Protein AF-0000000076228466 (afdb_homodimer)

Solvent-accessible surface area (backbone atoms only — not comparable to full-atom values): 52003 Å² total; per-residue (Å²): 135,84,79,78,78,77,76,75,73,74,72,74,68,71,68,68,74,59,53,77,28,56,33,35,29,40,22,38,20,47,12,26,46,26,21,50,48,44,33,58,77,65,70,47,78,49,50,38,31,33,14,54,44,90,62,74,28,61,62,44,34,68,45,81,56,94,95,35,45,45,55,56,35,58,41,65,44,69,50,55,78,70,65,44,73,57,54,51,37,37,58,73,68,66,55,47,70,26,83,54,67,88,44,67,88,29,45,44,43,23,36,37,77,66,28,49,72,52,52,68,64,60,52,47,54,54,49,52,48,47,53,52,6,44,56,43,19,54,54,52,47,50,50,34,20,62,57,26,54,44,41,36,20,30,40,54,33,23,38,67,29,69,30,74,71,82,47,36,58,45,43,38,53,50,34,64,72,45,23,66,78,53,17,33,62,46,54,37,28,10,51,74,60,66,37,76,50,70,75,39,90,84,42,48,39,29,34,49,56,26,74,76,40,72,51,37,53,64,55,60,66,38,58,91,55,46,88,40,48,41,60,63,34,36,65,36,33,41,36,55,78,48,86,57,37,31,39,41,33,26,73,89,70,52,53,38,32,20,33,26,38,38,43,26,55,39,55,30,28,63,70,67,52,59,44,40,50,37,68,66,76,54,66,61,40,53,53,18,48,50,37,32,44,46,22,26,59,32,45,37,38,33,30,37,94,61,80,73,68,69,65,84,31,47,32,40,37,30,25,37,72,61,78,59,66,77,26,39,35,35,44,44,31,21,85,77,58,36,62,84,58,32,29,40,34,34,46,26,36,30,68,60,24,58,37,51,71,77,46,53,71,67,55,48,46,49,54,53,31,58,49,43,38,39,36,32,83,78,50,67,67,54,77,47,74,51,64,50,56,40,55,77,30,82,80,29,39,17,60,39,32,41,49,32,30,26,61,46,48,56,35,51,44,25,46,64,44,39,49,69,65,30,38,35,60,26,17,22,65,74,25,76,70,42,50,40,33,68,56,27,8,24,50,31,9,33,51,45,38,50,50,51,52,46,21,77,75,33,70,87,59,41,68,60,69,60,70,88,70,62,73,62,50,49,57,61,54,80,80,63,68,72,78,72,74,69,73,63,63,68,53,49,61,57,48,57,60,53,55,72,74,100,136,83,81,77,78,79,77,74,76,73,71,72,68,71,68,68,73,60,53,78,27,56,32,35,29,40,22,39,20,47,11,26,46,26,19,50,47,45,33,58,77,66,70,48,76,51,50,38,31,34,15,54,44,90,62,74,30,61,63,46,34,67,44,81,54,96,94,36,46,45,56,55,35,57,41,65,44,68,50,53,76,71,65,43,71,57,54,52,38,36,58,75,67,67,56,47,68,25,82,54,67,86,44,67,88,28,44,43,44,25,36,38,77,65,28,49,73,52,51,68,65,62,51,47,54,53,51,52,47,48,52,52,5,44,56,44,18,53,55,52,46,50,51,34,21,64,57,25,55,46,42,35,19,30,41,53,34,23,39,67,31,71,30,73,72,82,47,36,58,45,42,37,52,49,36,63,71,44,22,66,77,52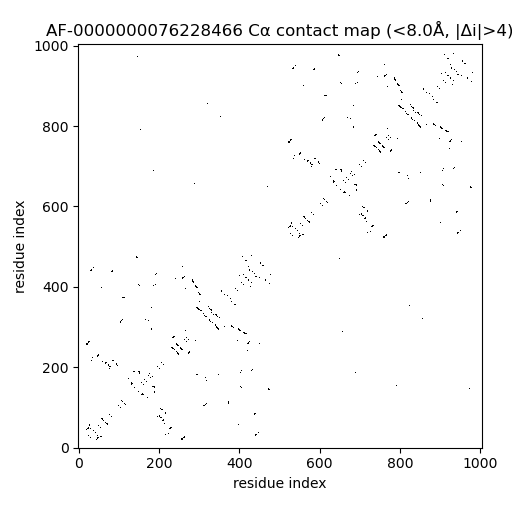,17,34,61,46,54,37,27,12,51,72,60,65,38,76,50,71,76,39,89,82,42,48,37,29,34,52,56,25,75,77,40,71,52,37,55,63,55,62,67,38,58,90,54,45,88,38,48,40,60,63,34,36,65,36,32,42,37,54,79,49,87,57,35,30,39,40,33,28,73,90,70,51,53,38,31,19,33,28,36,38,41,28,54,39,58,30,28,62,70,66,53,62,44,40,49,37,68,67,75,53,67,60,40,53,52,19,46,52,38,31,44,45,23,26,59,33,45,37,38,33,30,38,93,61,79,73,70,70,65,85,32,47,30,41,38,29,25,36,72,60,79,60,66,77,26,39,35,33,42,44,32,22,84,77,57,35,63,84,57,33,28,41,35,35,48,26,36,30,67,57,24,58,37,52,72,78,48,52,72,66,55,50,46,49,52,52,31,57,51,43,37,38,37,32,84,76,50,68,66,55,77,47,73,51,65,50,56,41,54,78,31,82,81,31,40,18,60,38,30,43,49,32,30,27,64,46,48,55,35,51,45,25,46,64,44,40,49,69,64,30,39,36,59,27,18,22,67,72,25,76,71,43,50,40,32,69,55,25,6,24,51,31,9,34,51,45,37,50,48,51,53,45,21,76,74,34,70,88,58,41,67,60,71,61,70,87,70,61,74,63,51,46,56,62,53,81,80,63,69,73,78,73,74,69,72,64,63,66,52,49,62,58,49,57,60,54,55,71,71,101

Structure (mmCIF, N/CA/C/O backbone):
data_AF-0000000076228466-model_v1
#
loop_
_entity.id
_entity.type
_entity.pdbx_description
1 polymer 'Amine oxidase'
#
loop_
_atom_site.group_PDB
_atom_site.id
_atom_site.type_symbol
_atom_site.label_atom_id
_atom_site.label_alt_id
_atom_site.label_comp_id
_atom_site.label_asym_id
_atom_site.label_entity_id
_atom_site.label_seq_id
_atom_site.pdbx_PDB_ins_code
_atom_site.Cartn_x
_atom_site.Cartn_y
_atom_site.Cartn_z
_atom_site.occupancy
_atom_site.B_iso_or_equiv
_atom_site.auth_seq_id
_atom_site.auth_comp_id
_atom_site.auth_asym_id
_atom_site.auth_atom_id
_atom_site.pdbx_PDB_model_num
ATOM 1 N N . MET A 1 1 ? -66.75 32.375 34 1 28.7 1 MET A N 1
ATOM 2 C CA . MET A 1 1 ? -66.062 33.375 33.25 1 28.7 1 MET A CA 1
ATOM 3 C C . MET A 1 1 ? -64.562 33.375 33.594 1 28.7 1 MET A C 1
ATOM 5 O O . MET A 1 1 ? -64 34.375 34.031 1 28.7 1 MET A O 1
ATOM 9 N N . SER A 1 2 ? -63.969 32.156 34 1 33.62 2 SER A N 1
ATOM 10 C CA . SER A 1 2 ? -62.594 31.906 34.406 1 33.62 2 SER A CA 1
ATOM 11 C C . SER A 1 2 ? -61.625 32.25 33.281 1 33.62 2 SER A C 1
ATOM 13 O O . SER A 1 2 ? -61.781 31.797 32.156 1 33.62 2 SER A O 1
ATOM 15 N N . HIS A 1 3 ? -61.031 33.469 33.344 1 33.22 3 HIS A N 1
ATOM 16 C CA . HIS A 1 3 ? -60.031 34.125 32.469 1 33.22 3 HIS A CA 1
ATOM 17 C C . HIS A 1 3 ? -58.75 33.312 32.375 1 33.22 3 HIS A C 1
ATOM 19 O O . HIS A 1 3 ? -58.094 33.031 33.406 1 33.22 3 HIS A O 1
ATOM 25 N N . TYR A 1 4 ? -58.719 32.281 31.5 1 32.47 4 TYR A N 1
ATOM 26 C CA . TYR A 1 4 ? -57.531 31.5 31.094 1 32.47 4 TYR A CA 1
ATOM 27 C C . TYR A 1 4 ? -56.406 32.406 30.656 1 32.47 4 TYR A C 1
ATOM 29 O O . TYR A 1 4 ? -56.562 33.188 29.719 1 32.47 4 TYR A O 1
ATOM 37 N N . MET A 1 5 ? -55.562 32.906 31.609 1 31.69 5 MET A N 1
ATOM 38 C CA . MET A 1 5 ? -54.344 33.656 31.344 1 31.69 5 MET A CA 1
ATOM 39 C C . MET A 1 5 ? -53.406 32.875 30.406 1 31.69 5 MET A C 1
ATOM 41 O O . MET A 1 5 ? -53.031 31.766 30.719 1 31.69 5 MET A O 1
ATOM 45 N N . LEU A 1 6 ? -53.531 33.062 29.078 1 32.09 6 LEU A N 1
ATOM 46 C CA . LEU A 1 6 ? -52.625 32.594 28.016 1 32.09 6 LEU A CA 1
ATOM 47 C C . LEU A 1 6 ? -51.188 33.062 28.281 1 32.09 6 LEU A C 1
ATOM 49 O O . LEU A 1 6 ? -50.938 34.281 28.297 1 32.09 6 LEU A O 1
ATOM 53 N N . PHE A 1 7 ? -50.469 32.375 29.188 1 33.72 7 PHE A N 1
ATOM 54 C CA . PHE A 1 7 ? -49.062 32.656 29.312 1 33.72 7 PHE A CA 1
ATOM 55 C C . PHE A 1 7 ? -48.344 32.5 27.969 1 33.72 7 PHE A C 1
ATOM 57 O O . PHE A 1 7 ? -48.344 31.406 27.391 1 33.72 7 PHE A O 1
ATOM 64 N N . ALA A 1 8 ? -48.344 33.531 27.109 1 32.75 8 ALA A N 1
ATOM 65 C CA . ALA A 1 8 ? -47.5 33.625 25.938 1 32.75 8 ALA A CA 1
ATOM 66 C C . ALA A 1 8 ? -46.031 33.375 26.312 1 32.75 8 ALA A C 1
ATOM 68 O O . ALA A 1 8 ? -45.438 34.156 27.047 1 32.75 8 ALA A O 1
ATOM 69 N N . ILE A 1 9 ? -45.656 32.156 26.562 1 35.09 9 ILE A N 1
ATOM 70 C CA . ILE A 1 9 ? -44.25 31.891 26.625 1 35.09 9 ILE A CA 1
ATOM 71 C C . ILE A 1 9 ? -43.562 32.438 25.359 1 35.09 9 ILE A C 1
ATOM 73 O O . ILE A 1 9 ? -43.812 31.953 24.25 1 35.09 9 ILE A O 1
ATOM 77 N N . LEU A 1 10 ? -43.375 33.719 25.234 1 33.47 10 LEU A N 1
ATOM 78 C CA . LEU A 1 10 ? -42.438 34.25 24.25 1 33.47 10 LEU A CA 1
ATOM 79 C C . LEU A 1 10 ? -41.125 33.469 24.297 1 33.47 10 LEU A C 1
ATOM 81 O O . LEU A 1 10 ? -40.406 33.531 25.297 1 33.47 10 LEU A O 1
ATOM 85 N N . GLY A 1 11 ? -41.125 32.281 23.812 1 34.06 11 GLY A N 1
ATOM 86 C CA . GLY A 1 11 ? -39.812 31.672 23.562 1 34.06 11 GLY A CA 1
ATOM 87 C C . GLY A 1 11 ? -38.812 32.625 22.938 1 34.06 11 GLY A C 1
ATOM 88 O O . GLY A 1 11 ? -39.094 33.188 21.859 1 34.06 11 GLY A O 1
ATOM 89 N N . LEU A 1 12 ? -38.156 33.438 23.672 1 33.38 12 LEU A N 1
ATOM 90 C CA . LEU A 1 12 ? -36.938 34.094 23.203 1 33.38 12 LEU A CA 1
ATOM 91 C C . LEU A 1 12 ? -36.125 33.156 22.312 1 33.38 12 LEU A C 1
ATOM 93 O O . LEU A 1 12 ? -35.531 32.188 22.797 1 33.38 12 LEU A O 1
ATOM 97 N N . PHE A 1 13 ? -36.625 32.906 21.172 1 35.25 13 PHE A N 1
ATOM 98 C CA . PHE A 1 13 ? -35.594 32.469 20.25 1 35.25 13 PHE A CA 1
ATOM 99 C C . PHE A 1 13 ? -34.375 33.375 20.312 1 35.25 13 PHE A C 1
ATOM 101 O O . PHE A 1 13 ? -34.438 34.562 19.984 1 35.25 13 PHE A O 1
ATOM 108 N N . ALA A 1 14 ? -33.656 33.281 21.359 1 36.84 14 ALA A N 1
ATOM 109 C CA . ALA A 1 14 ? -32.312 33.844 21.25 1 36.84 14 ALA A CA 1
ATOM 110 C C . ALA A 1 14 ? -31.812 33.75 19.812 1 36.84 14 ALA A C 1
ATOM 112 O O . ALA A 1 14 ? -31.547 32.656 19.297 1 36.84 14 ALA A O 1
ATOM 113 N N . MET A 1 15 ? -32.375 34.469 18.906 1 37.62 15 MET A N 1
ATOM 114 C CA . MET A 1 15 ? -31.672 34.656 17.641 1 37.62 15 MET A CA 1
ATOM 115 C C . MET A 1 15 ? -30.172 34.781 17.875 1 37.62 15 MET A C 1
ATOM 117 O O . MET A 1 15 ? -29.688 35.75 18.422 1 37.62 15 MET A O 1
ATOM 121 N N . THR A 1 16 ? -29.531 33.781 18.312 1 42.66 16 THR A N 1
ATOM 122 C CA . THR A 1 16 ? -28.062 33.812 18.297 1 42.66 16 THR A CA 1
ATOM 123 C C . THR A 1 16 ? -27.547 34.75 17.219 1 42.66 16 THR A C 1
ATOM 125 O O . THR A 1 16 ? -28 34.688 16.078 1 42.66 16 THR A O 1
ATOM 128 N N . GLN A 1 17 ? -27.25 35.938 17.5 1 45.53 17 GLN A N 1
ATOM 129 C CA . GLN A 1 17 ? -26.641 37.031 16.75 1 45.53 17 GLN A CA 1
ATOM 130 C C . GLN A 1 17 ? -25.766 36.5 15.617 1 45.53 17 GLN A C 1
ATOM 132 O O . GLN A 1 17 ? -24.719 35.875 15.859 1 45.53 17 GLN A O 1
ATOM 137 N N . CYS A 1 18 ? -26.391 35.969 14.594 1 59.69 18 CYS A N 1
ATOM 138 C CA . CYS A 1 18 ? -25.672 35.594 13.375 1 59.69 18 CYS A CA 1
ATOM 139 C C . CYS A 1 18 ? -24.812 36.75 12.875 1 59.69 18 CYS A C 1
ATOM 141 O O . CYS A 1 18 ? -25.328 37.781 12.484 1 59.69 18 CYS A O 1
ATOM 143 N N . GLN A 1 19 ? -23.562 36.938 13.375 1 68.88 19 GLN A N 1
ATOM 144 C CA . GLN A 1 19 ? -22.641 37.938 12.867 1 68.88 19 GLN A CA 1
ATOM 145 C C . GLN A 1 19 ? -22.297 37.688 11.406 1 68.88 19 GLN A C 1
ATOM 147 O O . GLN A 1 19 ? -22.031 36.531 11.016 1 68.88 19 GLN A O 1
ATOM 152 N N . GLU A 1 20 ? -22.5 38.719 10.586 1 89.19 20 GLU A N 1
ATOM 153 C CA . GLU A 1 20 ? -22.25 38.656 9.148 1 89.19 20 GLU A CA 1
ATOM 154 C C . GLU A 1 20 ? -20.797 39 8.82 1 89.19 20 GLU A C 1
ATOM 156 O O . GLU A 1 20 ? -20.297 40.031 9.281 1 89.19 20 GLU A O 1
ATOM 161 N N . TYR A 1 21 ? -20.094 38.094 8.242 1 97.19 21 TYR A N 1
ATOM 162 C CA . TYR A 1 21 ? -18.719 38.281 7.816 1 97.19 21 TYR A CA 1
ATOM 163 C C . TYR A 1 21 ? -18.609 38.25 6.297 1 97.19 21 TYR A C 1
ATOM 165 O O . TYR A 1 21 ? -19.469 37.688 5.621 1 97.19 21 TYR A O 1
ATOM 173 N N . ASP A 1 22 ? -17.594 38.969 5.801 1 97.38 22 ASP A N 1
ATOM 174 C CA . ASP A 1 22 ? -17.297 38.812 4.379 1 97.38 22 ASP A CA 1
ATOM 175 C C . ASP A 1 22 ? -16.625 37.469 4.086 1 97.38 22 ASP A C 1
ATOM 177 O O . ASP A 1 22 ? -16.875 36.875 3.045 1 97.38 22 ASP A O 1
ATOM 181 N N . VAL A 1 23 ? -15.734 37.094 5.012 1 98.44 23 VAL A N 1
ATOM 182 C CA . VAL A 1 23 ? -15.023 35.844 4.844 1 98.44 23 VAL A CA 1
ATOM 183 C C . VAL A 1 23 ? -14.875 35.125 6.195 1 98.44 23 VAL A C 1
ATOM 185 O O . VAL A 1 23 ? -14.531 35.781 7.191 1 98.44 23 VAL A O 1
ATOM 188 N N . ILE A 1 24 ? -15.148 33.875 6.273 1 98.75 24 ILE A N 1
ATOM 189 C CA . ILE A 1 24 ? -14.805 33.031 7.426 1 98.75 24 ILE A CA 1
ATOM 190 C C . ILE A 1 24 ? -13.805 31.969 7.012 1 98.75 24 ILE A C 1
ATOM 192 O O . ILE A 1 24 ? -14.008 31.281 6.008 1 98.75 24 ILE A O 1
ATOM 196 N N . VAL A 1 25 ? -12.688 31.922 7.727 1 98.94 25 VAL A N 1
ATOM 197 C CA . VAL A 1 25 ? -11.688 30.875 7.562 1 98.94 25 VAL A CA 1
ATOM 198 C C . VAL A 1 25 ? -11.938 29.766 8.578 1 98.94 25 VAL A C 1
ATOM 200 O O . VAL A 1 25 ? -12.047 30.031 9.781 1 98.94 25 VAL A O 1
ATOM 203 N N . VAL A 1 26 ? -12.047 28.547 8.102 1 98.94 26 VAL A N 1
ATOM 204 C CA . VAL A 1 26 ? -12.211 27.406 9 1 98.94 26 VAL A CA 1
ATOM 205 C C . VAL A 1 26 ? -10.859 26.734 9.227 1 98.94 26 VAL A C 1
ATOM 207 O O . VAL A 1 26 ? -10.383 25.984 8.367 1 98.94 26 VAL A O 1
ATOM 210 N N . GLY A 1 27 ? -10.25 26.953 10.383 1 98.81 27 GLY A N 1
ATOM 211 C CA . GLY A 1 27 ? -8.945 26.422 10.75 1 98.81 27 GLY A CA 1
ATOM 212 C C . GLY A 1 27 ? -7.891 27.5 10.922 1 98.81 27 GLY A C 1
ATOM 213 O O . GLY A 1 27 ? -7.828 28.453 10.141 1 98.81 27 GLY A O 1
ATOM 214 N N . SER A 1 28 ? -7.105 27.344 11.945 1 98.81 28 SER A N 1
ATOM 215 C CA . SER A 1 28 ? -6.039 28.297 12.203 1 98.81 28 SER A CA 1
ATOM 216 C C . SER A 1 28 ? -4.668 27.625 12.164 1 98.81 28 SER A C 1
ATOM 218 O O . SER A 1 28 ? -3.791 27.969 12.961 1 98.81 28 SER A O 1
ATOM 220 N N . GLY A 1 29 ? -4.523 26.578 11.305 1 98.5 29 GLY A N 1
ATOM 221 C CA . GLY A 1 29 ? -3.186 26.156 10.938 1 98.5 29 GLY A CA 1
ATOM 222 C C . GLY A 1 29 ? -2.416 27.188 10.148 1 98.5 29 GLY A C 1
ATOM 223 O O . GLY A 1 29 ? -2.842 28.344 10.047 1 98.5 29 GLY A O 1
ATOM 224 N N . LEU A 1 30 ? -1.346 26.75 9.555 1 98.31 30 LEU A N 1
ATOM 225 C CA . LEU A 1 30 ? -0.521 27.719 8.836 1 98.31 30 LEU A CA 1
ATOM 226 C C . LEU A 1 30 ? -1.271 28.297 7.641 1 98.31 30 LEU A C 1
ATOM 228 O O . LEU A 1 30 ? -1.089 29.469 7.293 1 98.31 30 LEU A O 1
ATOM 232 N N . ALA A 1 31 ? -2.076 27.484 7.012 1 98.38 31 ALA A N 1
ATOM 233 C CA . ALA A 1 31 ? -2.869 28 5.898 1 98.38 31 ALA A CA 1
ATOM 234 C C . ALA A 1 31 ? -3.855 29.062 6.367 1 98.38 31 ALA A C 1
ATOM 236 O O . ALA A 1 31 ? -3.963 30.125 5.758 1 98.38 31 ALA A O 1
ATOM 237 N N . GLY A 1 32 ? -4.555 28.781 7.453 1 98.81 32 GLY A N 1
ATOM 238 C CA . GLY A 1 32 ? -5.492 29.766 7.996 1 98.81 32 GLY A CA 1
ATOM 239 C C . GLY A 1 32 ? -4.824 31.031 8.469 1 98.81 32 GLY A C 1
ATOM 240 O O . GLY A 1 32 ? -5.332 32.125 8.227 1 98.81 32 GLY A O 1
ATOM 241 N N . LEU A 1 33 ? -3.736 30.859 9.086 1 98.81 33 LEU A N 1
ATOM 242 C CA . LEU A 1 33 ? -3.014 32.031 9.586 1 98.81 33 LEU A CA 1
ATOM 243 C C . LEU A 1 33 ? -2.428 32.844 8.43 1 98.81 33 LEU A C 1
ATOM 245 O O . LEU A 1 33 ? -2.355 34.062 8.508 1 98.81 33 LEU A O 1
ATOM 249 N N . GLY A 1 34 ? -1.946 32.094 7.398 1 98.44 34 GLY A N 1
ATOM 250 C CA . GLY A 1 34 ? -1.523 32.812 6.199 1 98.44 34 GLY A CA 1
ATOM 251 C C . GLY A 1 34 ? -2.631 33.625 5.566 1 98.44 34 GLY A C 1
ATOM 252 O O . GLY A 1 34 ? -2.412 34.781 5.164 1 98.44 34 GLY A O 1
ATOM 253 N N . ALA A 1 35 ? -3.818 33.094 5.496 1 98.81 35 ALA A N 1
ATOM 254 C CA . ALA A 1 35 ? -4.977 33.844 4.977 1 98.81 35 ALA A CA 1
ATOM 255 C C . ALA A 1 35 ? -5.301 35.031 5.844 1 98.81 35 ALA A C 1
ATOM 257 O O . ALA A 1 35 ? -5.539 36.125 5.328 1 98.81 35 ALA A O 1
ATOM 258 N N . GLY A 1 36 ? -5.336 34.812 7.18 1 98.69 36 GLY A N 1
ATOM 259 C CA . GLY A 1 36 ? -5.562 35.938 8.094 1 98.69 36 GLY A CA 1
ATOM 260 C C . GLY A 1 36 ? -4.586 37.094 7.906 1 98.69 36 GLY A C 1
ATOM 261 O O . GLY A 1 36 ? -4.98 38.25 7.898 1 98.69 36 GLY A O 1
ATOM 262 N N . LYS A 1 37 ? -3.338 36.719 7.75 1 98.38 37 LYS A N 1
ATOM 263 C CA . LYS A 1 37 ? -2.303 37.719 7.516 1 98.38 37 LYS A CA 1
ATOM 264 C C . LYS A 1 37 ? -2.59 38.531 6.25 1 98.38 37 LYS A C 1
ATOM 266 O O . LYS A 1 37 ? -2.508 39.75 6.258 1 98.38 37 LYS A O 1
ATOM 271 N N . TYR A 1 38 ? -2.912 37.844 5.191 1 98.5 38 TYR A N 1
ATOM 272 C CA . TYR A 1 38 ? -3.215 38.5 3.938 1 98.5 38 TYR A CA 1
ATOM 273 C C . TYR A 1 38 ? -4.414 39.438 4.094 1 98.5 38 TYR A C 1
ATOM 275 O O . TYR A 1 38 ? -4.367 40.594 3.674 1 98.5 38 TYR A O 1
ATOM 283 N N . PHE A 1 39 ? -5.535 38.969 4.66 1 98.69 39 PHE A N 1
ATOM 284 C CA . PHE A 1 39 ? -6.738 39.781 4.844 1 98.69 39 PHE A CA 1
ATOM 285 C C . PHE A 1 39 ? -6.434 41.031 5.664 1 98.69 39 PHE A C 1
ATOM 287 O O . PHE A 1 39 ? -6.859 42.125 5.312 1 98.69 39 PHE A O 1
ATOM 294 N N . HIS A 1 40 ? -5.727 40.812 6.73 1 98.12 40 HIS A N 1
ATOM 295 C CA . HIS A 1 40 ? -5.363 41.938 7.594 1 98.12 40 HIS A CA 1
ATOM 296 C C . HIS A 1 40 ? -4.539 42.969 6.832 1 98.12 40 HIS A C 1
ATOM 298 O O . HIS A 1 40 ? -4.828 44.156 6.891 1 98.12 40 HIS A O 1
ATOM 304 N N . ASP A 1 41 ? -3.535 42.438 6.137 1 97.81 41 ASP A N 1
ATOM 305 C CA . ASP A 1 41 ? -2.6 43.312 5.441 1 97.81 41 ASP A CA 1
ATOM 306 C C . ASP A 1 41 ? -3.275 44.031 4.273 1 97.81 41 ASP A C 1
ATOM 308 O O . ASP A 1 41 ? -2.789 45.062 3.797 1 97.81 41 ASP A O 1
ATOM 312 N N . ASN A 1 42 ? -4.383 43.5 3.799 1 97.5 42 ASN A N 1
ATOM 313 C CA . ASN A 1 42 ? -5.027 44.062 2.617 1 97.5 42 ASN A CA 1
ATOM 314 C C . ASN A 1 42 ? -6.379 44.688 2.959 1 97.5 42 ASN A C 1
ATOM 316 O O . ASN A 1 42 ? -7.254 44.781 2.098 1 97.5 42 ASN A O 1
ATOM 320 N N . ASN A 1 43 ? -6.637 44.969 4.16 1 95.56 43 ASN A N 1
ATOM 321 C CA . ASN A 1 43 ? -7.734 45.781 4.695 1 95.56 43 ASN A CA 1
ATOM 322 C C . ASN A 1 43 ? -9.078 45.094 4.488 1 95.56 43 ASN A C 1
ATOM 324 O O . ASN A 1 43 ? -10.07 45.75 4.148 1 95.56 43 ASN A O 1
ATOM 328 N N . VAL A 1 44 ? -9.055 43.812 4.484 1 96 44 VAL A N 1
ATOM 329 C CA . VAL A 1 44 ? -10.297 43.062 4.648 1 96 44 VAL A CA 1
ATOM 330 C C . VAL A 1 44 ? -10.68 43.031 6.125 1 96 44 VAL A C 1
ATOM 332 O O . VAL A 1 44 ? -10.094 42.25 6.898 1 96 44 VAL A O 1
ATOM 335 N N . SER A 1 45 ? -11.602 43.781 6.539 1 92 45 SER A N 1
ATOM 336 C CA . SER A 1 45 ? -11.836 44 7.965 1 92 45 SER A CA 1
ATOM 337 C C . SER A 1 45 ? -12.82 42.969 8.523 1 92 45 SER A C 1
ATOM 339 O O . SER A 1 45 ? -12.734 42.594 9.688 1 92 45 SER A O 1
ATOM 341 N N . LYS A 1 46 ? -13.734 42.469 7.734 1 96.81 46 LYS A N 1
ATOM 342 C CA . LYS A 1 46 ? -14.789 41.594 8.25 1 96.81 46 LYS A CA 1
ATOM 343 C C . LYS A 1 46 ? -14.469 40.125 7.977 1 96.81 46 LYS A C 1
ATOM 345 O O . LYS A 1 46 ? -15.281 39.438 7.383 1 96.81 46 LYS A O 1
ATOM 350 N N . PHE A 1 47 ? -13.359 39.719 8.461 1 98.31 47 PHE A N 1
ATOM 351 C CA . PHE A 1 47 ? -13.07 38.312 8.406 1 98.31 47 PHE A CA 1
ATOM 352 C C . PHE A 1 47 ? -12.992 37.719 9.805 1 98.31 47 PHE A C 1
ATOM 354 O O . PHE A 1 47 ? -12.805 38.438 10.781 1 98.31 47 PHE A O 1
ATOM 361 N N . LEU A 1 48 ? -13.203 36.375 9.852 1 98.69 48 LEU A N 1
ATOM 362 C CA . LEU A 1 48 ? -13.156 35.594 11.086 1 98.69 48 LEU A CA 1
ATOM 363 C C . LEU A 1 48 ? -12.492 34.25 10.852 1 98.69 48 LEU A C 1
ATOM 365 O O . LEU A 1 48 ? -12.703 33.625 9.812 1 98.69 48 LEU A O 1
ATOM 369 N N . ILE A 1 49 ? -11.617 33.875 11.797 1 98.88 49 ILE A N 1
ATOM 370 C CA . ILE A 1 49 ? -11.031 32.531 11.758 1 98.88 49 ILE A CA 1
ATOM 371 C C . ILE A 1 49 ? -11.625 31.672 12.875 1 98.88 49 ILE A C 1
ATOM 373 O O . ILE A 1 49 ? -11.578 32.062 14.047 1 98.88 49 ILE A O 1
ATOM 377 N N . LEU A 1 50 ? -12.234 30.562 12.492 1 98.81 50 LEU A N 1
ATOM 378 C CA . LEU A 1 50 ? -12.758 29.594 13.453 1 98.81 50 LEU A CA 1
ATOM 379 C C . LEU A 1 50 ? -11.789 28.438 13.633 1 98.81 50 LEU A C 1
ATOM 381 O O . LEU A 1 50 ? -11.352 27.828 12.648 1 98.81 50 LEU A O 1
ATOM 385 N N . GLU A 1 51 ? -11.414 28.141 14.859 1 98.81 51 GLU A N 1
ATOM 386 C CA . GLU A 1 51 ? -10.469 27.062 15.18 1 98.81 51 GLU A CA 1
ATOM 387 C C . GLU A 1 51 ? -11.07 26.078 16.172 1 98.81 51 GLU A C 1
ATOM 389 O O . GLU A 1 51 ? -11.602 26.484 17.219 1 98.81 51 GLU A O 1
ATOM 394 N N . ALA A 1 52 ? -10.953 24.797 15.828 1 98.75 52 ALA A N 1
ATOM 395 C CA . ALA A 1 52 ? -11.523 23.734 16.672 1 98.75 52 ALA A CA 1
ATOM 396 C C . ALA A 1 52 ? -10.711 23.562 17.953 1 98.75 52 ALA A C 1
ATOM 398 O O . ALA A 1 52 ? -11.273 23.25 19 1 98.75 52 ALA A O 1
ATOM 399 N N . ASN A 1 53 ? -9.422 23.734 17.891 1 98.38 53 ASN A N 1
ATOM 400 C CA . ASN A 1 53 ? -8.539 23.531 19.031 1 98.38 53 ASN A CA 1
ATOM 401 C C . ASN A 1 53 ? -8.539 24.734 19.969 1 98.38 53 ASN A C 1
ATOM 403 O O . ASN A 1 53 ? -9.078 25.781 19.641 1 98.38 53 ASN A O 1
ATOM 407 N N . ASP A 1 54 ? -7.875 24.609 21.141 1 98.25 54 ASP A N 1
ATOM 408 C CA . ASP A 1 54 ? -7.723 25.688 22.109 1 98.25 54 ASP A CA 1
ATOM 409 C C . ASP A 1 54 ? -6.41 26.438 21.891 1 98.25 54 ASP A C 1
ATOM 411 O O . ASP A 1 54 ? -5.977 27.219 22.734 1 98.25 54 ASP A O 1
ATOM 415 N N . TYR A 1 55 ? -5.812 26.172 20.766 1 97.62 55 TYR A N 1
ATOM 416 C CA . TYR A 1 55 ? -4.57 26.828 20.375 1 97.62 55 TYR A CA 1
ATOM 417 C C . TYR A 1 55 ? -4.539 27.078 18.875 1 97.62 55 TYR A C 1
ATOM 419 O O . TYR A 1 55 ? -5.316 26.484 18.125 1 97.62 55 TYR A O 1
ATOM 427 N N . ILE A 1 56 ? -3.646 27.953 18.359 1 98.12 56 ILE A N 1
ATOM 428 C CA . ILE A 1 56 ? -3.445 28.188 16.938 1 98.12 56 ILE A CA 1
ATOM 429 C C . ILE A 1 56 ? -2.271 27.359 16.438 1 98.12 56 ILE A C 1
ATOM 431 O O . ILE A 1 56 ? -1.435 26.906 17.219 1 98.12 56 ILE A O 1
ATOM 435 N N . GLY A 1 57 ? -2.246 27.078 15.18 1 98 57 GLY A N 1
ATOM 436 C CA . GLY A 1 57 ? -1.079 26.453 14.57 1 98 57 GLY A CA 1
ATOM 437 C C . GLY A 1 57 ? -1.357 25.078 14.008 1 98 57 GLY A C 1
ATOM 438 O O . GLY A 1 57 ? -0.583 24.562 13.203 1 98 57 GLY A O 1
ATOM 439 N N . GLY A 1 58 ? -2.477 24.453 14.43 1 97.94 58 GLY A N 1
ATOM 440 C CA . GLY A 1 58 ? -2.83 23.141 13.914 1 97.94 58 GLY A CA 1
ATOM 441 C C . GLY A 1 58 ? -1.781 22.094 14.203 1 97.94 58 GLY A C 1
ATOM 442 O O . GLY A 1 58 ? -1.41 21.875 15.359 1 97.94 58 GLY A O 1
ATOM 443 N N . ARG A 1 59 ? -1.201 21.5 13.148 1 98.12 59 ARG A N 1
ATOM 444 C CA . ARG A 1 59 ? -0.252 20.406 13.297 1 98.12 59 ARG A CA 1
ATOM 445 C C . ARG A 1 59 ? 1.17 20.922 13.461 1 98.12 59 ARG A C 1
ATOM 447 O O . ARG A 1 59 ? 2.119 20.141 13.547 1 98.12 59 ARG A O 1
ATOM 454 N N . VAL A 1 60 ? 1.333 22.203 13.406 1 97.94 60 VAL A N 1
ATOM 455 C CA . VAL A 1 60 ? 2.551 22.828 13.922 1 97.94 60 VAL A CA 1
ATOM 456 C C . VAL A 1 60 ? 2.438 23 15.43 1 97.94 60 VAL A C 1
ATOM 458 O O . VAL A 1 60 ? 2.113 24.094 15.914 1 97.94 60 VAL A O 1
ATOM 461 N N . LYS A 1 61 ? 2.711 21.953 16.109 1 96.25 61 LYS A N 1
ATOM 462 C CA . LYS A 1 61 ? 2.51 21.859 17.547 1 96.25 61 LYS A CA 1
ATOM 463 C C . LYS A 1 61 ? 3.799 21.453 18.25 1 96.25 61 LYS A C 1
ATOM 465 O O . LYS A 1 61 ? 4.52 20.562 17.781 1 96.25 61 LYS A O 1
ATOM 470 N N . ASN A 1 62 ? 4.121 22.172 19.328 1 94.81 62 ASN A N 1
ATOM 471 C CA . ASN A 1 62 ? 5.254 21.828 20.172 1 94.81 62 ASN A CA 1
ATOM 472 C C . ASN A 1 62 ? 4.82 21.594 21.625 1 94.81 62 ASN A C 1
ATOM 474 O O . ASN A 1 62 ? 3.746 22.031 22.031 1 94.81 62 ASN A O 1
ATOM 478 N N . ILE A 1 63 ? 5.641 20.875 22.297 1 95.44 63 ILE A N 1
ATOM 479 C CA . ILE A 1 63 ? 5.449 20.719 23.734 1 95.44 63 ILE A CA 1
ATOM 480 C C . ILE A 1 63 ? 6.738 21.078 24.469 1 95.44 63 ILE A C 1
ATOM 482 O O . ILE A 1 63 ? 7.832 20.938 23.922 1 95.44 63 ILE A O 1
ATOM 486 N N . HIS A 1 64 ? 6.543 21.531 25.656 1 96.19 64 HIS A N 1
ATOM 487 C CA . HIS A 1 64 ? 7.688 21.734 26.531 1 96.19 64 HIS A CA 1
ATOM 488 C C . HIS A 1 64 ? 7.977 20.484 27.359 1 96.19 64 HIS A C 1
ATOM 490 O O . HIS A 1 64 ? 7.078 19.938 28 1 96.19 64 HIS A O 1
ATOM 496 N N . TRP A 1 65 ? 9.219 20.047 27.219 1 96.31 65 TRP A N 1
ATOM 497 C CA . TRP A 1 65 ? 9.633 18.797 27.875 1 96.31 65 TRP A CA 1
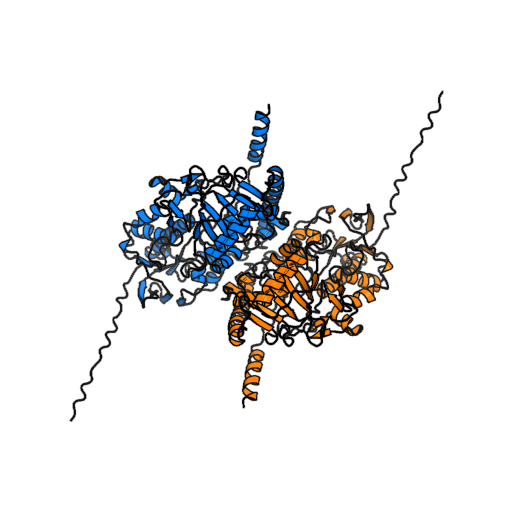ATOM 498 C C . TRP A 1 65 ? 11.07 18.891 28.359 1 96.31 65 TRP A C 1
ATOM 500 O O . TRP A 1 65 ? 12.008 18.891 27.547 1 96.31 65 TRP A O 1
ATOM 510 N N . HIS A 1 66 ? 11.297 18.953 29.734 1 94.81 66 HIS A N 1
ATOM 511 C CA . HIS A 1 66 ? 12.617 19.062 30.359 1 94.81 66 HIS A CA 1
ATOM 512 C C . HIS A 1 66 ? 13.406 20.234 29.781 1 94.81 66 HIS A C 1
ATOM 514 O O . HIS A 1 66 ? 14.531 20.062 29.312 1 94.81 66 HIS A O 1
ATOM 520 N N . ASN A 1 67 ? 12.859 21.391 29.703 1 93.75 67 ASN A N 1
ATOM 521 C CA . ASN A 1 67 ? 13.438 22.656 29.281 1 93.75 67 ASN A CA 1
ATOM 522 C C . ASN A 1 67 ? 13.727 22.672 27.781 1 93.75 67 ASN A C 1
ATOM 524 O O . ASN A 1 67 ? 14.547 23.453 27.297 1 93.75 67 ASN A O 1
ATOM 528 N N . LEU A 1 68 ? 13.18 21.734 27.078 1 96.12 68 LEU A N 1
ATOM 529 C CA . LEU A 1 68 ? 13.258 21.688 25.625 1 96.12 68 LEU A CA 1
ATOM 530 C C . LEU A 1 68 ? 11.898 21.953 24.984 1 96.12 68 LEU A C 1
ATOM 532 O O . LEU A 1 68 ? 10.859 21.734 25.625 1 96.12 68 LEU A O 1
ATOM 536 N N . THR A 1 69 ? 11.938 22.516 23.828 1 96.75 69 THR A N 1
ATOM 537 C CA . THR A 1 69 ? 10.75 22.594 22.984 1 96.75 69 THR A CA 1
ATOM 538 C C . THR A 1 69 ? 10.781 21.516 21.906 1 96.75 69 THR A C 1
ATOM 540 O O . THR A 1 69 ? 11.57 21.594 20.969 1 96.75 69 THR A O 1
ATOM 543 N N . ILE A 1 70 ? 9.891 20.5 22.062 1 95.12 70 ILE A N 1
ATOM 544 C CA . ILE A 1 70 ? 9.875 19.344 21.188 1 95.12 70 ILE A CA 1
ATOM 545 C C . ILE A 1 70 ? 8.781 19.5 20.141 1 95.12 70 ILE A C 1
ATOM 547 O O . ILE A 1 70 ? 7.617 19.75 20.484 1 95.12 70 ILE A O 1
ATOM 551 N N . PRO A 1 71 ? 9.164 19.406 18.922 1 95.94 71 PRO A N 1
ATOM 552 C CA . PRO A 1 71 ? 8.141 19.5 17.875 1 95.94 71 PRO A CA 1
ATOM 553 C C . PRO A 1 71 ? 7.355 18.203 17.688 1 95.94 71 PRO A C 1
ATOM 555 O O . PRO A 1 71 ? 7.852 17.266 17.078 1 95.94 71 PRO A O 1
ATOM 558 N N . LEU A 1 72 ? 6.094 18.219 18.047 1 97 72 LEU A N 1
ATOM 559 C CA . LEU A 1 72 ? 5.238 17.062 17.812 1 97 72 LEU A CA 1
ATOM 560 C C . LEU A 1 72 ? 4.797 17 16.344 1 97 72 LEU A C 1
ATOM 562 O O . LEU A 1 72 ? 4.488 15.922 15.828 1 97 72 LEU A O 1
ATOM 566 N N . GLY A 1 73 ? 4.656 18.141 15.734 1 96.81 73 GLY A N 1
ATOM 567 C CA . GLY A 1 73 ? 4.344 18.25 14.32 1 96.81 73 GLY A CA 1
ATOM 568 C C . GLY A 1 73 ? 5.52 18.719 13.484 1 96.81 73 GLY A C 1
ATOM 569 O O . GLY A 1 73 ? 6.629 18.188 13.617 1 96.81 73 GLY A O 1
ATOM 570 N N . ALA A 1 74 ? 5.336 19.672 12.656 1 95.75 74 ALA A N 1
ATOM 571 C CA . ALA A 1 74 ? 6.387 20.172 11.773 1 95.75 74 ALA A CA 1
ATOM 572 C C . ALA A 1 74 ? 7.629 20.578 12.57 1 95.75 74 ALA A C 1
ATOM 574 O O . ALA A 1 74 ? 7.535 21.328 13.539 1 95.75 74 ALA A O 1
ATOM 575 N N . GLY A 1 75 ? 8.727 20.031 12.172 1 94 75 GLY A N 1
ATOM 576 C CA . GLY A 1 75 ? 9.992 20.344 12.828 1 94 75 GLY A CA 1
ATOM 577 C C . GLY A 1 75 ? 11.094 20.703 11.844 1 94 75 GLY A C 1
ATOM 578 O O . GLY A 1 75 ? 12.094 21.312 12.227 1 94 75 GLY A O 1
ATOM 579 N N . TRP A 1 76 ? 10.93 20.359 10.641 1 92.5 76 TRP A N 1
ATOM 580 C CA . TRP A 1 76 ? 11.914 20.609 9.602 1 92.5 76 TRP A CA 1
ATOM 581 C C . TRP A 1 76 ? 11.492 21.781 8.719 1 92.5 76 TRP A C 1
ATOM 583 O O . TRP A 1 76 ? 10.312 21.906 8.367 1 92.5 76 TRP A O 1
ATOM 593 N N . LEU A 1 77 ? 12.422 22.656 8.508 1 92.75 77 LEU A N 1
ATOM 594 C CA . LEU A 1 77 ? 12.297 23.609 7.41 1 92.75 77 LEU A CA 1
ATOM 595 C C . LEU A 1 77 ? 12.852 23.031 6.117 1 92.75 77 LEU A C 1
ATOM 597 O O . LEU A 1 77 ? 14.07 23 5.918 1 92.75 77 LEU A O 1
ATOM 601 N N . HIS A 1 78 ? 11.891 22.703 5.301 1 87.56 78 HIS A N 1
ATOM 602 C CA . HIS A 1 78 ? 12.273 22.047 4.055 1 87.56 78 HIS A CA 1
ATOM 603 C C . HIS A 1 78 ? 12.578 23.062 2.967 1 87.56 78 HIS A C 1
ATOM 605 O O . HIS A 1 78 ? 12.023 24.172 2.979 1 87.56 78 HIS A O 1
ATOM 611 N N . MET A 1 79 ? 13.453 22.75 2.051 1 83.44 79 MET A N 1
ATOM 612 C CA . MET A 1 79 ? 13.711 23.5 0.83 1 83.44 79 MET A CA 1
ATOM 613 C C . MET A 1 79 ? 14.094 24.953 1.154 1 83.44 79 MET A C 1
ATOM 615 O O . MET A 1 79 ? 13.523 25.891 0.599 1 83.44 79 MET A O 1
ATOM 619 N N . VAL A 1 80 ? 14.992 25.094 2.023 1 86.31 80 VAL A N 1
ATOM 620 C CA . VAL A 1 80 ? 15.359 26.438 2.482 1 86.31 80 VAL A CA 1
ATOM 621 C C . VAL A 1 80 ? 16.094 27.188 1.366 1 86.31 80 VAL A C 1
ATOM 623 O O . VAL A 1 80 ? 16.203 28.406 1.407 1 86.31 80 VAL A O 1
ATOM 626 N N . ASP A 1 81 ? 16.453 26.453 0.375 1 81.56 81 ASP A N 1
ATOM 627 C CA . ASP A 1 81 ? 17.141 27.062 -0.763 1 81.56 81 ASP A CA 1
ATOM 628 C C . ASP A 1 81 ? 16.141 27.812 -1.652 1 81.56 81 ASP A C 1
ATOM 630 O O . ASP A 1 81 ? 16.547 28.656 -2.455 1 81.56 81 ASP A O 1
ATOM 634 N N . GLU A 1 82 ? 14.914 27.484 -1.618 1 76.75 82 GLU A N 1
ATOM 635 C CA . GLU A 1 82 ? 13.891 28.109 -2.449 1 76.75 82 GLU A CA 1
ATOM 636 C C . GLU A 1 82 ? 13.422 29.438 -1.849 1 76.75 82 GLU A C 1
ATOM 638 O O . GLU A 1 82 ? 12.688 30.188 -2.488 1 76.75 82 GLU A O 1
ATOM 643 N N . ASP A 1 83 ? 13.805 29.812 -0.784 1 80.31 83 ASP A N 1
ATOM 644 C CA . ASP A 1 83 ? 13.547 31.078 -0.118 1 80.31 83 ASP A CA 1
ATOM 645 C C . ASP A 1 83 ? 12.047 31.297 0.058 1 80.31 83 ASP A C 1
ATOM 647 O O . ASP A 1 83 ? 11.523 32.344 -0.314 1 80.31 83 ASP A O 1
ATOM 651 N N . HIS A 1 84 ? 11.414 30.297 0.582 1 87.12 84 HIS A N 1
ATOM 652 C CA . HIS A 1 84 ? 9.977 30.438 0.801 1 87.12 84 HIS A CA 1
ATOM 653 C C . HIS A 1 84 ? 9.68 31.281 2.029 1 87.12 84 HIS A C 1
ATOM 655 O O . HIS A 1 84 ? 10.578 31.547 2.836 1 87.12 84 HIS A O 1
ATOM 661 N N . GLU A 1 85 ? 8.453 31.719 2.168 1 91.5 85 GLU A N 1
ATOM 662 C CA . GLU A 1 85 ? 8.055 32.75 3.139 1 91.5 85 GLU A CA 1
ATOM 663 C C . GLU A 1 85 ? 8.352 32.281 4.566 1 91.5 85 GLU A C 1
ATOM 665 O O . GLU A 1 85 ? 8.766 33.094 5.402 1 91.5 85 GLU A O 1
ATOM 670 N N . ILE A 1 86 ? 8.18 31.062 4.883 1 94.81 86 ILE A N 1
ATOM 671 C CA . ILE A 1 86 ? 8.359 30.562 6.246 1 94.81 86 ILE A CA 1
ATOM 672 C C . ILE A 1 86 ? 9.836 30.625 6.625 1 94.81 86 ILE A C 1
ATOM 674 O O . ILE A 1 86 ? 10.188 30.984 7.75 1 94.81 86 ILE A O 1
ATOM 678 N N . TYR A 1 87 ? 10.695 30.266 5.691 1 93.69 87 TYR A N 1
ATOM 679 C CA . TYR A 1 87 ? 12.125 30.344 5.969 1 93.69 87 TYR A CA 1
ATOM 680 C C . TYR A 1 87 ? 12.562 31.781 6.195 1 93.69 87 TYR A C 1
ATOM 682 O O . TYR A 1 87 ? 13.305 32.062 7.133 1 93.69 87 TYR A O 1
ATOM 690 N N . LYS A 1 88 ? 12.102 32.656 5.375 1 95.44 88 LYS A N 1
ATOM 691 C CA . LYS A 1 88 ? 12.398 34.094 5.535 1 95.44 88 LYS A CA 1
ATOM 692 C C . LYS A 1 88 ? 11.984 34.594 6.918 1 95.44 88 LYS A C 1
ATOM 694 O O . LYS A 1 88 ? 12.719 35.344 7.551 1 95.44 88 LYS A O 1
ATOM 699 N N . LYS A 1 89 ? 10.883 34.156 7.285 1 97.19 89 LYS A N 1
ATOM 700 C CA . LYS A 1 89 ? 10.383 34.562 8.594 1 97.19 89 LYS A CA 1
ATOM 701 C C . LYS A 1 89 ? 11.273 34.031 9.711 1 97.19 89 LYS A C 1
ATOM 703 O O . LYS A 1 89 ? 11.484 34.719 10.727 1 97.19 89 LYS A O 1
ATOM 708 N N . HIS A 1 90 ? 11.703 32.844 9.57 1 97.12 90 HIS A N 1
ATOM 709 C CA . HIS A 1 90 ? 12.594 32.281 10.578 1 97.12 90 HIS A CA 1
ATOM 710 C C . HIS A 1 90 ? 13.891 33.094 10.672 1 97.12 90 HIS A C 1
ATOM 712 O O . HIS A 1 90 ? 14.422 33.281 1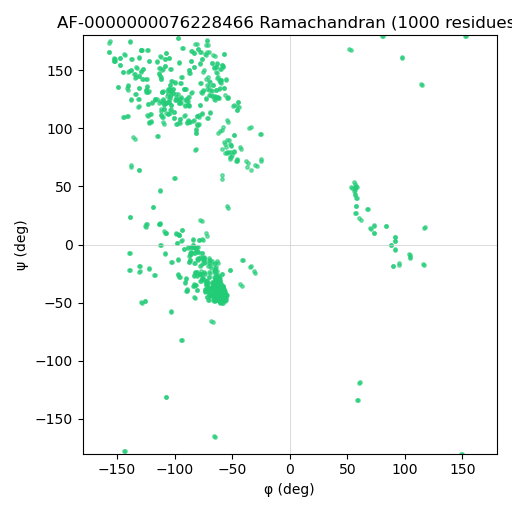1.773 1 97.12 90 HIS A O 1
ATOM 718 N N . LEU A 1 91 ? 14.383 33.531 9.555 1 96.56 91 LEU A N 1
ATOM 719 C CA . LEU A 1 91 ? 15.586 34.344 9.555 1 96.56 91 LEU A CA 1
ATOM 720 C C . LEU A 1 91 ? 15.305 35.719 10.18 1 96.56 91 LEU A C 1
ATOM 722 O O . LEU A 1 91 ? 16.109 36.219 10.969 1 96.56 91 LEU A O 1
ATOM 726 N N . GLN A 1 92 ? 14.211 36.281 9.836 1 97.38 92 GLN A N 1
ATOM 727 C CA . GLN A 1 92 ? 13.828 37.594 10.352 1 97.38 92 GLN A CA 1
ATOM 728 C C . GLN A 1 92 ? 13.758 37.562 11.875 1 97.38 92 GLN A C 1
ATOM 730 O O . GLN A 1 92 ? 14.125 38.562 12.516 1 97.38 92 GLN A O 1
ATOM 735 N N . TYR A 1 93 ? 13.312 36.5 12.391 1 98.25 93 TYR A N 1
ATOM 736 C CA . TYR A 1 93 ? 13.133 36.438 13.836 1 98.25 93 TYR A CA 1
ATOM 737 C C . TYR A 1 93 ? 14.336 35.781 14.5 1 98.25 93 TYR A C 1
ATOM 739 O O . TYR A 1 93 ? 14.289 35.438 15.688 1 98.25 93 TYR A O 1
ATOM 747 N N . ASN A 1 94 ? 15.43 35.5 13.773 1 98.06 94 ASN A N 1
ATOM 748 C CA . ASN A 1 94 ? 16.688 34.938 14.273 1 98.06 94 ASN A CA 1
ATOM 749 C C . ASN A 1 94 ? 16.453 33.625 14.992 1 98.06 94 ASN A C 1
ATOM 751 O O . ASN A 1 94 ? 16.906 33.438 16.125 1 98.06 94 ASN A O 1
ATOM 755 N N . MET A 1 95 ? 15.695 32.844 14.32 1 97.62 95 MET A N 1
ATOM 756 C CA . MET A 1 95 ? 15.422 31.516 14.898 1 97.62 95 MET A CA 1
ATOM 757 C C . MET A 1 95 ? 16.672 30.641 14.867 1 97.62 95 MET A C 1
ATOM 759 O O . MET A 1 95 ? 17.438 30.688 13.906 1 97.62 95 MET A O 1
ATOM 763 N N . SER A 1 96 ? 16.906 29.828 15.961 1 96.75 96 SER A N 1
ATOM 764 C CA . SER A 1 96 ? 17.969 28.828 15.945 1 96.75 96 SER A CA 1
ATOM 765 C C . SER A 1 96 ? 17.625 27.672 15.008 1 96.75 96 SER A C 1
ATOM 767 O O . SER A 1 96 ? 16.562 27.078 15.117 1 96.75 96 SER A O 1
ATOM 769 N N . LEU A 1 97 ? 18.547 27.344 14.109 1 95 97 LEU A N 1
ATOM 770 C CA . LEU A 1 97 ? 18.359 26.312 13.102 1 95 97 LEU A CA 1
ATOM 771 C C . LEU A 1 97 ? 19.547 25.344 13.078 1 95 97 LEU A C 1
ATOM 773 O O . LEU A 1 97 ? 20.703 25.781 13.164 1 95 97 LEU A O 1
ATOM 777 N N . TYR A 1 98 ? 19.188 24.094 13.031 1 92.88 98 TYR A N 1
ATOM 778 C CA . TYR A 1 98 ? 20.188 23.031 12.938 1 92.88 98 TYR A CA 1
ATOM 779 C C . TYR A 1 98 ? 20.25 22.469 11.523 1 92.88 98 TYR A C 1
ATOM 781 O O . TYR A 1 98 ? 19.219 22.188 10.914 1 92.88 98 TYR A O 1
ATOM 789 N N . THR A 1 99 ? 21.516 22.438 10.992 1 84.62 99 THR A N 1
ATOM 790 C CA . THR A 1 99 ? 21.672 21.875 9.656 1 84.62 99 THR A CA 1
ATOM 791 C C . THR A 1 99 ? 21.594 20.359 9.695 1 84.62 99 THR A C 1
ATOM 793 O O . THR A 1 99 ? 22.406 19.703 10.344 1 84.62 99 THR A O 1
ATOM 796 N N . ASP A 1 100 ? 20.5 19.906 9.062 1 73.56 100 ASP A N 1
ATOM 797 C CA . ASP A 1 100 ? 20.344 18.469 8.969 1 73.56 100 ASP A CA 1
ATOM 798 C C . ASP A 1 100 ? 21.016 17.922 7.711 1 73.56 100 ASP A C 1
ATOM 800 O O . ASP A 1 100 ? 20.875 18.484 6.625 1 73.56 100 ASP A O 1
ATOM 804 N N . THR A 1 101 ? 21.906 17.016 7.887 1 66.44 101 THR A N 1
ATOM 805 C CA . THR A 1 101 ? 22.562 16.375 6.746 1 66.44 101 THR A CA 1
ATOM 806 C C . THR A 1 101 ? 22.109 14.93 6.598 1 66.44 101 THR A C 1
ATOM 808 O O . THR A 1 101 ? 22.297 14.117 7.5 1 66.44 101 THR A O 1
ATOM 811 N N . TYR A 1 102 ? 21.25 14.742 5.613 1 63.69 102 TYR A N 1
ATOM 812 C CA . TYR A 1 102 ? 20.75 13.406 5.301 1 63.69 102 TYR A CA 1
ATOM 813 C C . TYR A 1 102 ? 21.812 12.602 4.547 1 63.69 102 TYR A C 1
ATOM 815 O O . TYR A 1 102 ? 21.516 11.539 4 1 63.69 102 TYR A O 1
ATOM 823 N N . TRP A 1 103 ? 22.875 13.031 4.699 1 65.31 103 TRP A N 1
ATOM 824 C CA . TRP A 1 103 ? 23.922 12.336 3.959 1 65.31 103 TRP A CA 1
ATOM 825 C C . TRP A 1 103 ? 24.203 10.961 4.559 1 65.31 103 TRP A C 1
ATOM 827 O O . TRP A 1 103 ? 24.234 10.805 5.781 1 65.31 103 TRP A O 1
ATOM 837 N N . LEU A 1 104 ? 24.266 10.094 3.68 1 69.06 104 LEU A N 1
ATOM 838 C CA . LEU A 1 104 ? 24.422 8.695 4.066 1 69.06 104 LEU A CA 1
ATOM 839 C C . LEU A 1 104 ? 25.594 8.523 5.023 1 69.06 104 LEU A C 1
ATOM 841 O O . LEU A 1 104 ? 25.609 7.594 5.832 1 69.06 104 LEU A O 1
ATOM 845 N N . ASN A 1 105 ? 26.484 9.453 4.992 1 74.5 105 ASN A N 1
ATOM 846 C CA . ASN A 1 105 ? 27.625 9.32 5.887 1 74.5 105 ASN A CA 1
ATOM 847 C C . ASN A 1 105 ? 27.25 9.641 7.332 1 74.5 105 ASN A C 1
ATOM 849 O O . ASN A 1 105 ? 28 9.328 8.258 1 74.5 105 ASN A O 1
ATOM 853 N N . LYS A 1 106 ? 26.172 10.156 7.52 1 87.19 106 LYS A N 1
ATOM 854 C CA . LYS A 1 106 ? 25.719 10.445 8.875 1 87.19 106 LYS A CA 1
ATOM 855 C C . LYS A 1 106 ? 24.609 9.492 9.312 1 87.19 106 LYS A C 1
ATOM 857 O O . LYS A 1 106 ? 24 9.68 10.359 1 87.19 106 LYS A O 1
ATOM 862 N N . VAL A 1 107 ? 24.438 8.516 8.508 1 92.94 107 VAL A N 1
ATOM 863 C CA . VAL A 1 107 ? 23.453 7.484 8.828 1 92.94 107 VAL A CA 1
ATOM 864 C C . VAL A 1 107 ? 24.172 6.16 9.102 1 92.94 107 VAL A C 1
ATOM 866 O O . VAL A 1 107 ? 24.953 5.688 8.281 1 92.94 107 VAL A O 1
ATOM 869 N N . GLU A 1 108 ? 23.938 5.645 10.227 1 96.25 108 GLU A N 1
ATOM 870 C CA . GLU A 1 108 ? 24.469 4.324 10.57 1 96.25 108 GLU A CA 1
ATOM 871 C C . GLU A 1 108 ? 23.422 3.238 10.328 1 96.25 108 GLU A C 1
ATOM 873 O O . GLU A 1 108 ? 22.297 3.334 10.812 1 96.25 108 GLU A O 1
ATOM 878 N N . PHE A 1 109 ? 23.797 2.244 9.539 1 97.62 109 PHE A N 1
ATOM 879 C CA . PHE A 1 109 ? 22.938 1.086 9.32 1 97.62 109 PHE A CA 1
ATOM 880 C C . PHE A 1 109 ? 23.406 -0.096 10.164 1 97.62 109 PHE A C 1
ATOM 882 O O . PHE A 1 109 ? 24.594 -0.423 10.18 1 97.62 109 PHE A O 1
ATOM 889 N N . ARG A 1 110 ? 22.516 -0.708 10.867 1 98.31 110 ARG A N 1
ATOM 890 C CA . ARG A 1 110 ? 22.828 -1.858 11.711 1 98.31 110 ARG A CA 1
ATOM 891 C C . ARG A 1 110 ? 21.875 -3.016 11.438 1 98.31 110 ARG A C 1
ATOM 893 O O . ARG A 1 110 ? 20.734 -2.803 11.031 1 98.31 110 ARG A O 1
ATOM 900 N N . ASN A 1 111 ? 22.422 -4.215 11.609 1 98.06 111 ASN A N 1
ATOM 901 C CA . ASN A 1 111 ? 21.562 -5.387 11.656 1 98.06 111 ASN A CA 1
ATOM 902 C C . ASN A 1 111 ? 20.641 -5.359 12.875 1 98.06 111 ASN A C 1
ATOM 904 O O . ASN A 1 111 ? 21.109 -5.277 14.008 1 98.06 111 ASN A O 1
ATOM 908 N N . GLY A 1 112 ? 19.375 -5.449 12.695 1 96.56 112 GLY A N 1
ATOM 909 C CA . GLY A 1 112 ? 18.406 -5.293 13.758 1 96.56 112 GLY A CA 1
ATOM 910 C C . GLY A 1 112 ? 18.344 -6.484 14.695 1 96.56 112 GLY A C 1
ATOM 911 O O . GLY A 1 112 ? 17.75 -6.402 15.781 1 96.56 112 GLY A O 1
ATOM 912 N N . ASN A 1 113 ? 18.938 -7.555 14.383 1 93.25 113 ASN A N 1
ATOM 913 C CA . ASN A 1 113 ? 18.844 -8.773 15.188 1 93.25 113 ASN A CA 1
ATOM 914 C C . ASN A 1 113 ? 20.047 -8.914 16.125 1 93.25 113 ASN A C 1
ATOM 916 O O . ASN A 1 113 ? 19.969 -9.578 17.156 1 93.25 113 ASN A O 1
ATOM 920 N N . ASP A 1 114 ? 21.219 -8.289 15.727 1 95.31 114 ASP A N 1
ATOM 921 C CA . ASP A 1 114 ? 22.375 -8.508 16.578 1 95.31 114 ASP A CA 1
ATOM 922 C C . ASP A 1 114 ? 23.172 -7.215 16.766 1 95.31 114 ASP A C 1
ATOM 924 O O . ASP A 1 114 ? 24.172 -7.191 17.484 1 95.31 114 ASP A O 1
ATOM 928 N N . GLY A 1 115 ? 22.812 -6.23 16.062 1 97.38 115 GLY A N 1
ATOM 929 C CA . GLY A 1 115 ? 23.375 -4.91 16.297 1 97.38 115 GLY A CA 1
ATOM 930 C C . GLY A 1 115 ? 24.656 -4.672 15.516 1 97.38 115 GLY A C 1
ATOM 931 O O . GLY A 1 115 ? 25.234 -3.582 15.57 1 97.38 115 GLY A O 1
ATOM 932 N N . SER A 1 116 ? 25.109 -5.598 14.766 1 98.06 116 SER A N 1
ATOM 933 C CA . SER A 1 116 ? 26.328 -5.402 13.984 1 98.06 116 SER A CA 1
ATOM 934 C C . SER A 1 116 ? 26.156 -4.281 12.969 1 98.06 116 SER A C 1
ATOM 936 O O . SER A 1 116 ? 25.078 -4.125 12.375 1 98.06 116 SER A O 1
ATOM 938 N N . ILE A 1 117 ? 27.203 -3.553 12.766 1 97.62 117 ILE A N 1
ATOM 939 C CA . ILE A 1 117 ? 27.188 -2.447 11.812 1 97.62 117 ILE A CA 1
ATOM 940 C C . ILE A 1 117 ? 27.281 -2.99 10.391 1 97.62 117 ILE A C 1
ATOM 942 O O . ILE A 1 117 ? 28.078 -3.877 10.102 1 97.62 117 ILE A O 1
ATOM 946 N N . ILE A 1 118 ? 26.438 -2.537 9.555 1 97.94 118 ILE A N 1
ATOM 947 C CA . ILE A 1 118 ? 26.516 -2.873 8.141 1 97.94 118 ILE A CA 1
ATOM 948 C C . ILE A 1 118 ? 27.469 -1.909 7.438 1 97.94 118 ILE A C 1
ATOM 950 O O . ILE A 1 118 ? 27.344 -0.69 7.578 1 97.94 118 ILE A O 1
ATOM 954 N N . SER A 1 119 ? 28.375 -2.375 6.691 1 96.75 119 SER A N 1
ATOM 955 C CA . SER A 1 119 ? 29.453 -1.574 6.121 1 96.75 119 SER A CA 1
ATOM 956 C C . SER A 1 119 ? 28.906 -0.548 5.129 1 96.75 119 SER A C 1
ATOM 958 O O . SER A 1 119 ? 27.891 -0.78 4.484 1 96.75 119 SER A O 1
ATOM 960 N N . SER A 1 120 ? 29.656 0.52 5.016 1 94.44 120 SER A N 1
ATOM 961 C CA . SER A 1 120 ? 29.297 1.555 4.051 1 94.44 120 SER A CA 1
ATOM 962 C C . SER A 1 120 ? 29.328 1.016 2.623 1 94.44 120 SER A C 1
ATOM 964 O O . SER A 1 120 ? 28.562 1.465 1.767 1 94.44 120 SER A O 1
ATOM 966 N N . GLU A 1 121 ? 30.156 0.111 2.428 1 96.44 121 GLU A N 1
ATOM 967 C CA . GLU A 1 121 ? 30.25 -0.5 1.104 1 96.44 121 GLU A CA 1
ATOM 968 C C . GLU A 1 121 ? 28.969 -1.249 0.756 1 96.44 121 GLU A C 1
ATOM 970 O O . GLU A 1 121 ? 28.422 -1.092 -0.342 1 96.44 121 GLU A O 1
ATOM 975 N N . GLU A 1 122 ? 28.516 -2.02 1.678 1 97.12 122 GLU A N 1
ATOM 976 C CA . GLU A 1 122 ? 27.281 -2.771 1.46 1 97.12 122 GLU A CA 1
ATOM 977 C C . GLU A 1 122 ? 26.094 -1.836 1.278 1 97.12 122 GLU A C 1
ATOM 979 O O . GLU A 1 122 ? 25.266 -2.033 0.378 1 97.12 122 GLU A O 1
ATOM 984 N N . VAL A 1 123 ? 26.016 -0.883 2.105 1 96.88 123 VAL A N 1
ATOM 985 C CA . VAL A 1 123 ? 24.938 0.111 2.016 1 96.88 123 VAL A CA 1
ATOM 986 C C . VAL A 1 123 ? 25.031 0.842 0.678 1 96.88 123 VAL A C 1
ATOM 988 O O . VAL A 1 123 ? 24.016 1.037 0.003 1 96.88 123 VAL A O 1
ATOM 991 N N . GLY A 1 124 ? 26.25 1.248 0.337 1 95.88 124 GLY A N 1
ATOM 992 C CA . GLY A 1 124 ? 26.469 1.956 -0.914 1 95.88 124 GLY A CA 1
ATOM 993 C C . GLY A 1 124 ? 26.031 1.167 -2.133 1 95.88 124 GLY A C 1
ATOM 994 O O . GLY A 1 124 ? 25.453 1.728 -3.064 1 95.88 124 GLY A O 1
ATOM 995 N N . LYS A 1 125 ? 26.281 -0.068 -2.141 1 97.25 125 LYS A N 1
ATOM 996 C CA . LYS A 1 125 ? 25.891 -0.929 -3.254 1 97.25 125 LYS A CA 1
ATOM 997 C C . LYS A 1 125 ? 24.375 -0.929 -3.439 1 97.25 125 LYS A C 1
ATOM 999 O O . LYS A 1 125 ? 23.875 -0.771 -4.559 1 97.25 125 LYS A O 1
ATOM 1004 N N . VAL A 1 126 ? 23.656 -1.133 -2.354 1 96.88 126 VAL A N 1
ATOM 1005 C CA . VAL A 1 126 ? 22.203 -1.144 -2.416 1 96.88 126 VAL A CA 1
ATOM 1006 C C . VAL A 1 126 ? 21.688 0.24 -2.811 1 96.88 126 VAL A C 1
ATOM 1008 O O . VAL A 1 126 ? 20.797 0.361 -3.654 1 96.88 126 VAL A O 1
ATOM 1011 N N . ASN A 1 127 ? 22.25 1.263 -2.219 1 94.94 127 ASN A N 1
ATOM 1012 C CA . ASN A 1 127 ? 21.844 2.631 -2.529 1 94.94 127 ASN A CA 1
ATOM 1013 C C . ASN A 1 127 ? 22.047 2.955 -4.004 1 94.94 127 ASN A C 1
ATOM 1015 O O . ASN A 1 127 ? 21.188 3.564 -4.637 1 94.94 127 ASN A O 1
ATOM 1019 N N . ASN A 1 128 ? 23.172 2.553 -4.543 1 96 128 ASN A N 1
ATOM 1020 C CA . ASN A 1 128 ? 23.453 2.797 -5.953 1 96 128 ASN A CA 1
ATOM 1021 C C . ASN A 1 128 ? 22.422 2.109 -6.852 1 96 128 ASN A C 1
ATOM 1023 O O . ASN A 1 128 ? 22 2.67 -7.863 1 96 128 ASN A O 1
ATOM 1027 N N . ARG A 1 129 ? 22.031 0.958 -6.496 1 96.81 129 ARG A N 1
ATOM 1028 C CA . ARG A 1 129 ? 21.047 0.227 -7.277 1 96.81 129 ARG A CA 1
ATOM 1029 C C . ARG A 1 129 ? 19.688 0.939 -7.25 1 96.81 129 ARG A C 1
ATOM 1031 O O . ARG A 1 129 ? 19.031 1.063 -8.281 1 96.81 129 ARG A O 1
ATOM 1038 N N . ILE A 1 130 ? 19.297 1.368 -6.078 1 95.5 130 ILE A N 1
ATOM 1039 C CA . ILE A 1 130 ? 17.984 1.995 -5.969 1 95.5 130 ILE A CA 1
ATOM 1040 C C . ILE A 1 130 ? 18 3.35 -6.672 1 95.5 130 ILE A C 1
ATOM 1042 O O . ILE A 1 130 ? 17.016 3.736 -7.309 1 95.5 130 ILE A O 1
ATOM 1046 N N . VAL A 1 131 ? 19.047 4.109 -6.621 1 92.75 131 VAL A N 1
ATOM 1047 C CA . VAL A 1 131 ? 19.172 5.395 -7.305 1 92.75 131 VAL A CA 1
ATOM 1048 C C . VAL A 1 131 ? 19.125 5.18 -8.812 1 92.75 131 VAL A C 1
ATOM 1050 O O . VAL A 1 131 ? 18.438 5.906 -9.531 1 92.75 131 VAL A O 1
ATOM 1053 N N . ALA A 1 132 ? 19.859 4.184 -9.273 1 95.69 132 ALA A N 1
ATOM 1054 C CA . ALA A 1 132 ? 19.844 3.855 -10.695 1 95.69 132 ALA A CA 1
ATOM 1055 C C . ALA A 1 132 ? 18.438 3.475 -11.148 1 95.69 132 ALA A C 1
ATOM 1057 O O . ALA A 1 132 ? 18 3.873 -12.234 1 95.69 132 ALA A O 1
ATOM 1058 N N . ALA A 1 133 ? 17.781 2.701 -10.344 1 95.31 133 ALA A N 1
ATOM 1059 C CA . ALA A 1 133 ? 16.422 2.299 -10.656 1 95.31 133 ALA A CA 1
ATOM 1060 C C . ALA A 1 133 ? 15.484 3.508 -10.688 1 95.31 133 ALA A C 1
ATOM 1062 O O . ALA A 1 133 ? 14.578 3.574 -11.523 1 95.31 133 ALA A O 1
ATOM 1063 N N . GLN A 1 134 ? 15.664 4.402 -9.773 1 93.56 134 GLN A N 1
ATOM 1064 C CA . GLN A 1 134 ? 14.852 5.613 -9.742 1 93.56 134 GLN A CA 1
ATOM 1065 C C . GLN A 1 134 ? 15.039 6.438 -11.016 1 93.56 134 GLN A C 1
ATOM 1067 O O . GLN A 1 134 ? 14.07 6.953 -11.578 1 93.56 134 GLN A O 1
ATOM 1072 N N . ASP A 1 135 ? 16.281 6.582 -11.453 1 92.25 135 ASP A N 1
ATOM 1073 C CA . ASP A 1 135 ? 16.562 7.309 -12.688 1 92.25 135 ASP A CA 1
ATOM 1074 C C . ASP A 1 135 ? 15.836 6.68 -13.875 1 92.25 135 ASP A C 1
ATOM 1076 O O . ASP A 1 135 ? 15.219 7.383 -14.672 1 92.25 135 ASP A O 1
ATOM 1080 N N . LYS A 1 136 ? 15.961 5.449 -13.93 1 94.06 136 LYS A N 1
ATOM 1081 C CA . LYS A 1 136 ? 15.297 4.734 -15.023 1 94.06 136 LYS A CA 1
ATOM 1082 C C . LYS A 1 136 ? 13.781 4.855 -14.914 1 94.06 136 LYS A C 1
ATOM 1084 O O . LYS A 1 136 ? 13.094 5.012 -15.922 1 94.06 136 LYS A O 1
ATOM 1089 N N . MET A 1 137 ? 13.289 4.746 -13.719 1 94.06 137 MET A N 1
ATOM 1090 C CA . MET A 1 137 ? 11.859 4.914 -13.469 1 94.06 137 MET A CA 1
ATOM 1091 C C . MET A 1 137 ? 11.367 6.266 -13.977 1 94.06 137 MET A C 1
ATOM 1093 O O . MET A 1 137 ? 10.32 6.348 -14.617 1 94.06 137 MET A O 1
ATOM 1097 N N . ASP A 1 138 ? 12.07 7.262 -13.664 1 90.44 138 ASP A N 1
ATOM 1098 C CA . ASP A 1 138 ? 11.672 8.602 -14.086 1 90.44 138 ASP A CA 1
ATOM 1099 C C . ASP A 1 138 ? 11.508 8.68 -15.602 1 90.44 138 ASP A C 1
ATOM 1101 O O . ASP A 1 138 ? 10.516 9.219 -16.094 1 90.44 138 ASP A O 1
ATOM 1105 N N . GLU A 1 139 ? 12.398 8.078 -16.281 1 91.94 139 GLU A N 1
ATOM 1106 C CA . GLU A 1 139 ? 12.336 8.047 -17.75 1 91.94 139 GLU A CA 1
ATOM 1107 C C . GLU A 1 139 ? 11.117 7.266 -18.234 1 91.94 139 GLU A C 1
ATOM 1109 O O . GLU A 1 139 ? 10.367 7.742 -19.078 1 91.94 139 GLU A O 1
ATOM 1114 N N . LEU A 1 140 ? 10.945 6.137 -17.672 1 93.19 140 LEU A N 1
ATOM 1115 C CA . LEU A 1 140 ? 9.906 5.219 -18.125 1 93.19 140 LEU A CA 1
ATOM 1116 C C . LEU A 1 140 ? 8.523 5.762 -17.797 1 93.19 140 LEU A C 1
ATOM 1118 O O . LEU A 1 140 ? 7.617 5.723 -18.625 1 93.19 140 LEU A O 1
ATOM 1122 N N . VAL A 1 141 ? 8.344 6.273 -16.625 1 90.94 141 VAL A N 1
ATOM 1123 C CA . VAL A 1 141 ? 7.043 6.738 -16.172 1 90.94 141 VAL A CA 1
ATOM 1124 C C . VAL A 1 141 ? 6.68 8.039 -16.891 1 90.94 141 VAL A C 1
ATOM 1126 O O . VAL A 1 141 ? 5.516 8.266 -17.219 1 90.94 141 VAL A O 1
ATOM 1129 N N . GLU A 1 142 ? 7.656 8.852 -17.078 1 86.5 142 GLU A N 1
ATOM 1130 C CA . GLU A 1 142 ? 7.406 10.055 -17.875 1 86.5 142 GLU A CA 1
ATOM 1131 C C . GLU A 1 142 ? 6.883 9.695 -19.266 1 86.5 142 GLU A C 1
ATOM 1133 O O . GLU A 1 142 ? 5.941 10.32 -19.766 1 86.5 142 GLU A O 1
ATOM 1138 N N . GLN A 1 143 ? 7.531 8.75 -19.875 1 88.25 143 GLN A N 1
ATOM 1139 C CA . GLN A 1 143 ? 7.086 8.297 -21.203 1 88.25 143 GLN A CA 1
ATOM 1140 C C . GLN A 1 143 ? 5.664 7.742 -21.141 1 88.25 143 GLN A C 1
ATOM 1142 O O . GLN A 1 143 ? 4.859 7.98 -22.031 1 88.25 143 GLN A O 1
ATOM 1147 N N . ARG A 1 144 ? 5.371 7.027 -20.156 1 88.81 144 ARG A N 1
ATOM 1148 C CA . ARG A 1 144 ? 4.039 6.469 -19.953 1 88.81 144 ARG A CA 1
ATOM 1149 C C . ARG A 1 144 ? 2.992 7.574 -19.859 1 88.81 144 ARG A C 1
ATOM 1151 O O . ARG A 1 144 ? 1.93 7.48 -20.484 1 88.81 144 ARG A O 1
ATOM 1158 N N . VAL A 1 145 ? 3.275 8.562 -19.078 1 84.81 145 VAL A N 1
ATOM 1159 C CA . VAL A 1 145 ? 2.365 9.688 -18.906 1 84.81 145 VAL A CA 1
ATOM 1160 C C . VAL A 1 145 ? 2.213 10.445 -20.219 1 84.81 145 VAL A C 1
ATOM 1162 O O . VAL A 1 145 ? 1.1 10.812 -20.609 1 84.81 145 VAL A O 1
ATOM 1165 N N . GLU A 1 146 ? 3.297 10.625 -20.922 1 82.88 146 GLU A N 1
ATOM 1166 C CA . GLU A 1 146 ? 3.266 11.297 -22.219 1 82.88 146 GLU A CA 1
ATOM 1167 C C . GLU A 1 146 ? 2.406 10.531 -23.219 1 82.88 146 GLU A C 1
ATOM 1169 O O . GLU A 1 146 ? 1.752 11.133 -24.078 1 82.88 146 GLU A O 1
ATOM 1174 N N . ASN A 1 147 ? 2.434 9.234 -23.047 1 81.88 147 ASN A N 1
ATOM 1175 C CA . ASN A 1 147 ? 1.659 8.383 -23.938 1 81.88 147 ASN A CA 1
ATOM 1176 C C . ASN A 1 147 ? 0.187 8.344 -23.531 1 81.88 147 ASN A C 1
ATOM 1178 O O . ASN A 1 147 ? -0.613 7.648 -24.172 1 81.88 147 ASN A O 1
ATOM 1182 N N . GLY A 1 148 ? -0.16 9.023 -22.453 1 78.31 148 GLY A N 1
ATOM 1183 C CA . GLY A 1 148 ? -1.546 9.094 -22.031 1 78.31 148 GLY A CA 1
ATOM 1184 C C . GLY A 1 148 ? -1.97 7.887 -21.203 1 78.31 148 GLY A C 1
ATOM 1185 O O . GLY A 1 148 ? -3.164 7.625 -21.047 1 78.31 148 GLY A O 1
ATOM 1186 N N . GLN A 1 149 ? -0.999 7.105 -20.688 1 84.75 149 GLN A N 1
ATOM 1187 C CA . GLN A 1 149 ? -1.32 5.887 -19.953 1 84.75 149 GLN A CA 1
ATOM 1188 C C . GLN A 1 149 ? -1.438 6.152 -18.453 1 84.75 149 GLN A C 1
ATOM 1190 O O . GLN A 1 149 ? -1.822 5.27 -17.688 1 84.75 149 GLN A O 1
ATOM 1195 N N . GLY A 1 150 ? -1.147 7.438 -18.094 1 85.88 150 GLY A N 1
ATOM 1196 C CA . GLY A 1 150 ? -1.229 7.781 -16.688 1 85.88 150 GLY A CA 1
ATOM 1197 C C . GLY A 1 150 ? -0 7.367 -15.898 1 85.88 150 GLY A C 1
ATOM 1198 O O . GLY A 1 150 ? 0.94 6.801 -16.453 1 85.88 150 GLY A O 1
ATOM 1199 N N . THR A 1 151 ? -0.004 7.645 -14.641 1 90.5 151 THR A N 1
ATOM 1200 C CA . THR A 1 151 ? 1.129 7.344 -13.766 1 90.5 151 THR A CA 1
ATOM 1201 C C . THR A 1 151 ? 0.911 6.027 -13.031 1 90.5 151 THR A C 1
ATOM 1203 O O . THR A 1 151 ? -0.111 5.363 -13.219 1 90.5 151 THR A O 1
ATOM 1206 N N . ILE A 1 152 ? 1.883 5.602 -12.227 1 93 152 ILE A N 1
ATOM 1207 C CA . ILE A 1 152 ? 1.835 4.418 -11.383 1 93 152 ILE A CA 1
ATOM 1208 C C . ILE A 1 152 ? 2.467 4.73 -10.023 1 93 152 ILE A C 1
ATOM 1210 O O . ILE A 1 152 ? 2.916 5.852 -9.789 1 93 152 ILE A O 1
ATOM 1214 N N . ASP A 1 153 ? 2.381 3.752 -9.148 1 94.88 153 ASP A N 1
ATOM 1215 C CA . ASP A 1 153 ? 2.961 3.979 -7.832 1 94.88 153 ASP A CA 1
ATOM 1216 C C . ASP A 1 153 ? 4.484 3.865 -7.875 1 94.88 153 ASP A C 1
ATOM 1218 O O . ASP A 1 153 ? 5.039 3.229 -8.773 1 94.88 153 ASP A O 1
ATOM 1222 N N . LEU A 1 154 ? 5.105 4.426 -6.922 1 95 154 LEU A N 1
ATOM 1223 C CA . LEU A 1 154 ? 6.559 4.535 -6.836 1 95 154 LEU A CA 1
ATOM 1224 C C . LEU A 1 154 ? 7.207 3.156 -6.777 1 95 154 LEU A C 1
ATOM 1226 O O . LEU A 1 154 ? 8.227 2.92 -7.422 1 95 154 LEU A O 1
ATOM 1230 N N . LYS A 1 155 ? 6.66 2.24 -6.016 1 95.62 155 LYS A N 1
ATOM 1231 C CA . LYS A 1 155 ? 7.242 0.905 -5.898 1 95.62 155 LYS A CA 1
ATOM 1232 C C . LYS A 1 155 ? 7.238 0.183 -7.242 1 95.62 155 LYS A C 1
ATOM 1234 O O . LYS A 1 155 ? 8.234 -0.434 -7.621 1 95.62 155 LYS A O 1
ATOM 1239 N N . SER A 1 156 ? 6.117 0.262 -7.914 1 95.06 156 SER A N 1
ATOM 1240 C CA . SER A 1 156 ? 6.035 -0.341 -9.242 1 95.06 156 SER A CA 1
ATOM 1241 C C . SER A 1 156 ? 7.012 0.314 -10.211 1 95.06 156 SER A C 1
ATOM 1243 O O . SER A 1 156 ? 7.617 -0.364 -11.047 1 95.06 156 SER A O 1
ATOM 1245 N N . GLY A 1 157 ? 7.098 1.622 -10.117 1 94.88 157 GLY A N 1
ATOM 1246 C CA . GLY A 1 157 ? 8.086 2.314 -10.93 1 94.88 157 GLY A CA 1
ATOM 1247 C C . GLY A 1 157 ? 9.508 1.857 -10.664 1 94.88 157 GLY A C 1
ATOM 1248 O O . GLY A 1 157 ? 10.273 1.616 -11.602 1 94.88 157 GLY A O 1
ATOM 1249 N N . LEU A 1 158 ? 9.859 1.729 -9.398 1 95.56 158 LEU A N 1
ATOM 1250 C CA . LEU A 1 158 ? 11.188 1.263 -9.031 1 95.56 158 LEU A CA 1
ATOM 1251 C C . LEU A 1 158 ? 11.438 -0.149 -9.547 1 95.56 158 LEU A C 1
ATOM 1253 O O . LEU A 1 158 ? 12.516 -0.447 -10.062 1 95.56 158 LEU A O 1
ATOM 1257 N N . ARG A 1 159 ? 10.461 -0.979 -9.43 1 95.56 159 ARG A N 1
ATOM 1258 C CA . ARG A 1 159 ? 10.578 -2.34 -9.938 1 95.56 159 ARG A CA 1
ATOM 1259 C C . ARG A 1 159 ? 10.805 -2.34 -11.445 1 95.56 159 ARG A C 1
ATOM 1261 O O . ARG A 1 159 ? 11.672 -3.055 -11.953 1 95.56 159 ARG A O 1
ATOM 1268 N N . TRP A 1 160 ? 10 -1.482 -12.125 1 94.81 160 TRP A N 1
ATOM 1269 C CA . TRP A 1 160 ? 10.156 -1.34 -13.57 1 94.81 160 TRP A CA 1
ATOM 1270 C C . TRP A 1 160 ? 11.562 -0.869 -13.922 1 94.81 160 TRP A C 1
ATOM 1272 O O . TRP A 1 160 ? 12.125 -1.286 -14.938 1 94.81 160 TRP A O 1
ATOM 1282 N N . GLY A 1 161 ? 12.086 -0.06 -13.055 1 94.62 161 GLY A N 1
ATOM 1283 C CA . GLY A 1 161 ? 13.43 0.444 -13.25 1 94.62 161 GLY A CA 1
ATOM 1284 C C . GLY A 1 161 ? 14.508 -0.549 -12.844 1 94.62 161 GLY A C 1
ATOM 1285 O O . GLY A 1 161 ? 15.695 -0.315 -13.07 1 94.62 161 GLY A O 1
ATOM 1286 N N . GLY A 1 162 ? 14.141 -1.629 -12.156 1 93.88 162 GLY A N 1
ATOM 1287 C CA . GLY A 1 162 ? 15.102 -2.695 -11.906 1 93.88 162 GLY A CA 1
ATOM 1288 C C . GLY A 1 162 ? 15.398 -2.9 -10.438 1 93.88 162 GLY A C 1
ATOM 1289 O O . GLY A 1 162 ? 16.375 -3.561 -10.078 1 93.88 162 GLY A O 1
ATOM 1290 N N . PHE A 1 163 ? 14.562 -2.32 -9.539 1 95.25 163 PHE A N 1
ATOM 1291 C CA . PHE A 1 163 ? 14.812 -2.506 -8.117 1 95.25 163 PHE A CA 1
ATOM 1292 C C . PHE A 1 163 ? 13.531 -2.869 -7.379 1 95.25 163 PHE A C 1
ATOM 1294 O O . PHE A 1 163 ? 12.508 -2.199 -7.535 1 95.25 163 PHE A O 1
ATOM 1301 N N . GLU A 1 164 ? 13.586 -3.877 -6.629 1 94.06 164 GLU A N 1
ATOM 1302 C CA . GLU A 1 164 ? 12.562 -4.254 -5.656 1 94.06 164 GLU A CA 1
ATOM 1303 C C . GLU A 1 164 ? 13.195 -4.723 -4.348 1 94.06 164 GLU A C 1
ATOM 1305 O O . GLU A 1 164 ? 14.008 -5.652 -4.34 1 94.06 164 GLU A O 1
ATOM 1310 N N . ALA A 1 165 ? 12.812 -4.086 -3.246 1 94.31 165 ALA A N 1
ATOM 1311 C CA . ALA A 1 165 ? 13.375 -4.457 -1.953 1 94.31 165 ALA A CA 1
ATOM 1312 C C . ALA A 1 165 ? 12.945 -5.863 -1.549 1 94.31 165 ALA A C 1
ATOM 1314 O O . ALA A 1 165 ? 11.75 -6.172 -1.54 1 94.31 165 ALA A O 1
ATOM 1315 N N . LYS A 1 166 ? 13.883 -6.688 -1.209 1 89.12 166 LYS A N 1
ATOM 1316 C CA . LYS A 1 166 ? 13.594 -8.07 -0.844 1 89.12 166 LYS A CA 1
ATOM 1317 C C . LYS A 1 166 ? 14.273 -8.445 0.47 1 89.12 166 LYS A C 1
ATOM 1319 O O . LYS A 1 166 ? 13.875 -9.406 1.129 1 89.12 166 LYS A O 1
ATOM 1324 N N . THR A 1 167 ? 15.344 -7.746 0.817 1 93.25 167 THR A N 1
ATOM 1325 C CA . THR A 1 167 ? 16.109 -8.039 2.023 1 93.25 167 THR A CA 1
ATOM 1326 C C . THR A 1 167 ? 15.867 -6.973 3.09 1 93.25 167 THR A C 1
ATOM 1328 O O . THR A 1 167 ? 15.422 -5.867 2.777 1 93.25 167 THR A O 1
ATOM 1331 N N . PRO A 1 168 ? 16.25 -7.309 4.32 1 95.19 168 PRO A N 1
ATOM 1332 C CA . PRO A 1 168 ? 16.094 -6.316 5.383 1 95.19 168 PRO A CA 1
ATOM 1333 C C . PRO A 1 168 ? 16.844 -5.02 5.094 1 95.19 168 PRO A C 1
ATOM 1335 O O . PRO A 1 168 ? 16.328 -3.928 5.336 1 95.19 168 PRO A O 1
ATOM 1338 N N . LEU A 1 169 ? 18.078 -5.109 4.57 1 97.19 169 LEU A N 1
ATOM 1339 C CA . LEU A 1 169 ? 18.844 -3.906 4.27 1 97.19 169 LEU A CA 1
ATOM 1340 C C . LEU A 1 169 ? 18.172 -3.098 3.16 1 97.19 169 LEU A C 1
ATOM 1342 O O . LEU A 1 169 ? 18.062 -1.874 3.258 1 97.19 169 LEU A O 1
ATOM 1346 N N . GLU A 1 170 ? 17.734 -3.766 2.088 1 96.88 170 GLU A N 1
ATOM 1347 C CA . GLU A 1 170 ? 17.031 -3.084 1.005 1 96.88 170 GLU A CA 1
ATOM 1348 C C . GLU A 1 170 ? 15.781 -2.389 1.517 1 96.88 170 GLU A C 1
ATOM 1350 O O . GLU A 1 170 ? 15.492 -1.253 1.132 1 96.88 170 GLU A O 1
ATOM 1355 N N . ASN A 1 171 ? 15.109 -3.064 2.402 1 96.62 171 ASN A N 1
ATOM 1356 C CA . ASN A 1 171 ? 13.914 -2.479 3 1 96.62 171 ASN A CA 1
ATOM 1357 C C . ASN A 1 171 ? 14.25 -1.242 3.828 1 96.62 171 ASN A C 1
ATOM 1359 O O . ASN A 1 171 ? 13.531 -0.245 3.787 1 96.62 171 ASN A O 1
ATOM 1363 N N . ALA A 1 172 ? 15.281 -1.342 4.59 1 97 172 ALA A N 1
ATOM 1364 C CA . ALA A 1 172 ? 15.695 -0.214 5.426 1 97 172 ALA A CA 1
ATOM 1365 C C . ALA A 1 172 ? 16.062 0.994 4.566 1 97 172 ALA A C 1
ATOM 1367 O O . ALA A 1 172 ? 15.688 2.127 4.887 1 97 172 ALA A O 1
ATOM 1368 N N . ILE A 1 173 ? 16.75 0.767 3.486 1 95.81 173 ILE A N 1
ATOM 1369 C CA . ILE A 1 173 ? 17.172 1.85 2.607 1 95.81 173 ILE A CA 1
ATOM 1370 C C . ILE A 1 173 ? 15.961 2.438 1.884 1 95.81 173 ILE A C 1
ATOM 1372 O O . ILE A 1 173 ? 15.844 3.658 1.755 1 95.81 173 ILE A O 1
ATOM 1376 N N . GLU A 1 174 ? 15.07 1.603 1.419 1 95.38 174 GLU A N 1
ATOM 1377 C CA . GLU A 1 174 ? 13.836 2.082 0.803 1 95.38 174 GLU A CA 1
ATOM 1378 C C . GLU A 1 174 ? 13.031 2.936 1.776 1 95.38 174 GLU A C 1
ATOM 1380 O O . GLU A 1 174 ? 12.5 3.98 1.397 1 95.38 174 GLU A O 1
ATOM 1385 N N . TYR A 1 175 ? 12.945 2.482 3.025 1 95.88 175 TYR A N 1
ATOM 1386 C CA . TYR A 1 175 ? 12.25 3.232 4.066 1 95.88 175 TYR A CA 1
ATOM 1387 C C . TYR A 1 175 ? 12.867 4.617 4.242 1 95.88 175 TYR A C 1
ATOM 1389 O O . TYR A 1 175 ? 12.156 5.625 4.227 1 95.88 175 TYR A O 1
ATOM 1397 N N . PHE A 1 176 ? 14.117 4.672 4.391 1 94.06 176 PHE A N 1
ATOM 1398 C CA . PHE A 1 176 ? 14.812 5.926 4.648 1 94.06 176 PHE A CA 1
ATOM 1399 C C . PHE A 1 176 ? 14.641 6.895 3.482 1 94.06 176 PHE A C 1
ATOM 1401 O O . PHE A 1 176 ? 14.438 8.094 3.688 1 94.06 176 PHE A O 1
ATOM 1408 N N . ARG A 1 177 ? 14.602 6.379 2.303 1 90.69 177 ARG A N 1
ATOM 1409 C CA . ARG A 1 177 ? 14.594 7.223 1.112 1 90.69 177 ARG A CA 1
ATOM 1410 C C . ARG A 1 177 ? 13.188 7.727 0.803 1 90.69 177 ARG A C 1
ATOM 1412 O O . ARG A 1 177 ? 13.023 8.836 0.291 1 90.69 177 ARG A O 1
ATOM 1419 N N . TYR A 1 178 ? 12.234 6.887 1.078 1 91.94 178 TYR A N 1
ATOM 1420 C CA . TYR A 1 178 ? 10.938 7.238 0.517 1 91.94 178 TYR A CA 1
ATOM 1421 C C . TYR A 1 178 ? 9.875 7.293 1.604 1 91.94 178 TYR A C 1
ATOM 1423 O O . TYR A 1 178 ? 9.117 8.266 1.692 1 91.94 178 TYR A O 1
ATOM 1431 N N . GLU A 1 179 ? 9.812 6.301 2.422 1 93.06 179 GLU A N 1
ATOM 1432 C CA . GLU A 1 179 ? 8.727 6.195 3.393 1 93.06 179 GLU A CA 1
ATOM 1433 C C . GLU A 1 179 ? 8.875 7.223 4.508 1 93.06 179 GLU A C 1
ATOM 1435 O O . GLU A 1 179 ? 7.891 7.793 4.973 1 93.06 179 GLU A O 1
ATOM 1440 N N . PHE A 1 180 ? 10.102 7.438 4.922 1 93.62 180 PHE A N 1
ATOM 1441 C CA . PHE A 1 180 ? 10.391 8.383 5.996 1 93.62 180 PHE A CA 1
ATOM 1442 C C . PHE A 1 180 ? 9.859 9.766 5.66 1 93.62 180 PHE A C 1
ATOM 1444 O O . PHE A 1 180 ? 9.211 10.406 6.492 1 93.62 180 PHE A O 1
ATOM 1451 N N . GLU A 1 181 ? 9.984 10.141 4.512 1 88.25 181 GLU A N 1
ATOM 1452 C CA . GLU A 1 181 ? 9.562 11.477 4.098 1 88.25 181 GLU A CA 1
ATOM 1453 C C . GLU A 1 181 ? 8.07 11.523 3.799 1 88.25 181 GLU A C 1
ATOM 1455 O O . GLU A 1 181 ? 7.395 12.5 4.133 1 88.25 181 GLU A O 1
ATOM 1460 N N . ASN A 1 182 ? 7.543 10.477 3.252 1 91 182 ASN A N 1
ATOM 1461 C CA . ASN A 1 182 ? 6.172 10.531 2.75 1 91 182 ASN A CA 1
ATOM 1462 C C . ASN A 1 182 ? 5.184 9.961 3.766 1 91 182 ASN A C 1
ATOM 1464 O O . ASN A 1 182 ? 3.973 10.125 3.615 1 91 182 ASN A O 1
ATOM 1468 N N . GLY A 1 183 ? 5.707 9.305 4.77 1 93.94 183 GLY A N 1
ATOM 1469 C CA . GLY A 1 183 ? 4.879 8.805 5.855 1 93.94 183 GLY A CA 1
ATOM 1470 C C . GLY A 1 183 ? 4.035 7.609 5.461 1 93.94 183 GLY A C 1
ATOM 1471 O O . GLY A 1 183 ? 3.094 7.246 6.168 1 93.94 183 GLY A O 1
ATOM 1472 N N . ILE A 1 184 ? 4.293 7.062 4.301 1 93.94 184 ILE A N 1
ATOM 1473 C CA . ILE A 1 184 ? 3.529 5.926 3.795 1 93.94 184 ILE A CA 1
ATOM 1474 C C . ILE A 1 184 ? 4.395 5.105 2.842 1 93.94 184 ILE A C 1
ATOM 1476 O O . ILE A 1 184 ? 5.387 5.609 2.307 1 93.94 184 ILE A O 1
ATOM 1480 N N . GLU A 1 185 ? 4.078 3.895 2.648 1 93.75 185 GLU A N 1
ATOM 1481 C CA . GLU A 1 185 ? 4.84 2.982 1.803 1 93.75 185 GLU A CA 1
ATOM 1482 C C . GLU A 1 185 ? 4.832 3.439 0.347 1 93.75 185 GLU A C 1
ATOM 1484 O O . GLU A 1 185 ? 3.84 3.998 -0.127 1 93.75 185 GLU A O 1
ATOM 1489 N N . PRO A 1 186 ? 5.902 3.055 -0.378 1 93.94 186 PRO A N 1
ATOM 1490 C CA . PRO A 1 186 ? 6.043 3.523 -1.758 1 93.94 186 PRO A CA 1
ATOM 1491 C C . PRO A 1 186 ? 5.012 2.904 -2.699 1 93.94 186 PRO A C 1
ATOM 1493 O O . PRO A 1 186 ? 4.824 3.387 -3.82 1 93.94 186 PRO A O 1
ATOM 1496 N N . ASP A 1 187 ? 4.371 1.879 -2.346 1 92.88 187 ASP A N 1
ATOM 1497 C CA . ASP A 1 187 ? 3.441 1.221 -3.26 1 92.88 187 ASP A CA 1
ATOM 1498 C C . ASP A 1 187 ? 2.113 1.972 -3.328 1 92.88 187 ASP A C 1
ATOM 1500 O O . ASP A 1 187 ? 1.19 1.549 -4.027 1 92.88 187 ASP A O 1
ATOM 1504 N N . VAL A 1 188 ? 2.043 3.086 -2.643 1 91.5 188 VAL A N 1
ATOM 1505 C CA . VAL A 1 188 ? 0.829 3.896 -2.674 1 91.5 188 VAL A CA 1
ATOM 1506 C C . VAL A 1 188 ? 1.138 5.266 -3.277 1 91.5 188 VAL A C 1
ATOM 1508 O O . VAL A 1 188 ? 0.264 5.898 -3.873 1 91.5 188 VAL A O 1
ATOM 1511 N N . ILE A 1 189 ? 2.295 5.715 -3.197 1 91.75 189 ILE A N 1
ATOM 1512 C CA . ILE A 1 189 ? 2.721 7.055 -3.594 1 91.75 189 ILE A CA 1
ATOM 1513 C C . ILE A 1 189 ? 2.863 7.121 -5.113 1 91.75 189 ILE A C 1
ATOM 1515 O O . ILE A 1 189 ? 3.377 6.191 -5.734 1 91.75 189 ILE A O 1
ATOM 1519 N N . ASP A 1 190 ? 2.418 8.211 -5.652 1 91.38 190 ASP A N 1
ATOM 1520 C CA . ASP A 1 190 ? 2.584 8.406 -7.09 1 91.38 190 ASP A CA 1
ATOM 1521 C C . ASP A 1 190 ? 4.059 8.547 -7.457 1 91.38 190 ASP A C 1
ATOM 1523 O O . ASP A 1 190 ? 4.809 9.258 -6.781 1 91.38 190 ASP A O 1
ATOM 1527 N N . ALA A 1 191 ? 4.43 7.918 -8.5 1 90.81 191 ALA A N 1
ATOM 1528 C CA . ALA A 1 191 ? 5.836 7.891 -8.898 1 90.81 191 ALA A CA 1
ATOM 1529 C C . ALA A 1 191 ? 6.289 9.258 -9.398 1 90.81 191 ALA A C 1
ATOM 1531 O O . ALA A 1 191 ? 7.48 9.578 -9.352 1 90.81 191 ALA A O 1
ATOM 1532 N N . VAL A 1 192 ? 5.363 10 -9.922 1 80.31 192 VAL A N 1
ATOM 1533 C CA . VAL A 1 192 ? 5.715 11.305 -10.469 1 80.31 192 VAL A CA 1
ATOM 1534 C C . VAL A 1 192 ? 5.617 12.367 -9.383 1 80.31 192 VAL A C 1
ATOM 1536 O O . VAL A 1 192 ? 6.461 13.266 -9.305 1 80.31 192 VAL A O 1
ATOM 1539 N N . GLY A 1 193 ? 4.625 12.195 -8.594 1 67 193 GLY A N 1
ATOM 1540 C CA . GLY A 1 193 ? 4.316 13.227 -7.613 1 67 193 GLY A CA 1
ATOM 1541 C C . GLY A 1 193 ? 5.172 13.133 -6.363 1 67 193 GLY A C 1
ATOM 1542 O O . GLY A 1 193 ? 5.137 14.023 -5.516 1 67 193 GLY A O 1
ATOM 1543 N N . PHE A 1 194 ? 5.664 11.789 -6.176 1 64.06 194 PHE A N 1
ATOM 1544 C CA . PHE A 1 194 ? 6.301 11.68 -4.871 1 64.06 194 PHE A CA 1
ATOM 1545 C C . PHE A 1 194 ? 7.363 12.758 -4.695 1 64.06 194 PHE A C 1
ATOM 1547 O O . PHE A 1 194 ? 7.801 13.031 -3.576 1 64.06 194 PHE A O 1
ATOM 1554 N N . GLY A 1 195 ? 7.078 13.938 -5.371 1 53.97 195 GLY A N 1
ATOM 1555 C CA . GLY A 1 195 ? 7.684 15.234 -5.141 1 53.97 195 GLY A CA 1
ATOM 1556 C C . GLY A 1 195 ? 9.195 15.211 -5.18 1 53.97 195 GLY A C 1
ATOM 1557 O O . GLY A 1 195 ? 9.805 14.141 -5.324 1 53.97 195 GLY A O 1
ATOM 1558 N N . TYR A 1 196 ? 9.781 16.328 -5.238 1 48.28 196 TYR A N 1
ATOM 1559 C CA . TYR A 1 196 ? 11.141 16.781 -4.984 1 48.28 196 TYR A CA 1
ATOM 1560 C C . TYR A 1 196 ? 11.656 16.25 -3.646 1 48.28 196 TYR A C 1
ATOM 1562 O O . TYR A 1 196 ? 11.078 16.547 -2.596 1 48.28 196 TYR A O 1
ATOM 1570 N N . SER A 1 197 ? 12.039 15.008 -3.762 1 51.81 197 SER A N 1
ATOM 1571 C CA . SER A 1 197 ? 12.602 14.461 -2.535 1 51.81 197 SER A CA 1
ATOM 1572 C C . SER A 1 197 ? 13.633 15.406 -1.931 1 51.81 197 SER A C 1
ATOM 1574 O O . SER A 1 197 ? 14.398 16.047 -2.656 1 51.81 197 SER A O 1
ATOM 1576 N N . ALA A 1 198 ? 13.414 15.867 -0.693 1 48.28 198 ALA A N 1
ATOM 1577 C CA . ALA A 1 198 ? 14.422 16.484 0.155 1 48.28 198 ALA A CA 1
ATOM 1578 C C . ALA A 1 198 ? 15.789 15.844 -0.063 1 48.28 198 ALA A C 1
ATOM 1580 O O . ALA A 1 198 ? 16.812 16.422 0.314 1 48.28 198 ALA A O 1
ATOM 1581 N N . LEU A 1 199 ? 15.656 14.609 -0.658 1 49.09 199 LEU A N 1
ATOM 1582 C CA . LEU A 1 199 ? 16.922 13.891 -0.799 1 49.09 199 LEU A CA 1
ATOM 1583 C C . LEU A 1 199 ? 17.656 14.328 -2.064 1 49.09 199 LEU A C 1
ATOM 1585 O O . LEU A 1 199 ? 18.703 13.773 -2.395 1 49.09 199 LEU A O 1
ATOM 1589 N N . ASN A 1 200 ? 16.969 15.32 -2.633 1 53.06 200 ASN A N 1
ATOM 1590 C CA . ASN A 1 200 ? 17.75 15.891 -3.732 1 53.06 200 ASN A CA 1
ATOM 1591 C C . ASN A 1 200 ? 18.969 16.641 -3.229 1 53.06 200 ASN A C 1
ATOM 1593 O O . ASN A 1 200 ? 18.875 17.453 -2.311 1 53.06 200 ASN A O 1
ATOM 1597 N N . GLU A 1 201 ? 20.109 16.125 -3.531 1 52.78 201 GLU A N 1
ATOM 1598 C CA . GLU A 1 201 ? 21.438 16.5 -3.051 1 52.78 201 GLU A CA 1
ATOM 1599 C C . GLU A 1 201 ? 21.594 18.016 -2.969 1 52.78 201 GLU A C 1
ATOM 1601 O O . GLU A 1 201 ? 22.406 18.531 -2.201 1 52.78 201 GLU A O 1
ATOM 1606 N N . ASN A 1 202 ? 20.625 18.703 -3.602 1 57 202 ASN A N 1
ATOM 1607 C CA . ASN A 1 202 ? 20.828 20.141 -3.617 1 57 202 ASN A CA 1
ATOM 1608 C C . ASN A 1 202 ? 19.859 20.875 -2.695 1 57 202 ASN A C 1
ATOM 1610 O O . ASN A 1 202 ? 19.797 22.109 -2.688 1 57 202 ASN A O 1
ATOM 1614 N N . VAL A 1 203 ? 19.203 20.016 -1.943 1 64.12 203 VAL A N 1
ATOM 1615 C CA . VAL A 1 203 ? 18.203 20.656 -1.096 1 64.12 203 VAL A CA 1
ATOM 1616 C C . VAL A 1 203 ? 18.656 20.609 0.362 1 64.12 203 VAL A C 1
ATOM 1618 O O . VAL A 1 203 ? 19.078 19.562 0.857 1 64.12 203 VAL A O 1
ATOM 1621 N N . HIS A 1 204 ? 18.781 21.797 0.913 1 75.81 204 HIS A N 1
ATOM 1622 C CA . HIS A 1 204 ? 19.172 21.891 2.316 1 75.81 204 HIS A CA 1
ATOM 1623 C C . HIS A 1 204 ? 17.953 21.938 3.225 1 75.81 204 HIS A C 1
ATOM 1625 O O . HIS A 1 204 ? 16.953 22.578 2.893 1 75.81 204 HIS A O 1
ATOM 1631 N N . GLU A 1 205 ? 18.047 21.156 4.219 1 85.88 205 GLU A N 1
ATOM 1632 C CA . GLU A 1 205 ? 17 21.109 5.246 1 85.88 205 GLU A CA 1
ATOM 1633 C C . GLU A 1 205 ? 17.531 21.625 6.582 1 85.88 205 GLU A C 1
ATOM 1635 O O . GLU A 1 205 ? 18.734 21.531 6.855 1 85.88 205 GLU A O 1
ATOM 1640 N N . ARG A 1 206 ? 16.672 22.266 7.336 1 91.44 206 ARG A N 1
ATOM 1641 C CA . ARG A 1 206 ? 17.016 22.672 8.688 1 91.44 206 ARG A CA 1
ATOM 1642 C C . ARG A 1 206 ? 16.016 22.125 9.703 1 91.44 206 ARG A C 1
ATOM 1644 O O . ARG A 1 206 ? 14.82 22.016 9.414 1 91.44 206 ARG A O 1
ATOM 1651 N N . ILE A 1 207 ? 16.531 21.75 10.812 1 93.62 207 ILE A N 1
ATOM 1652 C CA . ILE A 1 207 ? 15.68 21.422 11.938 1 93.62 207 ILE A CA 1
ATOM 1653 C C . ILE A 1 207 ? 15.578 22.625 12.875 1 93.62 207 ILE A C 1
ATOM 1655 O O . ILE A 1 207 ? 16.594 23.234 13.234 1 93.62 207 ILE A O 1
ATOM 1659 N N . VAL A 1 208 ? 14.344 23 13.227 1 96 208 VAL A N 1
ATOM 1660 C CA . VAL A 1 208 ? 14.148 24.109 14.148 1 96 208 VAL A CA 1
ATOM 1661 C C . VAL A 1 208 ? 14.344 23.641 15.586 1 96 208 VAL A C 1
ATOM 1663 O O . VAL A 1 208 ? 13.555 22.828 16.094 1 96 208 VAL A O 1
ATOM 1666 N N . ASN A 1 209 ? 15.383 24.078 16.188 1 95.38 209 ASN A N 1
ATOM 1667 C CA . ASN A 1 209 ? 15.648 23.703 17.562 1 95.38 209 ASN A CA 1
ATOM 1668 C C . ASN A 1 209 ? 15.547 24.922 18.5 1 95.38 209 ASN A C 1
ATOM 1670 O O . ASN A 1 209 ? 16.094 24.906 19.594 1 95.38 209 ASN A O 1
ATOM 1674 N N . ASP A 1 210 ? 14.906 25.938 18 1 97.12 210 ASP A N 1
ATOM 1675 C CA . ASP A 1 210 ? 14.688 27.156 18.781 1 97.12 210 ASP A CA 1
ATOM 1676 C C . ASP A 1 210 ? 13.672 26.906 19.906 1 97.12 210 ASP A C 1
ATOM 1678 O O . ASP A 1 210 ? 12.633 26.297 19.688 1 97.12 210 ASP A O 1
ATOM 1682 N N . PRO A 1 211 ? 13.953 27.406 21.109 1 96.94 211 PRO A N 1
ATOM 1683 C CA . PRO A 1 211 ? 13.055 27.172 22.234 1 96.94 211 PRO A CA 1
ATOM 1684 C C . PRO A 1 211 ? 11.68 27.812 22.047 1 96.94 211 PRO A C 1
ATOM 1686 O O . PRO A 1 211 ? 10.719 27.438 22.719 1 96.94 211 PRO A O 1
ATOM 1689 N N . ARG A 1 212 ? 11.547 28.766 21.172 1 97.12 212 ARG A N 1
ATOM 1690 C CA . ARG A 1 212 ? 10.258 29.406 20.922 1 97.12 212 ARG A CA 1
ATOM 1691 C C . ARG A 1 212 ? 9.375 28.531 20.047 1 97.12 212 ARG A C 1
ATOM 1693 O O . ARG A 1 212 ? 8.164 28.734 19.969 1 97.12 212 ARG A O 1
ATOM 1700 N N . GLY A 1 213 ? 9.93 27.562 19.344 1 96.94 213 GLY A N 1
ATOM 1701 C CA . GLY A 1 213 ? 9.18 26.578 18.578 1 96.94 213 GLY A CA 1
ATOM 1702 C C . GLY A 1 213 ? 9.078 26.938 17.094 1 96.94 213 GLY A C 1
ATOM 1703 O O . GLY A 1 213 ? 9.203 28.109 16.734 1 96.94 213 GLY A O 1
ATOM 1704 N N . TYR A 1 214 ? 8.781 26 16.297 1 97 214 TYR A N 1
ATOM 1705 C CA . TYR A 1 214 ? 8.75 26.094 14.836 1 97 214 TYR A CA 1
ATOM 1706 C C . TYR A 1 214 ? 7.785 27.188 14.391 1 97 214 TYR A C 1
ATOM 1708 O O . TYR A 1 214 ? 8.086 27.953 13.469 1 97 214 TYR A O 1
ATOM 1716 N N . GLY A 1 215 ? 6.629 27.312 15.016 1 97.44 215 GLY A N 1
ATOM 1717 C CA . GLY A 1 215 ? 5.543 28.156 14.539 1 97.44 215 GLY A CA 1
ATOM 1718 C C . GLY A 1 215 ? 5.668 29.594 15 1 97.44 215 GLY A C 1
ATOM 1719 O O . GLY A 1 215 ? 4.895 30.469 14.578 1 97.44 215 GLY A O 1
ATOM 1720 N N . PHE A 1 216 ? 6.664 29.938 15.781 1 97.94 216 PHE A N 1
ATOM 1721 C CA . PHE A 1 216 ? 6.766 31.188 16.5 1 97.94 216 PHE A CA 1
ATOM 1722 C C . PHE A 1 216 ? 6.66 32.375 15.539 1 97.94 216 PHE A C 1
ATOM 1724 O O . PHE A 1 216 ? 5.879 33.312 15.773 1 97.94 216 PHE A O 1
ATOM 1731 N N . PRO A 1 217 ? 7.418 32.375 14.398 1 98.31 217 PRO A N 1
ATOM 1732 C CA . PRO A 1 217 ? 7.348 33.562 13.531 1 98.31 217 PRO A CA 1
ATOM 1733 C C . PRO A 1 217 ? 5.934 33.812 13.031 1 98.31 217 PRO A C 1
ATOM 1735 O O . PRO A 1 217 ? 5.492 34.969 13.031 1 98.31 217 PRO A O 1
ATOM 1738 N N . VAL A 1 218 ? 5.223 32.781 12.641 1 98.19 218 VAL A N 1
ATOM 1739 C CA . VAL A 1 218 ? 3.877 32.938 12.094 1 98.19 218 VAL A CA 1
ATOM 1740 C C . VAL A 1 218 ? 2.912 33.344 13.203 1 98.19 218 VAL A C 1
ATOM 1742 O O . VAL A 1 218 ? 2.031 34.188 12.992 1 98.19 218 VAL A O 1
ATOM 1745 N N . PHE A 1 219 ? 3.068 32.781 14.422 1 98.19 219 PHE A N 1
ATOM 1746 C CA . PHE A 1 219 ? 2.221 33.125 15.562 1 98.19 219 PHE A CA 1
ATOM 1747 C C . PHE A 1 219 ? 2.426 34.562 15.992 1 98.19 219 PHE A C 1
ATOM 1749 O O . PHE A 1 219 ? 1.461 35.281 16.281 1 98.19 219 PHE A O 1
ATOM 1756 N N . GLU A 1 220 ? 3.676 34.938 15.984 1 98.19 220 GLU A N 1
ATOM 1757 C CA . GLU A 1 220 ? 3.998 36.312 16.344 1 98.19 220 GLU A CA 1
ATOM 1758 C C . GLU A 1 220 ? 3.357 37.312 15.375 1 98.19 220 GLU A C 1
ATOM 1760 O O . GLU A 1 220 ? 2.809 38.312 15.797 1 98.19 220 GLU A O 1
ATOM 1765 N N . GLU A 1 221 ? 3.369 36.969 14.164 1 97.94 221 GLU A N 1
ATOM 1766 C CA . GLU A 1 221 ? 2.842 37.875 13.141 1 97.94 221 GLU A CA 1
ATOM 1767 C C . GLU A 1 221 ? 1.316 37.844 13.125 1 97.94 221 GLU A C 1
ATOM 1769 O O . GLU A 1 221 ? 0.688 38.719 12.5 1 97.94 221 GLU A O 1
ATOM 1774 N N . SER A 1 222 ? 0.74 36.938 13.789 1 98.12 222 SER A N 1
ATOM 1775 C CA . SER A 1 222 ? -0.717 36.875 13.844 1 98.12 222 SER A CA 1
ATOM 1776 C C . SER A 1 222 ? -1.272 37.75 14.953 1 98.12 222 SER A C 1
ATOM 1778 O O . SER A 1 222 ? -2.479 38 15.008 1 98.12 222 SER A O 1
ATOM 1780 N N . LYS A 1 223 ? -0.485 38.344 15.82 1 98 223 LYS A N 1
ATOM 1781 C CA . LYS A 1 223 ? -0.904 39.094 17 1 98 223 LYS A CA 1
ATOM 1782 C C . LYS A 1 223 ? -1.798 40.25 16.609 1 98 223 LYS A C 1
ATOM 1784 O O . LYS A 1 223 ? -2.809 40.531 17.266 1 98 223 LYS A O 1
ATOM 1789 N N . PRO A 1 224 ? -1.532 40.969 15.5 1 97.62 224 PRO A N 1
ATOM 1790 C CA . PRO A 1 224 ? -2.355 42.125 15.148 1 97.62 224 PRO A CA 1
ATOM 1791 C C . PRO A 1 224 ? -3.799 41.75 14.82 1 97.62 224 PRO A C 1
ATOM 1793 O O . PRO A 1 224 ? -4.695 42.594 14.898 1 97.62 224 PRO A O 1
ATOM 1796 N N . TYR A 1 225 ? -4.051 40.5 14.453 1 97.5 225 TYR A N 1
ATOM 1797 C CA . TYR A 1 225 ? -5.414 40.125 14.102 1 97.5 225 TYR A CA 1
ATOM 1798 C C . TYR A 1 225 ? -5.883 38.938 14.945 1 97.5 225 TYR A C 1
ATOM 1800 O O . TYR A 1 225 ? -6.836 38.25 14.578 1 97.5 225 TYR A O 1
ATOM 1808 N N . GLN A 1 226 ? -5.25 38.656 16.016 1 95.94 226 GLN A N 1
ATOM 1809 C CA . GLN A 1 226 ? -5.543 37.5 16.859 1 95.94 226 GLN A CA 1
ATOM 1810 C C . GLN A 1 226 ? -6.949 37.594 17.438 1 95.94 226 GLN A C 1
ATOM 1812 O O . GLN A 1 226 ? -7.559 36.562 17.766 1 95.94 226 GLN A O 1
ATOM 1817 N N . SER A 1 227 ? -7.461 38.844 17.609 1 96.88 227 SER A N 1
ATOM 1818 C CA . SER A 1 227 ? -8.812 39.031 18.125 1 96.88 227 SER A CA 1
ATOM 1819 C C . SER A 1 227 ? -9.859 38.469 17.156 1 96.88 227 SER A C 1
ATOM 1821 O O . SER A 1 227 ? -11.008 38.281 17.547 1 96.88 227 SER A O 1
ATOM 1823 N N . LYS A 1 228 ? -9.492 38.219 15.961 1 98.06 228 LYS A N 1
ATOM 1824 C CA . LYS A 1 228 ? -10.398 37.719 14.938 1 98.06 228 LYS A CA 1
ATOM 1825 C C . LYS A 1 228 ? -10.336 36.188 14.859 1 98.06 228 LYS A C 1
ATOM 1827 O O . LYS A 1 228 ? -10.938 35.562 13.969 1 98.06 228 LYS A O 1
ATOM 1832 N N . ILE A 1 229 ? -9.578 35.594 15.719 1 98.69 229 ILE A N 1
ATOM 1833 C CA . ILE A 1 229 ? -9.492 34.125 15.805 1 98.69 229 ILE A CA 1
ATOM 1834 C C . ILE A 1 229 ? -10.305 33.625 17 1 98.69 229 ILE A C 1
ATOM 1836 O O . ILE A 1 229 ? -10.047 34.031 18.141 1 98.69 229 ILE A O 1
ATOM 1840 N N . LYS A 1 230 ? -11.266 32.812 16.734 1 98.5 230 LYS A N 1
ATOM 1841 C CA . LYS A 1 230 ? -12.039 32.188 17.797 1 98.5 230 LYS A CA 1
ATOM 1842 C C . LYS A 1 230 ? -11.633 30.75 18 1 98.5 230 LYS A C 1
ATOM 1844 O O . LYS A 1 230 ? -11.828 29.922 17.094 1 98.5 230 LYS A O 1
ATOM 1849 N N . LEU A 1 231 ? -11.086 30.422 19.188 1 98.56 231 LEU A N 1
ATOM 1850 C CA . LEU A 1 231 ? -10.672 29.078 19.531 1 98.56 231 LEU A CA 1
ATOM 1851 C C . LEU A 1 231 ? -11.852 28.25 20.031 1 98.56 231 LEU A C 1
ATOM 1853 O O . LEU A 1 231 ? -12.922 28.797 20.297 1 98.56 231 LEU A O 1
ATOM 1857 N N . ASN A 1 232 ? -11.711 26.969 20.094 1 98.44 232 ASN A N 1
ATOM 1858 C CA . ASN A 1 232 ? -12.711 26.016 20.562 1 98.44 232 ASN A CA 1
ATOM 1859 C C . ASN A 1 232 ? -14 26.125 19.75 1 98.44 232 ASN A C 1
ATOM 1861 O O . ASN A 1 232 ? -15.102 26.031 20.312 1 98.44 232 ASN A O 1
ATOM 1865 N N . LYS A 1 233 ? -13.906 26.453 18.453 1 98.38 233 LYS A N 1
ATOM 1866 C CA . LYS A 1 233 ? -15.023 26.5 17.516 1 98.38 233 LYS A CA 1
ATOM 1867 C C . LYS A 1 233 ? -14.883 25.438 16.422 1 98.38 233 LYS A C 1
ATOM 1869 O O . LYS A 1 233 ? -14.297 25.703 15.367 1 98.38 233 LYS A O 1
ATOM 1874 N N . THR A 1 234 ? -15.5 24.297 16.672 1 98.69 234 THR A N 1
ATOM 1875 C CA . THR A 1 234 ? -15.445 23.188 15.727 1 98.69 234 THR A CA 1
ATOM 1876 C C . THR A 1 234 ? -16.578 23.281 14.711 1 98.69 234 THR A C 1
ATOM 1878 O O . THR A 1 234 ? -17.734 23.031 15.047 1 98.69 234 THR A O 1
ATOM 1881 N N . ALA A 1 235 ? -16.266 23.688 13.5 1 98.75 235 ALA A N 1
ATOM 1882 C CA . ALA A 1 235 ? -17.281 23.719 12.445 1 98.75 235 ALA A CA 1
ATOM 1883 C C . ALA A 1 235 ? -17.781 22.312 12.125 1 98.75 235 ALA A C 1
ATOM 1885 O O . ALA A 1 235 ? -16.984 21.391 11.93 1 98.75 235 ALA A O 1
ATOM 1886 N N . THR A 1 236 ? -19.078 22.156 12.047 1 98.56 236 THR A N 1
ATOM 1887 C CA . THR A 1 236 ? -19.641 20.828 11.797 1 98.56 236 THR A CA 1
ATOM 1888 C C . THR A 1 236 ? -20.5 20.828 10.531 1 98.56 236 THR A C 1
ATOM 1890 O O . THR A 1 236 ? -20.812 19.781 9.977 1 98.56 236 THR A O 1
ATOM 1893 N N . LYS A 1 237 ? -20.922 22.047 10.156 1 98.56 237 LYS A N 1
ATOM 1894 C CA . LYS A 1 237 ? -21.781 22.141 8.977 1 98.56 237 LYS A CA 1
ATOM 1895 C C . LYS A 1 237 ? -21.578 23.469 8.25 1 98.56 237 LYS A C 1
ATOM 1897 O O . LYS A 1 237 ? -21.469 24.516 8.891 1 98.56 237 LYS A O 1
ATOM 1902 N N . ILE A 1 238 ? -21.484 23.453 6.977 1 98.44 238 ILE A N 1
ATOM 1903 C CA . ILE A 1 238 ? -21.422 24.609 6.094 1 98.44 238 ILE A CA 1
ATOM 1904 C C . ILE A 1 238 ? -22.578 24.547 5.098 1 98.44 238 ILE A C 1
ATOM 1906 O O . ILE A 1 238 ? -22.625 23.672 4.234 1 98.44 238 ILE A O 1
ATOM 1910 N N . THR A 1 239 ? -23.5 25.469 5.242 1 98.19 239 THR A N 1
ATOM 1911 C CA . THR A 1 239 ? -24.688 25.516 4.402 1 98.19 239 THR A CA 1
ATOM 1912 C C . THR A 1 239 ? -24.672 26.719 3.48 1 98.19 239 THR A C 1
ATOM 1914 O O . THR A 1 239 ? -24.656 27.859 3.947 1 98.19 239 THR A O 1
ATOM 1917 N N . MET A 1 240 ? -24.609 26.453 2.223 1 96.69 240 MET A N 1
ATOM 1918 C CA . MET A 1 240 ? -24.75 27.531 1.239 1 96.69 240 MET A CA 1
ATOM 1919 C C . MET A 1 240 ? -26.219 27.688 0.829 1 96.69 240 MET A C 1
ATOM 1921 O O . MET A 1 240 ? -26.766 26.844 0.124 1 96.69 240 MET A O 1
ATOM 1925 N N . HIS A 1 241 ? -26.797 28.797 1.223 1 95.38 241 HIS A N 1
ATOM 1926 C CA . HIS A 1 241 ? -28.188 29.094 0.893 1 95.38 241 HIS A CA 1
ATOM 1927 C C . HIS A 1 241 ? -28.297 29.688 -0.505 1 95.38 241 HIS A C 1
ATOM 1929 O O . HIS A 1 241 ? -29.234 29.359 -1.246 1 95.38 241 HIS A O 1
ATOM 1935 N N . SER A 1 242 ? -27.469 30.578 -0.811 1 91.12 242 SER A N 1
ATOM 1936 C CA . SER A 1 242 ? -27.297 31.25 -2.1 1 91.12 242 SER A CA 1
ATOM 1937 C C . SER A 1 242 ? -25.891 31.828 -2.236 1 91.12 242 SER A C 1
ATOM 1939 O O . SER A 1 242 ? -25.078 31.719 -1.312 1 91.12 242 SER A O 1
ATOM 1941 N N . LYS A 1 243 ? -25.641 32.312 -3.408 1 85.44 243 LYS A N 1
ATOM 1942 C CA . LYS A 1 243 ? -24.344 32.969 -3.584 1 85.44 243 LYS A CA 1
ATOM 1943 C C . LYS A 1 243 ? -24.125 34.062 -2.529 1 85.44 243 LYS A C 1
ATOM 1945 O O . LYS A 1 243 ? -25.047 34.812 -2.219 1 85.44 243 LYS A O 1
ATOM 1950 N N . ASN A 1 244 ? -23.078 34.031 -1.858 1 87.62 244 ASN A N 1
ATOM 1951 C CA . ASN A 1 244 ? -22.672 35.031 -0.857 1 87.62 244 ASN A CA 1
ATOM 1952 C C . ASN A 1 244 ? -23.5 34.906 0.415 1 87.62 244 ASN A C 1
ATOM 1954 O O . ASN A 1 244 ? -23.641 35.875 1.157 1 87.62 244 ASN A O 1
ATOM 1958 N N . ASN A 1 245 ? -24.141 33.812 0.561 1 95.06 245 ASN A N 1
ATOM 1959 C CA . ASN A 1 245 ? -24.938 33.562 1.754 1 95.06 245 ASN A CA 1
ATOM 1960 C C . ASN A 1 245 ? -24.703 32.125 2.273 1 95.06 245 ASN A C 1
ATOM 1962 O O . ASN A 1 245 ? -25.422 31.219 1.92 1 95.06 245 ASN A O 1
ATOM 1966 N N . ILE A 1 246 ? -23.703 32.062 3.209 1 97.69 246 ILE A N 1
ATOM 1967 C CA . ILE A 1 246 ? -23.281 30.781 3.76 1 97.69 246 ILE A CA 1
ATOM 1968 C C . ILE A 1 246 ? -23.391 30.812 5.281 1 97.69 246 ILE A C 1
ATOM 1970 O O . ILE A 1 246 ? -23.031 31.812 5.918 1 97.69 246 ILE A O 1
ATOM 1974 N N . THR A 1 247 ? -23.906 29.797 5.836 1 98.31 247 THR A N 1
ATOM 1975 C CA . THR A 1 247 ? -23.953 29.641 7.285 1 98.31 247 THR A CA 1
ATOM 1976 C C . THR A 1 247 ? -23 28.531 7.734 1 98.31 247 THR A C 1
ATOM 1978 O O . THR A 1 247 ? -23 27.438 7.156 1 98.31 247 THR A O 1
ATOM 1981 N N . ILE A 1 248 ? -22.219 28.812 8.734 1 98.5 248 ILE A N 1
ATOM 1982 C CA . ILE A 1 248 ? -21.344 27.828 9.367 1 98.5 248 ILE A CA 1
ATOM 1983 C C . ILE A 1 248 ? -21.859 27.516 10.773 1 98.5 248 ILE A C 1
ATOM 1985 O O . ILE A 1 248 ? -21.984 28.406 11.609 1 98.5 248 ILE A O 1
ATOM 1989 N N . GLU A 1 249 ? -22.141 26.266 11.031 1 98.38 249 GLU A N 1
ATOM 1990 C CA . GLU A 1 249 ? -22.562 25.812 12.359 1 98.38 249 GLU A CA 1
ATOM 1991 C C . GLU A 1 249 ? -21.422 25.109 13.086 1 98.38 249 GLU A C 1
ATOM 1993 O O . GLU A 1 249 ? -20.656 24.359 12.477 1 98.38 249 GLU A O 1
ATOM 1998 N N . CYS A 1 250 ? -21.359 25.375 14.328 1 98.19 250 CYS A N 1
ATOM 1999 C CA . CYS A 1 250 ? -20.297 24.781 15.141 1 98.19 250 CYS A CA 1
ATOM 2000 C C . CYS A 1 250 ? -20.875 23.797 16.141 1 98.19 250 CYS A C 1
ATOM 2002 O O . CYS A 1 250 ? -22.078 23.828 16.438 1 98.19 250 CYS A O 1
ATOM 2004 N N . LYS A 1 251 ? -20.016 22.969 16.641 1 97.88 251 LYS A N 1
ATOM 2005 C CA . LYS A 1 251 ? -20.375 21.906 17.578 1 97.88 251 LYS A CA 1
ATOM 2006 C C . LYS A 1 251 ? -20.969 22.469 18.859 1 97.88 251 LYS A C 1
ATOM 2008 O O . LYS A 1 251 ? -21.844 21.875 19.469 1 97.88 251 LYS A O 1
ATOM 2013 N N . ASP A 1 252 ? -20.562 23.703 19.312 1 97.12 252 ASP A N 1
ATOM 2014 C CA . ASP A 1 252 ? -21 24.266 20.578 1 97.12 252 ASP A CA 1
ATOM 2015 C C . ASP A 1 252 ? -22.344 24.969 20.438 1 97.12 252 ASP A C 1
ATOM 2017 O O . ASP A 1 252 ? -22.812 25.625 21.375 1 97.12 252 ASP A O 1
ATOM 2021 N N . GLY A 1 253 ? -22.859 24.984 19.219 1 96.12 253 GLY A N 1
ATOM 2022 C CA . GLY A 1 253 ? -24.188 25.547 19.016 1 96.12 253 GLY A CA 1
ATOM 2023 C C . GLY A 1 253 ? -24.156 26.922 18.375 1 96.12 253 GLY A C 1
ATOM 2024 O O . GLY A 1 253 ? -25.188 27.422 17.938 1 96.12 253 GLY A O 1
ATOM 2025 N N . THR A 1 254 ? -22.984 27.516 18.25 1 96.75 254 THR A N 1
ATOM 2026 C CA . THR A 1 254 ? -22.891 28.828 17.625 1 96.75 254 THR A CA 1
ATOM 2027 C C . THR A 1 254 ? -22.969 28.719 16.109 1 96.75 254 THR A C 1
ATOM 2029 O O . THR A 1 254 ? -22.703 27.656 15.555 1 96.75 254 THR A O 1
ATOM 2032 N N . SER A 1 255 ? -23.391 29.797 15.523 1 97.12 255 SER A N 1
ATOM 2033 C CA . SER A 1 255 ? -23.484 29.875 14.07 1 97.12 255 SER A CA 1
ATOM 2034 C C . SER A 1 255 ? -23.016 31.234 13.562 1 97.12 255 SER A C 1
ATOM 2036 O O . SER A 1 255 ? -23.188 32.25 14.242 1 97.12 255 SER A O 1
ATOM 2038 N N . TYR A 1 256 ? -22.484 31.234 12.383 1 97.5 256 TYR A N 1
ATOM 2039 C CA . TYR A 1 256 ? -21.969 32.438 11.742 1 97.5 256 TYR A CA 1
ATOM 2040 C C . TYR A 1 256 ? -22.406 32.531 10.281 1 97.5 256 TYR A C 1
ATOM 2042 O O . TYR A 1 256 ? -22.562 31.484 9.625 1 97.5 256 TYR A O 1
ATOM 2050 N N . THR A 1 257 ? -22.625 33.719 9.797 1 97.38 257 THR A N 1
ATOM 2051 C CA . THR A 1 257 ? -22.969 33.938 8.391 1 97.38 257 THR A CA 1
ATOM 2052 C C . THR A 1 257 ? -21.828 34.656 7.668 1 97.38 257 THR A C 1
ATOM 2054 O O . THR A 1 257 ? -21.203 35.562 8.234 1 97.38 257 THR A O 1
ATOM 2057 N N . THR A 1 258 ? -21.625 34.25 6.422 1 97.62 258 THR A N 1
ATOM 2058 C CA . THR A 1 258 ? -20.531 34.812 5.656 1 97.62 258 THR A CA 1
ATOM 2059 C C . THR A 1 258 ? -20.844 34.781 4.16 1 97.62 258 THR A C 1
ATOM 2061 O O . THR A 1 258 ? -21.734 34.062 3.721 1 97.62 258 THR A O 1
ATOM 2064 N N . LYS A 1 259 ? -20.156 35.656 3.439 1 96.38 259 LYS A N 1
ATOM 2065 C CA . LYS A 1 259 ? -20.266 35.656 1.983 1 96.38 259 LYS A CA 1
ATOM 2066 C C . LYS A 1 259 ? -19.375 34.562 1.378 1 96.38 259 LYS A C 1
ATOM 2068 O O . LYS A 1 259 ? -19.734 33.969 0.37 1 96.38 259 LYS A O 1
ATOM 2073 N N . ASN A 1 260 ? -18.188 34.375 1.935 1 97 260 ASN A N 1
ATOM 2074 C CA . ASN A 1 260 ? -17.203 33.406 1.484 1 97 260 ASN A CA 1
ATOM 2075 C C . ASN A 1 260 ? -16.656 32.562 2.646 1 97 260 ASN A C 1
ATOM 2077 O O . ASN A 1 260 ? -16.516 33.062 3.762 1 97 260 ASN A O 1
ATOM 2081 N N . VAL A 1 261 ? -16.391 31.359 2.334 1 98.38 261 VAL A N 1
ATOM 2082 C CA . VAL A 1 261 ? -15.727 30.516 3.332 1 98.38 261 VAL A CA 1
ATOM 2083 C C . VAL A 1 261 ? -14.43 29.953 2.76 1 98.38 261 VAL A C 1
ATOM 2085 O O . VAL A 1 261 ? -14.383 29.547 1.598 1 98.38 261 VAL A O 1
ATOM 2088 N N . LEU A 1 262 ? -13.383 30.062 3.492 1 98.81 262 LEU A N 1
ATOM 2089 C CA . LEU A 1 262 ? -12.125 29.391 3.197 1 98.81 262 LEU A CA 1
ATOM 2090 C C . LEU A 1 262 ? -11.898 28.203 4.137 1 98.81 262 LEU A C 1
ATOM 2092 O O . LEU A 1 262 ? -11.688 28.406 5.34 1 98.81 262 LEU A O 1
ATOM 2096 N N . VAL A 1 263 ? -11.93 27.016 3.598 1 98.81 263 VAL A N 1
ATOM 2097 C CA . VAL A 1 263 ? -11.742 25.781 4.367 1 98.81 263 VAL A CA 1
ATOM 2098 C C . VAL A 1 263 ? -10.266 25.406 4.387 1 98.81 263 VAL A C 1
ATOM 2100 O O . VAL A 1 263 ? -9.688 25.062 3.35 1 98.81 263 VAL A O 1
ATOM 2103 N N . THR A 1 264 ? -9.672 25.359 5.609 1 98.75 264 THR A N 1
ATOM 2104 C CA . THR A 1 264 ? -8.242 25.078 5.688 1 98.75 264 THR A CA 1
ATOM 2105 C C . THR A 1 264 ? -7.973 23.891 6.605 1 98.75 264 THR A C 1
ATOM 2107 O O . THR A 1 264 ? -6.848 23.703 7.07 1 98.75 264 THR A O 1
ATOM 2110 N N . VAL A 1 265 ? -8.961 23.109 6.922 1 98.38 265 VAL A N 1
ATOM 2111 C CA . VAL A 1 265 ? -8.766 21.875 7.68 1 98.38 265 VAL A CA 1
ATOM 2112 C C . VAL A 1 265 ? -8.078 20.828 6.805 1 98.38 265 VAL A C 1
ATOM 2114 O O . VAL A 1 265 ? -7.961 21 5.59 1 98.38 265 VAL A O 1
ATOM 2117 N N . SER A 1 266 ? -7.586 19.781 7.441 1 97.62 266 SER A N 1
ATOM 2118 C CA . SER A 1 266 ? -6.891 18.719 6.715 1 97.62 266 SER A CA 1
ATOM 2119 C C . SER A 1 266 ? -7.824 18.016 5.742 1 97.62 266 SER A C 1
ATOM 2121 O O . SER A 1 266 ? -9.047 18.016 5.926 1 97.62 266 SER A O 1
ATOM 2123 N N . THR A 1 267 ? -7.266 17.391 4.664 1 96.56 267 THR A N 1
ATOM 2124 C CA . THR A 1 267 ? -8.086 16.609 3.738 1 96.56 267 THR A CA 1
ATOM 2125 C C . THR A 1 267 ? -8.742 15.438 4.453 1 96.56 267 THR A C 1
ATOM 2127 O O . THR A 1 267 ? -9.828 15 4.07 1 96.56 267 THR A O 1
ATOM 2130 N N . GLY A 1 268 ? -8.055 14.945 5.527 1 95.88 268 GLY A N 1
ATOM 2131 C CA . GLY A 1 268 ? -8.656 13.898 6.34 1 95.88 268 GLY A CA 1
ATOM 2132 C C . GLY A 1 268 ? -9.984 14.312 6.949 1 95.88 268 GLY A C 1
ATOM 2133 O O . GLY A 1 268 ? -10.938 13.531 6.965 1 95.88 268 GLY A O 1
ATOM 2134 N N . VAL A 1 269 ? -10.062 15.5 7.398 1 97.25 269 VAL A N 1
ATOM 2135 C CA . VAL A 1 269 ? -11.289 16 8.016 1 97.25 269 VAL A CA 1
ATOM 2136 C C . VAL A 1 269 ? -12.352 16.219 6.949 1 97.25 269 VAL A C 1
ATOM 2138 O O . VAL A 1 269 ? -13.508 15.82 7.129 1 97.25 269 VAL A O 1
ATOM 2141 N N . VAL A 1 270 ? -11.992 16.828 5.82 1 96.19 270 VAL A N 1
ATOM 2142 C CA . VAL A 1 270 ? -12.953 17.094 4.754 1 96.19 270 VAL A CA 1
ATOM 2143 C C . VAL A 1 270 ? -13.555 15.766 4.273 1 96.19 270 VAL A C 1
ATOM 2145 O O . VAL A 1 270 ? -14.766 15.672 4.07 1 96.19 270 VAL A O 1
ATOM 2148 N N . GLN A 1 271 ? -12.727 14.75 4.191 1 92.19 271 GLN A N 1
ATOM 2149 C CA . GLN A 1 271 ? -13.148 13.477 3.621 1 92.19 271 GLN A CA 1
ATOM 2150 C C . GLN A 1 271 ? -13.891 12.625 4.652 1 92.19 271 GLN A C 1
ATOM 2152 O O . GLN A 1 271 ? -14.578 11.664 4.297 1 92.19 271 GLN A O 1
ATOM 2157 N N . SER A 1 272 ? -13.789 12.93 5.891 1 92.19 272 SER A N 1
ATOM 2158 C CA . SER A 1 272 ? -14.359 12.117 6.961 1 92.19 272 SER A CA 1
ATOM 2159 C C . SER A 1 272 ? -15.859 12.352 7.09 1 92.19 272 SER A C 1
ATOM 2161 O O . SER A 1 272 ? -16.562 11.555 7.719 1 92.19 272 SER A O 1
ATOM 2163 N N . GLY A 1 273 ? -16.297 13.508 6.668 1 91.12 273 GLY A N 1
ATOM 2164 C CA . GLY A 1 273 ? -17.688 13.875 6.887 1 91.12 273 GLY A CA 1
ATOM 2165 C C . GLY A 1 273 ? -17.906 14.625 8.188 1 91.12 273 GLY A C 1
ATOM 2166 O O . GLY A 1 273 ? -19.047 14.984 8.516 1 91.12 273 GLY A O 1
ATOM 2167 N N . ASN A 1 274 ? -16.859 14.867 8.844 1 94.69 274 ASN A N 1
ATOM 2168 C CA . ASN A 1 274 ? -16.969 15.617 10.086 1 94.69 274 ASN A CA 1
ATOM 2169 C C . ASN A 1 274 ? -17.531 17.016 9.852 1 94.69 274 ASN A C 1
ATOM 2171 O O . ASN A 1 274 ? -18.094 17.625 10.766 1 94.69 274 ASN A O 1
ATOM 2175 N N . ILE A 1 275 ? -17.328 17.562 8.703 1 97.69 275 ILE A N 1
ATOM 2176 C CA . ILE A 1 275 ? -17.984 18.781 8.25 1 97.69 275 ILE A CA 1
ATOM 2177 C C . ILE A 1 275 ? -18.984 18.438 7.148 1 97.69 275 ILE A C 1
ATOM 2179 O O . ILE A 1 275 ? -18.609 17.953 6.082 1 97.69 275 ILE A O 1
ATOM 2183 N N . LYS A 1 276 ? -20.188 18.688 7.43 1 97.88 276 LYS A N 1
ATOM 2184 C CA . LYS A 1 276 ? -21.234 18.469 6.438 1 97.88 276 LYS A CA 1
ATOM 2185 C C . LYS A 1 276 ? -21.438 19.688 5.555 1 97.88 276 LYS A C 1
ATOM 2187 O O . LYS A 1 276 ? -21.594 20.797 6.059 1 97.88 276 LYS A O 1
ATOM 2192 N N . PHE A 1 277 ? -21.375 19.469 4.289 1 98.06 277 PHE A N 1
ATOM 2193 C CA . PHE A 1 277 ? -21.625 20.547 3.33 1 98.06 277 PHE A CA 1
ATOM 2194 C C . PHE A 1 277 ? -23.047 20.422 2.758 1 98.06 277 PHE A C 1
ATOM 2196 O O . PHE A 1 277 ? -23.469 19.328 2.389 1 98.06 277 PHE A O 1
ATOM 2203 N N . SER A 1 278 ? -23.734 21.484 2.717 1 97.5 278 SER A N 1
ATOM 2204 C CA . SER A 1 278 ? -25.047 21.547 2.088 1 97.5 278 SER A CA 1
ATOM 2205 C C . SER A 1 278 ? -25.141 22.75 1.141 1 97.5 278 SER A C 1
ATOM 2207 O O . SER A 1 278 ? -25.078 23.891 1.576 1 97.5 278 SER A O 1
ATOM 2209 N N . PRO A 1 279 ? -25.359 22.5 -0.092 1 96.31 279 PRO A N 1
ATOM 2210 C CA . PRO A 1 279 ? -25.359 21.203 -0.778 1 96.31 279 PRO A CA 1
ATOM 2211 C C . PRO A 1 279 ? -24.031 20.453 -0.624 1 96.31 279 PRO A C 1
ATOM 2213 O O . PRO A 1 279 ? -23.031 21.047 -0.247 1 96.31 279 PRO A O 1
ATOM 2216 N N . LYS A 1 280 ? -24.094 19.141 -0.926 1 96 280 LYS A N 1
ATOM 2217 C CA . LYS A 1 280 ? -22.875 18.344 -0.901 1 96 280 LYS A CA 1
ATOM 2218 C C . LYS A 1 280 ? -21.844 18.875 -1.891 1 96 280 LYS A C 1
ATOM 2220 O O . LYS A 1 280 ? -22.203 19.453 -2.918 1 96 280 LYS A O 1
ATOM 2225 N N . LEU A 1 281 ? -20.578 18.656 -1.541 1 96.56 281 LEU A N 1
ATOM 2226 C CA . LEU A 1 281 ? -19.531 19 -2.498 1 96.56 281 LEU A CA 1
ATOM 2227 C C . LEU A 1 281 ? -19.703 18.219 -3.799 1 96.56 281 LEU A C 1
ATOM 2229 O O . LEU A 1 281 ? -20.062 17.047 -3.777 1 96.56 281 LEU A O 1
ATOM 2233 N N . PRO A 1 282 ? -19.469 18.984 -4.938 1 95.62 282 PRO A N 1
ATOM 2234 C CA . PRO A 1 282 ? -19.547 18.266 -6.207 1 95.62 282 PRO A CA 1
ATOM 2235 C C . PRO A 1 282 ? -18.578 17.094 -6.277 1 95.62 282 PRO A C 1
ATOM 2237 O O . PRO A 1 282 ? -17.516 17.125 -5.656 1 95.62 282 PRO A O 1
ATOM 2240 N N . GLU A 1 283 ? -18.906 16.078 -7.09 1 92.94 283 GLU A N 1
ATOM 2241 C CA . GLU A 1 283 ? -18.094 14.867 -7.211 1 92.94 283 GLU A CA 1
ATOM 2242 C C . GLU A 1 283 ? -16.688 15.188 -7.715 1 92.94 283 GLU A C 1
ATOM 2244 O O . GLU A 1 283 ? -15.719 14.539 -7.316 1 92.94 283 GLU A O 1
ATOM 2249 N N . TRP A 1 284 ? -16.609 16.172 -8.609 1 93.75 284 TRP A N 1
ATOM 2250 C CA . TRP A 1 284 ? -15.273 16.516 -9.102 1 93.75 284 TRP A CA 1
ATOM 2251 C C . TRP A 1 284 ? -14.398 17.047 -7.969 1 93.75 284 TRP A C 1
ATOM 2253 O O . TRP A 1 284 ? -13.188 16.828 -7.961 1 93.75 284 TRP A O 1
ATOM 2263 N N . LYS A 1 285 ? -14.945 17.75 -7.004 1 96.06 285 LYS A N 1
ATOM 2264 C CA . LYS A 1 285 ? -14.188 18.266 -5.863 1 96.06 285 LYS A CA 1
ATOM 2265 C C . LYS A 1 285 ? -13.773 17.125 -4.926 1 96.06 285 LYS A C 1
ATOM 2267 O O . LYS A 1 285 ? -12.602 17.016 -4.566 1 96.06 285 LYS A O 1
ATOM 2272 N N . THR A 1 286 ? -14.766 16.25 -4.602 1 95.75 286 THR A N 1
ATOM 2273 C CA . THR A 1 286 ? -14.461 15.133 -3.707 1 95.75 286 THR A CA 1
ATOM 2274 C C . THR A 1 286 ? -13.477 14.172 -4.359 1 95.75 286 THR A C 1
ATOM 2276 O O . THR A 1 286 ? -12.625 13.586 -3.682 1 95.75 286 THR A O 1
ATOM 2279 N N . GLY A 1 287 ? -13.594 14.031 -5.664 1 94.88 287 GLY A N 1
ATOM 2280 C CA . GLY A 1 287 ? -12.641 13.211 -6.398 1 94.88 287 GLY A CA 1
ATOM 2281 C C . GLY A 1 287 ? -11.227 13.742 -6.34 1 94.88 287 GLY A C 1
ATOM 2282 O O . GLY A 1 287 ? -10.281 12.984 -6.098 1 94.88 287 GLY A O 1
ATOM 2283 N N . GLY A 1 288 ? -11.102 15.047 -6.582 1 94.56 288 GLY A N 1
ATOM 2284 C CA . GLY A 1 288 ? -9.789 15.664 -6.465 1 94.56 288 GLY A CA 1
ATOM 2285 C C . GLY A 1 288 ? -9.195 15.531 -5.078 1 94.56 288 GLY A C 1
ATOM 2286 O O . GLY A 1 288 ? -8.031 15.148 -4.934 1 94.56 288 GLY A O 1
ATOM 2287 N N . LEU A 1 289 ? -9.984 15.773 -4.047 1 95.5 289 LEU A N 1
ATOM 2288 C CA . LEU A 1 289 ? -9.531 15.703 -2.66 1 95.5 289 LEU A CA 1
ATOM 2289 C C . LEU A 1 289 ? -9.141 14.273 -2.295 1 95.5 289 LEU A C 1
ATOM 2291 O O . LEU A 1 289 ? -8.211 14.062 -1.507 1 95.5 289 LEU A O 1
ATOM 2295 N N . ASN A 1 290 ? -9.781 13.344 -2.883 1 94.44 290 ASN A N 1
ATOM 2296 C CA . ASN A 1 290 ? -9.531 11.93 -2.633 1 94.44 290 ASN A CA 1
ATOM 2297 C C . ASN A 1 290 ? -8.133 11.523 -3.09 1 94.44 290 ASN A C 1
ATOM 2299 O O . ASN A 1 290 ? -7.59 10.523 -2.623 1 94.44 290 ASN A O 1
ATOM 2303 N N . MET A 1 291 ? -7.559 12.242 -3.98 1 93.69 291 MET A N 1
ATOM 2304 C CA . MET A 1 291 ? -6.246 11.906 -4.527 1 93.69 291 MET A CA 1
ATOM 2305 C C . MET A 1 291 ? -5.133 12.336 -3.574 1 93.69 291 MET A C 1
ATOM 2307 O O . MET A 1 291 ? -3.971 11.984 -3.77 1 93.69 291 MET A O 1
ATOM 2311 N N . ALA A 1 292 ? -5.484 13.039 -2.52 1 94.12 292 ALA A N 1
ATOM 2312 C CA . ALA A 1 292 ? -4.5 13.547 -1.568 1 94.12 292 ALA A CA 1
ATOM 2313 C C . ALA A 1 292 ? -4.898 13.211 -0.134 1 94.12 292 ALA A C 1
ATOM 2315 O O . ALA A 1 292 ? -5.031 14.102 0.707 1 94.12 292 ALA A O 1
ATOM 2316 N N . PRO A 1 293 ? -4.941 11.938 0.185 1 95 293 PRO A N 1
ATOM 2317 C CA . PRO A 1 293 ? -5.27 11.562 1.562 1 95 293 PRO A CA 1
ATOM 2318 C C . PRO A 1 293 ? -4.141 11.867 2.543 1 95 293 PRO A C 1
ATOM 2320 O O . PRO A 1 293 ? -3.064 12.312 2.133 1 95 293 PRO A O 1
ATOM 2323 N N . MET A 1 294 ? -4.43 11.633 3.797 1 96.44 294 MET A N 1
ATOM 2324 C CA . MET A 1 294 ? -3.453 11.906 4.844 1 96.44 294 MET A CA 1
ATOM 2325 C C . MET A 1 294 ? -2.646 10.656 5.18 1 96.44 294 MET A C 1
ATOM 2327 O O . MET A 1 294 ? -3.199 9.562 5.254 1 96.44 294 MET A O 1
ATOM 2331 N N . CYS A 1 295 ? -1.373 10.852 5.371 1 96.44 295 CYS A N 1
ATOM 2332 C CA . CYS A 1 295 ? -0.562 9.773 5.918 1 96.44 295 CYS A CA 1
ATOM 2333 C C . CYS A 1 295 ? -0.627 9.758 7.441 1 96.44 295 CYS A C 1
ATOM 2335 O O . CYS A 1 295 ? -1.168 10.68 8.047 1 96.44 295 CYS A O 1
ATOM 2337 N N . HIS A 1 296 ? -0.183 8.703 8.008 1 97.06 296 HIS A N 1
ATOM 2338 C CA . HIS A 1 296 ? -0.001 8.555 9.445 1 97.06 296 HIS A CA 1
ATOM 2339 C C . HIS A 1 296 ? 1.479 8.492 9.812 1 97.06 296 HIS A C 1
ATOM 2341 O O . HIS A 1 296 ? 2.168 7.535 9.461 1 97.06 296 HIS A O 1
ATOM 2347 N N . TYR A 1 297 ? 1.939 9.484 10.414 1 97.88 297 TYR A N 1
ATOM 2348 C CA . TYR A 1 297 ? 3.338 9.688 10.781 1 97.88 297 TYR A CA 1
ATOM 2349 C C . TYR A 1 297 ? 3.482 9.914 12.281 1 97.88 297 TYR A C 1
ATOM 2351 O O . TYR A 1 297 ? 3.109 10.969 12.797 1 97.88 297 TYR A O 1
ATOM 2359 N N . CYS A 1 298 ? 4.082 8.945 12.977 1 98.19 298 CYS A N 1
ATOM 2360 C CA . CYS A 1 298 ? 4.195 9.008 14.43 1 98.19 298 CYS A CA 1
ATOM 2361 C C . CYS A 1 298 ? 5.617 9.367 14.852 1 98.19 298 CYS A C 1
ATOM 2363 O O . CYS A 1 298 ? 6.574 8.703 14.453 1 98.19 298 CYS A O 1
ATOM 2365 N N . LYS A 1 299 ? 5.73 10.398 15.562 1 98.25 299 LYS A N 1
ATOM 2366 C CA . LYS A 1 299 ? 6.965 10.75 16.266 1 98.25 299 LYS A CA 1
ATOM 2367 C C . LYS A 1 299 ? 6.93 10.258 17.703 1 98.25 299 LYS A C 1
ATOM 2369 O O . LYS A 1 299 ? 6.043 10.641 18.484 1 98.25 299 LYS A O 1
ATOM 2374 N N . ILE A 1 300 ? 7.875 9.469 18.062 1 98.69 300 ILE A N 1
ATOM 2375 C CA . ILE A 1 300 ? 7.977 8.953 19.422 1 98.69 300 ILE A CA 1
ATOM 2376 C C . ILE A 1 300 ? 9.312 9.375 20.031 1 98.69 300 ILE A C 1
ATOM 2378 O O . ILE A 1 300 ? 10.359 8.812 19.688 1 98.69 300 ILE A O 1
ATOM 2382 N N . PHE A 1 301 ? 9.266 10.328 20.922 1 98.62 301 PHE A N 1
ATOM 2383 C CA . PHE A 1 301 ? 10.453 10.805 21.625 1 98.62 301 PHE A CA 1
ATOM 2384 C C . PHE A 1 301 ? 10.695 9.992 22.891 1 98.62 301 PHE A C 1
ATOM 2386 O O . PHE A 1 301 ? 9.828 9.93 23.781 1 98.62 301 PHE A O 1
ATOM 2393 N N . LEU A 1 302 ? 11.844 9.375 22.938 1 98.81 302 LEU A N 1
ATOM 2394 C CA . LEU A 1 302 ? 12.211 8.531 24.062 1 98.81 302 LEU A CA 1
ATOM 2395 C C . LEU A 1 302 ? 13.43 9.094 24.797 1 98.81 302 LEU A C 1
ATOM 2397 O O . LEU A 1 302 ? 14.469 9.32 24.172 1 98.81 302 LEU A O 1
ATOM 2401 N N . ARG A 1 303 ? 13.281 9.305 26.047 1 98.62 303 ARG A N 1
ATOM 2402 C CA . ARG A 1 303 ? 14.383 9.805 26.875 1 98.62 303 ARG A CA 1
ATOM 2403 C C . ARG A 1 303 ? 15.047 8.672 27.641 1 98.62 303 ARG A C 1
ATOM 2405 O O . ARG A 1 303 ? 14.359 7.805 28.188 1 98.62 303 ARG A O 1
ATOM 2412 N N . PHE A 1 304 ? 16.375 8.766 27.688 1 98.5 304 PHE A N 1
ATOM 2413 C CA . PHE A 1 304 ? 17.156 7.727 28.359 1 98.5 304 PHE A CA 1
ATOM 2414 C C . PHE A 1 304 ? 18.031 8.32 29.453 1 98.5 304 PHE A C 1
ATOM 2416 O O . PHE A 1 304 ? 18.156 9.547 29.562 1 98.5 304 PHE A O 1
ATOM 2423 N N . ASN A 1 305 ? 18.594 7.445 30.297 1 96.62 305 ASN A N 1
ATOM 2424 C CA . ASN A 1 305 ? 19.5 7.879 31.344 1 96.62 305 ASN A CA 1
ATOM 2425 C C . ASN A 1 305 ? 20.922 8.062 30.812 1 96.62 305 ASN A C 1
ATOM 2427 O O . ASN A 1 305 ? 21.703 8.836 31.375 1 96.62 305 ASN A O 1
ATOM 2431 N N . THR A 1 306 ? 21.219 7.324 29.75 1 96.69 306 THR A N 1
ATOM 2432 C CA . THR A 1 306 ? 22.562 7.363 29.156 1 96.69 306 THR A CA 1
ATOM 2433 C C . THR A 1 306 ? 22.484 7.379 27.641 1 96.69 306 THR A C 1
ATOM 2435 O O . THR A 1 306 ? 21.438 7.07 27.062 1 96.69 306 THR A O 1
ATOM 2438 N N . VAL A 1 307 ? 23.594 7.836 27.094 1 98 307 VAL A N 1
ATOM 2439 C CA . VAL A 1 307 ? 23.766 7.762 25.656 1 98 307 VAL A CA 1
ATOM 2440 C C . VAL A 1 307 ? 24.547 6.504 25.281 1 98 307 VAL A C 1
ATOM 2442 O O . VAL A 1 307 ? 25.75 6.418 25.547 1 98 307 VAL A O 1
ATOM 2445 N N . PHE A 1 308 ? 23.875 5.539 24.703 1 98.06 308 PHE A N 1
ATOM 2446 C CA . PHE A 1 308 ? 24.531 4.277 24.391 1 98.06 308 PHE A CA 1
ATOM 2447 C C . PHE A 1 308 ? 24.75 4.129 22.891 1 98.06 308 PHE A C 1
ATOM 2449 O O . PHE A 1 308 ? 25.391 3.172 22.438 1 98.06 308 PHE A O 1
ATOM 2456 N N . TRP A 1 309 ? 24.234 4.977 22.078 1 97.56 309 TRP A N 1
ATOM 2457 C CA . TRP A 1 309 ? 24.406 4.961 20.641 1 97.56 309 TRP A CA 1
ATOM 2458 C C . TRP A 1 309 ? 25.578 5.836 20.219 1 97.56 309 TRP A C 1
ATOM 2460 O O . TRP A 1 309 ? 26.188 6.52 21.062 1 97.56 309 TRP A O 1
ATOM 2470 N N . ASP A 1 310 ? 26.047 5.785 18.922 1 95.5 310 ASP A N 1
ATOM 2471 C CA . ASP A 1 310 ? 27.094 6.652 18.391 1 95.5 310 ASP A CA 1
ATOM 2472 C C . ASP A 1 310 ? 26.578 8.086 18.219 1 95.5 310 ASP A C 1
ATOM 2474 O O . ASP A 1 310 ? 25.875 8.391 17.25 1 95.5 310 ASP A O 1
ATOM 2478 N N . ASP A 1 311 ? 27.016 8.922 19 1 94.75 311 ASP A N 1
ATOM 2479 C CA . ASP A 1 311 ? 26.484 10.273 19.125 1 94.75 311 ASP A CA 1
ATOM 2480 C C . ASP A 1 311 ? 26.953 11.148 17.969 1 94.75 311 ASP A C 1
ATOM 2482 O O . ASP A 1 311 ? 26.5 12.289 17.828 1 94.75 311 ASP A O 1
ATOM 2486 N N . SER A 1 312 ? 27.828 10.703 17.141 1 92.56 312 SER A N 1
ATOM 2487 C CA . SER A 1 312 ? 28.297 11.453 15.977 1 92.56 312 SER A CA 1
ATOM 2488 C C . SER A 1 312 ? 27.391 11.234 14.773 1 92.56 312 SER A C 1
ATOM 2490 O O . SER A 1 312 ? 27.484 11.953 13.773 1 92.56 312 SER A O 1
ATOM 2492 N N . LYS A 1 313 ? 26.531 10.219 14.883 1 93.69 313 LYS A N 1
ATOM 2493 C CA . LYS A 1 313 ? 25.625 9.914 13.781 1 93.69 313 LYS A CA 1
ATOM 2494 C C . LYS A 1 313 ? 24.281 10.609 13.969 1 93.69 313 LYS A C 1
ATOM 2496 O O . LYS A 1 313 ? 23.781 10.727 15.094 1 93.69 313 LYS A O 1
ATOM 2501 N N . SER A 1 314 ? 23.703 11.047 12.859 1 93.5 314 SER A N 1
ATOM 2502 C CA . SER A 1 314 ? 22.406 11.727 12.898 1 93.5 314 SER A CA 1
ATOM 2503 C C . SER A 1 314 ? 21.266 10.727 12.977 1 93.5 314 SER A C 1
ATOM 2505 O O . SER A 1 314 ? 20.234 11 13.609 1 93.5 314 SER A O 1
ATOM 2507 N N . TYR A 1 315 ? 21.453 9.602 12.32 1 95.62 315 TYR A N 1
ATOM 2508 C CA . TYR A 1 315 ? 20.422 8.586 12.242 1 95.62 315 TYR A CA 1
ATOM 2509 C C . TYR A 1 315 ? 21 7.188 12.43 1 95.62 315 TYR A C 1
ATOM 2511 O O . TYR A 1 315 ? 22.156 6.945 12.109 1 95.62 315 TYR A O 1
ATOM 2519 N N . VAL A 1 316 ? 20.203 6.344 12.953 1 97.31 316 VAL A N 1
ATOM 2520 C CA . VAL A 1 316 ? 20.453 4.906 12.945 1 97.31 316 VAL A CA 1
ATOM 2521 C C . VAL A 1 316 ? 19.281 4.18 12.281 1 97.31 316 VAL A C 1
ATOM 2523 O O . VAL A 1 316 ? 18.141 4.344 12.68 1 97.31 316 VAL A O 1
ATOM 2526 N N . MET A 1 317 ? 19.594 3.475 11.25 1 97.94 317 MET A N 1
ATOM 2527 C CA . MET A 1 317 ? 18.609 2.641 10.547 1 97.94 317 MET A CA 1
ATOM 2528 C C . MET A 1 317 ? 18.844 1.165 10.859 1 97.94 317 MET A C 1
ATOM 2530 O O . MET A 1 317 ? 19.969 0.683 10.82 1 97.94 317 MET A O 1
ATOM 2534 N N . LEU A 1 318 ? 17.797 0.484 11.156 1 98.44 318 LEU A N 1
ATOM 2535 C CA . LEU A 1 318 ? 17.906 -0.932 11.492 1 98.44 318 LEU A CA 1
ATOM 2536 C C . LEU A 1 318 ? 17.359 -1.803 10.367 1 98.44 318 LEU A C 1
ATOM 2538 O O . LEU A 1 318 ? 16.219 -1.64 9.953 1 98.44 318 LEU A O 1
ATOM 2542 N N . ALA A 1 319 ? 18.156 -2.664 9.852 1 97.69 319 ALA A N 1
ATOM 2543 C CA . ALA A 1 319 ? 17.719 -3.703 8.922 1 97.69 319 ALA A CA 1
ATOM 2544 C C . ALA A 1 319 ? 17.094 -4.879 9.68 1 97.69 319 ALA A C 1
ATOM 2546 O O . ALA A 1 319 ? 17.812 -5.707 10.242 1 97.69 319 ALA A O 1
ATOM 2547 N N . THR A 1 320 ? 15.773 -4.93 9.633 1 94 320 THR A N 1
ATOM 2548 C CA . THR A 1 320 ? 15.039 -5.949 10.375 1 94 320 THR A CA 1
ATOM 2549 C C . THR A 1 320 ? 14.047 -6.672 9.461 1 94 320 THR A C 1
ATOM 2551 O O . THR A 1 320 ? 13.812 -6.242 8.328 1 94 320 THR A O 1
ATOM 2554 N N . GLU A 1 321 ? 13.523 -7.773 9.977 1 88.44 321 GLU A N 1
ATOM 2555 C CA . GLU A 1 321 ? 12.555 -8.562 9.219 1 88.44 321 GLU A CA 1
ATOM 2556 C C . GLU A 1 321 ? 11.195 -7.867 9.156 1 88.44 321 GLU A C 1
ATOM 2558 O O . GLU A 1 321 ? 10.516 -7.914 8.133 1 88.44 321 GLU A O 1
ATOM 2563 N N . ARG A 1 322 ? 10.844 -7.301 10.266 1 89.75 322 ARG A N 1
ATOM 2564 C CA . ARG A 1 322 ? 9.578 -6.582 10.305 1 89.75 322 ARG A CA 1
ATOM 2565 C C . ARG A 1 322 ? 9.734 -5.16 9.773 1 89.75 322 ARG A C 1
ATOM 2567 O O . ARG A 1 322 ? 10.164 -4.266 10.508 1 89.75 322 ARG A O 1
ATOM 2574 N N . LYS A 1 323 ? 9.25 -4.938 8.641 1 91.25 323 LYS A N 1
ATOM 2575 C CA . LYS A 1 323 ? 9.406 -3.658 7.949 1 91.25 323 LYS A CA 1
ATOM 2576 C C . LYS A 1 323 ? 8.695 -2.539 8.711 1 91.25 323 LYS A C 1
ATOM 2578 O O . LYS A 1 323 ? 7.555 -2.705 9.141 1 91.25 323 LYS A O 1
ATOM 2583 N N . GLY A 1 324 ? 9.406 -1.501 8.977 1 94.19 324 GLY A N 1
ATOM 2584 C CA . GLY A 1 324 ? 8.805 -0.272 9.477 1 94.19 324 GLY A CA 1
ATOM 2585 C C . GLY A 1 324 ? 8.711 -0.224 10.984 1 94.19 324 GLY A C 1
ATOM 2586 O O . GLY A 1 324 ? 8.477 0.838 11.562 1 94.19 324 GLY A O 1
ATOM 2587 N N . HIS A 1 325 ? 8.805 -1.389 11.711 1 96.19 325 HIS A N 1
ATOM 2588 C CA . HIS A 1 325 ? 8.633 -1.443 13.156 1 96.19 325 HIS A CA 1
ATOM 2589 C C . HIS A 1 325 ? 9.914 -1.038 13.875 1 96.19 325 HIS A C 1
ATOM 2591 O O . HIS A 1 325 ? 10.773 -1.879 14.141 1 96.19 325 HIS A O 1
ATOM 2597 N N . PHE A 1 326 ? 10 0.198 14.25 1 98 326 PHE A N 1
ATOM 2598 C CA . PHE A 1 326 ? 11.117 0.793 14.977 1 98 326 PHE A CA 1
ATOM 2599 C C . PHE A 1 326 ? 12.422 0.592 14.211 1 98 326 PHE A C 1
ATOM 2601 O O . PHE A 1 326 ? 13.414 0.125 14.773 1 98 326 PHE A O 1
ATOM 2608 N N . VAL A 1 327 ? 12.43 0.971 12.961 1 97.94 327 VAL A N 1
ATOM 2609 C CA . VAL A 1 327 ? 13.609 0.792 12.117 1 97.94 327 VAL A CA 1
ATOM 2610 C C . VAL A 1 327 ? 14.352 2.119 11.977 1 97.94 327 VAL A C 1
ATOM 2612 O O . VAL A 1 327 ? 15.508 2.148 11.547 1 97.94 327 VAL A O 1
ATOM 2615 N N . HIS A 1 328 ? 13.766 3.221 12.312 1 97.94 328 HIS A N 1
ATOM 2616 C CA . HIS A 1 328 ? 14.305 4.562 12.117 1 97.94 328 HIS A CA 1
ATOM 2617 C C . HIS A 1 328 ? 14.469 5.293 13.445 1 97.94 328 HIS A C 1
ATOM 2619 O O . HIS A 1 328 ? 13.492 5.496 14.172 1 97.94 328 HIS A O 1
ATOM 2625 N N . TRP A 1 329 ? 15.672 5.695 13.703 1 98.12 329 TRP A N 1
ATOM 2626 C CA . TRP A 1 329 ? 16 6.406 14.938 1 98.12 329 TRP A CA 1
ATOM 2627 C C . TRP A 1 329 ? 16.812 7.664 14.641 1 98.12 329 TRP A C 1
ATOM 2629 O O . TRP A 1 329 ? 17.859 7.598 13.984 1 98.12 329 TRP A O 1
ATOM 2639 N N . GLU A 1 330 ? 16.359 8.797 15.094 1 96.69 330 GLU A N 1
ATOM 2640 C CA . GLU A 1 330 ? 17.078 10.055 14.969 1 96.69 330 GLU A CA 1
ATOM 2641 C C . GLU A 1 330 ? 17.719 10.461 16.297 1 96.69 330 GLU A C 1
ATOM 2643 O O . GLU A 1 330 ? 17.062 10.414 17.344 1 96.69 330 GLU A O 1
ATOM 2648 N N . ASN A 1 331 ? 18.953 10.852 16.203 1 96.94 331 ASN A N 1
ATOM 2649 C CA . ASN A 1 331 ? 19.734 11.297 17.375 1 96.94 331 ASN A CA 1
ATOM 2650 C C . ASN A 1 331 ? 19.422 12.75 17.719 1 96.94 331 ASN A C 1
ATOM 2652 O O . ASN A 1 331 ? 20.078 13.664 17.203 1 96.94 331 ASN A O 1
ATOM 2656 N N . MET A 1 332 ? 18.547 12.914 18.703 1 96.69 332 MET A N 1
ATOM 2657 C CA . MET A 1 332 ? 18.188 14.273 19.109 1 96.69 332 MET A CA 1
ATOM 2658 C C . MET A 1 332 ? 19.266 14.867 20.016 1 96.69 332 MET A C 1
ATOM 2660 O O . MET A 1 332 ? 19.281 16.078 20.25 1 96.69 332 MET A O 1
ATOM 2664 N N . ASN A 1 333 ? 20.141 14.023 20.484 1 97.12 333 ASN A N 1
ATOM 2665 C CA . ASN A 1 333 ? 21.188 14.438 21.406 1 97.12 333 ASN A CA 1
ATOM 2666 C C . ASN A 1 333 ? 22.391 15.008 20.641 1 97.12 333 ASN A C 1
ATOM 2668 O O . ASN A 1 333 ? 23.375 15.445 21.266 1 97.12 333 ASN A O 1
ATOM 2672 N N . ALA A 1 334 ? 22.375 15.055 19.375 1 93.56 334 ALA A N 1
ATOM 2673 C CA . ALA A 1 334 ? 23.5 15.461 18.562 1 93.56 334 ALA A CA 1
ATOM 2674 C C . ALA A 1 334 ? 23.953 16.875 18.906 1 93.56 334 ALA A C 1
ATOM 2676 O O . ALA A 1 334 ? 23.141 17.719 19.297 1 93.56 334 ALA A O 1
ATOM 2677 N N . ASP A 1 335 ? 25.219 17.125 18.625 1 92.31 335 ASP A N 1
ATOM 2678 C CA . ASP A 1 335 ? 25.766 18.453 18.844 1 92.31 335 ASP A CA 1
ATOM 2679 C C . ASP A 1 335 ? 25.062 19.484 17.969 1 92.31 335 ASP A C 1
ATOM 2681 O O . ASP A 1 335 ? 24.906 19.297 16.766 1 92.31 335 ASP A O 1
ATOM 2685 N N . GLY A 1 336 ? 24.609 20.484 18.625 1 91.31 336 GLY A N 1
ATOM 2686 C CA . GLY A 1 336 ? 23.969 21.578 17.891 1 91.31 336 GLY A CA 1
ATOM 2687 C C . GLY A 1 336 ? 22.453 21.438 17.828 1 91.31 336 GLY A C 1
ATOM 2688 O O . GLY A 1 336 ? 21.75 22.406 17.531 1 91.31 336 GLY A O 1
ATOM 2689 N N . LEU A 1 337 ? 21.922 20.297 18.078 1 94.19 337 LEU A N 1
ATOM 2690 C CA . LEU A 1 337 ? 20.469 20.109 18.094 1 94.19 337 LEU A CA 1
ATOM 2691 C C . LEU A 1 337 ? 19.922 20.266 19.5 1 94.19 337 LEU A C 1
ATOM 2693 O O . LEU A 1 337 ? 19.656 21.375 19.953 1 94.19 337 LEU A O 1
ATOM 2697 N N . PHE A 1 338 ? 20.016 19.156 20.328 1 95.88 338 PHE A N 1
ATOM 2698 C CA . PHE A 1 338 ? 19.656 19.203 21.75 1 95.88 338 PHE A CA 1
ATOM 2699 C C . PHE A 1 338 ? 20.672 18.438 22.594 1 95.88 338 PHE A C 1
ATOM 2701 O O . PHE A 1 338 ? 20.312 17.453 23.25 1 95.88 338 PHE A O 1
ATOM 2708 N N . PRO A 1 339 ? 21.922 18.969 22.656 1 95.75 339 PRO A N 1
ATOM 2709 C CA . PRO A 1 339 ? 22.953 18.234 23.391 1 95.75 339 PRO A CA 1
ATOM 2710 C C . PRO A 1 339 ? 22.609 18.047 24.859 1 95.75 339 PRO A C 1
ATOM 2712 O O . PRO A 1 339 ? 22.141 18.984 25.516 1 95.75 339 PRO A O 1
ATOM 2715 N N . GLY A 1 340 ? 22.812 16.844 25.312 1 96.94 340 GLY A N 1
ATOM 2716 C CA . GLY A 1 340 ? 22.547 16.516 26.719 1 96.94 340 GLY A CA 1
ATOM 2717 C C . GLY A 1 340 ? 21.141 16.016 26.969 1 96.94 340 GLY A C 1
ATOM 2718 O O . GLY A 1 340 ? 20.828 15.57 28.062 1 96.94 340 GLY A O 1
ATOM 2719 N N . SER A 1 341 ? 20.359 16.047 25.938 1 97.19 341 SER A N 1
ATOM 2720 C CA . SER A 1 341 ? 18.953 15.672 26.125 1 97.19 341 SER A CA 1
ATOM 2721 C C . SER A 1 341 ? 18.812 14.164 26.344 1 97.19 341 SER A C 1
ATOM 2723 O O . SER A 1 341 ? 17.859 13.719 26.969 1 97.19 341 SER A O 1
ATOM 2725 N N . LYS A 1 342 ? 19.703 13.312 25.75 1 98.38 342 LYS A N 1
ATOM 2726 C CA . LYS A 1 342 ? 19.672 11.852 25.781 1 98.38 342 LYS A CA 1
ATOM 2727 C C . LYS A 1 342 ? 18.359 11.328 25.203 1 98.38 342 LYS A C 1
ATOM 2729 O O . LYS A 1 342 ? 17.734 10.43 25.781 1 98.38 342 LYS A O 1
ATOM 2734 N N . ILE A 1 343 ? 17.922 11.969 24.141 1 98.31 343 ILE A N 1
ATOM 2735 C CA . ILE A 1 343 ? 16.656 11.617 23.5 1 98.31 343 ILE A CA 1
ATOM 2736 C C . ILE A 1 343 ? 16.922 11 22.141 1 98.31 343 ILE A C 1
ATOM 2738 O O . ILE A 1 343 ? 17.75 11.5 21.375 1 98.31 343 ILE A O 1
ATOM 2742 N N . LEU A 1 344 ? 16.281 9.82 21.844 1 98.56 344 LEU A N 1
ATOM 2743 C CA . LEU A 1 344 ? 16.109 9.305 20.5 1 98.56 344 LEU A CA 1
ATOM 2744 C C . LEU A 1 344 ? 14.68 9.523 20.016 1 98.56 344 LEU A C 1
ATOM 2746 O O . LEU A 1 344 ? 13.727 9.375 20.766 1 98.56 344 LEU A O 1
ATOM 2750 N N . LEU A 1 345 ? 14.57 9.938 18.797 1 98.31 345 LEU A N 1
ATOM 2751 C CA . LEU A 1 345 ? 13.273 10.023 18.141 1 98.31 345 LEU A CA 1
ATOM 2752 C C . LEU A 1 345 ? 13.055 8.828 17.219 1 98.31 345 LEU A C 1
ATOM 2754 O O . LEU A 1 345 ? 13.773 8.656 16.234 1 98.31 345 LEU A O 1
ATOM 2758 N N . ALA A 1 346 ? 12.078 7.969 17.547 1 98.69 346 ALA A N 1
ATOM 2759 C CA . ALA A 1 346 ? 11.641 6.902 16.656 1 98.69 346 ALA A CA 1
ATOM 2760 C C . ALA A 1 346 ? 10.492 7.375 15.758 1 98.69 346 ALA A C 1
ATOM 2762 O O . ALA A 1 346 ? 9.555 8.023 16.234 1 98.69 346 ALA A O 1
ATOM 2763 N N . THR A 1 347 ? 10.609 7.066 14.516 1 98.25 347 THR A N 1
ATOM 2764 C CA . THR A 1 347 ? 9.539 7.387 13.578 1 98.25 347 THR A CA 1
ATOM 2765 C C . THR A 1 347 ? 8.836 6.117 13.109 1 98.25 347 THR A C 1
ATOM 2767 O O . THR A 1 347 ? 9.484 5.172 12.656 1 98.25 347 THR A O 1
ATOM 2770 N N . LEU A 1 348 ? 7.539 6.059 13.273 1 98.19 348 LEU A N 1
ATOM 2771 C CA . LEU A 1 348 ? 6.684 5.023 12.703 1 98.19 348 LEU A CA 1
ATOM 2772 C C . LEU A 1 348 ? 5.762 5.605 11.641 1 98.19 348 LEU A C 1
ATOM 2774 O O . LEU A 1 348 ? 5.273 6.73 11.781 1 98.19 348 LEU A O 1
ATOM 2778 N N . THR A 1 349 ? 5.488 4.852 10.609 1 97.5 349 THR A N 1
ATOM 2779 C CA . THR A 1 349 ? 4.672 5.355 9.508 1 97.5 349 THR A CA 1
ATOM 2780 C C . THR A 1 349 ? 3.566 4.363 9.156 1 97.5 349 THR A C 1
ATOM 2782 O O . THR A 1 349 ? 3.613 3.201 9.57 1 97.5 349 THR A O 1
ATOM 2785 N N . GLY A 1 350 ? 2.57 4.875 8.461 1 94.88 350 GLY A N 1
ATOM 2786 C CA . GLY A 1 350 ? 1.532 4.035 7.891 1 94.88 350 GLY A CA 1
ATOM 2787 C C . GLY A 1 350 ? 0.794 3.207 8.922 1 94.88 350 GLY A C 1
ATOM 2788 O O . GLY A 1 350 ? 0.391 3.725 9.969 1 94.88 350 GLY A O 1
ATOM 2789 N N . ASP A 1 351 ? 0.61 1.931 8.641 1 92 351 ASP A N 1
ATOM 2790 C CA . ASP A 1 351 ? -0.174 1.03 9.477 1 92 351 ASP A CA 1
ATOM 2791 C C . ASP A 1 351 ? 0.513 0.795 10.82 1 92 351 ASP A C 1
ATOM 2793 O O . ASP A 1 351 ? -0.155 0.621 11.844 1 92 351 ASP A O 1
ATOM 2797 N N . ILE A 1 352 ? 1.849 0.811 10.773 1 95.5 352 ILE A N 1
ATOM 2798 C CA . ILE A 1 352 ? 2.588 0.61 12.016 1 95.5 352 ILE A CA 1
ATOM 2799 C C . ILE A 1 352 ? 2.342 1.785 12.961 1 95.5 352 ILE A C 1
ATOM 2801 O O . ILE A 1 352 ? 2.189 1.598 14.172 1 95.5 352 ILE A O 1
ATOM 2805 N N . CYS A 1 353 ? 2.316 2.955 12.406 1 96.88 353 CYS A N 1
ATOM 2806 C CA . CYS A 1 353 ? 1.942 4.125 13.195 1 96.88 353 CYS A CA 1
ATOM 2807 C C . CYS A 1 353 ? 0.534 3.977 13.758 1 96.88 353 CYS A C 1
ATOM 2809 O O . CYS A 1 353 ? 0.316 4.168 14.953 1 96.88 353 CYS A O 1
ATOM 2811 N N . ARG A 1 354 ? -0.396 3.629 12.977 1 94.5 354 ARG A N 1
ATOM 2812 C CA . ARG A 1 354 ? -1.778 3.48 13.422 1 94.5 354 ARG A CA 1
ATOM 2813 C C . ARG A 1 354 ? -1.892 2.436 14.523 1 94.5 354 ARG A C 1
ATOM 2815 O O . ARG A 1 354 ? -2.604 2.641 15.508 1 94.5 354 ARG A O 1
ATOM 2822 N N . GLU A 1 355 ? -1.193 1.351 14.328 1 93.5 355 GLU A N 1
ATOM 2823 C CA . GLU A 1 355 ? -1.146 0.301 15.336 1 93.5 355 GLU A CA 1
ATOM 2824 C C . GLU A 1 355 ? -0.625 0.84 16.672 1 93.5 355 GLU A C 1
ATOM 2826 O O . GLU A 1 355 ? -1.115 0.459 17.734 1 93.5 355 GLU A O 1
ATOM 2831 N N . SER A 1 356 ? 0.265 1.667 16.641 1 95.88 356 SER A N 1
ATOM 2832 C CA . SER A 1 356 ? 0.936 2.158 17.844 1 95.88 356 SER A CA 1
ATOM 2833 C C . SER A 1 356 ? -0.034 2.908 18.75 1 95.88 356 SER A C 1
ATOM 2835 O O . SER A 1 356 ? 0.162 2.963 19.969 1 95.88 356 SER A O 1
ATOM 2837 N N . TYR A 1 357 ? -1.069 3.473 18.188 1 94.62 357 TYR A N 1
ATOM 2838 C CA . TYR A 1 357 ? -2.021 4.234 19 1 94.62 357 TYR A CA 1
ATOM 2839 C C . TYR A 1 357 ? -2.914 3.309 19.812 1 94.62 357 TYR A C 1
ATOM 2841 O O . TYR A 1 357 ? -3.619 3.756 20.719 1 94.62 357 TYR A O 1
ATOM 2849 N N . THR A 1 358 ? -2.879 2.061 19.469 1 91 358 THR A N 1
ATOM 2850 C CA . THR A 1 358 ? -3.682 1.1 20.219 1 91 358 THR A CA 1
ATOM 2851 C C . THR A 1 358 ? -2.93 0.609 21.453 1 91 358 THR A C 1
ATOM 2853 O O . THR A 1 358 ? -3.502 -0.076 22.297 1 91 358 THR A O 1
ATOM 2856 N N . TYR A 1 359 ? -1.705 0.971 21.609 1 93.69 359 TYR A N 1
ATOM 2857 C CA . TYR A 1 359 ? -0.872 0.576 22.734 1 93.69 359 TYR A CA 1
ATOM 2858 C C . TYR A 1 359 ? -0.725 1.721 23.734 1 93.69 359 TYR A C 1
ATOM 2860 O O . TYR A 1 359 ? -0.721 2.891 23.344 1 93.69 359 TYR A O 1
ATOM 2868 N N . THR A 1 360 ? -0.542 1.355 24.969 1 95.88 360 THR A N 1
ATOM 2869 C CA . THR A 1 360 ? -0.211 2.34 26 1 95.88 360 THR A CA 1
ATOM 2870 C C . THR A 1 360 ? 1.229 2.822 25.844 1 95.88 360 THR A C 1
ATOM 2872 O O . THR A 1 360 ? 2.029 2.184 25.156 1 95.88 360 THR A O 1
ATOM 2875 N N . ASP A 1 361 ? 1.548 3.977 26.5 1 97.31 361 ASP A N 1
ATOM 2876 C CA . ASP A 1 361 ? 2.916 4.48 26.469 1 97.31 361 ASP A CA 1
ATOM 2877 C C . ASP A 1 361 ? 3.9 3.441 27 1 97.31 361 ASP A C 1
ATOM 2879 O O . ASP A 1 361 ? 4.977 3.252 26.422 1 97.31 361 ASP A O 1
ATOM 2883 N N . ASN A 1 362 ? 3.502 2.76 28.016 1 97.88 362 ASN A N 1
ATOM 2884 C CA . ASN A 1 362 ? 4.387 1.754 28.594 1 97.88 362 ASN A CA 1
ATOM 2885 C C . ASN A 1 362 ? 4.637 0.603 27.625 1 97.88 362 ASN A C 1
ATOM 2887 O O . ASN A 1 362 ? 5.754 0.093 27.531 1 97.88 362 ASN A O 1
ATOM 2891 N N . GLU A 1 363 ? 3.619 0.181 26.922 1 96.38 363 GLU A N 1
ATOM 2892 C CA . GLU A 1 363 ? 3.773 -0.883 25.938 1 96.38 363 GLU A CA 1
ATOM 2893 C C . GLU A 1 363 ? 4.699 -0.453 24.797 1 96.38 363 GLU A C 1
ATOM 2895 O O . GLU A 1 363 ? 5.5 -1.251 24.312 1 96.38 363 GLU A O 1
ATOM 2900 N N . ILE A 1 364 ? 4.547 0.771 24.391 1 98.12 364 ILE A N 1
ATOM 2901 C CA . ILE A 1 364 ? 5.41 1.3 23.328 1 98.12 364 ILE A CA 1
ATOM 2902 C C . ILE A 1 364 ? 6.852 1.358 23.844 1 98.12 364 ILE A C 1
ATOM 2904 O O . ILE A 1 364 ? 7.781 0.981 23.125 1 98.12 364 ILE A O 1
ATOM 2908 N N . ILE A 1 365 ? 7.062 1.843 25.031 1 98.69 365 ILE A N 1
ATOM 2909 C CA . ILE A 1 365 ? 8.383 1.895 25.641 1 98.69 365 ILE A CA 1
ATOM 2910 C C . ILE A 1 365 ? 9.008 0.499 25.656 1 98.69 365 ILE A C 1
ATOM 2912 O O . ILE A 1 365 ? 10.172 0.329 25.281 1 98.69 365 ILE A O 1
ATOM 2916 N N . GLU A 1 366 ? 8.219 -0.469 26.031 1 98.19 366 GLU A N 1
ATOM 2917 C CA . GLU A 1 366 ? 8.719 -1.837 26.094 1 98.19 366 GLU A CA 1
ATOM 2918 C C . GLU A 1 366 ? 9.094 -2.35 24.703 1 98.19 366 GLU A C 1
ATOM 2920 O O . GLU A 1 366 ? 10.117 -3.014 24.531 1 98.19 366 GLU A O 1
ATOM 2925 N N . GLN A 1 367 ? 8.281 -2.088 23.719 1 97.12 367 GLN A N 1
ATOM 2926 C CA . GLN A 1 367 ? 8.594 -2.5 22.359 1 97.12 367 GLN A CA 1
ATOM 2927 C C . GLN A 1 367 ? 9.898 -1.861 21.875 1 97.12 367 GLN A C 1
ATOM 2929 O O . GLN A 1 367 ? 10.758 -2.541 21.312 1 97.12 367 GLN A O 1
ATOM 2934 N N . ALA A 1 368 ? 9.984 -0.577 22.094 1 98.5 368 ALA A N 1
ATOM 2935 C CA . ALA A 1 368 ? 11.195 0.137 21.703 1 98.5 368 ALA A CA 1
ATOM 2936 C C . ALA A 1 368 ? 12.422 -0.431 22.422 1 98.5 368 ALA A C 1
ATOM 2938 O O . ALA A 1 368 ? 13.469 -0.634 21.797 1 98.5 368 ALA A O 1
ATOM 2939 N N . TYR A 1 369 ? 12.258 -0.701 23.672 1 98.5 369 TYR A N 1
ATOM 2940 C CA . TYR A 1 369 ? 13.352 -1.229 24.484 1 98.5 369 TYR A CA 1
ATOM 2941 C C . TYR A 1 369 ? 13.805 -2.584 23.953 1 98.5 369 TYR A C 1
ATOM 2943 O O . TYR A 1 369 ? 15.008 -2.84 23.844 1 98.5 369 TYR A O 1
ATOM 2951 N N . GLN A 1 370 ? 12.898 -3.439 23.641 1 97.06 370 GLN A N 1
ATOM 2952 C CA . GLN A 1 370 ? 13.234 -4.766 23.141 1 97.06 370 GLN A CA 1
ATOM 2953 C C . GLN A 1 370 ? 14.031 -4.676 21.828 1 97.06 370 GLN A C 1
ATOM 2955 O O . GLN A 1 370 ? 14.984 -5.426 21.625 1 97.06 370 GLN A O 1
ATOM 2960 N N . VAL A 1 371 ? 13.648 -3.791 20.984 1 97.75 371 VAL A N 1
ATOM 2961 C CA . VAL A 1 371 ? 14.352 -3.6 19.719 1 97.75 371 VAL A CA 1
ATOM 2962 C C . VAL A 1 371 ? 15.758 -3.064 19.969 1 97.75 371 VAL A C 1
ATOM 2964 O O . VAL A 1 371 ? 16.734 -3.607 19.469 1 97.75 371 VAL A O 1
ATOM 2967 N N . LEU A 1 372 ? 15.867 -2.023 20.812 1 98.31 372 LEU A N 1
ATOM 2968 C CA . LEU A 1 372 ? 17.141 -1.374 21.062 1 98.31 372 LEU A CA 1
ATOM 2969 C C . LEU A 1 372 ? 18.094 -2.309 21.812 1 98.31 372 LEU A C 1
ATOM 2971 O O . LEU A 1 372 ? 19.297 -2.287 21.594 1 98.31 372 LEU A O 1
ATOM 2975 N N . LYS A 1 373 ? 17.547 -3.092 22.672 1 97.94 373 LYS A N 1
ATOM 2976 C CA . LYS A 1 373 ? 18.359 -4.004 23.453 1 97.94 373 LYS A CA 1
ATOM 2977 C C . LYS A 1 373 ? 19.062 -5.027 22.562 1 97.94 373 LYS A C 1
ATOM 2979 O O . LYS A 1 373 ? 20.188 -5.441 22.844 1 97.94 373 LYS A O 1
ATOM 2984 N N . LYS A 1 374 ? 18.422 -5.465 21.531 1 96.31 374 LYS A N 1
ATOM 2985 C CA . LYS A 1 374 ? 19.031 -6.387 20.562 1 96.31 374 LYS A CA 1
ATOM 2986 C C . LYS A 1 374 ? 20.188 -5.73 19.828 1 96.31 374 LYS A C 1
ATOM 2988 O O . LYS A 1 374 ? 21.156 -6.395 19.469 1 96.31 374 LYS A O 1
ATOM 2993 N N . VAL A 1 375 ? 20.094 -4.484 19.609 1 97.75 375 VAL A N 1
ATOM 2994 C CA . VAL A 1 375 ? 21.031 -3.734 18.781 1 97.75 375 VAL A CA 1
ATOM 2995 C C . VAL A 1 375 ? 22.188 -3.205 19.625 1 97.75 375 VAL A C 1
ATOM 2997 O O . VAL A 1 375 ? 23.328 -3.207 19.188 1 97.75 375 VAL A O 1
ATOM 3000 N N . TYR A 1 376 ? 21.828 -2.76 20.781 1 97.94 376 TYR A N 1
ATOM 3001 C CA . TYR A 1 376 ? 22.781 -2.209 21.75 1 97.94 376 TYR A CA 1
ATOM 3002 C C . TYR A 1 376 ? 22.719 -2.965 23.078 1 97.94 376 TYR A C 1
ATOM 3004 O O . TYR A 1 376 ? 21.859 -2.674 23.922 1 97.94 376 TYR A O 1
ATOM 3012 N N . PRO A 1 377 ? 23.688 -3.773 23.297 1 96.38 377 PRO A N 1
ATOM 3013 C CA . PRO A 1 377 ? 23.656 -4.559 24.547 1 96.38 377 PRO A CA 1
ATOM 3014 C C . PRO A 1 377 ? 23.609 -3.688 25.797 1 96.38 377 PRO A C 1
ATOM 3016 O O . PRO A 1 377 ? 23.062 -4.105 26.812 1 96.38 377 PRO A O 1
ATOM 3019 N N . ASN A 1 378 ? 24.078 -2.508 25.766 1 96.5 378 ASN A N 1
ATOM 3020 C CA . ASN A 1 378 ? 24.094 -1.621 26.922 1 96.5 378 ASN A CA 1
ATOM 3021 C C . ASN A 1 378 ? 22.906 -0.67 26.922 1 96.5 378 ASN A C 1
ATOM 3023 O O . ASN A 1 378 ? 22.844 0.256 27.734 1 96.5 378 ASN A O 1
ATOM 3027 N N . ALA A 1 379 ? 22 -0.895 26.031 1 97.69 379 ALA A N 1
ATOM 3028 C CA . ALA A 1 379 ? 20.828 -0.029 25.984 1 97.69 379 ALA A CA 1
ATOM 3029 C C . ALA A 1 379 ? 20.062 -0.082 27.312 1 97.69 379 ALA A C 1
ATOM 3031 O O . ALA A 1 379 ? 19.953 -1.145 27.922 1 97.69 379 ALA A O 1
ATOM 3032 N N . THR A 1 380 ? 19.578 1.026 27.719 1 97.12 380 THR A N 1
ATOM 3033 C CA . THR A 1 380 ? 18.703 1.109 28.891 1 97.12 380 THR A CA 1
ATOM 3034 C C . THR A 1 380 ? 17.25 1.311 28.484 1 97.12 380 THR A C 1
ATOM 3036 O O . THR A 1 380 ? 16.984 1.735 27.359 1 97.12 380 THR A O 1
ATOM 3039 N N . ARG A 1 381 ? 16.406 0.994 29.406 1 97.81 381 ARG A N 1
ATOM 3040 C CA . ARG A 1 381 ? 14.984 1.251 29.172 1 97.81 381 ARG A CA 1
ATOM 3041 C C . ARG A 1 381 ? 14.695 2.748 29.141 1 97.81 381 ARG A C 1
ATOM 3043 O O . ARG A 1 381 ? 15.203 3.504 29.969 1 97.81 381 ARG A O 1
ATOM 3050 N N . PRO A 1 382 ? 13.93 3.209 28.125 1 98.5 382 PRO A N 1
ATOM 3051 C CA . PRO A 1 382 ? 13.531 4.617 28.172 1 98.5 382 PRO A CA 1
ATOM 3052 C C . PRO A 1 382 ? 12.812 4.984 29.453 1 98.5 382 PRO A C 1
ATOM 3054 O O . PRO A 1 382 ? 12.008 4.203 29.969 1 98.5 382 PRO A O 1
ATOM 3057 N N . ILE A 1 383 ? 13.062 6.105 29.953 1 97.81 383 ILE A N 1
ATOM 3058 C CA . ILE A 1 383 ? 12.508 6.492 31.25 1 97.81 383 ILE A CA 1
ATOM 3059 C C . ILE A 1 383 ? 11.227 7.301 31.031 1 97.81 383 ILE A C 1
ATOM 3061 O O . ILE A 1 383 ? 10.367 7.355 31.922 1 97.81 383 ILE A O 1
ATOM 3065 N N . GLU A 1 384 ? 11.109 7.996 29.906 1 97.62 384 GLU A N 1
ATOM 3066 C CA . GLU A 1 384 ? 9.93 8.773 29.547 1 97.62 384 GLU A CA 1
ATOM 3067 C C . GLU A 1 384 ? 9.719 8.773 28.031 1 97.62 384 GLU A C 1
ATOM 3069 O O . GLU A 1 384 ? 10.648 8.477 27.266 1 97.62 384 GLU A O 1
ATOM 3074 N N . MET A 1 385 ? 8.477 9.102 27.672 1 97.94 385 MET A N 1
ATOM 3075 C CA . MET A 1 385 ? 8.195 9.211 26.234 1 97.94 385 MET A CA 1
ATOM 3076 C C . MET A 1 385 ? 7.184 10.32 25.969 1 97.94 385 MET A C 1
ATOM 3078 O O . MET A 1 385 ? 6.395 10.672 26.844 1 97.94 385 MET A O 1
ATOM 3082 N N . LYS A 1 386 ? 7.277 10.961 24.859 1 98.12 386 LYS A N 1
ATOM 3083 C CA . LYS A 1 386 ? 6.262 11.836 24.266 1 98.12 386 LYS A CA 1
ATOM 3084 C C . LYS A 1 386 ? 5.969 11.445 22.828 1 98.12 386 LYS A C 1
ATOM 3086 O O . LYS A 1 386 ? 6.859 10.992 22.109 1 98.12 386 LYS A O 1
ATOM 3091 N N . ARG A 1 387 ? 4.703 11.539 22.422 1 98.06 387 ARG A N 1
ATOM 3092 C CA . ARG A 1 387 ? 4.371 11.219 21.047 1 98.06 387 ARG A CA 1
ATOM 3093 C C . ARG A 1 387 ? 3.213 12.078 20.547 1 98.06 387 ARG A C 1
ATOM 3095 O O . ARG A 1 387 ? 2.457 12.633 21.344 1 98.06 387 ARG A O 1
ATOM 3102 N N . ASN A 1 388 ? 3.152 12.281 19.266 1 97.81 388 ASN A N 1
ATOM 3103 C CA . ASN A 1 388 ? 2.025 13 18.688 1 97.81 388 ASN A CA 1
ATOM 3104 C C . ASN A 1 388 ? 0.803 12.094 18.531 1 97.81 388 ASN A C 1
ATOM 3106 O O . ASN A 1 388 ? 0.881 10.891 18.781 1 97.81 388 ASN A O 1
ATOM 3110 N N . ASP A 1 389 ? -0.356 12.719 18.234 1 96.81 389 ASP A N 1
ATOM 3111 C CA . ASP A 1 389 ? -1.597 11.953 18.141 1 96.81 389 ASP A CA 1
ATOM 3112 C C . ASP A 1 389 ? -2.441 12.422 16.953 1 96.81 389 ASP A C 1
ATOM 3114 O O . ASP A 1 389 ? -3.668 12.305 16.984 1 96.81 389 ASP A O 1
ATOM 3118 N N . PHE A 1 390 ? -1.853 13.016 15.961 1 97.44 390 PHE A N 1
ATOM 3119 C CA . PHE A 1 390 ? -2.578 13.641 14.859 1 97.44 390 PHE A CA 1
ATOM 3120 C C . PHE A 1 390 ? -3.473 12.633 14.156 1 97.44 390 PHE A C 1
ATOM 3122 O O . PHE A 1 390 ? -4.582 12.961 13.734 1 97.44 390 PHE A O 1
ATOM 3129 N N . SER A 1 391 ? -3.02 11.406 14.062 1 95.44 391 SER A N 1
ATOM 3130 C CA . SER A 1 391 ? -3.715 10.367 13.312 1 95.44 391 SER A CA 1
ATOM 3131 C C . SER A 1 391 ? -5.062 10.039 13.945 1 95.44 391 SER A C 1
ATOM 3133 O O . SER A 1 391 ? -6 9.648 13.25 1 95.44 391 SER A O 1
ATOM 3135 N N . ILE A 1 392 ? -5.164 10.211 15.25 1 94.44 392 ILE A N 1
ATOM 3136 C CA . ILE A 1 392 ? -6.387 9.805 15.938 1 94.44 392 ILE A CA 1
ATOM 3137 C C . ILE A 1 392 ? -7.125 11.039 16.453 1 94.44 392 ILE A C 1
ATOM 3139 O O . ILE A 1 392 ? -8.164 10.922 17.094 1 94.44 392 ILE A O 1
ATOM 3143 N N . ASN A 1 393 ? -6.574 12.211 16.219 1 96.69 393 ASN A N 1
ATOM 3144 C CA . ASN A 1 393 ? -7.223 13.469 16.578 1 96.69 393 ASN A CA 1
ATOM 3145 C C . ASN A 1 393 ? -8.312 13.844 15.586 1 96.69 393 ASN A C 1
ATOM 3147 O O . ASN A 1 393 ? -8.039 14.031 14.398 1 96.69 393 ASN A O 1
ATOM 3151 N N . PRO A 1 394 ? -9.547 13.977 16.016 1 96.5 394 PRO A N 1
ATOM 3152 C CA . PRO A 1 394 ? -10.648 14.227 15.086 1 96.5 394 PRO A CA 1
ATOM 3153 C C . PRO A 1 394 ? -10.508 15.555 14.344 1 96.5 394 PRO A C 1
ATOM 3155 O O . PRO A 1 394 ? -11.203 15.789 13.352 1 96.5 394 PRO A O 1
ATOM 3158 N N . ASN A 1 395 ? -9.648 16.406 14.789 1 97.94 395 ASN A N 1
ATOM 3159 C CA . ASN A 1 395 ? -9.461 17.703 14.148 1 97.94 395 ASN A CA 1
ATOM 3160 C C . ASN A 1 395 ? -8.445 17.625 13.016 1 97.94 395 ASN A C 1
ATOM 3162 O O . ASN A 1 395 ? -8.289 18.578 12.25 1 97.94 395 ASN A O 1
ATOM 3166 N N . PHE A 1 396 ? -7.754 16.484 12.93 1 97.88 396 PHE A N 1
ATOM 3167 C CA . PHE A 1 396 ? -6.715 16.375 11.914 1 97.88 396 PHE A CA 1
ATOM 3168 C C . PHE A 1 396 ? -6.902 15.117 11.07 1 97.88 396 PHE A C 1
ATOM 3170 O O . PHE A 1 396 ? -6.867 15.172 9.844 1 97.88 396 PHE A O 1
ATOM 3177 N N . LEU A 1 397 ? -7.074 13.961 11.711 1 96.94 397 LEU A N 1
ATOM 3178 C CA . LEU A 1 397 ? -7.293 12.641 11.125 1 96.94 397 LEU A CA 1
ATOM 3179 C C . LEU A 1 397 ? -6.164 12.281 10.164 1 96.94 397 LEU A C 1
ATOM 3181 O O . LEU A 1 397 ? -6.414 11.758 9.078 1 96.94 397 LEU A O 1
ATOM 3185 N N . GLY A 1 398 ? -4.961 12.555 10.57 1 97 398 GLY A N 1
ATOM 3186 C CA . GLY A 1 398 ? -3.74 12.258 9.836 1 97 398 GLY A CA 1
ATOM 3187 C C . GLY A 1 398 ? -2.633 13.266 10.086 1 97 398 GLY A C 1
ATOM 3188 O O . GLY A 1 398 ? -2.822 14.234 10.82 1 97 398 GLY A O 1
ATOM 3189 N N . SER A 1 399 ? -1.495 13.094 9.477 1 97.69 399 SER A N 1
ATOM 3190 C CA . SER A 1 399 ? -0.338 13.945 9.734 1 97.69 399 SER A CA 1
ATOM 3191 C C . SER A 1 399 ? -0.133 14.953 8.602 1 97.69 399 SER A C 1
ATOM 3193 O O . SER A 1 399 ? -0.168 16.156 8.836 1 97.69 399 SER A O 1
ATOM 3195 N N . TYR A 1 400 ? 0.012 14.539 7.457 1 96.12 400 TYR A N 1
ATOM 3196 C CA . TYR A 1 400 ? 0.052 15.383 6.27 1 96.12 400 TYR A CA 1
ATOM 3197 C C . TYR A 1 400 ? -0.33 14.594 5.023 1 96.12 400 TYR A C 1
ATOM 3199 O O . TYR A 1 400 ? -0.443 13.367 5.07 1 96.12 400 TYR A O 1
ATOM 3207 N N . SER A 1 401 ? -0.602 15.289 4 1 94.31 401 SER A N 1
ATOM 3208 C CA . SER A 1 401 ? -1.152 14.656 2.805 1 94.31 401 SER A CA 1
ATOM 3209 C C . SER A 1 401 ? -0.05 14.055 1.938 1 94.31 401 SER A C 1
ATOM 3211 O O . SER A 1 401 ? 1.112 14.453 2.037 1 94.31 401 SER A O 1
ATOM 3213 N N . TYR A 1 402 ? -0.37 13.07 1.216 1 91.88 402 TYR A N 1
ATOM 3214 C CA . TYR A 1 402 ? 0.433 12.523 0.129 1 91.88 402 TYR A CA 1
ATOM 3215 C C . TYR A 1 402 ? -0.396 12.383 -1.142 1 91.88 402 TYR A C 1
ATOM 3217 O O . TYR A 1 402 ? -1.615 12.562 -1.12 1 91.88 402 TYR A O 1
ATOM 3225 N N . GLN A 1 403 ? 0.287 12.148 -2.209 1 92.38 403 GLN A N 1
ATOM 3226 C CA . GLN A 1 403 ? -0.384 12 -3.496 1 92.38 403 GLN A CA 1
ATOM 3227 C C . GLN A 1 403 ? -0.446 10.531 -3.918 1 92.38 403 GLN A C 1
ATOM 3229 O O . GLN A 1 403 ? 0.582 9.852 -3.98 1 92.38 403 GLN A O 1
ATOM 3234 N N . ILE A 1 404 ? -1.586 10.047 -4.203 1 92.69 404 ILE A N 1
ATOM 3235 C CA . ILE A 1 404 ? -1.715 8.633 -4.539 1 92.69 404 ILE A CA 1
ATOM 3236 C C . ILE A 1 404 ? -1.45 8.43 -6.031 1 92.69 404 ILE A C 1
ATOM 3238 O O . ILE A 1 404 ? -1.596 9.367 -6.824 1 92.69 404 ILE A O 1
ATOM 3242 N N . ALA A 1 405 ? -1.094 7.234 -6.371 1 91.88 405 ALA A N 1
ATOM 3243 C CA . ALA A 1 405 ? -0.87 6.863 -7.766 1 91.88 405 ALA A CA 1
ATOM 3244 C C . ALA A 1 405 ? -2.115 7.125 -8.609 1 91.88 405 ALA A C 1
ATOM 3246 O O . ALA A 1 405 ? -3.234 6.844 -8.18 1 91.88 405 ALA A O 1
ATOM 3247 N N . GLY A 1 406 ? -1.879 7.734 -9.797 1 89.06 406 GLY A N 1
ATOM 3248 C CA . GLY A 1 406 ? -2.979 8.023 -10.703 1 89.06 406 GLY A CA 1
ATOM 3249 C C . GLY A 1 406 ? -3.373 9.492 -10.719 1 89.06 406 GLY A C 1
ATOM 3250 O O . GLY A 1 406 ? -4.156 9.922 -11.57 1 89.06 406 GLY A O 1
ATOM 3251 N N . ILE A 1 407 ? -2.842 10.227 -9.766 1 90.5 407 ILE A N 1
ATOM 3252 C CA . ILE A 1 407 ? -3.156 11.648 -9.719 1 90.5 407 ILE A CA 1
ATOM 3253 C C . ILE A 1 407 ? -2.688 12.328 -11 1 90.5 407 ILE A C 1
ATOM 3255 O O . ILE A 1 407 ? -1.618 12.008 -11.523 1 90.5 407 ILE A O 1
ATOM 3259 N N . ASN A 1 408 ? -3.426 13.211 -11.5 1 87.12 408 ASN A N 1
ATOM 3260 C CA . ASN A 1 408 ? -3.094 13.914 -12.734 1 87.12 408 ASN A CA 1
ATOM 3261 C C . ASN A 1 408 ? -3.516 15.383 -12.672 1 87.12 408 ASN A C 1
ATOM 3263 O O . ASN A 1 408 ? -4.016 15.844 -11.648 1 87.12 408 ASN A O 1
ATOM 3267 N N . GLU A 1 409 ? -3.326 16.109 -13.727 1 86.75 409 GLU A N 1
ATOM 3268 C CA . GLU A 1 409 ? -3.545 17.562 -13.758 1 86.75 409 GLU A CA 1
ATOM 3269 C C . GLU A 1 409 ? -5.008 17.906 -13.492 1 86.75 409 GLU A C 1
ATOM 3271 O O . GLU A 1 409 ? -5.305 18.906 -12.844 1 86.75 409 GLU A O 1
ATOM 3276 N N . ASN A 1 410 ? -5.922 17.125 -14.008 1 90.5 410 ASN A N 1
ATOM 3277 C CA . ASN A 1 410 ? -7.34 17.391 -13.781 1 90.5 410 ASN A CA 1
ATOM 3278 C C . ASN A 1 410 ? -7.711 17.219 -12.312 1 90.5 410 ASN A C 1
ATOM 3280 O O . ASN A 1 410 ? -8.586 17.922 -11.805 1 90.5 410 ASN A O 1
ATOM 3284 N N . ASP A 1 411 ? -7.031 16.297 -11.656 1 92 411 ASP A N 1
ATOM 3285 C CA . ASP A 1 411 ? -7.25 16.156 -10.219 1 92 411 ASP A CA 1
ATOM 3286 C C . ASP A 1 411 ? -6.797 17.391 -9.461 1 92 411 ASP A C 1
ATOM 3288 O O . ASP A 1 411 ? -7.477 17.859 -8.539 1 92 411 ASP A O 1
ATOM 3292 N N . TYR A 1 412 ? -5.656 17.953 -9.891 1 90.94 412 TYR A N 1
ATOM 3293 C CA . TYR A 1 412 ? -5.164 19.172 -9.266 1 90.94 412 TYR A CA 1
ATOM 3294 C C . TYR A 1 412 ? -6.125 20.344 -9.5 1 90.94 412 TYR A C 1
ATOM 3296 O O . TYR A 1 412 ? -6.449 21.078 -8.578 1 90.94 412 TYR A O 1
ATOM 3304 N N . LYS A 1 413 ? -6.582 20.438 -10.711 1 92.69 413 LYS A N 1
ATOM 3305 C CA . LYS A 1 413 ? -7.539 21.5 -11.039 1 92.69 413 LYS A CA 1
ATOM 3306 C C . LYS A 1 413 ? -8.805 21.375 -10.195 1 92.69 413 LYS A C 1
ATOM 3308 O O . LYS A 1 413 ? -9.336 22.375 -9.719 1 92.69 413 LYS A O 1
ATOM 3313 N N . ALA A 1 414 ? -9.219 20.156 -10.07 1 94.38 414 ALA A N 1
ATOM 3314 C CA . ALA A 1 414 ? -10.414 19.906 -9.266 1 94.38 414 ALA A CA 1
ATOM 3315 C C . ALA A 1 414 ? -10.188 20.297 -7.812 1 94.38 414 ALA A C 1
ATOM 3317 O O . ALA A 1 414 ? -11.047 20.938 -7.191 1 94.38 414 ALA A O 1
ATOM 3318 N N . MET A 1 415 ? -9.062 19.953 -7.25 1 93.94 415 MET A N 1
ATOM 3319 C CA . MET A 1 415 ? -8.734 20.25 -5.859 1 93.94 415 MET A CA 1
ATOM 3320 C C . MET A 1 415 ? -8.641 21.766 -5.633 1 93.94 415 MET A C 1
ATOM 3322 O O . MET A 1 415 ? -9.141 22.281 -4.633 1 93.94 415 MET A O 1
ATOM 3326 N N . ASP A 1 416 ? -8.102 22.453 -6.586 1 93 416 ASP A N 1
ATOM 3327 C CA . ASP A 1 416 ? -7.773 23.859 -6.434 1 93 416 ASP A CA 1
ATOM 3328 C C . ASP A 1 416 ? -9.008 24.734 -6.637 1 93 416 ASP A C 1
ATOM 3330 O O . ASP A 1 416 ? -9.078 25.844 -6.117 1 93 416 ASP A O 1
ATOM 3334 N N . HIS A 1 417 ? -9.938 24.266 -7.383 1 95.56 417 HIS A N 1
ATOM 3335 C CA . HIS A 1 417 ? -11.055 25.094 -7.824 1 95.56 417 HIS A CA 1
ATOM 3336 C C . HIS A 1 417 ? -12.055 25.312 -6.691 1 95.56 417 HIS A C 1
ATOM 3338 O O . HIS A 1 417 ? -12.383 24.391 -5.953 1 95.56 417 HIS A O 1
ATOM 3344 N N . PRO A 1 418 ? -12.477 26.562 -6.484 1 95.81 418 PRO A N 1
ATOM 3345 C CA . PRO A 1 418 ? -13.523 26.797 -5.492 1 95.81 418 PRO A CA 1
ATOM 3346 C C . PRO A 1 418 ? -14.875 26.203 -5.902 1 95.81 418 PRO A C 1
ATOM 3348 O O . PRO A 1 418 ? -15.094 25.922 -7.086 1 95.81 418 PRO A O 1
ATOM 3351 N N . VAL A 1 419 ? -15.695 25.938 -4.934 1 95.44 419 VAL A N 1
ATOM 3352 C CA . VAL A 1 419 ? -17.047 25.453 -5.176 1 95.44 419 VAL A CA 1
ATOM 3353 C C . VAL A 1 419 ? -18.031 26.609 -5.156 1 95.44 419 VAL A C 1
ATOM 3355 O O . VAL A 1 419 ? -18.094 27.359 -4.184 1 95.44 419 VAL A O 1
ATOM 3358 N N . GLN A 1 420 ? -18.781 26.828 -6.246 1 91.19 420 GLN A N 1
ATOM 3359 C CA . GLN A 1 420 ? -19.812 27.859 -6.41 1 91.19 420 GLN A CA 1
ATOM 3360 C C . GLN A 1 420 ? -19.234 29.25 -6.152 1 91.19 420 GLN A C 1
ATOM 3362 O O . GLN A 1 420 ? -19.891 30.094 -5.543 1 91.19 420 GLN A O 1
ATOM 3367 N N . GLN A 1 421 ? -18.016 29.453 -6.359 1 90.25 421 GLN A N 1
ATOM 3368 C CA . GLN A 1 421 ? -17.312 30.719 -6.25 1 90.25 421 GLN A CA 1
ATOM 3369 C C . GLN A 1 421 ? -17.375 31.266 -4.832 1 90.25 421 GLN A C 1
ATOM 3371 O O . GLN A 1 421 ? -17.281 32.469 -4.625 1 90.25 421 GLN A O 1
ATOM 3376 N N . SER A 1 422 ? -17.625 30.391 -3.885 1 93.75 422 SER A N 1
ATOM 3377 C CA . SER A 1 422 ? -17.844 30.906 -2.539 1 93.75 422 SER A CA 1
ATOM 3378 C C . SER A 1 422 ? -17.172 30.031 -1.49 1 93.75 422 SER A C 1
ATOM 3380 O O . SER A 1 422 ? -16.984 30.453 -0.348 1 93.75 422 SER A O 1
ATOM 3382 N N . ILE A 1 423 ? -16.922 28.812 -1.852 1 97 423 ILE A N 1
ATOM 3383 C CA . ILE A 1 423 ? -16.25 27.906 -0.938 1 97 423 ILE A CA 1
ATOM 3384 C C . ILE A 1 423 ? -14.852 27.578 -1.472 1 97 423 ILE A C 1
ATOM 3386 O O . ILE A 1 423 ? -14.719 26.922 -2.506 1 97 423 ILE A O 1
ATOM 3390 N N . TYR A 1 424 ? -13.891 28.078 -0.743 1 97.44 424 TYR A N 1
ATOM 3391 C CA . TYR A 1 424 ? -12.484 27.922 -1.121 1 97.44 424 TYR A CA 1
ATOM 3392 C C . TYR A 1 424 ? -11.773 26.953 -0.191 1 97.44 424 TYR A C 1
ATOM 3394 O O . TYR A 1 424 ? -12.258 26.672 0.91 1 97.44 424 TYR A O 1
ATOM 3402 N N . PHE A 1 425 ? -10.617 26.422 -0.704 1 98 425 PHE A N 1
ATOM 3403 C CA . PHE A 1 425 ? -9.836 25.453 0.059 1 98 425 PHE A CA 1
ATOM 3404 C C . PHE A 1 425 ? -8.359 25.812 0.017 1 98 425 PHE A C 1
ATOM 3406 O O . PHE A 1 425 ? -7.859 26.297 -0.996 1 98 425 PHE A O 1
ATOM 3413 N N . ALA A 1 426 ? -7.699 25.578 1.103 1 97.75 426 ALA A N 1
ATOM 3414 C CA . ALA A 1 426 ? -6.254 25.766 1.193 1 97.75 426 ALA A CA 1
ATOM 3415 C C . ALA A 1 426 ? -5.645 24.844 2.246 1 97.75 426 ALA A C 1
ATOM 3417 O O . ALA A 1 426 ? -6.348 24.359 3.141 1 97.75 426 ALA A O 1
ATOM 3418 N N . GLY A 1 427 ? -4.414 24.594 2.197 1 97.38 427 GLY A N 1
ATOM 3419 C CA . GLY A 1 427 ? -3.646 23.688 3.045 1 97.38 427 GLY A CA 1
ATOM 3420 C C . GLY A 1 427 ? -2.41 23.141 2.365 1 97.38 427 GLY A C 1
ATOM 3421 O O . GLY A 1 427 ? -2.139 23.453 1.205 1 97.38 427 GLY A O 1
ATOM 3422 N N . GLU A 1 428 ? -1.714 22.344 3.105 1 95.31 428 GLU A N 1
ATOM 3423 C CA . GLU A 1 428 ? -0.479 21.781 2.555 1 95.31 428 GLU A CA 1
ATOM 3424 C C . GLU A 1 428 ? -0.766 20.859 1.378 1 95.31 428 GLU A C 1
ATOM 3426 O O . GLU A 1 428 ? 0.073 20.703 0.489 1 95.31 428 GLU A O 1
ATOM 3431 N N . ALA A 1 429 ? -1.944 20.328 1.204 1 93.5 429 ALA A N 1
ATOM 3432 C CA . ALA A 1 429 ? -2.318 19.391 0.144 1 93.5 429 ALA A CA 1
ATOM 3433 C C . ALA A 1 429 ? -2.477 20.109 -1.191 1 93.5 429 ALA A C 1
ATOM 3435 O O . ALA A 1 429 ? -2.545 19.469 -2.244 1 93.5 429 ALA A O 1
ATOM 3436 N N . TYR A 1 430 ? -2.584 21.406 -1.152 1 90.31 430 TYR A N 1
ATOM 3437 C CA . TYR A 1 430 ? -2.979 22.156 -2.34 1 90.31 430 TYR A CA 1
ATOM 3438 C C . TYR A 1 430 ? -1.761 22.75 -3.043 1 90.31 430 TYR A C 1
ATOM 3440 O O . TYR A 1 430 ? -1.897 23.5 -4.004 1 90.31 430 TYR A O 1
ATOM 3448 N N . GLN A 1 431 ? -0.608 22.297 -2.547 1 78.94 431 GLN A N 1
ATOM 3449 C CA . GLN A 1 431 ? 0.627 22.656 -3.229 1 78.94 431 GLN A CA 1
ATOM 3450 C C . GLN A 1 431 ? 1.195 21.484 -4.012 1 78.94 431 GLN A C 1
ATOM 3452 O O . GLN A 1 431 ? 1.091 20.328 -3.576 1 78.94 431 GLN A O 1
ATOM 3457 N N . ARG A 1 432 ? 1.527 21.656 -5.266 1 75.81 432 ARG A N 1
ATOM 3458 C CA . ARG A 1 432 ? 1.976 20.578 -6.137 1 75.81 432 ARG A CA 1
ATOM 3459 C C . ARG A 1 432 ? 3.342 20.062 -5.707 1 75.81 432 ARG A C 1
ATOM 3461 O O . ARG A 1 432 ? 3.457 18.938 -5.207 1 75.81 432 ARG A O 1
ATOM 3468 N N . TRP A 1 4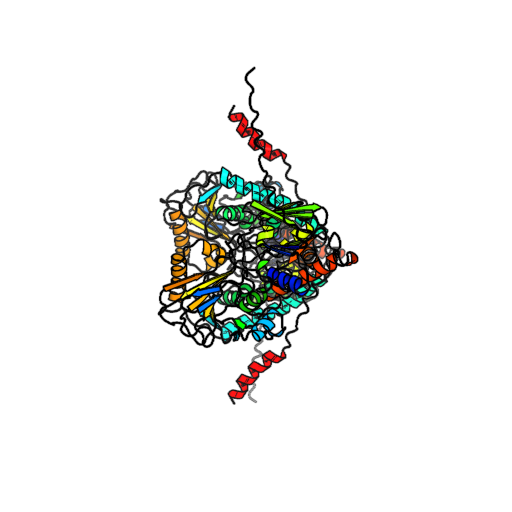33 ? 4.363 20.875 -5.82 1 67.69 433 TRP A N 1
ATOM 3469 C CA . TRP A 1 433 ? 5.754 20.469 -5.621 1 67.69 433 TRP A CA 1
ATOM 3470 C C . TRP A 1 433 ? 6.102 20.453 -4.137 1 67.69 433 TRP A C 1
ATOM 3472 O O . TRP A 1 433 ? 7.027 19.75 -3.721 1 67.69 433 TRP A O 1
ATOM 3482 N N . GLU A 1 434 ? 5.422 21.141 -3.463 1 75.88 434 GLU A N 1
ATOM 3483 C CA . GLU A 1 434 ? 5.66 21.25 -2.025 1 75.88 434 GLU A CA 1
ATOM 3484 C C . GLU A 1 434 ? 4.512 20.625 -1.231 1 75.88 434 GLU A C 1
ATOM 3486 O O . GLU A 1 434 ? 4.016 21.234 -0.278 1 75.88 434 GLU A O 1
ATOM 3491 N N . PHE A 1 435 ? 4.234 19.516 -1.701 1 79.5 435 PHE A N 1
ATOM 3492 C CA . PHE A 1 435 ? 3.088 18.797 -1.156 1 79.5 435 PHE A CA 1
ATOM 3493 C C . PHE A 1 435 ? 3.4 18.25 0.232 1 79.5 435 PHE A C 1
ATOM 3495 O O . PHE A 1 435 ? 4.426 17.594 0.429 1 79.5 435 PHE A O 1
ATOM 3502 N N . GLY A 1 436 ? 2.545 18.609 1.181 1 88.06 436 GLY A N 1
ATOM 3503 C CA . GLY A 1 436 ? 2.654 18.016 2.506 1 88.06 436 GLY A CA 1
ATOM 3504 C C . GLY A 1 436 ? 3.531 18.828 3.445 1 88.06 436 GLY A C 1
ATOM 3505 O O . GLY A 1 436 ? 3.727 18.438 4.602 1 88.06 436 GLY A O 1
ATOM 3506 N N . TYR A 1 437 ? 3.963 20 3 1 90.94 437 TYR A N 1
ATOM 3507 C CA . TYR A 1 437 ? 4.914 20.75 3.809 1 90.94 437 TYR A CA 1
ATOM 3508 C C . TYR A 1 437 ? 4.25 21.984 4.43 1 90.94 437 TYR A C 1
ATOM 3510 O O . TYR A 1 437 ? 3.324 22.547 3.852 1 90.94 437 TYR A O 1
ATOM 3518 N N . ALA A 1 438 ? 4.832 22.375 5.543 1 94.69 438 ALA A N 1
ATOM 3519 C CA . ALA A 1 438 ? 4.305 23.5 6.305 1 94.69 438 ALA A CA 1
ATOM 3520 C C . ALA A 1 438 ? 4.363 24.797 5.492 1 94.69 438 ALA A C 1
ATOM 3522 O O . ALA A 1 438 ? 3.422 25.594 5.508 1 94.69 438 ALA A O 1
ATOM 3523 N N . HIS A 1 439 ? 5.438 25.031 4.797 1 93.75 439 HIS A N 1
ATOM 3524 C CA . HIS A 1 439 ? 5.535 26.266 4.035 1 93.75 439 HIS A CA 1
ATOM 3525 C C . HIS A 1 439 ? 4.52 26.297 2.9 1 93.75 439 HIS A C 1
ATOM 3527 O O . HIS A 1 439 ? 4 27.359 2.555 1 93.75 439 HIS A O 1
ATOM 3533 N N . GLY A 1 440 ? 4.246 25.125 2.359 1 93 440 GLY A N 1
ATOM 3534 C CA . GLY A 1 440 ? 3.199 25.047 1.354 1 93 440 GLY A CA 1
ATOM 3535 C C . GLY A 1 440 ? 1.825 25.391 1.897 1 93 440 GLY A C 1
ATOM 3536 O O . GLY A 1 440 ? 1.011 26 1.199 1 93 440 GLY A O 1
ATOM 3537 N N . ALA A 1 441 ? 1.564 24.984 3.105 1 96.62 441 ALA A N 1
ATOM 3538 C CA . ALA A 1 441 ? 0.301 25.328 3.75 1 96.62 441 ALA A CA 1
ATOM 3539 C C . ALA A 1 441 ? 0.145 26.844 3.871 1 96.62 441 ALA A C 1
ATOM 3541 O O . ALA A 1 441 ? -0.888 27.406 3.49 1 96.62 441 ALA A O 1
ATOM 3542 N N . TYR A 1 442 ? 1.151 27.5 4.363 1 96.81 442 TYR A N 1
ATOM 3543 C CA . TYR A 1 442 ? 1.125 28.953 4.547 1 96.81 442 TYR A CA 1
ATOM 3544 C C . TYR A 1 442 ? 0.924 29.672 3.219 1 96.81 442 TYR A C 1
ATOM 3546 O O . TYR A 1 442 ? 0.061 30.531 3.102 1 96.81 442 TYR A O 1
ATOM 3554 N N . ASP A 1 443 ? 1.654 29.234 2.23 1 94.69 443 ASP A N 1
ATOM 3555 C CA . ASP A 1 443 ? 1.581 29.844 0.911 1 94.69 443 ASP A CA 1
ATOM 3556 C C . ASP A 1 443 ? 0.207 29.641 0.28 1 94.69 443 ASP A C 1
ATOM 3558 O O . ASP A 1 443 ? -0.322 30.531 -0.384 1 94.69 443 ASP A O 1
ATOM 3562 N N . SER A 1 444 ? -0.286 28.484 0.448 1 96.31 444 SER A N 1
ATOM 3563 C CA . SER A 1 444 ? -1.611 28.203 -0.089 1 96.31 444 SER A CA 1
ATOM 3564 C C . SER A 1 444 ? -2.672 29.094 0.543 1 96.31 444 SER A C 1
ATOM 3566 O O . SER A 1 444 ? -3.609 29.516 -0.131 1 96.31 444 SER A O 1
ATOM 3568 N N . GLY A 1 445 ? -2.537 29.328 1.852 1 97.62 445 GLY A N 1
ATOM 3569 C CA . GLY A 1 445 ? -3.443 30.25 2.535 1 97.62 445 GLY A CA 1
ATOM 3570 C C . GLY A 1 445 ? -3.369 31.672 2.01 1 97.62 445 GLY A C 1
ATOM 3571 O O . GLY A 1 445 ? -4.398 32.312 1.766 1 97.62 445 GLY A O 1
ATOM 3572 N N . LEU A 1 446 ? -2.182 32.156 1.783 1 97.25 446 LEU A N 1
ATOM 3573 C CA . LEU A 1 446 ? -1.975 33.469 1.206 1 97.25 446 LEU A CA 1
ATOM 3574 C C . LEU A 1 446 ? -2.627 33.594 -0.168 1 97.25 446 LEU A C 1
ATOM 3576 O O . LEU A 1 446 ? -3.336 34.562 -0.453 1 97.25 446 LEU A O 1
ATOM 3580 N N . GLY A 1 447 ? -2.354 32.562 -0.942 1 96.44 447 GLY A N 1
ATOM 3581 C CA . GLY A 1 447 ? -2.883 32.562 -2.297 1 96.44 447 GLY A CA 1
ATOM 3582 C C . GLY A 1 447 ? -4.398 32.531 -2.344 1 96.44 447 GLY A C 1
ATOM 3583 O O . GLY A 1 447 ? -5.016 33.25 -3.119 1 96.44 447 GLY A O 1
ATOM 3584 N N . ALA A 1 448 ? -5.004 31.703 -1.532 1 97.62 448 ALA A N 1
ATOM 3585 C CA . ALA A 1 448 ? -6.461 31.594 -1.497 1 97.62 448 ALA A CA 1
ATOM 3586 C C . ALA A 1 448 ? -7.09 32.906 -1.047 1 97.62 448 ALA A C 1
ATOM 3588 O O . ALA A 1 448 ? -8.094 33.344 -1.611 1 97.62 448 ALA A O 1
ATOM 3589 N N . ALA A 1 449 ? -6.543 33.5 -0.059 1 98.5 449 ALA A N 1
ATOM 3590 C CA . ALA A 1 449 ? -7.039 34.781 0.434 1 98.5 449 ALA A CA 1
ATOM 3591 C C . ALA A 1 449 ? -6.953 35.875 -0.646 1 98.5 449 ALA A C 1
ATOM 3593 O O . ALA A 1 449 ? -7.863 36.688 -0.79 1 98.5 449 ALA A O 1
ATOM 3594 N N . LYS A 1 450 ? -5.867 35.844 -1.33 1 98.19 450 LYS A N 1
ATOM 3595 C CA . LYS A 1 450 ? -5.703 36.781 -2.443 1 98.19 450 LYS A CA 1
ATOM 3596 C C . LYS A 1 450 ? -6.801 36.594 -3.486 1 98.19 450 LYS A C 1
ATOM 3598 O O . LYS A 1 450 ? -7.402 37.562 -3.951 1 98.19 450 LYS A O 1
ATOM 3603 N N . ASN A 1 451 ? -7.043 35.375 -3.842 1 97.19 451 ASN A N 1
ATOM 3604 C CA . ASN A 1 451 ? -8.078 35.062 -4.82 1 97.19 451 ASN A CA 1
ATOM 3605 C C . ASN A 1 451 ? -9.453 35.5 -4.348 1 97.19 451 ASN A C 1
ATOM 3607 O O . ASN A 1 451 ? -10.234 36.062 -5.125 1 97.19 451 ASN A O 1
ATOM 3611 N N . ILE A 1 452 ? -9.758 35.25 -3.104 1 97.5 452 ILE A N 1
ATOM 3612 C CA . ILE A 1 452 ? -11.039 35.656 -2.525 1 97.5 452 ILE A CA 1
ATOM 3613 C C . ILE A 1 452 ? -11.18 37.188 -2.564 1 97.5 452 ILE A C 1
ATOM 3615 O O . ILE A 1 452 ? -12.211 37.688 -2.986 1 97.5 452 ILE A O 1
ATOM 3619 N N . THR A 1 453 ? -10.164 37.875 -2.166 1 97.75 453 THR A N 1
ATOM 3620 C CA . THR A 1 453 ? -10.164 39.312 -2.129 1 97.75 453 THR A CA 1
ATOM 3621 C C . THR A 1 453 ? -10.359 39.906 -3.527 1 97.75 453 THR A C 1
ATOM 3623 O O . THR A 1 453 ? -11.156 40.812 -3.719 1 97.75 453 THR A O 1
ATOM 3626 N N . ASN A 1 454 ? -9.625 39.312 -4.457 1 96.75 454 ASN A N 1
ATOM 3627 C CA . ASN A 1 454 ? -9.766 39.75 -5.84 1 96.75 454 ASN A CA 1
ATOM 3628 C C . ASN A 1 454 ? -11.188 39.562 -6.355 1 96.75 454 ASN A C 1
ATOM 3630 O O . ASN A 1 454 ? -11.727 40.438 -7.031 1 96.75 454 ASN A O 1
ATOM 3634 N N . CYS A 1 455 ? -11.75 38.469 -6.035 1 94.88 455 CYS A N 1
ATOM 3635 C CA . CYS A 1 455 ? -13.109 38.188 -6.461 1 94.88 455 CYS A CA 1
ATOM 3636 C C . CYS A 1 455 ? -14.102 39.125 -5.805 1 94.88 455 CYS A C 1
ATOM 3638 O O . CYS A 1 455 ? -15.016 39.625 -6.461 1 94.88 455 CYS A O 1
ATOM 3640 N N . MET A 1 456 ? -13.977 39.406 -4.523 1 93.88 456 MET A N 1
ATOM 3641 C CA . MET A 1 456 ? -14.852 40.312 -3.787 1 93.88 456 MET A CA 1
ATOM 3642 C C . MET A 1 456 ? -14.805 41.719 -4.375 1 93.88 456 MET A C 1
ATOM 3644 O O . MET A 1 456 ? -15.812 42.438 -4.398 1 93.88 456 MET A O 1
ATOM 3648 N N . ARG A 1 457 ? -13.688 42.062 -4.902 1 94.81 457 ARG A N 1
ATOM 3649 C CA . ARG A 1 457 ? -13.484 43.406 -5.379 1 94.81 457 ARG A CA 1
ATOM 3650 C C . ARG A 1 457 ? -13.875 43.531 -6.848 1 94.81 457 ARG A C 1
ATOM 3652 O O . ARG A 1 457 ? -14.273 44.625 -7.297 1 94.81 457 ARG A O 1
ATOM 3659 N N . ASP A 1 458 ? -13.68 42.469 -7.59 1 94.75 458 ASP A N 1
ATOM 3660 C CA . ASP A 1 458 ? -13.969 42.438 -9.023 1 94.75 458 ASP A CA 1
ATOM 3661 C C . ASP A 1 458 ? -14.57 41.094 -9.43 1 94.75 458 ASP A C 1
ATOM 3663 O O . ASP A 1 458 ? -13.852 40.094 -9.594 1 94.75 458 ASP A O 1
ATOM 3667 N N . GLU A 1 459 ? -15.789 41.125 -9.773 1 90.19 459 GLU A N 1
ATOM 3668 C CA . GLU A 1 459 ? -16.531 39.906 -10.086 1 90.19 459 GLU A CA 1
ATOM 3669 C C . GLU A 1 459 ? -15.914 39.188 -11.289 1 90.19 459 GLU A C 1
ATOM 3671 O O . GLU A 1 459 ? -16.031 37.969 -11.414 1 90.19 459 GLU A O 1
ATOM 3676 N N . GLU A 1 460 ? -15.25 39.906 -12.141 1 91.69 460 GLU A N 1
ATOM 3677 C CA . GLU A 1 460 ? -14.633 39.312 -13.32 1 91.69 460 GLU A CA 1
ATOM 3678 C C . GLU A 1 460 ? -13.445 38.438 -12.945 1 91.69 460 GLU A C 1
ATOM 3680 O O . GLU A 1 460 ? -12.969 37.625 -13.758 1 91.69 460 GLU A O 1
ATOM 3685 N N . LYS A 1 461 ? -13.039 38.594 -11.727 1 92.75 461 LYS A N 1
ATOM 3686 C CA . LYS A 1 461 ? -11.883 37.812 -11.266 1 92.75 461 LYS A CA 1
ATOM 3687 C C . LYS A 1 461 ? -12.312 36.562 -10.5 1 92.75 461 LYS A C 1
ATOM 3689 O O . LYS A 1 461 ? -11.469 35.812 -10.008 1 92.75 461 LYS A O 1
ATOM 3694 N N . CYS A 1 462 ? -13.555 36.438 -10.43 1 93.06 462 CYS A N 1
ATOM 3695 C CA . CYS A 1 462 ? -14.047 35.219 -9.766 1 93.06 462 CYS A CA 1
ATOM 3696 C C . CYS A 1 462 ? -13.867 34 -10.656 1 93.06 462 CYS A C 1
ATOM 3698 O O . CYS A 1 462 ? -13.875 34.125 -11.883 1 93.06 462 CYS A O 1
ATOM 3700 N N . ALA A 1 463 ? -13.664 32.812 -9.992 1 91.12 463 ALA A N 1
ATOM 3701 C CA . ALA A 1 463 ? -13.516 31.562 -10.727 1 91.12 463 ALA A CA 1
ATOM 3702 C C . ALA A 1 463 ? -14.82 31.188 -11.422 1 91.12 463 ALA A C 1
ATOM 3704 O O . ALA A 1 463 ? -15.891 31.688 -11.086 1 91.12 463 ALA A O 1
ATOM 3705 N N . THR A 1 464 ? -14.672 30.234 -12.422 1 88.62 464 THR A N 1
ATOM 3706 C CA . THR A 1 464 ? -15.852 29.672 -13.07 1 88.62 464 THR A CA 1
ATOM 3707 C C . THR A 1 464 ? -16.578 28.719 -12.125 1 88.62 464 THR A C 1
ATOM 3709 O O . THR A 1 464 ? -16.078 28.391 -11.055 1 88.62 464 THR A O 1
ATOM 3712 N N . ASP A 1 465 ? -17.75 28.281 -12.523 1 83.88 465 ASP A N 1
ATOM 3713 C CA . ASP A 1 465 ? -18.594 27.438 -11.672 1 83.88 465 ASP A CA 1
ATOM 3714 C C . ASP A 1 465 ? -17.953 26.062 -11.461 1 83.88 465 ASP A C 1
ATOM 3716 O O . ASP A 1 465 ? -18.109 25.453 -10.406 1 83.88 465 ASP A O 1
ATOM 3720 N N . SER A 1 466 ? -17.359 25.594 -12.539 1 86.94 466 SER A N 1
ATOM 3721 C CA . SER A 1 466 ? -16.656 24.312 -12.5 1 86.94 466 SER A CA 1
ATOM 3722 C C . SER A 1 466 ? -15.281 24.406 -13.148 1 86.94 466 SER A C 1
ATOM 3724 O O . SER A 1 466 ? -15.031 25.312 -13.953 1 86.94 466 SER A O 1
ATOM 3726 N N . PRO A 1 467 ? -14.398 23.469 -12.594 1 90.38 467 PRO A N 1
ATOM 3727 C CA . PRO A 1 467 ? -13.086 23.5 -13.234 1 90.38 467 PRO A CA 1
ATOM 3728 C C . PRO A 1 467 ? -13.148 23.125 -14.719 1 90.38 467 PRO A C 1
ATOM 3730 O O . PRO A 1 467 ? -14.031 22.375 -15.133 1 90.38 467 PRO A O 1
ATOM 3733 N N . LYS A 1 468 ? -12.227 23.75 -15.555 1 86.12 468 LYS A N 1
ATOM 3734 C CA . LYS A 1 468 ? -12.062 23.359 -16.953 1 86.12 468 LYS A CA 1
ATOM 3735 C C . LYS A 1 468 ? -11.078 22.203 -17.094 1 86.12 468 LYS A C 1
ATOM 3737 O O . LYS A 1 468 ? -9.875 22.391 -16.906 1 86.12 468 LYS A O 1
ATOM 3742 N N . PHE A 1 469 ? -11.547 20.984 -17.359 1 85.81 469 PHE A N 1
ATOM 3743 C CA . PHE A 1 469 ? -10.711 19.797 -17.469 1 85.81 469 PHE A CA 1
ATOM 3744 C C . PHE A 1 469 ? -10.172 19.656 -18.891 1 85.81 469 PHE A C 1
ATOM 3746 O O . PHE A 1 469 ? -10.805 20.078 -19.844 1 85.81 469 PHE A O 1
ATOM 3753 N N . ASP A 1 470 ? -9 19.125 -18.938 1 75.56 470 ASP A N 1
ATOM 3754 C CA . ASP A 1 470 ? -8.391 18.781 -20.219 1 75.56 470 ASP A CA 1
ATOM 3755 C C . ASP A 1 470 ? -8.625 17.312 -20.578 1 75.56 470 ASP A C 1
ATOM 3757 O O . ASP A 1 470 ? -8.266 16.422 -19.812 1 75.56 470 ASP A O 1
ATOM 3761 N N . TYR A 1 471 ? -9.469 17.047 -21.438 1 64.75 471 TYR A N 1
ATOM 3762 C CA . TYR A 1 471 ? -9.664 15.68 -21.891 1 64.75 471 TYR A CA 1
ATOM 3763 C C . TYR A 1 471 ? -9.062 15.469 -23.281 1 64.75 471 TYR A C 1
ATOM 3765 O O . TYR A 1 471 ? -9.242 16.297 -24.156 1 64.75 471 TYR A O 1
ATOM 3773 N N . PRO A 1 472 ? -8.258 14.383 -23.656 1 57.88 472 PRO A N 1
ATOM 3774 C CA . PRO A 1 472 ? -7.691 13.391 -22.734 1 57.88 472 PRO A CA 1
ATOM 3775 C C . PRO A 1 472 ? -6.57 13.961 -21.875 1 57.88 472 PRO A C 1
ATOM 3777 O O . PRO A 1 472 ? -5.922 14.938 -22.266 1 57.88 472 PRO A O 1
ATOM 3780 N N . ASN A 1 473 ? -6.484 13.492 -20.547 1 54.31 473 ASN A N 1
ATOM 3781 C CA . ASN A 1 473 ? -5.52 13.992 -19.562 1 54.31 473 ASN A CA 1
ATOM 3782 C C . ASN A 1 473 ? -4.086 13.797 -20.047 1 54.31 473 ASN A C 1
ATOM 3784 O O . ASN A 1 473 ? -3.523 12.703 -19.922 1 54.31 473 ASN A O 1
ATOM 3788 N N . GLN A 1 474 ? -3.645 14.375 -21.219 1 48.91 474 GLN A N 1
ATOM 3789 C CA . GLN A 1 474 ? -2.316 14.156 -21.797 1 48.91 474 GLN A CA 1
ATOM 3790 C C . GLN A 1 474 ? -1.262 14.961 -21.031 1 48.91 474 GLN A C 1
ATOM 3792 O O . GLN A 1 474 ? -0.089 14.969 -21.422 1 48.91 474 GLN A O 1
ATOM 3797 N N . GLN A 1 475 ? -1.553 15.664 -19.922 1 45.62 475 GLN A N 1
ATOM 3798 C CA . GLN A 1 475 ? -0.487 16.578 -19.531 1 45.62 475 GLN A CA 1
ATOM 3799 C C . GLN A 1 475 ? 0.239 16.078 -18.281 1 45.62 475 GLN A C 1
ATOM 3801 O O . GLN A 1 475 ? -0.396 15.648 -17.328 1 45.62 475 GLN A O 1
ATOM 3806 N N . ILE A 1 476 ? 1.562 15.703 -18.5 1 43.91 476 ILE A N 1
ATOM 3807 C CA . ILE A 1 476 ? 2.457 15.57 -17.359 1 43.91 476 ILE A CA 1
ATOM 3808 C C . ILE A 1 476 ? 2.281 16.766 -16.422 1 43.91 476 ILE A C 1
ATOM 3810 O O . ILE A 1 476 ? 2.236 17.906 -16.875 1 43.91 476 ILE A O 1
ATOM 3814 N N . PRO A 1 477 ? 1.945 16.406 -15.211 1 42 477 PRO A N 1
ATOM 3815 C CA . PRO A 1 477 ? 1.925 17.578 -14.344 1 42 477 PRO A CA 1
ATOM 3816 C C . PRO A 1 477 ? 3.131 18.484 -14.555 1 42 477 PRO A C 1
ATOM 3818 O O . PRO A 1 477 ? 4.262 18 -14.68 1 42 477 PRO A O 1
ATOM 3821 N N . SER A 1 478 ? 2.953 19.688 -14.953 1 38.34 478 SER A N 1
ATOM 3822 C CA . SER A 1 478 ? 3.961 20.688 -15.328 1 38.34 478 SER A CA 1
ATOM 3823 C C . SER A 1 478 ? 5.145 20.656 -14.367 1 38.34 478 SER A C 1
ATOM 3825 O O . SER A 1 478 ? 6.266 20.984 -14.742 1 38.34 478 SER A O 1
ATOM 3827 N N . HIS A 1 479 ? 4.969 20.422 -13.156 1 37 479 HIS A N 1
ATOM 3828 C CA . HIS A 1 479 ? 6.07 20.578 -12.211 1 37 479 HIS A CA 1
ATOM 3829 C C . HIS A 1 479 ? 6.969 19.344 -12.203 1 37 479 HIS A C 1
ATOM 3831 O O . HIS A 1 479 ? 7.961 19.312 -11.469 1 37 479 HIS A O 1
ATOM 3837 N N . ALA A 1 480 ? 6.645 18.375 -12.93 1 37.78 480 ALA A N 1
ATOM 3838 C CA . ALA A 1 480 ? 7.508 17.188 -12.938 1 37.78 480 ALA A CA 1
ATOM 3839 C C . ALA A 1 480 ? 8.812 17.469 -13.672 1 37.78 480 ALA A C 1
ATOM 3841 O O . ALA A 1 480 ? 9.172 16.75 -14.609 1 37.78 480 ALA A O 1
ATOM 3842 N N . VAL A 1 481 ? 9.266 18.672 -14.148 1 32.25 481 VAL A N 1
ATOM 3843 C CA . VAL A 1 481 ? 10.547 18.875 -14.812 1 32.25 481 VAL A CA 1
ATOM 3844 C C . VAL A 1 481 ? 11.68 18.453 -13.875 1 32.25 481 VAL A C 1
ATOM 3846 O O . VAL A 1 481 ? 11.875 19.047 -12.812 1 32.25 481 VAL A O 1
ATOM 3849 N N . ARG A 1 482 ? 12.102 17.25 -14.156 1 36.41 482 ARG A N 1
ATOM 3850 C CA . ARG A 1 482 ? 13.219 16.578 -13.5 1 36.41 482 ARG A CA 1
ATOM 3851 C C . ARG A 1 482 ? 14.484 17.438 -13.57 1 36.41 482 ARG A C 1
ATOM 3853 O O . ARG A 1 482 ? 14.891 17.875 -14.648 1 36.41 482 ARG A O 1
ATOM 3860 N N . ILE A 1 483 ? 14.938 18.031 -12.547 1 29.39 483 ILE A N 1
ATOM 3861 C CA . ILE A 1 483 ? 16.328 18.469 -12.422 1 29.39 483 ILE A CA 1
ATOM 3862 C C . ILE A 1 483 ? 17.266 17.281 -12.711 1 29.39 483 ILE A C 1
ATOM 3864 O O . ILE A 1 483 ? 17.266 16.297 -11.977 1 29.39 483 ILE A O 1
ATOM 3868 N N . THR A 1 484 ? 17.484 16.969 -13.969 1 29.11 484 THR A N 1
ATOM 3869 C CA . THR A 1 484 ? 18.594 16.094 -14.336 1 29.11 484 THR A CA 1
ATOM 3870 C C . THR A 1 484 ? 19.781 16.312 -13.406 1 29.11 484 THR A C 1
ATOM 3872 O O . THR A 1 484 ? 20.266 17.438 -13.258 1 29.11 484 THR A O 1
ATOM 3875 N N . MET A 1 485 ? 19.922 15.461 -12.523 1 29.23 485 MET A N 1
ATOM 3876 C CA . MET A 1 485 ? 21.141 15.352 -11.727 1 29.23 485 MET A CA 1
ATOM 3877 C C . MET A 1 485 ? 22.375 15.359 -12.617 1 29.23 485 MET A C 1
ATOM 3879 O O . MET A 1 485 ? 22.484 14.555 -13.539 1 29.23 485 MET A O 1
ATOM 3883 N N . SER A 1 486 ? 23.016 16.438 -12.867 1 27.3 486 SER A N 1
ATOM 3884 C CA . SER A 1 486 ? 24.328 16.406 -13.508 1 27.3 486 SER A CA 1
ATOM 3885 C C . SER A 1 486 ? 25.234 15.359 -12.867 1 27.3 486 SER A C 1
ATOM 3887 O O . SER A 1 486 ? 25.297 15.242 -11.641 1 27.3 486 SER A O 1
ATOM 3889 N N . LEU A 1 487 ? 25.672 14.312 -13.516 1 29.89 487 LEU A N 1
ATOM 3890 C CA . LEU A 1 487 ? 26.734 13.328 -13.359 1 29.89 487 LEU A CA 1
ATOM 3891 C C . LEU A 1 487 ? 27.938 13.953 -12.648 1 29.89 487 LEU A C 1
ATOM 3893 O O . LEU A 1 487 ? 28.859 13.242 -12.258 1 29.89 487 LEU A O 1
ATOM 3897 N N . GLU A 1 488 ? 28.078 15.227 -12.688 1 27.89 488 GLU A N 1
ATOM 3898 C CA . GLU A 1 488 ? 29.375 15.781 -12.328 1 27.89 488 GLU A CA 1
ATOM 3899 C C . GLU A 1 488 ? 29.688 15.57 -10.852 1 27.89 488 GLU A C 1
ATOM 3901 O O . GLU A 1 488 ? 30.844 15.453 -10.461 1 27.89 488 GLU A O 1
ATOM 3906 N N . MET A 1 489 ? 28.594 15.57 -10 1 28.5 489 MET A N 1
ATOM 3907 C CA . MET A 1 489 ? 29.094 15.688 -8.633 1 28.5 489 MET A CA 1
ATOM 3908 C C . MET A 1 489 ? 29.406 14.312 -8.047 1 28.5 489 MET A C 1
ATOM 3910 O O . MET A 1 489 ? 29.891 14.203 -6.922 1 28.5 489 MET A O 1
ATOM 3914 N N . LEU A 1 490 ? 28.922 13.211 -8.664 1 30.17 490 LEU A N 1
ATOM 3915 C CA . LEU A 1 490 ? 29.406 11.945 -8.133 1 30.17 490 LEU A CA 1
ATOM 3916 C C . LEU A 1 490 ? 30.906 11.805 -8.336 1 30.17 490 LEU A C 1
ATOM 3918 O O . LEU A 1 490 ? 31.547 10.969 -7.688 1 30.17 490 LEU A O 1
ATOM 3922 N N . LEU A 1 491 ? 31.406 12.414 -9.344 1 30.11 491 LEU A N 1
ATOM 3923 C CA . LEU A 1 491 ? 32.844 12.297 -9.594 1 30.11 491 LEU A CA 1
ATOM 3924 C C . LEU A 1 491 ? 33.656 13.039 -8.531 1 30.11 491 LEU A C 1
ATOM 3926 O O . LEU A 1 491 ? 34.844 12.789 -8.359 1 30.11 491 LEU A O 1
ATOM 3930 N N . THR A 1 492 ? 32.969 14.016 -7.941 1 30.56 492 THR A N 1
ATOM 3931 C CA . THR A 1 492 ? 33.844 14.773 -7.074 1 30.56 492 THR A CA 1
ATOM 3932 C C . THR A 1 492 ? 34.125 14.016 -5.773 1 30.56 492 THR A C 1
ATOM 3934 O O . THR A 1 492 ? 35.188 14.188 -5.156 1 30.56 492 THR A O 1
ATOM 3937 N N . VAL A 1 493 ? 33.156 13.203 -5.355 1 32.5 493 VAL A N 1
ATOM 3938 C CA . VAL A 1 493 ? 33.5 12.586 -4.082 1 32.5 493 VAL A CA 1
ATOM 3939 C C . VAL A 1 493 ? 34.531 11.477 -4.32 1 32.5 493 VAL A C 1
ATOM 3941 O O . VAL A 1 493 ? 35.312 11.125 -3.422 1 32.5 493 VAL A O 1
ATOM 3944 N N . PHE A 1 494 ? 34.5 10.883 -5.492 1 32.81 494 PHE A N 1
ATOM 3945 C CA . PHE A 1 494 ? 35.531 9.883 -5.723 1 32.81 494 PHE A CA 1
ATOM 3946 C C . PHE A 1 494 ? 36.906 10.547 -5.773 1 32.81 494 PHE A C 1
ATOM 3948 O O . PHE A 1 494 ? 37.906 9.938 -5.395 1 32.81 494 PHE A O 1
ATOM 3955 N N . VAL A 1 495 ? 36.938 11.742 -6.371 1 33.09 495 VAL A N 1
ATOM 3956 C CA . VAL A 1 495 ? 38.25 12.32 -6.59 1 33.09 495 VAL A CA 1
ATOM 3957 C C . VAL A 1 495 ? 38.844 12.797 -5.258 1 33.09 495 VAL A C 1
ATOM 3959 O O . VAL A 1 495 ? 40.031 12.719 -5.039 1 33.09 495 VAL A O 1
ATOM 3962 N N . THR A 1 496 ? 37.938 13.258 -4.434 1 32.31 496 THR A N 1
ATOM 3963 C CA . THR A 1 496 ? 38.625 13.812 -3.271 1 32.31 496 THR A CA 1
ATOM 3964 C C . THR A 1 496 ? 39.156 12.703 -2.377 1 32.31 496 THR A C 1
ATOM 3966 O O . THR A 1 496 ? 40.094 12.922 -1.611 1 32.31 496 THR A O 1
ATOM 3969 N N . THR A 1 497 ? 38.562 11.547 -2.438 1 31.73 497 THR A N 1
ATOM 3970 C CA . THR A 1 497 ? 39.156 10.539 -1.585 1 31.73 497 THR A CA 1
ATOM 3971 C C . THR A 1 497 ? 40.438 10 -2.225 1 31.73 497 THR A C 1
ATOM 3973 O O . THR A 1 497 ? 41.312 9.477 -1.531 1 31.73 497 THR A O 1
ATOM 3976 N N . LEU A 1 498 ? 40.531 10.086 -3.57 1 32.06 498 LEU A N 1
ATOM 3977 C CA . LEU A 1 498 ? 41.812 9.594 -4.105 1 32.06 498 LEU A CA 1
ATOM 3978 C C . LEU A 1 498 ? 42.938 10.547 -3.756 1 32.06 498 LEU A C 1
ATOM 3980 O O . LEU A 1 498 ? 44.094 10.117 -3.586 1 32.06 498 LEU A O 1
ATOM 3984 N N . PHE A 1 499 ? 42.688 11.852 -3.688 1 30.45 499 PHE A N 1
ATOM 3985 C CA . PHE A 1 499 ? 43.875 12.711 -3.504 1 30.45 499 PHE A CA 1
ATOM 3986 C C . PHE A 1 499 ? 44.406 12.594 -2.082 1 30.45 499 PHE A C 1
ATOM 3988 O O . PHE A 1 499 ? 45.531 13.016 -1.801 1 30.45 499 PHE A O 1
ATOM 3995 N N . LYS A 1 500 ? 43.594 12.359 -1.11 1 32 500 LYS A N 1
ATOM 3996 C CA . LYS A 1 500 ? 44.312 12.359 0.165 1 32 500 LYS A CA 1
ATOM 3997 C C . LYS A 1 500 ? 45.156 11.102 0.317 1 32 500 LYS A C 1
ATOM 3999 O O . LYS A 1 500 ? 45.875 10.945 1.318 1 32 500 LYS A O 1
ATOM 4004 N N . LEU A 1 501 ? 44.875 10.062 -0.566 1 29.06 501 LEU A N 1
ATOM 4005 C CA . LEU A 1 501 ? 45.781 8.93 -0.393 1 29.06 501 LEU A CA 1
ATOM 4006 C C . LEU A 1 501 ? 47.094 9.156 -1.14 1 29.06 501 LEU A C 1
ATOM 4008 O O . LEU A 1 501 ? 48.031 8.344 -1.048 1 29.06 501 LEU A O 1
ATOM 4012 N N . ILE A 1 502 ? 47.188 10.195 -1.921 1 26.88 502 ILE A N 1
ATOM 4013 C CA . ILE A 1 502 ? 48.562 10.422 -2.318 1 26.88 502 ILE A CA 1
ATOM 4014 C C . ILE A 1 502 ? 49.25 11.328 -1.3 1 26.88 502 ILE A C 1
ATOM 4016 O O . ILE A 1 502 ? 48.75 12.414 -0.984 1 26.88 502 ILE A O 1
ATOM 4020 N N . MET B 1 1 ? 67.125 -33.438 -34.75 1 28.53 1 MET B N 1
ATOM 4021 C CA . MET B 1 1 ? 65.938 -33.562 -35.562 1 28.53 1 MET B CA 1
ATOM 4022 C C . MET B 1 1 ? 64.812 -34.188 -34.75 1 28.53 1 MET B C 1
ATOM 4024 O O . MET B 1 1 ? 64.5 -35.375 -34.875 1 28.53 1 MET B O 1
ATOM 4028 N N . SER B 1 2 ? 64.625 -33.875 -33.375 1 34.5 2 SER B N 1
ATOM 4029 C CA . SER B 1 2 ? 63.656 -34.312 -32.406 1 34.5 2 SER B CA 1
ATOM 4030 C C . SER B 1 2 ? 62.25 -33.906 -32.812 1 34.5 2 SER B C 1
ATOM 4032 O O . SER B 1 2 ? 62 -32.75 -33.125 1 34.5 2 SER B O 1
ATOM 4034 N N . HIS B 1 3 ? 61.5 -34.844 -33.469 1 33.91 3 HIS B N 1
ATOM 4035 C CA . HIS B 1 3 ? 60.156 -34.812 -33.938 1 33.91 3 HIS B CA 1
ATOM 4036 C C . HIS B 1 3 ? 59.156 -34.5 -32.812 1 33.91 3 HIS B C 1
ATOM 4038 O O . HIS B 1 3 ? 59.062 -35.25 -31.859 1 33.91 3 HIS B O 1
ATOM 4044 N N . TYR B 1 4 ? 59 -33.219 -32.406 1 33.41 4 TYR B N 1
ATOM 4045 C CA . TYR B 1 4 ? 57.969 -32.719 -31.516 1 33.41 4 TYR B CA 1
ATOM 4046 C C . TYR B 1 4 ? 56.562 -33.125 -32 1 33.41 4 TYR B C 1
ATOM 4048 O O . TYR B 1 4 ? 56.188 -32.781 -33.125 1 33.41 4 TYR B O 1
ATOM 4056 N N . MET B 1 5 ? 56 -34.281 -31.594 1 31.45 5 MET B N 1
ATOM 4057 C CA . MET B 1 5 ? 54.656 -34.75 -31.812 1 31.45 5 MET B CA 1
ATOM 4058 C C . MET B 1 5 ? 53.625 -33.75 -31.281 1 31.45 5 MET B C 1
ATOM 4060 O O . MET B 1 5 ? 53.656 -33.406 -30.094 1 31.45 5 MET B O 1
ATOM 4064 N N . LEU B 1 6 ? 53.219 -32.75 -32.062 1 32.84 6 LEU B N 1
ATOM 4065 C CA . LEU B 1 6 ? 52.094 -31.844 -31.844 1 32.84 6 LEU B CA 1
ATOM 4066 C C . LEU B 1 6 ? 50.812 -32.625 -31.547 1 32.84 6 LEU B C 1
ATOM 4068 O O . LEU B 1 6 ? 50.312 -33.344 -32.406 1 32.84 6 LEU B O 1
ATOM 4072 N N . PHE B 1 7 ? 50.656 -33.094 -30.312 1 35 7 PHE B N 1
ATOM 4073 C CA . PHE B 1 7 ? 49.375 -33.656 -29.922 1 35 7 PHE B CA 1
ATOM 4074 C C . PHE B 1 7 ? 48.25 -32.625 -30.125 1 35 7 PHE B C 1
ATOM 4076 O O . PHE B 1 7 ? 48.281 -31.547 -29.531 1 35 7 PHE B O 1
ATOM 4083 N N . ALA B 1 8 ? 47.625 -32.531 -31.312 1 33.66 8 ALA B N 1
ATOM 4084 C CA . ALA B 1 8 ? 46.375 -31.844 -31.578 1 33.66 8 ALA B CA 1
ATOM 4085 C C . ALA B 1 8 ? 45.281 -32.25 -30.594 1 33.66 8 ALA B C 1
ATOM 4087 O O . ALA B 1 8 ? 44.875 -33.438 -30.578 1 33.66 8 ALA B O 1
ATOM 4088 N N . ILE B 1 9 ? 45.312 -31.734 -29.391 1 35.72 9 ILE B N 1
ATOM 4089 C CA . ILE B 1 9 ? 44.125 -31.875 -28.547 1 35.72 9 ILE B CA 1
ATOM 4090 C C . ILE B 1 9 ? 42.906 -31.391 -29.297 1 35.72 9 ILE B C 1
ATOM 4092 O O . ILE B 1 9 ? 42.781 -30.203 -29.594 1 35.72 9 ILE B O 1
ATOM 4096 N N . LEU B 1 10 ? 42.406 -32.125 -30.281 1 34.25 10 LEU B N 1
ATOM 4097 C CA . LEU B 1 10 ? 41.031 -31.875 -30.75 1 34.25 10 LEU B CA 1
ATOM 4098 C C . LEU B 1 10 ? 40.062 -31.734 -29.578 1 34.25 10 LEU B C 1
ATOM 4100 O O . LEU B 1 10 ? 39.812 -32.688 -28.859 1 34.25 10 LEU B O 1
ATOM 4104 N N . GLY B 1 11 ? 40.125 -30.656 -28.906 1 34.31 11 GLY B N 1
ATOM 4105 C CA . GLY B 1 11 ? 39 -30.406 -28.016 1 34.31 11 GLY B CA 1
ATOM 4106 C C . GLY B 1 11 ? 37.656 -30.703 -28.641 1 34.31 11 GLY B C 1
ATOM 4107 O O . GLY B 1 11 ? 37.312 -30.125 -29.688 1 34.31 11 GLY B O 1
ATOM 4108 N N . LEU B 1 12 ? 37.188 -31.875 -28.641 1 33.53 12 LEU B N 1
ATOM 4109 C CA . LEU B 1 12 ? 35.781 -32.188 -28.875 1 33.53 12 LEU B CA 1
ATOM 4110 C C . LEU B 1 12 ? 34.906 -31.141 -28.219 1 33.53 12 LEU B C 1
ATOM 4112 O O . LEU B 1 12 ? 34.812 -31.062 -27 1 33.53 12 LEU B O 1
ATOM 4116 N N . PHE B 1 13 ? 34.875 -29.984 -28.766 1 35.41 13 PHE B N 1
ATOM 4117 C CA . PHE B 1 13 ? 33.656 -29.25 -28.422 1 35.41 13 PHE B CA 1
ATOM 4118 C C . PHE B 1 13 ? 32.438 -30.141 -28.562 1 35.41 13 PHE B C 1
ATOM 4120 O O . PHE B 1 13 ? 32.125 -30.578 -29.672 1 35.41 13 PHE B O 1
ATOM 4127 N N . ALA B 1 14 ? 32.312 -31.047 -27.672 1 36.53 14 ALA B N 1
ATOM 4128 C CA . ALA B 1 14 ? 30.984 -31.609 -27.609 1 36.53 14 ALA B CA 1
ATOM 4129 C C . ALA B 1 14 ? 29.922 -30.609 -28.062 1 36.53 14 ALA B C 1
ATOM 4131 O O . ALA B 1 14 ? 29.688 -29.609 -27.375 1 36.53 14 ALA B O 1
ATOM 4132 N N . MET B 1 15 ? 29.922 -30.266 -29.281 1 37.81 15 MET B N 1
ATOM 4133 C CA . MET B 1 15 ? 28.719 -29.625 -29.781 1 37.81 15 MET B CA 1
ATOM 4134 C C . MET B 1 15 ? 27.469 -30.188 -29.094 1 37.81 15 MET B C 1
ATOM 4136 O O . MET B 1 15 ? 27.094 -31.344 -29.328 1 37.81 15 MET B O 1
ATOM 4140 N N . THR B 1 16 ? 27.312 -30.016 -27.859 1 42.72 16 THR B N 1
ATOM 4141 C CA . THR B 1 16 ? 26.031 -30.344 -27.25 1 42.72 16 THR B CA 1
ATOM 4142 C C . THR B 1 16 ? 24.906 -30.281 -28.281 1 42.72 16 THR B C 1
ATOM 4144 O O . THR B 1 16 ? 24.797 -29.312 -29.047 1 42.72 16 THR B O 1
ATOM 4147 N N . GLN B 1 17 ? 24.531 -31.344 -28.891 1 45.62 17 GLN B N 1
ATOM 4148 C CA . GLN B 1 17 ? 23.453 -31.625 -29.828 1 45.62 17 GLN B CA 1
ATOM 4149 C C . GLN B 1 17 ? 22.297 -30.641 -29.656 1 45.62 17 GLN B C 1
ATOM 4151 O O . GLN B 1 17 ? 21.609 -30.672 -28.641 1 45.62 17 GLN B O 1
ATOM 4156 N N . CYS B 1 18 ? 22.484 -29.422 -30.094 1 59.56 18 CYS B N 1
ATOM 4157 C CA . CYS B 1 18 ? 21.406 -28.453 -30.141 1 59.56 18 CYS B CA 1
ATOM 4158 C C . CYS B 1 18 ? 20.188 -29.031 -30.875 1 59.56 18 CYS B C 1
ATOM 4160 O O . CYS B 1 18 ? 20.266 -29.312 -32.062 1 59.56 18 CYS B O 1
ATOM 4162 N N . GLN B 1 19 ? 19.281 -29.766 -30.172 1 68.88 19 GLN B N 1
ATOM 4163 C CA . GLN B 1 19 ? 18.047 -30.266 -30.781 1 68.88 19 GLN B CA 1
ATOM 4164 C C . GLN B 1 19 ? 17.156 -29.109 -31.219 1 68.88 19 GLN B C 1
ATOM 4166 O O . GLN B 1 19 ? 16.984 -28.125 -30.484 1 68.88 19 GLN B O 1
ATOM 4171 N N . GLU B 1 20 ? 16.766 -29.172 -32.531 1 89.06 20 GLU B N 1
ATOM 4172 C CA . GLU B 1 20 ? 15.93 -28.125 -33.125 1 89.06 20 GLU B CA 1
ATOM 4173 C C . GLU B 1 20 ? 14.445 -28.422 -32.906 1 89.06 20 GLU B C 1
ATOM 4175 O O . GLU B 1 20 ? 13.992 -29.531 -33.188 1 89.06 20 GLU B O 1
ATOM 4180 N N . TYR B 1 21 ? 13.766 -27.547 -32.25 1 97.12 21 TYR B N 1
ATOM 4181 C CA . TYR B 1 21 ? 12.336 -27.641 -32.031 1 97.12 21 TYR B CA 1
ATOM 4182 C C . TYR B 1 21 ? 11.578 -26.547 -32.75 1 97.12 21 TYR B C 1
ATOM 4184 O O . TYR B 1 21 ? 12.148 -25.516 -33.094 1 97.12 21 TYR B O 1
ATOM 4192 N N . ASP B 1 22 ? 10.336 -26.859 -33.094 1 97.38 22 ASP B N 1
ATOM 4193 C CA . ASP B 1 22 ? 9.469 -25.812 -33.625 1 97.38 22 ASP B CA 1
ATOM 4194 C C . ASP B 1 22 ? 9.031 -24.859 -32.531 1 97.38 22 ASP B C 1
ATOM 4196 O O . ASP B 1 22 ? 8.922 -23.656 -32.75 1 97.38 22 ASP B O 1
ATOM 4200 N N . VAL B 1 23 ? 8.734 -25.453 -31.359 1 98.44 23 VAL B N 1
ATOM 4201 C CA . VAL B 1 23 ? 8.305 -24.641 -30.234 1 98.44 23 VAL B CA 1
ATOM 4202 C C . VAL B 1 23 ? 8.906 -25.188 -28.938 1 98.44 23 VAL B C 1
ATOM 4204 O O . VAL B 1 23 ? 8.906 -26.406 -28.719 1 98.44 23 VAL B O 1
ATOM 4207 N N . ILE B 1 24 ? 9.438 -24.344 -28.094 1 98.75 24 ILE B N 1
ATOM 4208 C CA . ILE B 1 24 ? 9.82 -24.703 -26.734 1 98.75 24 ILE B CA 1
ATOM 4209 C C . ILE B 1 24 ? 8.984 -23.891 -25.75 1 98.75 24 ILE B C 1
ATOM 4211 O O . ILE B 1 24 ? 8.867 -22.672 -25.875 1 98.75 24 ILE B O 1
ATOM 4215 N N . VAL B 1 25 ? 8.32 -24.625 -24.844 1 98.94 25 VAL B N 1
ATOM 4216 C CA . VAL B 1 25 ? 7.594 -24.016 -23.734 1 98.94 25 VAL B CA 1
ATOM 4217 C C . VAL B 1 25 ? 8.484 -23.969 -22.5 1 98.94 25 VAL B C 1
ATOM 4219 O O . VAL B 1 25 ? 9.055 -24.984 -22.094 1 98.94 25 VAL B O 1
ATOM 4222 N N . VAL B 1 26 ? 8.625 -22.797 -21.906 1 98.94 26 VAL B N 1
ATOM 4223 C CA . VAL B 1 26 ? 9.398 -22.656 -20.688 1 98.94 26 VAL B CA 1
ATOM 4224 C C . VAL B 1 26 ? 8.453 -22.641 -19.484 1 98.94 26 VAL B C 1
ATOM 4226 O O . VAL B 1 26 ? 7.809 -21.625 -19.203 1 98.94 26 VAL B O 1
ATOM 4229 N N . GLY B 1 27 ? 8.383 -23.75 -18.75 1 98.81 27 GLY B N 1
ATOM 4230 C CA . GLY B 1 27 ? 7.5 -23.922 -17.609 1 98.81 27 GLY B CA 1
ATOM 4231 C C . GLY B 1 27 ? 6.434 -24.984 -17.828 1 98.81 27 GLY B C 1
ATOM 4232 O O . GLY B 1 27 ? 5.84 -25.047 -18.906 1 98.81 27 GLY B O 1
ATOM 4233 N N . SER B 1 28 ? 6.23 -25.781 -16.828 1 98.81 28 SER B N 1
ATOM 4234 C CA . SER B 1 28 ? 5.211 -26.812 -16.906 1 98.81 28 SER B CA 1
ATOM 4235 C C . SER B 1 28 ? 4.137 -26.625 -15.844 1 98.81 28 SER B C 1
ATOM 4237 O O . SER B 1 28 ? 3.645 -27.609 -15.281 1 98.81 28 SER B O 1
ATOM 4239 N N . GLY B 1 29 ? 3.846 -25.344 -15.484 1 98.5 29 GLY B N 1
ATOM 4240 C CA . GLY B 1 29 ? 2.604 -25.078 -14.781 1 98.5 29 GLY B CA 1
ATOM 4241 C C . GLY B 1 29 ? 1.368 -25.344 -15.617 1 98.5 29 GLY B C 1
ATOM 4242 O O . GLY B 1 29 ? 1.46 -25.938 -16.688 1 98.5 29 GLY B O 1
ATOM 4243 N N . LEU B 1 30 ? 0.261 -24.844 -15.156 1 98.31 30 LEU B N 1
ATOM 4244 C CA . LEU B 1 30 ? -0.973 -25.141 -15.875 1 98.31 30 LEU B CA 1
ATOM 4245 C C . LEU B 1 30 ? -0.962 -24.516 -17.266 1 98.31 30 LEU B C 1
ATOM 4247 O O . LEU B 1 30 ? -1.515 -25.062 -18.203 1 98.31 30 LEU B O 1
ATOM 4251 N N . ALA B 1 31 ? -0.366 -23.359 -17.359 1 98.38 31 ALA B N 1
ATOM 4252 C CA . ALA B 1 31 ? -0.267 -22.719 -18.672 1 98.38 31 ALA B CA 1
ATOM 4253 C C . ALA B 1 31 ? 0.583 -23.562 -19.625 1 98.38 31 ALA B C 1
ATOM 4255 O O . ALA B 1 31 ? 0.19 -23.812 -20.766 1 98.38 31 ALA B O 1
ATOM 4256 N N . GLY B 1 32 ? 1.728 -24.016 -19.156 1 98.81 32 GLY B N 1
ATOM 4257 C CA . GLY B 1 32 ? 2.586 -24.859 -19.969 1 98.81 32 GLY B CA 1
ATOM 4258 C C . GLY B 1 32 ? 1.946 -26.188 -20.344 1 98.81 32 GLY B C 1
ATOM 4259 O O . GLY B 1 32 ? 2.055 -26.625 -21.5 1 98.81 32 GLY B O 1
ATOM 4260 N N . LEU B 1 33 ? 1.307 -26.734 -19.422 1 98.81 33 LEU B N 1
ATOM 4261 C CA . LEU B 1 33 ? 0.653 -28.016 -19.672 1 98.81 33 LEU B CA 1
ATOM 4262 C C . LEU B 1 33 ? -0.531 -27.844 -20.609 1 98.81 33 LEU B C 1
ATOM 4264 O O . LEU B 1 33 ? -0.81 -28.719 -21.438 1 98.81 33 LEU B O 1
ATOM 4268 N N . GLY B 1 34 ? -1.258 -26.719 -20.422 1 98.44 34 GLY B N 1
ATOM 4269 C CA . GLY B 1 34 ? -2.299 -26.406 -21.391 1 98.44 34 GLY B CA 1
ATOM 4270 C C . GLY B 1 34 ? -1.776 -26.266 -22.812 1 98.44 34 GLY B C 1
ATOM 4271 O O . GLY B 1 34 ? -2.383 -26.766 -23.75 1 98.44 34 GLY B O 1
ATOM 4272 N N . ALA B 1 35 ? -0.663 -25.625 -23 1 98.81 35 ALA B N 1
ATOM 4273 C CA . ALA B 1 35 ? -0.024 -25.484 -24.297 1 98.81 35 ALA B CA 1
ATOM 4274 C C . ALA B 1 35 ? 0.388 -26.844 -24.859 1 98.81 35 ALA B C 1
ATOM 4276 O O . ALA B 1 35 ? 0.14 -27.141 -26.031 1 98.81 35 ALA B O 1
ATOM 4277 N N . GLY B 1 36 ? 1.045 -27.656 -24 1 98.69 36 GLY B N 1
ATOM 4278 C CA . GLY B 1 36 ? 1.42 -29 -24.422 1 98.69 36 GLY B CA 1
ATOM 4279 C C . GLY B 1 36 ? 0.245 -29.828 -24.906 1 98.69 36 GLY B C 1
ATOM 4280 O O . GLY B 1 36 ? 0.349 -30.5 -25.938 1 98.69 36 GLY B O 1
ATOM 4281 N N . LYS B 1 37 ? -0.841 -29.734 -24.203 1 98.38 37 LYS B N 1
ATOM 4282 C CA . LYS B 1 37 ? -2.055 -30.453 -24.594 1 98.38 37 LYS B CA 1
ATOM 4283 C C . LYS B 1 37 ? -2.525 -30.016 -25.969 1 98.38 37 LYS B C 1
ATOM 4285 O O . LYS B 1 37 ? -2.85 -30.844 -26.828 1 98.38 37 LYS B O 1
ATOM 4290 N N . TYR B 1 38 ? -2.572 -28.719 -26.172 1 98.5 38 TYR B N 1
ATOM 4291 C CA . TYR B 1 38 ? -2.998 -28.203 -27.469 1 98.5 38 TYR B CA 1
ATOM 4292 C C . TYR B 1 38 ? -2.074 -28.672 -28.578 1 98.5 38 TYR B C 1
ATOM 4294 O O . TYR B 1 38 ? -2.539 -29.156 -29.625 1 98.5 38 TYR B O 1
ATOM 4302 N N . PHE B 1 39 ? -0.744 -28.547 -28.438 1 98.69 39 PHE B N 1
ATOM 4303 C CA . PHE B 1 39 ? 0.22 -28.953 -29.453 1 98.69 39 PHE B CA 1
ATOM 4304 C C . PHE B 1 39 ? 0.06 -30.438 -29.781 1 98.69 39 PHE B C 1
ATOM 4306 O O . PHE B 1 39 ? 0.044 -30.812 -30.953 1 98.69 39 PHE B O 1
ATOM 4313 N N . HIS B 1 40 ? -0.039 -31.203 -28.734 1 98.12 40 HIS B N 1
ATOM 4314 C CA . HIS B 1 40 ? -0.209 -32.625 -28.922 1 98.12 40 HIS B CA 1
ATOM 4315 C C . HIS B 1 40 ? -1.479 -32.938 -29.703 1 98.12 40 HIS B C 1
ATOM 4317 O O . HIS B 1 40 ? -1.445 -33.719 -30.672 1 98.12 40 HIS B O 1
ATOM 4323 N N . ASP B 1 41 ? -2.562 -32.312 -29.281 1 97.75 41 ASP B N 1
ATOM 4324 C CA . ASP B 1 41 ? -3.865 -32.594 -29.875 1 97.75 41 ASP B CA 1
ATOM 4325 C C . ASP B 1 41 ? -3.934 -32.062 -31.312 1 97.75 41 ASP B C 1
ATOM 4327 O O . ASP B 1 41 ? -4.785 -32.5 -32.094 1 97.75 41 ASP B O 1
ATOM 4331 N N . ASN B 1 42 ? -3.062 -31.156 -31.656 1 97.5 42 ASN B N 1
ATOM 4332 C CA . ASN B 1 42 ? -3.133 -30.547 -32.969 1 97.5 42 ASN B CA 1
ATOM 4333 C C . ASN B 1 42 ? -1.93 -30.922 -33.844 1 97.5 42 ASN B C 1
ATOM 4335 O O . ASN B 1 42 ? -1.561 -30.188 -34.75 1 97.5 42 ASN B O 1
ATOM 4339 N N . ASN B 1 43 ? -1.234 -31.938 -33.5 1 95.56 43 ASN B N 1
ATOM 4340 C CA . ASN B 1 43 ? -0.206 -32.625 -34.281 1 95.56 43 ASN B CA 1
ATOM 4341 C C . ASN B 1 43 ? 1.022 -31.75 -34.5 1 95.56 43 ASN B C 1
ATOM 4343 O O . ASN B 1 43 ? 1.604 -31.734 -35.594 1 95.56 43 ASN B O 1
ATOM 4347 N N . VAL B 1 44 ? 1.257 -30.906 -33.562 1 95.94 44 VAL B N 1
ATOM 4348 C CA . VAL B 1 44 ? 2.57 -30.266 -33.469 1 95.94 44 VAL B CA 1
ATOM 4349 C C . VAL B 1 44 ? 3.562 -31.219 -32.812 1 95.94 44 VAL B C 1
ATOM 4351 O O . VAL B 1 44 ? 3.541 -31.406 -31.594 1 95.94 44 VAL B O 1
ATOM 4354 N N . SER B 1 45 ? 4.395 -31.828 -33.562 1 91.88 45 SER B N 1
ATOM 4355 C CA . SER B 1 45 ? 5.18 -32.938 -33.031 1 91.88 45 SER B CA 1
ATOM 4356 C C . SER B 1 45 ? 6.496 -32.469 -32.438 1 91.88 45 SER B C 1
ATOM 4358 O O . SER B 1 45 ? 7.012 -33.062 -31.5 1 91.88 45 SER B O 1
ATOM 4360 N N . LYS B 1 46 ? 7.062 -31.391 -32.906 1 96.81 46 LYS B N 1
ATOM 4361 C CA . LYS B 1 46 ? 8.391 -30.969 -32.469 1 96.81 46 LYS B CA 1
ATOM 4362 C C . LYS B 1 46 ? 8.297 -29.859 -31.422 1 96.81 46 LYS B C 1
ATOM 4364 O O . LYS B 1 46 ? 8.891 -28.797 -31.578 1 96.81 46 LYS B O 1
ATOM 4369 N N . PHE B 1 47 ? 7.617 -30.172 -30.375 1 98.31 47 PHE B N 1
ATOM 4370 C CA . PHE B 1 47 ? 7.633 -29.25 -29.25 1 98.31 47 PHE B CA 1
ATOM 4371 C C . PHE B 1 47 ? 8.297 -29.875 -28.031 1 98.31 47 PHE B C 1
ATOM 4373 O O . PHE B 1 47 ? 8.414 -31.109 -27.953 1 98.31 47 PHE B O 1
ATOM 4380 N N . LEU B 1 48 ? 8.789 -28.984 -27.141 1 98.69 48 LEU B N 1
ATOM 4381 C CA . LEU B 1 48 ? 9.445 -29.375 -25.891 1 98.69 48 LEU B CA 1
ATOM 4382 C C . LEU B 1 48 ? 9.039 -28.438 -24.75 1 98.69 48 LEU B C 1
ATOM 4384 O O . LEU B 1 48 ? 8.906 -27.234 -24.953 1 98.69 48 LEU B O 1
ATOM 4388 N N . ILE B 1 49 ? 8.766 -29.062 -23.594 1 98.88 49 ILE B N 1
ATOM 4389 C CA . ILE B 1 49 ? 8.516 -28.266 -22.391 1 98.88 49 ILE B CA 1
ATOM 4390 C C . ILE B 1 49 ? 9.695 -28.391 -21.438 1 98.88 49 ILE B C 1
ATOM 4392 O O . ILE B 1 49 ? 10.094 -29.484 -21.062 1 98.88 49 ILE B O 1
ATOM 4396 N N . LEU B 1 50 ? 10.297 -27.25 -21.109 1 98.81 50 LEU B N 1
ATOM 4397 C CA . LEU B 1 50 ? 11.375 -27.188 -20.125 1 98.81 50 LEU B CA 1
ATOM 4398 C C . LEU B 1 50 ? 10.852 -26.75 -18.766 1 98.81 50 LEU B C 1
ATOM 4400 O O . LEU B 1 50 ? 10.164 -25.719 -18.656 1 98.81 50 LEU B O 1
ATOM 4404 N N . GLU B 1 51 ? 11.109 -27.531 -17.719 1 98.81 51 GLU B N 1
ATOM 4405 C CA . GLU B 1 51 ? 10.648 -27.234 -16.375 1 98.81 51 GLU B CA 1
ATOM 4406 C C . GLU B 1 51 ? 11.812 -27.188 -15.391 1 98.81 51 GLU B C 1
ATOM 4408 O O . GLU B 1 51 ? 12.648 -28.094 -15.359 1 98.81 51 GLU B O 1
ATOM 4413 N N . ALA B 1 52 ? 11.828 -26.109 -14.594 1 98.75 52 ALA B N 1
ATOM 4414 C CA . ALA B 1 52 ? 12.914 -25.891 -13.641 1 98.75 52 ALA B CA 1
ATOM 4415 C C . ALA B 1 52 ? 12.805 -26.859 -12.469 1 98.75 52 ALA B C 1
ATOM 4417 O O . ALA B 1 52 ? 13.82 -27.312 -11.922 1 98.75 52 ALA B O 1
ATOM 4418 N N . ASN B 1 53 ? 11.617 -27.219 -12.07 1 98.44 53 ASN B N 1
ATOM 4419 C CA . ASN B 1 53 ? 11.391 -28.078 -10.922 1 98.44 53 ASN B CA 1
ATOM 4420 C C . ASN B 1 53 ? 11.547 -29.562 -11.281 1 98.44 53 ASN B C 1
ATOM 4422 O O . ASN B 1 53 ? 11.656 -29.906 -12.461 1 98.44 53 ASN B O 1
ATOM 4426 N N . ASP B 1 54 ? 11.508 -30.453 -10.273 1 98.25 54 ASP B N 1
ATOM 4427 C CA . ASP B 1 54 ? 11.57 -31.891 -10.469 1 98.25 54 ASP B CA 1
ATOM 4428 C C . ASP B 1 54 ? 10.172 -32.5 -10.555 1 98.25 54 ASP B C 1
ATOM 4430 O O . ASP B 1 54 ? 10.008 -33.719 -10.453 1 98.25 54 ASP B O 1
ATOM 4434 N N . TYR B 1 55 ? 9.211 -31.641 -10.695 1 97.69 55 TYR B N 1
ATOM 4435 C CA . TYR B 1 55 ? 7.82 -32.031 -10.828 1 97.69 55 TYR B CA 1
ATOM 4436 C C . TYR B 1 55 ? 7.082 -31.125 -11.805 1 97.69 55 TYR B C 1
ATOM 4438 O O . TYR B 1 55 ? 7.555 -30.031 -12.125 1 97.69 55 TYR B O 1
ATOM 4446 N N . ILE B 1 56 ? 5.895 -31.531 -12.312 1 98.12 56 ILE B N 1
ATOM 4447 C CA . ILE B 1 56 ? 5.047 -30.703 -13.156 1 98.12 56 ILE B CA 1
ATOM 4448 C C . ILE B 1 56 ? 3.973 -30.016 -12.305 1 98.12 56 ILE B C 1
ATOM 4450 O O . ILE B 1 56 ? 3.689 -30.469 -11.188 1 98.12 56 ILE B O 1
ATOM 4454 N N . GLY B 1 57 ? 3.443 -28.938 -12.773 1 98 57 GLY B N 1
ATOM 4455 C CA . GLY B 1 57 ? 2.283 -28.328 -12.148 1 98 57 GLY B CA 1
ATOM 4456 C C . GLY B 1 57 ? 2.566 -26.953 -11.57 1 98 57 GLY B C 1
ATOM 4457 O O . GLY B 1 57 ? 1.641 -26.188 -11.289 1 98 57 GLY B O 1
ATOM 4458 N N . GLY B 1 58 ? 3.855 -26.609 -11.383 1 97.94 58 GLY B N 1
ATOM 4459 C CA . GLY B 1 58 ? 4.211 -25.297 -10.867 1 97.94 58 GLY B CA 1
ATOM 4460 C C . GLY B 1 58 ? 3.643 -25.031 -9.484 1 97.94 58 GLY B C 1
ATOM 4461 O O . GLY B 1 58 ? 3.871 -25.812 -8.555 1 97.94 58 GLY B O 1
ATOM 4462 N N . ARG B 1 59 ? 2.793 -24 -9.375 1 98.12 59 ARG B N 1
ATOM 4463 C CA . ARG B 1 59 ? 2.258 -23.578 -8.078 1 98.12 59 ARG B CA 1
ATOM 4464 C C . ARG B 1 59 ? 0.98 -24.344 -7.742 1 98.12 59 ARG B C 1
ATOM 4466 O O . ARG B 1 59 ? 0.356 -24.094 -6.711 1 98.12 59 ARG B O 1
ATOM 4473 N N . VAL B 1 60 ? 0.54 -25.172 -8.633 1 98 60 VAL B N 1
ATOM 4474 C CA . VAL B 1 60 ? -0.43 -26.203 -8.266 1 98 60 VAL B CA 1
ATOM 4475 C C . VAL B 1 60 ? 0.291 -27.391 -7.637 1 98 60 VAL B C 1
ATOM 4477 O O . VAL B 1 60 ? 0.562 -28.391 -8.305 1 98 60 VAL B O 1
ATOM 4480 N N . LYS B 1 61 ? 0.563 -27.234 -6.402 1 96.31 61 LYS B N 1
ATOM 4481 C CA . LYS B 1 61 ? 1.395 -28.172 -5.652 1 96.31 61 LYS B CA 1
ATOM 4482 C C . LYS B 1 61 ? 0.664 -28.688 -4.414 1 96.31 61 LYS B C 1
ATOM 4484 O O . LYS B 1 61 ? 0.014 -27.906 -3.705 1 96.31 61 LYS B O 1
ATOM 4489 N N . ASN B 1 62 ? 0.709 -30 -4.215 1 94.94 62 ASN B N 1
ATOM 4490 C CA . ASN B 1 62 ? 0.164 -30.625 -3.014 1 94.94 62 ASN B CA 1
ATOM 4491 C C . ASN B 1 62 ? 1.227 -31.422 -2.268 1 94.94 62 ASN B C 1
ATOM 4493 O O . ASN B 1 62 ? 2.254 -31.781 -2.842 1 94.94 62 ASN B O 1
ATOM 4497 N N . ILE B 1 63 ? 0.962 -31.609 -1.025 1 95.5 63 ILE B N 1
ATOM 4498 C CA . ILE B 1 63 ? 1.797 -32.5 -0.231 1 95.5 63 ILE B CA 1
ATOM 4499 C C . ILE B 1 63 ? 0.92 -33.531 0.481 1 95.5 63 ILE B C 1
ATOM 4501 O O . ILE B 1 63 ? -0.251 -33.281 0.765 1 95.5 63 ILE B O 1
ATOM 4505 N N . HIS B 1 64 ? 1.513 -34.656 0.707 1 96.19 64 HIS B N 1
ATOM 4506 C CA . HIS B 1 64 ? 0.855 -35.656 1.535 1 96.19 64 HIS B CA 1
ATOM 4507 C C . HIS B 1 64 ? 1.219 -35.469 3.006 1 96.19 64 HIS B C 1
ATOM 4509 O O . HIS B 1 64 ? 2.398 -35.375 3.352 1 96.19 64 HIS B O 1
ATOM 4515 N N . TRP B 1 65 ? 0.167 -35.344 3.785 1 96.31 65 TRP B N 1
ATOM 4516 C CA . TRP B 1 65 ? 0.342 -35.094 5.207 1 96.31 65 TRP B CA 1
ATOM 4517 C C . TRP B 1 65 ? -0.727 -35.781 6.035 1 96.31 65 TRP B C 1
ATOM 4519 O O . TRP B 1 65 ? -1.898 -35.406 6.004 1 96.31 65 TRP B O 1
ATOM 4529 N N . HIS B 1 66 ? -0.343 -36.875 6.824 1 94.81 66 HIS B N 1
ATOM 4530 C CA . HIS B 1 66 ? -1.247 -37.656 7.652 1 94.81 66 HIS B CA 1
ATOM 4531 C C . HIS B 1 66 ? -2.432 -38.188 6.844 1 94.81 66 HIS B C 1
ATOM 4533 O O . HIS B 1 66 ? -3.586 -37.969 7.219 1 94.81 66 HIS B O 1
ATOM 4539 N N . ASN B 1 67 ? -2.225 -38.781 5.734 1 93.75 67 ASN B N 1
ATOM 4540 C CA . ASN B 1 67 ? -3.182 -39.438 4.844 1 93.75 67 ASN B CA 1
ATOM 4541 C C . ASN B 1 67 ? -4.086 -38.406 4.156 1 93.75 67 ASN B C 1
ATOM 4543 O O . ASN B 1 67 ? -5.176 -38.75 3.695 1 93.75 67 ASN B O 1
ATOM 4547 N N . LEU B 1 68 ? -3.725 -37.156 4.227 1 96.19 68 LEU B N 1
ATOM 4548 C CA . LEU B 1 68 ? -4.422 -36.094 3.514 1 96.19 68 LEU B CA 1
ATOM 4549 C C . LEU B 1 68 ? -3.557 -35.562 2.387 1 96.19 68 LEU B C 1
ATOM 4551 O O . LEU B 1 68 ? -2.328 -35.656 2.43 1 96.19 68 LEU B O 1
ATOM 4555 N N . THR B 1 69 ? -4.215 -35.094 1.379 1 96.75 69 THR B N 1
ATOM 4556 C CA . THR B 1 69 ? -3.555 -34.281 0.351 1 96.75 69 THR B CA 1
ATOM 4557 C C . THR B 1 69 ? -3.828 -32.812 0.562 1 96.75 69 THR B C 1
ATOM 4559 O O . THR B 1 69 ? -4.949 -32.344 0.341 1 96.75 69 THR B O 1
ATOM 4562 N N . ILE B 1 70 ? -2.771 -32.062 1.001 1 95.12 70 ILE B N 1
ATOM 4563 C CA . ILE B 1 70 ? -2.902 -30.656 1.361 1 95.12 70 ILE B CA 1
ATOM 4564 C C . ILE B 1 70 ? -2.443 -29.781 0.198 1 95.12 70 ILE B C 1
ATOM 4566 O O . ILE B 1 70 ? -1.335 -29.953 -0.315 1 95.12 70 ILE B O 1
ATOM 4570 N N . PRO B 1 71 ? -3.291 -28.922 -0.214 1 96 71 PRO B N 1
ATOM 4571 C CA . PRO B 1 71 ? -2.891 -28.016 -1.296 1 96 71 PRO B CA 1
ATOM 4572 C C . PRO B 1 71 ? -2.014 -26.859 -0.81 1 96 71 PRO B C 1
ATOM 4574 O O . PRO B 1 71 ? -2.525 -25.891 -0.251 1 96 71 PRO B O 1
ATOM 4577 N N . LEU B 1 72 ? -0.758 -26.875 -1.165 1 97 72 LEU B N 1
ATOM 4578 C CA . LEU B 1 72 ? 0.124 -25.75 -0.836 1 97 72 LEU B CA 1
ATOM 4579 C C . LEU B 1 72 ? -0.121 -24.578 -1.77 1 97 72 LEU B C 1
ATOM 4581 O O . LEU B 1 72 ? 0.146 -23.422 -1.409 1 97 72 LEU B O 1
ATOM 4585 N N . GLY B 1 73 ? -0.5 -24.859 -2.98 1 96.88 73 GLY B N 1
ATOM 4586 C CA . GLY B 1 73 ? -0.872 -23.844 -3.957 1 96.88 73 GLY B CA 1
ATOM 4587 C C . GLY B 1 73 ? -2.363 -23.797 -4.23 1 96.88 73 GLY B C 1
ATOM 4588 O O . GLY B 1 73 ? -3.17 -23.781 -3.299 1 96.88 73 GLY B O 1
ATOM 4589 N N . ALA B 1 74 ? -2.768 -23.797 -5.441 1 95.75 74 ALA B N 1
ATOM 4590 C CA . ALA B 1 74 ? -4.176 -23.719 -5.82 1 95.75 74 ALA B CA 1
ATOM 4591 C C . ALA B 1 74 ? -4.996 -24.797 -5.137 1 95.75 74 ALA B C 1
ATOM 4593 O O . ALA B 1 74 ? -4.648 -25.984 -5.207 1 95.75 74 ALA B O 1
ATOM 4594 N N . GLY B 1 75 ? -6.016 -24.391 -4.473 1 93.94 75 GLY B N 1
ATOM 4595 C CA . GLY B 1 75 ? -6.898 -25.312 -3.791 1 93.94 75 GLY B CA 1
ATOM 4596 C C . GLY B 1 75 ? -8.367 -25.078 -4.09 1 93.94 75 GLY B C 1
ATOM 4597 O O . GLY B 1 75 ? -9.203 -25.969 -3.893 1 93.94 75 GLY B O 1
ATOM 4598 N N . TRP B 1 76 ? -8.672 -23.953 -4.57 1 92.44 76 TRP B N 1
ATOM 4599 C CA . TRP B 1 76 ? -10.039 -23.562 -4.879 1 92.44 76 TRP B CA 1
ATOM 4600 C C . TRP B 1 76 ? -10.297 -23.625 -6.383 1 92.44 76 TRP B C 1
ATOM 4602 O O . TRP B 1 76 ? -9.438 -23.219 -7.176 1 92.44 76 TRP B O 1
ATOM 4612 N N . LEU B 1 77 ? -11.391 -24.234 -6.719 1 92.56 77 LEU B N 1
ATOM 4613 C CA . LEU B 1 77 ? -11.953 -24.047 -8.047 1 92.56 77 LEU B CA 1
ATOM 4614 C C . LEU B 1 77 ? -12.883 -22.844 -8.078 1 92.56 77 LEU B C 1
ATOM 4616 O O . LEU B 1 77 ? -14.023 -22.922 -7.621 1 92.56 77 LEU B O 1
ATOM 4620 N N . HIS B 1 78 ? -12.344 -21.828 -8.688 1 87.31 78 HIS B N 1
ATOM 4621 C CA . HIS B 1 78 ? -13.086 -20.578 -8.719 1 87.31 78 HIS B CA 1
ATOM 4622 C C . HIS B 1 78 ? -14.039 -20.531 -9.914 1 87.31 78 HIS B C 1
ATOM 4624 O O . HIS B 1 78 ? -13.781 -21.156 -10.945 1 87.31 78 HIS B O 1
ATOM 4630 N N . MET B 1 79 ? -15.141 -19.844 -9.789 1 83.25 79 MET B N 1
ATOM 4631 C CA . MET B 1 79 ? -16.062 -19.516 -10.875 1 83.25 79 MET B CA 1
ATOM 4632 C C . MET B 1 79 ? -16.547 -20.781 -11.578 1 83.25 79 MET B C 1
ATOM 4634 O O . MET B 1 79 ? -16.484 -20.875 -12.805 1 83.25 79 MET B O 1
ATOM 4638 N N . VAL B 1 80 ? -16.969 -21.703 -10.844 1 85.12 80 VAL B N 1
ATOM 4639 C CA . VAL B 1 80 ? -17.359 -22.984 -11.398 1 85.12 80 VAL B CA 1
ATOM 4640 C C . VAL B 1 80 ? -18.641 -22.828 -12.219 1 85.12 80 VAL B C 1
ATOM 4642 O O . VAL B 1 80 ? -18.984 -23.688 -13.031 1 85.12 80 VAL B O 1
ATOM 4645 N N . ASP B 1 81 ? -19.266 -21.719 -12.047 1 80.75 81 ASP B N 1
ATOM 4646 C CA . ASP B 1 81 ? -20.484 -21.438 -12.797 1 80.75 81 ASP B CA 1
ATOM 4647 C C . ASP B 1 81 ? -20.172 -21.094 -14.25 1 80.75 81 ASP B C 1
ATOM 4649 O O . ASP B 1 81 ? -21.062 -21.156 -15.109 1 80.75 81 ASP B O 1
ATOM 4653 N N . GLU B 1 82 ? -19 -20.641 -14.531 1 76.38 82 GLU B N 1
ATOM 4654 C CA . GLU B 1 82 ? -18.609 -20.25 -15.875 1 76.38 82 GLU B CA 1
ATOM 4655 C C . GLU B 1 82 ? -18.219 -21.469 -16.719 1 76.38 82 GLU B C 1
ATOM 4657 O O . GLU B 1 82 ? -18.016 -21.359 -17.922 1 76.38 82 GLU B O 1
ATOM 4662 N N . ASP B 1 83 ? -18.156 -22.547 -16.25 1 80.25 83 ASP B N 1
ATOM 4663 C CA . ASP B 1 83 ? -17.906 -23.812 -16.922 1 80.25 83 ASP B CA 1
ATOM 4664 C C . ASP B 1 83 ? -16.562 -23.781 -17.656 1 80.25 83 ASP B C 1
ATOM 4666 O O . ASP B 1 83 ? -16.484 -24.109 -18.844 1 80.25 83 ASP B O 1
ATOM 4670 N N . HIS B 1 84 ? -15.578 -23.359 -16.922 1 87.12 84 HIS B N 1
ATOM 4671 C CA . HIS B 1 84 ? -14.25 -23.312 -17.531 1 87.12 84 HIS B CA 1
ATOM 4672 C C . HIS B 1 84 ? -13.633 -24.703 -17.609 1 87.12 84 HIS B C 1
ATOM 4674 O O . HIS B 1 84 ? -14.117 -25.641 -16.984 1 87.12 84 HIS B O 1
ATOM 4680 N N . GLU B 1 85 ? -12.586 -24.844 -18.391 1 91.44 85 GLU B N 1
ATOM 4681 C CA . GLU B 1 85 ? -12.023 -26.125 -18.781 1 91.44 85 GLU B CA 1
ATOM 4682 C C . GLU B 1 85 ? -11.555 -26.922 -17.562 1 91.44 85 GLU B C 1
ATOM 4684 O O . GLU B 1 85 ? -11.719 -28.141 -17.516 1 91.44 85 GLU B O 1
ATOM 4689 N N . ILE B 1 86 ? -11.016 -26.297 -16.578 1 94.81 86 ILE B N 1
ATOM 4690 C CA . ILE B 1 86 ? -10.469 -26.984 -15.422 1 94.81 86 ILE B CA 1
ATOM 4691 C C . ILE B 1 86 ? -11.609 -27.609 -14.609 1 94.81 86 ILE B C 1
ATOM 4693 O O . ILE B 1 86 ? -11.492 -28.734 -14.117 1 94.81 86 ILE B O 1
ATOM 4697 N N . TYR B 1 87 ? -12.695 -26.875 -14.461 1 93.56 87 TYR B N 1
ATOM 4698 C CA . TYR B 1 87 ? -13.844 -27.422 -13.742 1 93.56 87 TYR B CA 1
ATOM 4699 C C . TYR B 1 87 ? -14.414 -28.625 -14.477 1 93.56 87 TYR B C 1
ATOM 4701 O O . TYR B 1 87 ? -14.711 -29.656 -13.852 1 93.56 87 TYR B O 1
ATOM 4709 N N . LYS B 1 88 ? -14.555 -28.531 -15.758 1 95.38 88 LYS B N 1
ATOM 4710 C CA . LYS B 1 88 ? -15.039 -29.641 -16.562 1 95.38 88 LYS B CA 1
ATOM 4711 C C . LYS B 1 88 ? -14.172 -30.891 -16.359 1 95.38 88 LYS B C 1
ATOM 4713 O O . LYS B 1 88 ? -14.688 -32 -16.25 1 95.38 88 LYS B O 1
ATOM 4718 N N . LYS B 1 89 ? -12.961 -30.641 -16.344 1 97.12 89 LYS B N 1
ATOM 4719 C CA . LYS B 1 89 ? -12.031 -31.75 -16.156 1 97.12 89 LYS B CA 1
ATOM 4720 C C . LYS B 1 89 ? -12.203 -32.375 -14.781 1 97.12 89 LYS B C 1
ATOM 4722 O O . LYS B 1 89 ? -12.094 -33.594 -14.633 1 97.12 89 LYS B O 1
ATOM 4727 N N . HIS B 1 90 ? -12.398 -31.594 -13.812 1 97.06 90 HIS B N 1
ATOM 4728 C CA . HIS B 1 90 ? -12.617 -32.125 -12.477 1 97.06 90 HIS B CA 1
ATOM 4729 C C . HIS B 1 90 ? -13.875 -33 -12.422 1 97.06 90 HIS B C 1
ATOM 4731 O O . HIS B 1 90 ? -13.891 -34.031 -11.758 1 97.06 90 HIS B O 1
ATOM 4737 N N . LEU B 1 91 ? -14.883 -32.594 -13.125 1 96.5 91 LEU B N 1
ATOM 4738 C CA . LEU B 1 91 ? -16.109 -33.375 -13.195 1 96.5 91 LEU B CA 1
ATOM 4739 C C . LEU B 1 91 ? -15.875 -34.688 -13.961 1 96.5 91 LEU B C 1
ATOM 4741 O O . LEU B 1 91 ? -16.328 -35.75 -13.547 1 96.5 91 LEU B O 1
ATOM 4745 N N . GLN B 1 92 ? -15.188 -34.562 -15.031 1 97.38 92 GLN B N 1
ATOM 4746 C CA . GLN B 1 92 ? -14.891 -35.719 -15.867 1 97.38 92 GLN B CA 1
ATOM 4747 C C . GLN B 1 92 ? -14.156 -36.781 -15.086 1 97.38 92 GLN B C 1
ATOM 4749 O O . GLN B 1 92 ? -14.398 -38 -15.289 1 97.38 92 GLN B O 1
ATOM 4754 N N . TYR B 1 93 ? -13.32 -36.375 -14.234 1 98.25 93 TYR B N 1
ATOM 4755 C CA . TYR B 1 93 ? -12.516 -37.344 -13.484 1 98.25 93 TYR B CA 1
ATOM 4756 C C . TYR B 1 93 ? -13.141 -37.625 -12.125 1 98.25 93 TYR B C 1
ATOM 4758 O O . TYR B 1 93 ? -12.508 -38.25 -11.266 1 98.25 93 TYR B O 1
ATOM 4766 N N . ASN B 1 94 ? -14.352 -37.156 -11.844 1 98 94 ASN B N 1
ATOM 4767 C CA . ASN B 1 94 ? -15.117 -37.406 -10.625 1 98 94 ASN B CA 1
ATOM 4768 C C . ASN B 1 94 ? -14.336 -37 -9.375 1 98 94 ASN B C 1
ATOM 4770 O O . ASN B 1 94 ? -14.195 -37.781 -8.445 1 98 94 ASN B O 1
ATOM 4774 N N . MET B 1 95 ? -13.797 -35.844 -9.5 1 97.56 95 MET B N 1
ATOM 4775 C CA . MET B 1 95 ? -13.039 -35.312 -8.359 1 97.56 95 MET B CA 1
ATOM 4776 C C . MET B 1 95 ? -13.961 -34.969 -7.199 1 97.56 95 MET B C 1
ATOM 4778 O O . MET B 1 95 ? -15.062 -34.469 -7.41 1 97.56 95 MET B O 1
ATOM 4782 N N . SER B 1 96 ? -13.523 -35.281 -5.93 1 96.69 96 SER B N 1
ATOM 4783 C CA . SER B 1 96 ? -14.25 -34.812 -4.75 1 96.69 96 SER B CA 1
ATOM 4784 C C . SER B 1 96 ? -14.125 -33.312 -4.57 1 96.69 96 SER B C 1
ATOM 4786 O O . SER B 1 96 ? -13.016 -32.781 -4.555 1 96.69 96 SER B O 1
ATOM 4788 N N . LEU B 1 97 ? -15.258 -32.656 -4.414 1 94.88 97 LEU B N 1
ATOM 4789 C CA . LEU B 1 97 ? -15.32 -31.188 -4.289 1 94.88 97 LEU B CA 1
ATOM 4790 C C . LEU B 1 97 ? -16.172 -30.781 -3.088 1 94.88 97 LEU B C 1
ATOM 4792 O O . LEU B 1 97 ? -17.234 -31.375 -2.844 1 94.88 97 LEU B O 1
ATOM 4796 N N . TYR B 1 98 ? -15.609 -29.844 -2.361 1 92.81 98 TYR B N 1
ATOM 4797 C CA . TYR B 1 98 ? -16.312 -29.281 -1.212 1 92.81 98 TYR B CA 1
ATOM 4798 C C . TYR B 1 98 ? -16.875 -27.906 -1.541 1 92.81 98 TYR B C 1
ATOM 4800 O O . TYR B 1 98 ? -16.172 -27.062 -2.111 1 92.81 98 TYR B O 1
ATOM 4808 N N . THR B 1 99 ? -18.203 -27.75 -1.254 1 84.62 99 THR B N 1
ATOM 4809 C CA . THR B 1 99 ? -18.812 -26.453 -1.498 1 84.62 99 THR B CA 1
ATOM 4810 C C . THR B 1 99 ? -18.422 -25.453 -0.41 1 84.62 99 THR B C 1
ATOM 4812 O O . THR B 1 99 ? -18.719 -25.656 0.767 1 84.62 99 THR B O 1
ATOM 4815 N N . ASP B 1 100 ? -17.641 -24.5 -0.895 1 73.5 100 ASP B N 1
ATOM 4816 C CA . ASP B 1 100 ? -17.25 -23.438 0.029 1 73.5 100 ASP B CA 1
ATOM 4817 C C . ASP B 1 100 ? -18.266 -22.312 0.044 1 73.5 100 ASP B C 1
ATOM 4819 O O . ASP B 1 100 ? -18.734 -21.859 -1.011 1 73.5 100 ASP B O 1
ATOM 4823 N N . THR B 1 101 ? -18.781 -22.016 1.182 1 66.5 101 THR B N 1
ATOM 4824 C CA . THR B 1 101 ? -19.734 -20.906 1.31 1 66.5 101 THR B CA 1
ATOM 4825 C C . THR B 1 101 ? -19.094 -19.75 2.08 1 66.5 101 THR B C 1
ATOM 4827 O O . THR B 1 101 ? -18.703 -19.906 3.236 1 66.5 101 THR B O 1
ATOM 4830 N N . TYR B 1 102 ? -18.75 -18.719 1.316 1 63.69 102 TYR B N 1
ATOM 4831 C CA . TYR B 1 102 ? -18.172 -17.516 1.908 1 63.69 102 TYR B CA 1
ATOM 4832 C C . TYR B 1 102 ? -19.266 -16.656 2.545 1 63.69 102 TYR B C 1
ATOM 4834 O O . TYR B 1 102 ? -19.031 -15.5 2.893 1 63.69 102 TYR B O 1
ATOM 4842 N N . TRP B 1 103 ? -20.234 -17.281 2.779 1 65.12 103 TRP B N 1
ATOM 4843 C CA . TRP B 1 103 ? -21.344 -16.516 3.35 1 65.12 103 TRP B CA 1
ATOM 4844 C C . TRP B 1 103 ? -21.031 -16.078 4.781 1 65.12 103 TRP B C 1
ATOM 4846 O O . TRP B 1 103 ? -20.484 -16.859 5.562 1 65.12 103 TRP B O 1
ATOM 4856 N N . LEU B 1 104 ? -21.297 -14.891 4.961 1 69.06 104 LEU B N 1
ATOM 4857 C CA . LEU B 1 104 ? -20.969 -14.281 6.242 1 69.06 104 LEU B CA 1
ATOM 4858 C C . LEU B 1 104 ? -21.531 -15.102 7.398 1 69.06 104 LEU B C 1
ATOM 4860 O O . LEU B 1 104 ? -20.984 -15.07 8.508 1 69.06 104 LEU B O 1
ATOM 4864 N N . ASN B 1 105 ? -22.516 -15.875 7.102 1 74.62 105 ASN B N 1
ATOM 4865 C CA . ASN B 1 105 ? -23.094 -16.672 8.18 1 74.62 105 ASN B CA 1
ATOM 4866 C C . ASN B 1 105 ? -22.203 -17.844 8.562 1 74.62 105 ASN B C 1
ATOM 4868 O O . ASN B 1 105 ? -22.391 -18.453 9.609 1 74.62 105 ASN B O 1
ATOM 4872 N N . LYS B 1 106 ? -21.281 -18.094 7.816 1 87.31 106 LYS B N 1
ATOM 4873 C CA . LYS B 1 106 ? -20.344 -19.172 8.125 1 87.31 106 LYS B CA 1
ATOM 4874 C C . LYS B 1 106 ? -18.984 -18.625 8.562 1 87.31 106 LYS B C 1
ATOM 4876 O O . LYS B 1 106 ? -18.031 -19.375 8.719 1 87.31 106 LYS B O 1
ATOM 4881 N N . VAL B 1 107 ? -18.984 -17.359 8.766 1 92.94 107 VAL B N 1
ATOM 4882 C CA . VAL B 1 107 ? -17.781 -16.703 9.242 1 92.94 107 VAL B CA 1
ATOM 4883 C C . VAL B 1 107 ? -18 -16.172 10.656 1 92.94 107 VAL B C 1
ATOM 4885 O O . VAL B 1 107 ? -18.953 -15.43 10.906 1 92.94 107 VAL B O 1
ATOM 4888 N N . GLU B 1 108 ? -17.219 -16.594 11.539 1 96.25 108 GLU B N 1
ATOM 4889 C CA . GLU B 1 108 ? -17.25 -16.062 12.906 1 96.25 108 GLU B CA 1
ATOM 4890 C C . GLU B 1 108 ? -16.219 -14.961 13.102 1 96.25 108 GLU B C 1
ATOM 4892 O O . GLU B 1 108 ? -15.031 -15.148 12.797 1 96.25 108 GLU B O 1
ATOM 4897 N N . PHE B 1 109 ? -16.688 -13.82 13.555 1 97.62 109 PHE B N 1
ATOM 4898 C CA . PHE B 1 109 ? -15.797 -12.719 13.898 1 97.62 109 PHE B CA 1
ATOM 4899 C C . PHE B 1 109 ? -15.594 -12.648 15.406 1 97.62 109 PHE B C 1
ATOM 4901 O O . PHE B 1 109 ? -16.562 -12.68 16.172 1 97.62 109 PHE B O 1
ATOM 4908 N N . ARG B 1 110 ? -14.375 -12.57 15.844 1 98.31 110 ARG B N 1
ATOM 4909 C CA . ARG B 1 110 ? -14.047 -12.484 17.266 1 98.31 110 ARG B CA 1
ATOM 4910 C C . ARG B 1 110 ? -13.094 -11.32 17.531 1 98.31 110 ARG B C 1
ATOM 4912 O O . ARG B 1 110 ? -12.312 -10.938 16.656 1 98.31 110 ARG B O 1
ATOM 4919 N N . ASN B 1 111 ? -13.25 -10.773 18.734 1 98.06 111 ASN B N 1
ATOM 4920 C CA . ASN B 1 111 ? -12.234 -9.852 19.219 1 98.06 111 ASN B CA 1
ATOM 4921 C C . ASN B 1 111 ? -10.898 -10.562 19.453 1 98.06 111 ASN B C 1
ATOM 4923 O O . ASN B 1 111 ? -10.836 -11.531 20.203 1 98.06 111 ASN B O 1
ATOM 4927 N N . GLY B 1 112 ? -9.852 -10.109 18.875 1 96.62 112 GLY B N 1
ATOM 4928 C CA . GLY B 1 112 ? -8.555 -10.781 18.891 1 96.62 112 GLY B CA 1
ATOM 4929 C C . GLY B 1 112 ? -7.852 -10.656 20.234 1 96.62 112 GLY B C 1
ATOM 4930 O O . GLY B 1 112 ? -6.875 -11.367 20.484 1 96.62 112 GLY B O 1
ATOM 4931 N N . ASN B 1 113 ? -8.289 -9.844 21.094 1 93.25 113 ASN B N 1
ATOM 4932 C CA . ASN B 1 113 ? -7.609 -9.602 22.359 1 93.25 113 ASN B CA 1
ATOM 4933 C C . ASN B 1 113 ? -8.219 -10.43 23.484 1 93.25 113 ASN B C 1
ATOM 4935 O O . ASN B 1 113 ? -7.559 -10.711 24.484 1 93.25 113 ASN B O 1
ATOM 4939 N N . ASP B 1 114 ? -9.531 -10.805 23.328 1 95.38 114 ASP B N 1
ATOM 4940 C CA . ASP B 1 114 ? -10.133 -11.516 24.453 1 95.38 114 ASP B CA 1
ATOM 4941 C C . ASP B 1 114 ? -11.016 -12.664 23.969 1 95.38 114 ASP B C 1
ATOM 4943 O O . ASP B 1 114 ? -11.578 -13.406 24.781 1 95.38 114 ASP B O 1
ATOM 4947 N N . GLY B 1 115 ? -11.211 -12.742 22.734 1 97.38 115 GLY B N 1
ATOM 4948 C CA . GLY B 1 115 ? -11.883 -13.898 22.156 1 97.38 115 GLY B CA 1
ATOM 4949 C C . GLY B 1 115 ? -13.398 -13.75 22.125 1 97.38 115 GLY B C 1
ATOM 4950 O O . GLY B 1 115 ? -14.094 -14.633 21.625 1 97.38 115 GLY B O 1
ATOM 4951 N N . SER B 1 116 ? -13.922 -12.688 22.594 1 98.12 116 SER B N 1
ATOM 4952 C CA . SER B 1 116 ? -15.375 -12.508 22.578 1 98.12 116 SER B CA 1
ATOM 4953 C C . SER B 1 116 ? -15.906 -12.477 21.141 1 98.12 116 SER B C 1
ATOM 4955 O O . SER B 1 116 ? -15.266 -11.938 20.25 1 98.12 116 SER B O 1
ATOM 4957 N N . ILE B 1 117 ? -17.062 -13.039 20.969 1 97.62 117 ILE B N 1
ATOM 4958 C CA . ILE B 1 117 ? -17.688 -13.078 19.656 1 97.62 117 ILE B CA 1
ATOM 4959 C C . ILE B 1 117 ? -18.281 -11.711 19.312 1 97.62 117 ILE B C 1
ATOM 4961 O O . ILE B 1 117 ? -18.938 -11.086 20.156 1 97.62 117 ILE B O 1
ATOM 4965 N N . ILE B 1 118 ? -18 -11.234 18.188 1 97.94 118 ILE B N 1
ATOM 4966 C CA . ILE B 1 118 ? -18.625 -10.008 17.703 1 97.94 118 ILE B CA 1
ATOM 4967 C C . ILE B 1 118 ? -19.969 -10.328 17.047 1 97.94 118 ILE B C 1
ATOM 4969 O O . ILE B 1 118 ? -20.047 -11.211 16.188 1 97.94 118 ILE B O 1
ATOM 4973 N N . SER B 1 119 ? -20.984 -9.664 17.375 1 96.75 119 SER B N 1
ATOM 4974 C CA . SER B 1 119 ? -22.344 -10 16.969 1 96.75 119 SER B CA 1
ATOM 4975 C C . SER B 1 119 ? -22.516 -9.852 15.469 1 96.75 119 SER B C 1
ATOM 4977 O O . SER B 1 119 ? -21.859 -9.016 14.836 1 96.75 119 SER B O 1
ATOM 4979 N N . SER B 1 120 ? -23.438 -10.633 14.961 1 94.44 120 SER B N 1
ATOM 4980 C CA . SER B 1 120 ? -23.766 -10.547 13.539 1 94.44 120 SER B CA 1
ATOM 4981 C C . SER B 1 120 ? -24.297 -9.172 13.18 1 94.44 120 SER B C 1
ATOM 4983 O O . SER B 1 120 ? -24.109 -8.688 12.062 1 94.44 120 SER B O 1
ATOM 4985 N N . GLU B 1 121 ? -24.922 -8.586 14.086 1 96.44 121 GLU B N 1
ATOM 4986 C CA . GLU B 1 121 ? -25.453 -7.246 13.859 1 96.44 121 GLU B CA 1
ATOM 4987 C C . GLU B 1 121 ? -24.328 -6.238 13.648 1 96.44 121 GLU B C 1
ATOM 4989 O O . GLU B 1 121 ? -24.375 -5.438 12.711 1 96.44 121 GLU B O 1
ATOM 4994 N N . GLU B 1 122 ? -23.375 -6.301 14.5 1 97.19 122 GLU B N 1
ATOM 4995 C CA . GLU B 1 122 ? -22.234 -5.395 14.383 1 97.19 122 GLU B CA 1
ATOM 4996 C C . GLU B 1 122 ? -21.453 -5.641 13.094 1 97.19 122 GLU B C 1
ATOM 4998 O O . GLU B 1 122 ? -21.094 -4.691 12.391 1 97.19 122 GLU B O 1
ATOM 5003 N N . VAL B 1 123 ? -21.219 -6.855 12.805 1 96.94 123 VAL B N 1
ATOM 5004 C CA . VAL B 1 123 ? -20.531 -7.23 11.578 1 96.94 123 VAL B CA 1
ATOM 5005 C C . VAL B 1 123 ? -21.344 -6.766 10.367 1 96.94 123 VAL B C 1
ATOM 5007 O O . VAL B 1 123 ? -20.797 -6.195 9.422 1 96.94 123 VAL B O 1
ATOM 5010 N N . GLY B 1 124 ? -22.656 -7.031 10.43 1 95.94 124 GLY B N 1
ATOM 5011 C CA . GLY B 1 124 ? -23.547 -6.645 9.344 1 95.94 124 GLY B CA 1
ATOM 5012 C C . GLY B 1 124 ? -23.531 -5.152 9.062 1 95.94 124 GLY B C 1
ATOM 5013 O O . GLY B 1 124 ? -23.547 -4.73 7.906 1 95.94 124 GLY B O 1
ATOM 5014 N N . LYS B 1 125 ? -23.5 -4.383 10.062 1 97.25 125 LYS B N 1
ATOM 5015 C CA . LYS B 1 125 ? -23.453 -2.93 9.914 1 97.25 125 LYS B CA 1
ATOM 5016 C C . LYS B 1 125 ? -22.219 -2.484 9.148 1 97.25 125 LYS B C 1
ATOM 5018 O O . LYS B 1 125 ? -22.312 -1.68 8.219 1 97.25 125 LYS B O 1
ATOM 5023 N N . VAL B 1 126 ? -21.062 -2.986 9.562 1 96.88 126 VAL B N 1
ATOM 5024 C CA . VAL B 1 126 ? -19.828 -2.637 8.898 1 96.88 126 VAL B CA 1
ATOM 5025 C C . VAL B 1 126 ? -19.828 -3.162 7.461 1 96.88 126 VAL B C 1
ATOM 5027 O O . VAL B 1 126 ? -19.453 -2.451 6.531 1 96.88 126 VAL B O 1
ATOM 5030 N N . ASN B 1 127 ? -20.281 -4.371 7.285 1 94.94 127 ASN B N 1
ATOM 5031 C CA . ASN B 1 127 ? -20.344 -4.973 5.957 1 94.94 127 ASN B CA 1
ATOM 5032 C C . ASN B 1 127 ? -21.25 -4.16 5.023 1 94.94 127 ASN B C 1
ATOM 5034 O O . ASN B 1 127 ? -20.891 -3.928 3.865 1 94.94 127 ASN B O 1
ATOM 5038 N N . ASN B 1 128 ? -22.375 -3.746 5.516 1 96 128 ASN B N 1
ATOM 5039 C CA . ASN B 1 128 ? -23.281 -2.943 4.707 1 96 128 ASN B CA 1
ATOM 5040 C C . ASN B 1 128 ? -22.641 -1.632 4.27 1 96 128 ASN B C 1
ATOM 5042 O O . ASN B 1 128 ? -22.828 -1.187 3.137 1 96 128 ASN B O 1
ATOM 5046 N N . ARG B 1 129 ? -21.906 -1.051 5.117 1 96.75 129 ARG B N 1
ATOM 5047 C CA . ARG B 1 129 ? -21.219 0.2 4.789 1 96.75 129 ARG B CA 1
ATOM 5048 C C . ARG B 1 129 ? -20.188 -0.012 3.699 1 96.75 129 ARG B C 1
ATOM 5050 O O . ARG B 1 129 ? -20.078 0.787 2.766 1 96.75 129 ARG B O 1
ATOM 5057 N N . ILE B 1 130 ? -19.406 -1.058 3.842 1 95.5 130 ILE B N 1
ATOM 5058 C CA . ILE B 1 130 ? -18.344 -1.281 2.871 1 95.5 130 ILE B CA 1
ATOM 5059 C C . ILE B 1 130 ? -18.953 -1.672 1.523 1 95.5 130 ILE B C 1
ATOM 5061 O O . ILE B 1 130 ? -18.453 -1.267 0.472 1 95.5 130 ILE B O 1
ATOM 5065 N N . VAL B 1 131 ? -20 -2.426 1.472 1 92.81 131 VAL B N 1
ATOM 5066 C CA . VAL B 1 131 ? -20.672 -2.805 0.232 1 92.81 131 VAL B CA 1
ATOM 5067 C C . VAL B 1 131 ? -21.25 -1.562 -0.444 1 92.81 131 VAL B C 1
ATOM 5069 O O . VAL B 1 131 ? -21.094 -1.381 -1.654 1 92.81 131 VAL B O 1
ATOM 5072 N N . ALA B 1 132 ? -21.875 -0.727 0.352 1 95.69 132 ALA B N 1
ATOM 5073 C CA . ALA B 1 132 ? -22.422 0.52 -0.182 1 95.69 132 ALA B CA 1
ATOM 5074 C C . ALA B 1 132 ? -21.312 1.393 -0.766 1 95.69 132 ALA B C 1
ATOM 5076 O O . ALA B 1 132 ? -21.484 1.997 -1.827 1 95.69 132 ALA B O 1
ATOM 5077 N N . ALA B 1 133 ? -20.234 1.448 -0.066 1 95.31 133 ALA B N 1
ATOM 5078 C CA . ALA B 1 133 ? -19.094 2.223 -0.542 1 95.31 133 ALA B CA 1
ATOM 5079 C C . ALA B 1 133 ? -18.531 1.643 -1.842 1 95.31 133 ALA B C 1
ATOM 5081 O O . ALA B 1 133 ? -18.125 2.387 -2.732 1 95.31 133 ALA B O 1
ATOM 5082 N N . GLN B 1 134 ? -18.484 0.363 -1.92 1 93.5 134 GLN B N 1
ATOM 5083 C CA . GLN B 1 134 ? -18 -0.293 -3.133 1 93.5 134 GLN B CA 1
ATOM 5084 C C . GLN B 1 134 ? -18.891 0.039 -4.324 1 93.5 134 GLN B C 1
ATOM 5086 O O . GLN B 1 134 ? -18.406 0.304 -5.422 1 93.5 134 GLN B O 1
ATOM 5091 N N . ASP B 1 135 ? -20.203 0 -4.117 1 92.31 135 ASP B N 1
ATOM 5092 C CA . ASP B 1 135 ? -21.141 0.354 -5.18 1 92.31 135 ASP B CA 1
ATOM 5093 C C . ASP B 1 135 ? -20.906 1.776 -5.676 1 92.31 135 ASP B C 1
ATOM 5095 O O . ASP B 1 135 ? -20.844 2.016 -6.887 1 92.31 135 ASP B O 1
ATOM 5099 N N . LYS B 1 136 ? -20.781 2.604 -4.77 1 94.06 136 LYS B N 1
ATOM 5100 C CA . LYS B 1 136 ? -20.531 3.996 -5.129 1 94.06 136 LYS B CA 1
ATOM 5101 C C . LYS B 1 136 ? -19.188 4.152 -5.824 1 94.06 136 LYS B C 1
ATOM 5103 O O . LYS B 1 136 ? -19.062 4.918 -6.781 1 94.06 136 LYS B O 1
ATOM 5108 N N . MET B 1 137 ? -18.203 3.467 -5.32 1 94.06 137 MET B N 1
ATOM 5109 C CA . MET B 1 137 ? -16.875 3.471 -5.934 1 94.06 137 MET B CA 1
ATOM 5110 C C . MET B 1 137 ? -16.953 3.047 -7.395 1 94.06 137 MET B C 1
ATOM 5112 O O . MET B 1 137 ? -16.328 3.672 -8.258 1 94.06 137 MET B O 1
ATOM 5116 N N . ASP B 1 138 ? -17.625 2.021 -7.645 1 90.5 138 ASP B N 1
ATOM 5117 C CA . ASP B 1 138 ? -17.75 1.52 -9.008 1 90.5 138 ASP B CA 1
ATOM 5118 C C . ASP B 1 138 ? -18.281 2.602 -9.953 1 90.5 138 ASP B C 1
ATOM 5120 O O . ASP B 1 138 ? -17.734 2.801 -11.039 1 90.5 138 ASP B O 1
ATOM 5124 N N . GLU B 1 139 ? -19.25 3.303 -9.492 1 91.94 139 GLU B N 1
ATOM 5125 C CA . GLU B 1 139 ? -19.828 4.391 -10.273 1 91.94 139 GLU B CA 1
ATOM 5126 C C . GLU B 1 139 ? -18.812 5.508 -10.5 1 91.94 139 GLU B C 1
ATOM 5128 O O . GLU B 1 139 ? -18.609 5.961 -11.633 1 91.94 139 GLU B O 1
ATOM 5133 N N . LEU B 1 140 ? -18.188 5.895 -9.469 1 93.25 140 LEU B N 1
ATOM 5134 C CA . LEU B 1 140 ? -17.281 7.039 -9.5 1 93.25 140 LEU B CA 1
ATOM 5135 C C . LEU B 1 140 ? -16.031 6.727 -10.32 1 93.25 140 LEU B C 1
ATOM 5137 O O . LEU B 1 140 ? -15.602 7.543 -11.141 1 93.25 140 LEU B O 1
ATOM 5141 N N . VAL B 1 141 ? -15.477 5.582 -10.148 1 91.12 141 VAL B N 1
ATOM 5142 C CA . VAL B 1 141 ? -14.227 5.215 -10.812 1 91.12 141 VAL B CA 1
ATOM 5143 C C . VAL B 1 141 ? -14.5 4.949 -12.289 1 91.12 141 VAL B C 1
ATOM 5145 O O . VAL B 1 141 ? -13.672 5.277 -13.148 1 91.12 141 VAL B O 1
ATOM 5148 N N . GLU B 1 142 ? -15.602 4.352 -12.562 1 86.5 142 GLU B N 1
ATOM 5149 C CA . GLU B 1 142 ? -15.977 4.184 -13.961 1 86.5 142 GLU B CA 1
ATOM 5150 C C . GLU B 1 142 ? -16.062 5.527 -14.672 1 86.5 142 GLU B C 1
ATOM 5152 O O . GLU B 1 142 ? -15.578 5.664 -15.805 1 86.5 142 GLU B O 1
ATOM 5157 N N . GLN B 1 143 ? -16.703 6.457 -14.039 1 88.31 143 GLN B N 1
ATOM 5158 C CA . GLN B 1 143 ? -16.781 7.797 -14.617 1 88.31 143 GLN B CA 1
ATOM 5159 C C . GLN B 1 143 ? -15.398 8.406 -14.805 1 88.31 143 GLN B C 1
ATOM 5161 O O . GLN B 1 143 ? -15.141 9.07 -15.805 1 88.31 143 GLN B O 1
ATOM 5166 N N . ARG B 1 144 ? -14.57 8.242 -13.883 1 88.75 144 ARG B N 1
ATOM 5167 C CA . ARG B 1 144 ? -13.203 8.734 -13.953 1 88.75 144 ARG B CA 1
ATOM 5168 C C . ARG B 1 144 ? -12.477 8.156 -15.164 1 88.75 144 ARG B C 1
ATOM 5170 O O . ARG B 1 144 ? -11.797 8.883 -15.891 1 88.75 144 ARG B O 1
ATOM 5177 N N . VAL B 1 145 ? -12.586 6.883 -15.344 1 84.88 145 VAL B N 1
ATOM 5178 C CA . VAL B 1 145 ? -11.945 6.195 -16.469 1 84.88 145 VAL B CA 1
ATOM 5179 C C . VAL B 1 145 ? -12.547 6.684 -17.781 1 84.88 145 VAL B C 1
ATOM 5181 O O . VAL B 1 145 ? -11.82 6.953 -18.734 1 84.88 145 VAL B O 1
ATOM 5184 N N . GLU B 1 146 ? -13.852 6.855 -17.812 1 83 146 GLU B N 1
ATOM 5185 C CA . GLU B 1 146 ? -14.531 7.352 -19 1 83 146 GLU B CA 1
ATOM 5186 C C . GLU B 1 146 ? -14.055 8.758 -19.359 1 83 146 GLU B C 1
ATOM 5188 O O . GLU B 1 146 ? -13.992 9.117 -20.531 1 83 146 GLU B O 1
ATOM 5193 N N . ASN B 1 147 ? -13.742 9.477 -18.312 1 82 147 ASN B N 1
ATOM 5194 C CA . ASN B 1 147 ? -13.273 10.844 -18.516 1 82 147 ASN B CA 1
ATOM 5195 C C . ASN B 1 147 ? -11.805 10.883 -18.922 1 82 147 ASN B C 1
ATOM 5197 O O . ASN B 1 147 ? -11.242 11.961 -19.109 1 82 147 ASN B O 1
ATOM 5201 N N . GLY B 1 148 ? -11.164 9.734 -18.984 1 78.31 148 GLY B N 1
ATOM 5202 C CA . GLY B 1 148 ? -9.773 9.664 -19.406 1 78.31 148 GLY B CA 1
ATOM 5203 C C . GLY B 1 148 ? -8.789 9.945 -18.281 1 78.31 148 GLY B C 1
ATOM 5204 O O . GLY B 1 148 ? -7.625 10.258 -18.531 1 78.31 148 GLY B O 1
ATOM 5205 N N . GLN B 1 149 ? -9.25 9.891 -17.016 1 84.81 149 GLN B N 1
ATOM 5206 C CA . GLN B 1 149 ? -8.398 10.234 -15.883 1 84.81 149 GLN B CA 1
ATOM 5207 C C . GLN B 1 149 ? -7.691 9 -15.328 1 84.81 149 GLN B C 1
ATOM 5209 O O . GLN B 1 149 ? -6.84 9.109 -14.445 1 84.81 149 GLN B O 1
ATOM 5214 N N . GLY B 1 150 ? -8.047 7.832 -15.938 1 85.94 150 GLY B N 1
ATOM 5215 C CA . GLY B 1 150 ? -7.43 6.605 -15.461 1 85.94 150 GLY B CA 1
ATOM 5216 C C . GLY B 1 150 ? -8.078 6.059 -14.203 1 85.94 150 GLY B C 1
ATOM 5217 O O . GLY B 1 150 ? -9.023 6.648 -13.68 1 85.94 150 GLY B O 1
ATOM 5218 N N . THR B 1 151 ? -7.578 4.961 -13.734 1 90.56 151 THR B N 1
ATOM 5219 C CA . THR B 1 151 ? -8.125 4.297 -12.555 1 90.56 151 THR B CA 1
ATOM 5220 C C . THR B 1 151 ? -7.34 4.68 -11.305 1 90.56 151 THR B C 1
ATOM 5222 O O . THR B 1 151 ? -6.395 5.473 -11.375 1 90.56 151 THR B O 1
ATOM 5225 N N . ILE B 1 152 ? -7.754 4.188 -10.141 1 93.06 152 ILE B N 1
ATOM 5226 C CA . ILE B 1 152 ? -7.098 4.363 -8.852 1 93.06 152 ILE B CA 1
ATOM 5227 C C . ILE B 1 152 ? -7.121 3.051 -8.07 1 93.06 152 ILE B C 1
ATOM 5229 O O . ILE B 1 152 ? -7.645 2.045 -8.555 1 93.06 152 ILE B O 1
ATOM 5233 N N . ASP B 1 153 ? -6.457 3.078 -6.941 1 94.94 153 ASP B N 1
ATOM 5234 C CA . ASP B 1 153 ? -6.434 1.857 -6.141 1 94.94 153 ASP B CA 1
ATOM 5235 C C . ASP B 1 153 ? -7.762 1.65 -5.414 1 94.94 153 ASP B C 1
ATOM 5237 O O . ASP B 1 153 ? -8.508 2.605 -5.191 1 94.94 153 ASP B O 1
ATOM 5241 N N . LEU B 1 154 ? -8 0.468 -5.031 1 95.06 154 LEU B N 1
ATOM 5242 C CA . LEU B 1 154 ? -9.258 0.032 -4.43 1 95.06 154 LEU B CA 1
ATOM 5243 C C . LEU B 1 154 ? -9.516 0.767 -3.119 1 95.06 154 LEU B C 1
ATOM 5245 O O . LEU B 1 154 ? -10.648 1.176 -2.842 1 95.06 154 LEU B O 1
ATOM 5249 N N . LYS B 1 155 ? -8.523 0.937 -2.283 1 95.69 155 LYS B N 1
ATOM 5250 C CA . LYS B 1 155 ? -8.695 1.613 -1.00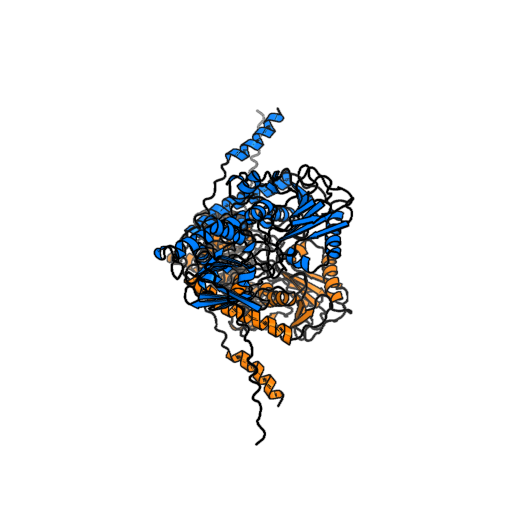2 1 95.69 155 LYS B CA 1
ATOM 5251 C C . LYS B 1 155 ? -9.141 3.061 -1.201 1 95.69 155 LYS B C 1
ATOM 5253 O O . LYS B 1 155 ? -10.055 3.535 -0.521 1 95.69 155 LYS B O 1
ATOM 5258 N N . SER B 1 156 ? -8.469 3.727 -2.115 1 95.12 156 SER B N 1
ATOM 5259 C CA . SER B 1 156 ? -8.852 5.098 -2.43 1 95.12 156 SER B CA 1
ATOM 5260 C C . SER B 1 156 ? -10.273 5.16 -2.99 1 95.12 156 SER B C 1
ATOM 5262 O O . SER B 1 156 ? -11.023 6.086 -2.682 1 95.12 156 SER B O 1
ATOM 5264 N N . GLY B 1 157 ? -10.57 4.211 -3.85 1 94.88 157 GLY B N 1
ATOM 5265 C CA . GLY B 1 157 ? -11.938 4.141 -4.355 1 94.88 157 GLY B CA 1
ATOM 5266 C C . GLY B 1 157 ? -12.969 3.957 -3.258 1 94.88 157 GLY B C 1
ATOM 5267 O O . GLY B 1 157 ? -14 4.633 -3.248 1 94.88 157 GLY B O 1
ATOM 5268 N N . LEU B 1 158 ? -12.695 3.053 -2.328 1 95.62 158 LEU B N 1
ATOM 5269 C CA . LEU B 1 158 ? -13.602 2.818 -1.21 1 95.62 158 LEU B CA 1
ATOM 5270 C C . LEU B 1 158 ? -13.758 4.078 -0.361 1 95.62 158 LEU B C 1
ATOM 5272 O O . LEU B 1 158 ? -14.867 4.418 0.051 1 95.62 158 LEU B O 1
ATOM 5276 N N . ARG B 1 159 ? -12.672 4.742 -0.127 1 95.56 159 ARG B N 1
ATOM 5277 C CA . ARG B 1 159 ? -12.727 5.984 0.636 1 95.56 159 ARG B CA 1
ATOM 5278 C C . ARG B 1 159 ? -13.586 7.027 -0.073 1 95.56 159 ARG B C 1
ATOM 5280 O O . ARG B 1 159 ? -14.414 7.688 0.554 1 95.56 159 ARG B O 1
ATOM 5287 N N . TRP B 1 160 ? -13.359 7.113 -1.404 1 94.81 160 TRP B N 1
ATOM 5288 C CA . TRP B 1 160 ? -14.156 8.031 -2.211 1 94.81 160 TRP B CA 1
ATOM 5289 C C . TRP B 1 160 ? -15.641 7.684 -2.125 1 94.81 160 TRP B C 1
ATOM 5291 O O . TRP B 1 160 ? -16.5 8.578 -2.117 1 94.81 160 TRP B O 1
ATOM 5301 N N . GLY B 1 161 ? -15.883 6.414 -2.021 1 94.62 161 GLY B N 1
ATOM 5302 C CA . GLY B 1 161 ? -17.25 5.945 -1.9 1 94.62 161 GLY B CA 1
ATOM 5303 C C . GLY B 1 161 ? -17.812 6.09 -0.497 1 94.62 161 GLY B C 1
ATOM 5304 O O . GLY B 1 161 ? -19 5.855 -0.269 1 94.62 161 GLY B O 1
ATOM 5305 N N . GLY B 1 162 ? -16.953 6.371 0.496 1 93.88 162 GLY B N 1
ATOM 5306 C CA . GLY B 1 162 ? -17.469 6.699 1.817 1 93.88 162 GLY B CA 1
ATOM 5307 C C . GLY B 1 162 ? -17.047 5.707 2.885 1 93.88 162 GLY B C 1
ATOM 5308 O O . GLY B 1 162 ? -17.609 5.684 3.979 1 93.88 162 GLY B O 1
ATOM 5309 N N . PHE B 1 163 ? -16.031 4.852 2.578 1 95.38 163 PHE B N 1
ATOM 5310 C CA . PHE B 1 163 ? -15.594 3.893 3.586 1 95.38 163 PHE B CA 1
ATOM 5311 C C . PHE B 1 163 ? -14.07 3.867 3.678 1 95.38 163 PHE B C 1
ATOM 5313 O O . PHE B 1 163 ? -13.383 3.742 2.662 1 95.38 163 PHE B O 1
ATOM 5320 N N . GLU B 1 164 ? -13.586 3.979 4.836 1 94.12 164 GLU B N 1
ATOM 5321 C CA . GLU B 1 164 ? -12.188 3.736 5.18 1 94.12 164 GLU B CA 1
ATOM 5322 C C . GLU B 1 164 ? -12.07 2.971 6.496 1 94.12 164 GLU B C 1
ATOM 5324 O O . GLU B 1 164 ? -12.578 3.412 7.523 1 94.12 164 GLU B O 1
ATOM 5329 N N . ALA B 1 165 ? -11.375 1.842 6.465 1 94.38 165 ALA B N 1
ATOM 5330 C CA . ALA B 1 165 ? -11.227 1.041 7.676 1 94.38 165 ALA B CA 1
ATOM 5331 C C . ALA B 1 165 ? -10.383 1.768 8.711 1 94.38 165 ALA B C 1
ATOM 5333 O O . ALA B 1 165 ? -9.266 2.213 8.414 1 94.38 165 ALA B O 1
ATOM 5334 N N . LYS B 1 166 ? -10.891 1.88 9.898 1 89.19 166 LYS B N 1
ATOM 5335 C CA . LYS B 1 166 ? -10.188 2.59 10.969 1 89.19 166 LYS B CA 1
ATOM 5336 C C . LYS B 1 166 ? -10.133 1.753 12.242 1 89.19 166 LYS B C 1
ATOM 5338 O O . LYS B 1 166 ? -9.305 2.004 13.117 1 89.19 166 LYS B O 1
ATOM 5343 N N . THR B 1 167 ? -11.055 0.811 12.383 1 93.25 167 THR B N 1
ATOM 5344 C CA . THR B 1 167 ? -11.133 -0.023 13.578 1 93.25 167 THR B CA 1
ATOM 5345 C C . THR B 1 167 ? -10.672 -1.446 13.273 1 93.25 167 THR B C 1
ATOM 5347 O O . THR B 1 167 ? -10.648 -1.861 12.109 1 93.25 167 THR B O 1
ATOM 5350 N N . PRO B 1 168 ? -10.406 -2.195 14.344 1 95.19 168 PRO B N 1
ATOM 5351 C CA . PRO B 1 168 ? -10 -3.588 14.133 1 95.19 168 PRO B CA 1
ATOM 5352 C C . PRO B 1 168 ? -11.055 -4.395 13.367 1 95.19 168 PRO B C 1
ATOM 5354 O O . PRO B 1 168 ? -10.711 -5.18 12.484 1 95.19 168 PRO B O 1
ATOM 5357 N N . LEU B 1 169 ? -12.336 -4.207 13.695 1 97.19 169 LEU B N 1
ATOM 5358 C CA . LEU B 1 169 ? -13.391 -4.949 13 1 97.19 169 LEU B CA 1
ATOM 5359 C C . LEU B 1 169 ? -13.461 -4.543 11.531 1 97.19 169 LEU B C 1
ATOM 5361 O O . LEU B 1 169 ? -13.57 -5.402 10.648 1 97.19 169 LEU B O 1
ATOM 5365 N N . GLU B 1 170 ? -13.414 -3.244 11.25 1 96.88 170 GLU B N 1
ATOM 5366 C CA . GLU B 1 170 ? -13.414 -2.768 9.875 1 96.88 170 GLU B CA 1
ATOM 5367 C C . GLU B 1 170 ? -12.227 -3.336 9.094 1 96.88 170 GLU B C 1
ATOM 5369 O O . GLU B 1 170 ? -12.383 -3.748 7.941 1 96.88 170 GLU B O 1
ATOM 5374 N N . ASN B 1 171 ? -11.117 -3.387 9.758 1 96.62 171 ASN B N 1
ATOM 5375 C CA . ASN B 1 171 ? -9.938 -3.959 9.133 1 96.62 171 ASN B CA 1
ATOM 5376 C C . ASN B 1 171 ? -10.125 -5.445 8.828 1 96.62 171 ASN B C 1
ATOM 5378 O O . ASN B 1 171 ? -9.711 -5.922 7.77 1 96.62 171 ASN B O 1
ATOM 5382 N N . ALA B 1 172 ? -10.664 -6.137 9.758 1 97 172 ALA B N 1
ATOM 5383 C CA . ALA B 1 172 ? -10.891 -7.57 9.57 1 97 172 ALA B CA 1
ATOM 5384 C C . ALA B 1 172 ? -11.836 -7.824 8.406 1 97 172 ALA B C 1
ATOM 5386 O O . ALA B 1 172 ? -11.609 -8.727 7.598 1 97 172 ALA B O 1
ATOM 5387 N N . ILE B 1 173 ? -12.867 -7.035 8.289 1 95.88 173 ILE B N 1
ATOM 5388 C CA . ILE B 1 173 ? -13.852 -7.203 7.223 1 95.88 173 ILE B CA 1
ATOM 5389 C C . ILE B 1 173 ? -13.227 -6.824 5.879 1 95.88 173 ILE B C 1
ATOM 5391 O O . ILE B 1 173 ? -13.438 -7.512 4.879 1 95.88 173 ILE B O 1
ATOM 5395 N N . GLU B 1 174 ? -12.477 -5.754 5.844 1 95.38 174 GLU B N 1
ATOM 5396 C CA . GLU B 1 174 ? -11.773 -5.371 4.625 1 95.38 174 GLU B CA 1
ATOM 5397 C C . GLU B 1 174 ? -10.812 -6.473 4.176 1 95.38 174 GLU B C 1
ATOM 5399 O O . GLU B 1 174 ? -10.734 -6.781 2.984 1 95.38 174 GLU B O 1
ATOM 5404 N N . TYR B 1 175 ? -10.094 -7.047 5.137 1 95.88 175 TYR B N 1
ATOM 5405 C CA . TYR B 1 175 ? -9.188 -8.148 4.848 1 95.88 175 TYR B CA 1
ATOM 5406 C C . TYR B 1 175 ? -9.938 -9.32 4.215 1 95.88 175 TYR B C 1
ATOM 5408 O O . TYR B 1 175 ? -9.531 -9.828 3.166 1 95.88 175 TYR B O 1
ATOM 5416 N N . PHE B 1 176 ? -10.984 -9.719 4.805 1 94.06 176 PHE B N 1
ATOM 5417 C CA . PHE B 1 176 ? -11.734 -10.883 4.344 1 94.06 176 PHE B CA 1
ATOM 5418 C C . PHE B 1 176 ? -12.297 -10.641 2.943 1 94.06 176 PHE B C 1
ATOM 5420 O O . PHE B 1 176 ? -12.266 -11.539 2.1 1 94.06 176 PHE B O 1
ATOM 5427 N N . ARG B 1 177 ? -12.664 -9.445 2.662 1 90.69 177 ARG B N 1
ATOM 5428 C CA . ARG B 1 177 ? -13.359 -9.148 1.413 1 90.69 177 ARG B CA 1
ATOM 5429 C C . ARG B 1 177 ? -12.367 -8.961 0.27 1 90.69 177 ARG B C 1
ATOM 5431 O O . ARG B 1 177 ? -12.664 -9.297 -0.879 1 90.69 177 ARG B O 1
ATOM 5438 N N . TYR B 1 178 ? -11.242 -8.414 0.602 1 91.94 178 TYR B N 1
ATOM 5439 C CA . TYR B 1 178 ? -10.422 -7.973 -0.522 1 91.94 178 TYR B CA 1
ATOM 5440 C C . TYR B 1 178 ? -9.023 -8.57 -0.445 1 91.94 178 TYR B C 1
ATOM 5442 O O . TYR B 1 178 ? -8.523 -9.125 -1.428 1 91.94 178 TYR B O 1
ATOM 5450 N N . GLU B 1 179 ? -8.406 -8.492 0.681 1 93.06 179 GLU B N 1
ATOM 5451 C CA . GLU B 1 179 ? -7.008 -8.898 0.803 1 93.06 179 GLU B CA 1
ATOM 5452 C C . GLU B 1 179 ? -6.867 -10.414 0.726 1 93.06 179 GLU B C 1
ATOM 5454 O O . GLU B 1 179 ? -5.918 -10.93 0.127 1 93.06 179 GLU B O 1
ATOM 5459 N N . PHE B 1 180 ? -7.797 -11.109 1.33 1 93.62 180 PHE B N 1
ATOM 5460 C CA . PHE B 1 180 ? -7.781 -12.57 1.35 1 93.62 180 PHE B CA 1
ATOM 5461 C C . PHE B 1 180 ? -7.746 -13.133 -0.067 1 93.62 180 PHE B C 1
ATOM 5463 O O . PHE B 1 180 ? -6.945 -14.016 -0.369 1 93.62 180 PHE B O 1
ATOM 5470 N N . GLU B 1 181 ? -8.43 -12.57 -0.899 1 88.25 181 GLU B N 1
ATOM 5471 C CA . GLU B 1 181 ? -8.523 -13.07 -2.27 1 88.25 181 GLU B CA 1
ATOM 5472 C C . GLU B 1 181 ? -7.359 -12.578 -3.117 1 88.25 181 GLU B C 1
ATOM 5474 O O . GLU B 1 181 ? -6.82 -13.32 -3.939 1 88.25 181 GLU B O 1
ATOM 5479 N N . ASN B 1 182 ? -6.926 -11.383 -2.887 1 91 182 ASN B N 1
ATOM 5480 C CA . ASN B 1 182 ? -5.957 -10.766 -3.787 1 91 182 ASN B CA 1
ATOM 5481 C C . ASN B 1 182 ? -4.531 -10.922 -3.27 1 91 182 ASN B C 1
ATOM 5483 O O . ASN B 1 182 ? -3.568 -10.664 -3.994 1 91 182 ASN B O 1
ATOM 5487 N N . GLY B 1 183 ? -4.414 -11.32 -2.029 1 94 183 GLY B N 1
ATOM 5488 C CA . GLY B 1 183 ? -3.111 -11.609 -1.452 1 94 183 GLY B CA 1
ATOM 5489 C C . GLY B 1 183 ? -2.299 -10.359 -1.169 1 94 183 GLY B C 1
ATOM 5490 O O . GLY B 1 183 ? -1.089 -10.438 -0.944 1 94 183 GLY B O 1
ATOM 5491 N N . ILE B 1 184 ? -2.92 -9.211 -1.282 1 94 184 ILE B N 1
ATOM 5492 C CA . ILE B 1 184 ? -2.238 -7.938 -1.064 1 94 184 ILE B CA 1
ATOM 5493 C C . ILE B 1 184 ? -3.244 -6.887 -0.602 1 94 184 ILE B C 1
ATOM 5495 O O . ILE B 1 184 ? -4.449 -7.035 -0.812 1 94 184 ILE B O 1
ATOM 5499 N N . GLU B 1 185 ? -2.799 -5.883 0.026 1 93.81 185 GLU B N 1
ATOM 5500 C CA . GLU B 1 185 ? -3.65 -4.824 0.568 1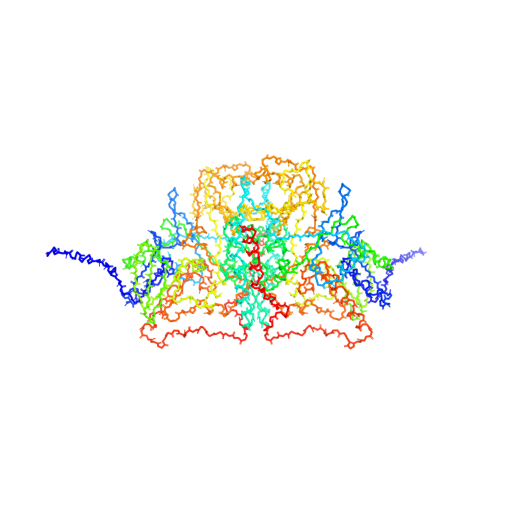 93.81 185 GLU B CA 1
ATOM 5501 C C . GLU B 1 185 ? -4.375 -4.074 -0.544 1 93.81 185 GLU B C 1
ATOM 5503 O O . GLU B 1 185 ? -3.832 -3.9 -1.638 1 93.81 185 GLU B O 1
ATOM 5508 N N . PRO B 1 186 ? -5.547 -3.518 -0.184 1 94 186 PRO B N 1
ATOM 5509 C CA . PRO B 1 186 ? -6.375 -2.861 -1.199 1 94 186 PRO B CA 1
ATOM 5510 C C . PRO B 1 186 ? -5.758 -1.56 -1.708 1 94 186 PRO B C 1
ATOM 5512 O O . PRO B 1 186 ? -6.188 -1.029 -2.736 1 94 186 PRO B O 1
ATOM 5515 N N . ASP B 1 187 ? -4.824 -1.002 -1.062 1 93.06 187 ASP B N 1
ATOM 5516 C CA . ASP B 1 187 ? -4.277 0.285 -1.481 1 93.06 187 ASP B CA 1
ATOM 5517 C C . ASP B 1 187 ? -3.305 0.115 -2.646 1 93.06 187 ASP B C 1
ATOM 5519 O O . ASP B 1 187 ? -2.717 1.091 -3.119 1 93.06 187 ASP B O 1
ATOM 5523 N N . VAL B 1 188 ? -3.176 -1.106 -3.123 1 91.62 188 VAL B N 1
ATOM 5524 C CA . VAL B 1 188 ? -2.299 -1.363 -4.262 1 91.62 188 VAL B CA 1
ATOM 5525 C C . VAL B 1 188 ? -3.117 -1.898 -5.434 1 91.62 188 VAL B C 1
ATOM 5527 O O . VAL B 1 188 ? -2.752 -1.702 -6.594 1 91.62 188 VAL B O 1
ATOM 5530 N N . ILE B 1 189 ? -4.184 -2.502 -5.207 1 91.81 189 ILE B N 1
ATOM 5531 C CA . ILE B 1 189 ? -5.008 -3.189 -6.195 1 91.81 189 ILE B CA 1
ATOM 5532 C C . ILE B 1 189 ? -5.812 -2.168 -6.996 1 91.81 189 ILE B C 1
ATOM 5534 O O . ILE B 1 189 ? -6.344 -1.209 -6.434 1 91.81 189 ILE B O 1
ATOM 5538 N N . ASP B 1 190 ? -5.887 -2.406 -8.266 1 91.44 190 ASP B N 1
ATOM 5539 C CA . ASP B 1 190 ? -6.703 -1.532 -9.102 1 91.44 190 ASP B CA 1
ATOM 5540 C C . ASP B 1 190 ? -8.18 -1.662 -8.758 1 91.44 190 ASP B C 1
ATOM 5542 O O . ASP B 1 190 ? -8.688 -2.771 -8.57 1 91.44 190 ASP B O 1
ATOM 5546 N N . ALA B 1 191 ? -8.828 -0.571 -8.703 1 90.88 191 ALA B N 1
ATOM 5547 C CA . ALA B 1 191 ? -10.227 -0.548 -8.273 1 90.88 191 ALA B CA 1
ATOM 5548 C C . ALA B 1 191 ? -11.133 -1.182 -9.328 1 90.88 191 ALA B C 1
ATOM 5550 O O . ALA B 1 191 ? -12.227 -1.66 -9.008 1 90.88 191 ALA B O 1
ATOM 5551 N N . VAL B 1 192 ? -10.703 -1.112 -10.547 1 80.12 192 VAL B N 1
ATOM 5552 C CA . VAL B 1 192 ? -11.523 -1.651 -11.625 1 80.12 192 VAL B CA 1
ATOM 5553 C C . VAL B 1 192 ? -11.18 -3.123 -11.844 1 80.12 192 VAL B C 1
ATOM 5555 O O . VAL B 1 192 ? -12.07 -3.943 -12.078 1 80.12 192 VAL B O 1
ATOM 5558 N N . GLY B 1 193 ? -9.938 -3.369 -11.742 1 66.75 193 GLY B N 1
ATOM 5559 C CA . GLY B 1 193 ? -9.453 -4.695 -12.086 1 66.75 193 GLY B CA 1
ATOM 5560 C C . GLY B 1 193 ? -9.625 -5.707 -10.969 1 66.75 193 GLY B C 1
ATOM 5561 O O . GLY B 1 193 ? -9.406 -6.902 -11.172 1 66.75 193 GLY B O 1
ATOM 5562 N N . PHE B 1 194 ? -9.703 -5.035 -9.68 1 64 194 PHE B N 1
ATOM 5563 C CA . PHE B 1 194 ? -9.648 -6.027 -8.609 1 64 194 PHE B CA 1
ATOM 5564 C C . PHE B 1 194 ? -10.727 -7.094 -8.805 1 64 194 PHE B C 1
ATOM 5566 O O . PHE B 1 194 ? -10.664 -8.164 -8.195 1 64 194 PHE B O 1
ATOM 5573 N N . GLY B 1 195 ? -11.008 -7.367 -10.156 1 54.09 195 GLY B N 1
ATOM 5574 C CA . GLY B 1 195 ? -11.703 -8.523 -10.695 1 54.09 195 GLY B CA 1
ATOM 5575 C C . GLY B 1 195 ? -13.039 -8.781 -10.023 1 54.09 195 GLY B C 1
ATOM 5576 O O . GLY B 1 195 ? -13.406 -8.094 -9.07 1 54.09 195 GLY B O 1
ATOM 5577 N N . TYR B 1 196 ? -13.797 -9.609 -10.586 1 48.44 196 TYR B N 1
ATOM 5578 C CA . TYR B 1 196 ? -14.969 -10.375 -10.18 1 48.44 196 TYR B CA 1
ATOM 5579 C C . TYR B 1 196 ? -14.734 -11.078 -8.852 1 48.44 196 TYR B C 1
ATOM 5581 O O . TYR B 1 196 ? -13.789 -11.859 -8.711 1 48.44 196 TYR B O 1
ATOM 5589 N N . SER B 1 197 ? -14.906 -10.242 -7.859 1 51.72 197 SER B N 1
ATOM 5590 C CA . SER B 1 197 ? -14.758 -10.867 -6.551 1 51.72 197 SER B CA 1
ATOM 5591 C C . SER B 1 197 ? -15.586 -12.148 -6.461 1 51.72 197 SER B C 1
ATOM 5593 O O . SER B 1 197 ? -16.703 -12.211 -6.977 1 51.72 197 SER B O 1
ATOM 5595 N N . ALA B 1 198 ? -14.93 -13.297 -6.234 1 48.09 198 ALA B N 1
ATOM 5596 C CA . ALA B 1 198 ? -15.578 -14.531 -5.789 1 48.09 198 ALA B CA 1
ATOM 5597 C C . ALA B 1 198 ? -16.75 -14.234 -4.863 1 48.09 198 ALA B C 1
ATOM 5599 O O . ALA B 1 198 ? -17.609 -15.094 -4.637 1 48.09 198 ALA B O 1
ATOM 5600 N N . LEU B 1 199 ? -16.641 -12.961 -4.363 1 48.97 199 LEU B N 1
ATOM 5601 C CA . LEU B 1 199 ? -17.688 -12.633 -3.387 1 48.97 199 LEU B CA 1
ATOM 5602 C C . LEU B 1 199 ? -18.953 -12.164 -4.078 1 48.97 199 LEU B C 1
ATOM 5604 O O . LEU B 1 199 ? -19.922 -11.789 -3.416 1 48.97 199 LEU B O 1
ATOM 5608 N N . ASN B 1 200 ? -18.797 -12.266 -5.391 1 53.06 200 ASN B N 1
ATOM 5609 C CA . ASN B 1 200 ? -20.062 -12 -6.066 1 53.06 200 ASN B CA 1
ATOM 5610 C C . ASN B 1 200 ? -21.062 -13.117 -5.82 1 53.06 200 ASN B C 1
ATOM 5612 O O . ASN B 1 200 ? -20.75 -14.297 -5.961 1 53.06 200 ASN B O 1
ATOM 5616 N N . GLU B 1 201 ? -22.109 -12.82 -5.129 1 52.56 201 GLU B N 1
ATOM 5617 C CA . GLU B 1 201 ? -23.141 -13.688 -4.578 1 52.56 201 GLU B CA 1
ATOM 5618 C C . GLU B 1 201 ? -23.531 -14.789 -5.566 1 52.56 201 GLU B C 1
ATOM 5620 O O . GLU B 1 201 ? -24 -15.852 -5.164 1 52.56 201 GLU B O 1
ATOM 5625 N N . ASN B 1 202 ? -23.078 -14.586 -6.82 1 56.72 202 ASN B N 1
ATOM 5626 C CA . ASN B 1 202 ? -23.562 -15.586 -7.777 1 56.72 202 ASN B CA 1
ATOM 5627 C C . ASN B 1 202 ? -22.438 -16.516 -8.227 1 56.72 202 ASN B C 1
ATOM 5629 O O . ASN B 1 202 ? -22.609 -17.312 -9.148 1 56.72 202 ASN B O 1
ATOM 5633 N N . VAL B 1 203 ? -21.359 -16.344 -7.461 1 64.06 203 VAL B N 1
ATOM 5634 C CA . VAL B 1 203 ? -20.234 -17.172 -7.895 1 64.06 203 VAL B CA 1
ATOM 5635 C C . VAL B 1 203 ? -19.984 -18.281 -6.879 1 64.06 203 VAL B C 1
ATOM 5637 O O . VAL B 1 203 ? -19.922 -18.031 -5.676 1 64.06 203 VAL B O 1
ATOM 5640 N N . HIS B 1 204 ? -20.094 -19.484 -7.383 1 75.69 204 HIS B N 1
ATOM 5641 C CA . HIS B 1 204 ? -19.844 -20.641 -6.527 1 75.69 204 HIS B CA 1
ATOM 5642 C C . HIS B 1 204 ? -18.391 -21.078 -6.609 1 75.69 204 HIS B C 1
ATOM 5644 O O . HIS B 1 204 ? -17.781 -21.062 -7.684 1 75.69 204 HIS B O 1
ATOM 5650 N N . GLU B 1 205 ? -17.875 -21.297 -5.469 1 85.75 205 GLU B N 1
ATOM 5651 C CA . GLU B 1 205 ? -16.5 -21.812 -5.344 1 85.75 205 GLU B CA 1
ATOM 5652 C C . GLU B 1 205 ? -16.5 -23.219 -4.758 1 85.75 205 GLU B C 1
ATOM 5654 O O . GLU B 1 205 ? -17.406 -23.594 -4.023 1 85.75 205 GLU B O 1
ATOM 5659 N N . ARG B 1 206 ? -15.539 -24 -5.191 1 91.31 206 ARG B N 1
ATOM 5660 C CA . ARG B 1 206 ? -15.328 -25.328 -4.613 1 91.31 206 ARG B CA 1
ATOM 5661 C C . ARG B 1 206 ? -13.898 -25.484 -4.105 1 91.31 206 ARG B C 1
ATOM 5663 O O . ARG B 1 206 ? -12.961 -24.938 -4.703 1 91.31 206 ARG B O 1
ATOM 5670 N N . ILE B 1 207 ? -13.789 -26.156 -3.029 1 93.62 207 ILE B N 1
ATOM 5671 C CA . ILE B 1 207 ? -12.477 -26.578 -2.562 1 93.62 207 ILE B CA 1
ATOM 5672 C C . ILE B 1 207 ? -12.227 -28.031 -2.969 1 93.62 207 ILE B C 1
ATOM 5674 O O . ILE B 1 207 ? -13.078 -28.891 -2.766 1 93.62 207 ILE B O 1
ATOM 5678 N N . VAL B 1 208 ? -11.07 -28.266 -3.594 1 96 208 VAL B N 1
ATOM 5679 C CA . VAL B 1 208 ? -10.719 -29.625 -3.984 1 96 208 VAL B CA 1
ATOM 5680 C C . VAL B 1 208 ? -10.164 -30.391 -2.779 1 96 208 VAL B C 1
ATOM 5682 O O . VAL B 1 208 ? -9.086 -30.062 -2.273 1 96 208 VAL B O 1
ATOM 5685 N N . ASN B 1 209 ? -10.898 -31.312 -2.324 1 95.38 209 ASN B N 1
ATOM 5686 C CA . ASN B 1 209 ? -10.453 -32.125 -1.201 1 95.38 209 ASN B CA 1
ATOM 5687 C C . ASN B 1 209 ? -10.203 -33.594 -1.62 1 95.38 209 ASN B C 1
ATOM 5689 O O . ASN B 1 209 ? -10.211 -34.5 -0.781 1 95.38 209 ASN B O 1
ATOM 5693 N N . ASP B 1 210 ? -10.062 -33.75 -2.896 1 97.12 210 ASP B N 1
ATOM 5694 C CA . ASP B 1 210 ? -9.781 -35.094 -3.447 1 97.12 210 ASP B CA 1
ATOM 5695 C C . ASP B 1 210 ? -8.359 -35.531 -3.119 1 97.12 210 ASP B C 1
ATOM 5697 O O . ASP B 1 210 ? -7.414 -34.75 -3.256 1 97.12 210 ASP B O 1
ATOM 5701 N N . PRO B 1 211 ? -8.18 -36.781 -2.717 1 96.94 211 PRO B N 1
ATOM 5702 C CA . PRO B 1 211 ? -6.848 -37.281 -2.332 1 96.94 211 PRO B CA 1
ATOM 5703 C C . PRO B 1 211 ? -5.859 -37.25 -3.498 1 96.94 211 PRO B C 1
ATOM 5705 O O . PRO B 1 211 ? -4.645 -37.312 -3.283 1 96.94 211 PRO B O 1
ATOM 5708 N N . ARG B 1 212 ? -6.324 -37.25 -4.715 1 97.12 212 ARG B N 1
ATOM 5709 C CA . ARG B 1 212 ? -5.438 -37.219 -5.871 1 97.12 212 ARG B CA 1
ATOM 5710 C C . ARG B 1 212 ? -4.871 -35.812 -6.105 1 97.12 212 ARG B C 1
ATOM 5712 O O . ARG B 1 212 ? -3.883 -35.656 -6.824 1 97.12 212 ARG B O 1
ATOM 5719 N N . GLY B 1 213 ? -5.469 -34.781 -5.535 1 96.94 213 GLY B N 1
ATOM 5720 C CA . GLY B 1 213 ? -4.949 -33.438 -5.574 1 96.94 213 GLY B CA 1
ATOM 5721 C C . GLY B 1 213 ? -5.578 -32.594 -6.664 1 96.94 213 GLY B C 1
ATOM 5722 O O . GLY B 1 213 ? -6.086 -33.125 -7.656 1 96.94 213 GLY B O 1
ATOM 5723 N N . TYR B 1 214 ? -5.477 -31.312 -6.547 1 97 214 TYR B N 1
ATOM 5724 C CA . TYR B 1 214 ? -6.102 -30.328 -7.414 1 97 214 TYR B CA 1
ATOM 5725 C C . TYR B 1 214 ? -5.684 -30.516 -8.867 1 97 214 TYR B C 1
ATOM 5727 O O . TYR B 1 214 ? -6.512 -30.438 -9.773 1 97 214 TYR B O 1
ATOM 5735 N N . GLY B 1 215 ? -4.426 -30.812 -9.125 1 97.44 215 GLY B N 1
ATOM 5736 C CA . GLY B 1 215 ? -3.861 -30.812 -10.461 1 97.44 215 GLY B CA 1
ATOM 5737 C C . GLY B 1 215 ? -4.066 -32.125 -11.203 1 97.44 215 GLY B C 1
ATOM 5738 O O . GLY B 1 215 ? -3.752 -32.219 -12.391 1 97.44 215 GLY B O 1
ATOM 5739 N N . PHE B 1 216 ? -4.664 -33.094 -10.594 1 97.94 216 PHE B N 1
ATOM 5740 C CA . PHE B 1 216 ? -4.699 -34.469 -11.078 1 97.94 216 PHE B CA 1
ATOM 5741 C C . PHE B 1 216 ? -5.273 -34.531 -12.484 1 97.94 216 PHE B C 1
ATOM 5743 O O . PHE B 1 216 ? -4.68 -35.156 -13.375 1 97.94 216 PHE B O 1
ATOM 5750 N N . PRO B 1 217 ? -6.434 -33.875 -12.766 1 98.31 217 PRO B N 1
ATOM 5751 C CA . PRO B 1 217 ? -6.996 -34 -14.109 1 98.31 217 PRO B CA 1
ATOM 5752 C C . PRO B 1 217 ? -6.035 -33.531 -15.195 1 98.31 217 PRO B C 1
ATOM 5754 O O . PRO B 1 217 ? -5.887 -34.219 -16.219 1 98.31 217 PRO B O 1
ATOM 5757 N N . VAL B 1 218 ? -5.375 -32.438 -14.969 1 98.19 218 VAL B N 1
ATOM 5758 C CA . VAL B 1 218 ? -4.465 -31.844 -15.953 1 98.19 218 VAL B CA 1
ATOM 5759 C C . VAL B 1 218 ? -3.221 -32.719 -16.078 1 98.19 218 VAL B C 1
ATOM 5761 O O . VAL B 1 218 ? -2.717 -32.938 -17.188 1 98.19 218 VAL B O 1
ATOM 5764 N N . PHE B 1 219 ? -2.707 -33.25 -14.953 1 98.19 219 PHE B N 1
ATOM 5765 C CA . PHE B 1 219 ? -1.531 -34.125 -14.953 1 98.19 219 PHE B CA 1
ATOM 5766 C C . PHE B 1 219 ? -1.82 -35.438 -15.68 1 98.19 219 PHE B C 1
ATOM 5768 O O . PHE B 1 219 ? -0.998 -35.906 -16.469 1 98.19 219 PHE B O 1
ATOM 5775 N N . GLU B 1 220 ? -2.996 -35.938 -15.406 1 98.19 220 GLU B N 1
ATOM 5776 C CA . GLU B 1 220 ? -3.4 -37.188 -16.062 1 98.19 220 GLU B CA 1
ATOM 5777 C C . GLU B 1 220 ? -3.469 -37 -17.578 1 98.19 220 GLU B C 1
ATOM 5779 O O . GLU B 1 220 ? -3.016 -37.875 -18.328 1 98.19 220 GLU B O 1
ATOM 5784 N N . GLU B 1 221 ? -3.939 -35.906 -17.984 1 97.94 221 GLU B N 1
ATOM 5785 C CA . GLU B 1 221 ? -4.113 -35.656 -19.406 1 97.94 221 GLU B CA 1
ATOM 5786 C C . GLU B 1 221 ? -2.781 -35.312 -20.078 1 97.94 221 GLU B C 1
ATOM 5788 O O . GLU B 1 221 ? -2.682 -35.281 -21.312 1 97.94 221 GLU B O 1
ATOM 5793 N N . SER B 1 222 ? -1.801 -35.062 -19.312 1 98.19 222 SER B N 1
ATOM 5794 C CA . SER B 1 222 ? -0.49 -34.75 -19.875 1 98.19 222 SER B CA 1
ATOM 5795 C C . SER B 1 222 ? 0.297 -36.031 -20.172 1 98.19 222 SER B C 1
ATOM 5797 O O . SER B 1 222 ? 1.326 -36 -20.844 1 98.19 222 SER B O 1
ATOM 5799 N N . LYS B 1 223 ? -0.129 -37.188 -19.781 1 98 223 LYS B N 1
ATOM 5800 C CA . LYS B 1 223 ? 0.6 -38.469 -19.875 1 98 223 LYS B CA 1
ATOM 5801 C C . LYS B 1 223 ? 0.968 -38.781 -21.312 1 98 223 LYS B C 1
ATOM 5803 O O . LYS B 1 223 ? 2.088 -39.219 -21.594 1 98 223 LYS B O 1
ATOM 5808 N N . PRO B 1 224 ? 0.104 -38.5 -22.297 1 97.56 224 PRO B N 1
ATOM 5809 C CA . PRO B 1 224 ? 0.43 -38.844 -23.688 1 97.56 224 PRO B CA 1
ATOM 5810 C C . PRO B 1 224 ? 1.626 -38.062 -24.219 1 97.56 224 PRO B C 1
ATOM 5812 O O . PRO B 1 224 ? 2.27 -38.5 -25.188 1 97.56 224 PRO B O 1
ATOM 5815 N N . TYR B 1 225 ? 1.941 -36.938 -23.656 1 97.44 225 TYR B N 1
ATOM 5816 C CA . TYR B 1 225 ? 3.059 -36.156 -24.156 1 97.44 225 TYR B CA 1
ATOM 5817 C C . TYR B 1 225 ? 4.082 -35.875 -23.062 1 97.44 225 TYR B C 1
ATOM 5819 O O . TYR B 1 225 ? 4.898 -34.969 -23.188 1 97.44 225 TYR B O 1
ATOM 5827 N N . GLN B 1 226 ? 4.062 -36.594 -22 1 95.94 226 GLN B N 1
ATOM 5828 C CA . GLN B 1 226 ? 4.926 -36.344 -20.844 1 95.94 226 GLN B CA 1
ATOM 5829 C C . GLN B 1 226 ? 6.395 -36.562 -21.203 1 95.94 226 GLN B C 1
ATOM 5831 O O . GLN B 1 226 ? 7.277 -35.969 -20.562 1 95.94 226 GLN B O 1
ATOM 5836 N N . SER B 1 227 ? 6.656 -37.375 -22.234 1 96.88 227 SER B N 1
ATOM 5837 C CA . SER B 1 227 ? 8.023 -37.625 -22.688 1 96.88 227 SER B CA 1
ATOM 5838 C C . SER B 1 227 ? 8.633 -36.344 -23.266 1 96.88 227 SER B C 1
ATOM 5840 O O . SER B 1 227 ? 9.852 -36.219 -23.422 1 96.88 227 SER B O 1
ATOM 5842 N N . LYS B 1 228 ? 7.836 -35.375 -23.578 1 98.06 228 LYS B N 1
ATOM 5843 C CA . LYS B 1 228 ? 8.289 -34.125 -24.141 1 98.06 228 LYS B CA 1
ATOM 5844 C C . LYS B 1 228 ? 8.516 -33.062 -23.062 1 98.06 228 LYS B C 1
ATOM 5846 O O . LYS B 1 228 ? 8.766 -31.891 -23.359 1 98.06 228 LYS B O 1
ATOM 5851 N N . ILE B 1 229 ? 8.352 -33.438 -21.844 1 98.69 229 ILE B N 1
ATOM 5852 C CA . ILE B 1 229 ? 8.617 -32.562 -20.703 1 98.69 229 ILE B CA 1
ATOM 5853 C C . ILE B 1 229 ? 9.953 -32.938 -20.062 1 98.69 229 ILE B C 1
ATOM 5855 O O . ILE B 1 229 ? 10.148 -34.062 -19.641 1 98.69 229 ILE B O 1
ATOM 5859 N N . LYS B 1 230 ? 10.836 -32 -20.047 1 98.5 230 LYS B N 1
ATOM 5860 C CA . LYS B 1 230 ? 12.117 -32.188 -19.359 1 98.5 230 LYS B CA 1
ATOM 5861 C C . LYS B 1 230 ? 12.148 -31.453 -18.031 1 98.5 230 LYS B C 1
ATOM 5863 O O . LYS B 1 230 ? 12.094 -30.219 -18 1 98.5 230 LYS B O 1
ATOM 5868 N N . LEU B 1 231 ? 12.25 -32.219 -16.922 1 98.56 231 LEU B N 1
ATOM 5869 C CA . LEU B 1 231 ? 12.32 -31.656 -15.57 1 98.56 231 LEU B CA 1
ATOM 5870 C C . LEU B 1 231 ? 13.742 -31.234 -15.227 1 98.56 231 LEU B C 1
ATOM 5872 O O . LEU B 1 231 ? 14.688 -31.562 -15.953 1 98.56 231 LEU B O 1
ATOM 5876 N N . ASN B 1 232 ? 13.914 -30.469 -14.219 1 98.44 232 ASN B N 1
ATOM 5877 C CA . ASN B 1 232 ? 15.195 -29.969 -13.727 1 98.44 232 ASN B CA 1
ATOM 5878 C C . ASN B 1 232 ? 15.945 -29.188 -14.805 1 98.44 232 ASN B C 1
ATOM 5880 O O . ASN B 1 232 ? 17.172 -29.297 -14.922 1 98.44 232 ASN B O 1
ATOM 5884 N N . LYS B 1 233 ? 15.227 -28.484 -15.68 1 98.38 233 LYS B N 1
ATOM 5885 C CA . LYS B 1 233 ? 15.781 -27.609 -16.719 1 98.38 233 LYS B CA 1
ATOM 5886 C C . LYS B 1 233 ? 15.391 -26.156 -16.469 1 98.38 233 LYS B C 1
ATOM 5888 O O . LYS B 1 233 ? 14.375 -25.688 -16.969 1 98.38 233 LYS B O 1
ATOM 5893 N N . THR B 1 234 ? 16.281 -25.453 -15.781 1 98.69 234 THR B N 1
ATOM 5894 C CA . THR B 1 234 ? 16.047 -24.047 -15.461 1 98.69 234 THR B CA 1
ATOM 5895 C C . THR B 1 234 ? 16.578 -23.141 -16.578 1 98.69 234 THR B C 1
ATOM 5897 O O . THR B 1 234 ? 17.781 -22.984 -16.719 1 98.69 234 THR B O 1
ATOM 5900 N N . ALA B 1 235 ? 15.68 -22.594 -17.375 1 98.75 235 ALA B N 1
ATOM 5901 C CA . ALA B 1 235 ? 16.094 -21.641 -18.406 1 98.75 235 ALA B CA 1
ATOM 5902 C C . ALA B 1 235 ? 16.688 -20.375 -17.781 1 98.75 235 ALA B C 1
ATOM 5904 O O . ALA B 1 235 ? 16.078 -19.797 -16.875 1 98.75 235 ALA B O 1
ATOM 5905 N N . THR B 1 236 ? 17.812 -19.953 -18.281 1 98.56 236 THR B N 1
ATOM 5906 C CA . THR B 1 236 ? 18.469 -18.781 -17.703 1 98.56 236 THR B CA 1
ATOM 5907 C C . THR B 1 236 ? 18.656 -17.703 -18.766 1 98.56 236 THR B C 1
ATOM 5909 O O . THR B 1 236 ? 18.906 -16.531 -18.422 1 98.56 236 THR 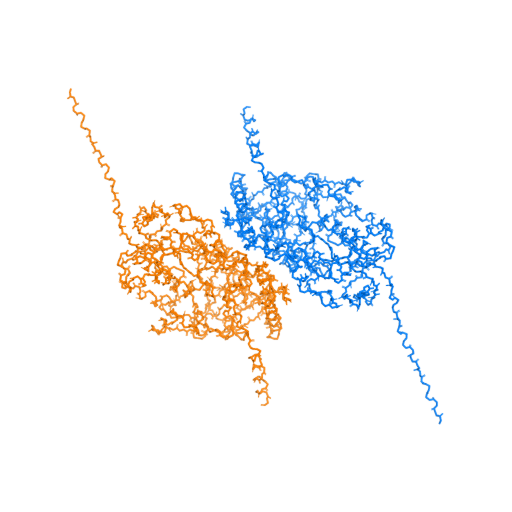B O 1
ATOM 5912 N N . LYS B 1 237 ? 18.625 -18.141 -20.031 1 98.56 237 LYS B N 1
ATOM 5913 C CA . LYS B 1 237 ? 18.828 -17.188 -21.094 1 98.56 237 LYS B CA 1
ATOM 5914 C C . LYS B 1 237 ? 18.062 -17.578 -22.359 1 98.56 237 LYS B C 1
ATOM 5916 O O . LYS B 1 237 ? 18.031 -18.766 -22.719 1 98.56 237 LYS B O 1
ATOM 5921 N N . ILE B 1 238 ? 17.422 -16.672 -22.984 1 98.38 238 ILE B N 1
ATOM 5922 C CA . ILE B 1 238 ? 16.75 -16.812 -24.266 1 98.38 238 ILE B CA 1
ATOM 5923 C C . ILE B 1 238 ? 17.344 -15.82 -25.281 1 98.38 238 ILE B C 1
ATOM 5925 O O . ILE B 1 238 ? 17.172 -14.602 -25.125 1 98.38 238 ILE B O 1
ATOM 5929 N N . THR B 1 239 ? 18.016 -16.344 -26.266 1 98.19 239 THR B N 1
ATOM 5930 C CA . THR B 1 239 ? 18.688 -15.508 -27.266 1 98.19 239 THR B CA 1
ATOM 5931 C C . THR B 1 239 ? 18 -15.656 -28.625 1 98.19 239 THR B C 1
ATOM 5933 O O . THR B 1 239 ? 17.969 -16.75 -29.188 1 98.19 239 THR B O 1
ATOM 5936 N N . MET B 1 240 ? 17.453 -14.578 -29.078 1 96.62 240 MET B N 1
ATOM 5937 C CA . MET B 1 240 ? 16.938 -14.547 -30.438 1 96.62 240 MET B CA 1
ATOM 5938 C C . MET B 1 240 ? 18 -14.055 -31.422 1 96.62 240 MET B C 1
ATOM 5940 O O . MET B 1 240 ? 18.344 -12.875 -31.422 1 96.62 240 MET B O 1
ATOM 5944 N N . HIS B 1 241 ? 18.453 -14.953 -32.25 1 95.38 241 HIS B N 1
ATOM 5945 C CA . HIS B 1 241 ? 19.469 -14.625 -33.25 1 95.38 241 HIS B CA 1
ATOM 5946 C C . HIS B 1 241 ? 18.828 -13.984 -34.469 1 95.38 241 HIS B C 1
ATOM 5948 O O . HIS B 1 241 ? 19.391 -13.039 -35.062 1 95.38 241 HIS B O 1
ATOM 5954 N N . SER B 1 242 ? 17.781 -14.523 -34.938 1 90.94 242 SER B N 1
ATOM 5955 C CA . SER B 1 242 ? 16.938 -14.07 -36.031 1 90.94 242 SER B CA 1
ATOM 5956 C C . SER B 1 242 ? 15.523 -14.641 -35.875 1 90.94 242 SER B C 1
ATOM 5958 O O . SER B 1 242 ? 15.242 -15.406 -34.969 1 90.94 242 SER B O 1
ATOM 5960 N N . LYS B 1 243 ? 14.688 -14.18 -36.781 1 85.31 243 LYS B N 1
ATOM 5961 C CA . LYS B 1 243 ? 13.336 -14.75 -36.75 1 85.31 243 LYS B CA 1
ATOM 5962 C C . LYS B 1 243 ? 13.383 -16.266 -36.875 1 85.31 243 LYS B C 1
ATOM 5964 O O . LYS B 1 243 ? 14.148 -16.812 -37.656 1 85.31 243 LYS B O 1
ATOM 5969 N N . ASN B 1 244 ? 12.766 -16.953 -36.031 1 87.31 244 ASN B N 1
ATOM 5970 C CA . ASN B 1 244 ? 12.633 -18.406 -36.031 1 87.31 244 ASN B CA 1
ATOM 5971 C C . ASN B 1 244 ? 13.945 -19.094 -35.625 1 87.31 244 ASN B C 1
ATOM 5973 O O . ASN B 1 244 ? 14.195 -20.234 -36 1 87.31 244 ASN B O 1
ATOM 5977 N N . ASN B 1 245 ? 14.797 -18.344 -35.062 1 95 245 ASN B N 1
ATOM 5978 C CA . ASN B 1 245 ? 16.078 -18.859 -34.594 1 95 245 ASN B CA 1
ATOM 5979 C C . ASN B 1 245 ? 16.391 -18.359 -33.188 1 95 245 ASN B C 1
ATOM 5981 O O . ASN B 1 245 ? 17.062 -17.328 -33.031 1 95 245 ASN B O 1
ATOM 5985 N N . ILE B 1 246 ? 15.945 -19.188 -32.188 1 97.69 246 ILE B N 1
ATOM 5986 C CA . ILE B 1 246 ? 16.094 -18.812 -30.781 1 97.69 246 ILE B CA 1
ATOM 5987 C C . ILE B 1 246 ? 16.844 -19.906 -30.047 1 97.69 246 ILE B C 1
ATOM 5989 O O . ILE B 1 246 ? 16.594 -21.094 -30.25 1 97.69 246 ILE B O 1
ATOM 5993 N N . THR B 1 247 ? 17.75 -19.531 -29.234 1 98.31 247 THR B N 1
ATOM 5994 C CA . THR B 1 247 ? 18.453 -20.469 -28.359 1 98.31 247 THR B CA 1
ATOM 5995 C C . THR B 1 247 ? 18.062 -20.25 -26.906 1 98.31 247 THR B C 1
ATOM 5997 O O . THR B 1 247 ? 18.016 -19.109 -26.422 1 98.31 247 THR B O 1
ATOM 6000 N N . ILE B 1 248 ? 17.734 -21.328 -26.234 1 98.5 248 ILE B N 1
ATOM 6001 C CA . ILE B 1 248 ? 17.453 -21.312 -24.797 1 98.5 248 ILE B CA 1
ATOM 6002 C C . ILE B 1 248 ? 18.578 -22.016 -24.047 1 98.5 248 ILE B C 1
ATOM 6004 O O . ILE B 1 248 ? 18.875 -23.172 -24.297 1 98.5 248 ILE B O 1
ATOM 6008 N N . GLU B 1 249 ? 19.203 -21.312 -23.125 1 98.38 249 GLU B N 1
ATOM 6009 C CA . GLU B 1 249 ? 20.25 -21.875 -22.266 1 98.38 249 GLU B CA 1
ATOM 6010 C C . GLU B 1 249 ? 19.703 -22.188 -20.875 1 98.38 249 GLU B C 1
ATOM 6012 O O . GLU B 1 249 ? 18.922 -21.406 -20.328 1 98.38 249 GLU B O 1
ATOM 6017 N N . CYS B 1 250 ? 20.141 -23.266 -20.375 1 98.19 250 CYS B N 1
ATOM 6018 C CA . CYS B 1 250 ? 19.703 -23.688 -19.047 1 98.19 250 CYS B CA 1
ATOM 6019 C C . CYS B 1 250 ? 20.859 -23.625 -18.047 1 98.19 250 CYS B C 1
ATOM 6021 O O . CYS B 1 250 ? 22.016 -23.625 -18.438 1 98.19 250 CYS B O 1
ATOM 6023 N N . LYS B 1 251 ? 20.484 -23.609 -16.797 1 97.88 251 LYS B N 1
ATOM 6024 C CA . LYS B 1 251 ? 21.422 -23.516 -15.695 1 97.88 251 LYS B CA 1
ATOM 6025 C C . LYS B 1 251 ? 22.391 -24.688 -15.68 1 97.88 251 LYS B C 1
ATOM 6027 O O . LYS B 1 251 ? 23.547 -24.547 -15.305 1 97.88 251 LYS B O 1
ATOM 6032 N N . ASP B 1 252 ? 21.984 -25.922 -16.141 1 97.12 252 ASP B N 1
ATOM 6033 C CA . ASP B 1 252 ? 22.797 -27.125 -16.062 1 97.12 252 ASP B CA 1
ATOM 6034 C C . ASP B 1 252 ? 23.766 -27.203 -17.234 1 97.12 252 ASP B C 1
ATOM 6036 O O . ASP B 1 252 ? 24.453 -28.219 -17.422 1 97.12 252 ASP B O 1
ATOM 6040 N N . GLY B 1 253 ? 23.688 -26.234 -18.125 1 96.12 253 GLY B N 1
ATOM 6041 C CA . GLY B 1 253 ? 24.641 -26.172 -19.219 1 96.12 253 GLY B CA 1
ATOM 6042 C C . GLY B 1 253 ? 24.062 -26.641 -20.547 1 96.12 253 GLY B C 1
ATOM 6043 O O . GLY B 1 253 ? 24.672 -26.438 -21.594 1 96.12 253 GLY B O 1
ATOM 6044 N N . THR B 1 254 ? 22.859 -27.188 -20.531 1 96.75 254 THR B N 1
ATOM 6045 C CA . THR B 1 254 ? 22.234 -27.625 -21.781 1 96.75 254 THR B CA 1
ATOM 6046 C C . THR B 1 254 ? 21.656 -26.438 -22.547 1 96.75 254 THR B C 1
ATOM 6048 O O . THR B 1 254 ? 21.375 -25.391 -21.953 1 96.75 254 THR B O 1
ATOM 6051 N N . SER B 1 255 ? 21.531 -26.641 -23.828 1 97.12 255 SER B N 1
ATOM 6052 C CA . SER B 1 255 ? 20.969 -25.625 -24.703 1 97.12 255 SER B CA 1
ATOM 6053 C C . SER B 1 255 ? 20.062 -26.25 -25.75 1 97.12 255 SER B C 1
ATOM 6055 O O . SER B 1 255 ? 20.297 -27.375 -26.188 1 97.12 255 SER B O 1
ATOM 6057 N N . TYR B 1 256 ? 19.062 -25.516 -26.141 1 97.5 256 TYR B N 1
ATOM 6058 C CA . TYR B 1 256 ? 18.078 -25.953 -27.125 1 97.5 256 TYR B CA 1
ATOM 6059 C C . TYR B 1 256 ? 17.812 -24.859 -28.156 1 97.5 256 TYR B C 1
ATOM 6061 O O . TYR B 1 256 ? 17.875 -23.672 -27.844 1 97.5 256 TYR B O 1
ATOM 6069 N N . THR B 1 257 ? 17.547 -25.25 -29.375 1 97.38 257 THR B N 1
ATOM 6070 C CA . THR B 1 257 ? 17.188 -24.312 -30.422 1 97.38 257 THR B CA 1
ATOM 6071 C C . THR B 1 257 ? 15.727 -24.5 -30.844 1 97.38 257 THR B C 1
ATOM 6073 O O . THR B 1 257 ? 15.242 -25.625 -30.922 1 97.38 257 THR B O 1
ATOM 6076 N N . THR B 1 258 ? 15.086 -23.359 -31.125 1 97.56 258 THR B N 1
ATOM 6077 C CA . THR B 1 258 ? 13.672 -23.422 -31.484 1 97.56 258 THR B CA 1
ATOM 6078 C C . THR B 1 258 ? 13.297 -22.266 -32.406 1 97.56 258 THR B C 1
ATOM 6080 O O . THR B 1 258 ? 14.039 -21.281 -32.5 1 97.56 258 THR B O 1
ATOM 6083 N N . LYS B 1 259 ? 12.195 -22.453 -33.125 1 96.38 259 LYS B N 1
ATOM 6084 C CA . LYS B 1 259 ? 11.656 -21.375 -33.938 1 96.38 259 LYS B CA 1
ATOM 6085 C C . LYS B 1 259 ? 10.836 -20.406 -33.062 1 96.38 259 LYS B C 1
ATOM 6087 O O . LYS B 1 259 ? 10.836 -19.203 -33.344 1 96.38 259 LYS B O 1
ATOM 6092 N N . ASN B 1 260 ? 10.086 -20.922 -32.125 1 97 260 ASN B N 1
ATOM 6093 C CA . ASN B 1 260 ? 9.219 -20.156 -31.219 1 97 260 ASN B CA 1
ATOM 6094 C C . ASN B 1 260 ? 9.422 -20.562 -29.766 1 97 260 ASN B C 1
ATOM 6096 O O . ASN B 1 260 ? 9.688 -21.719 -29.469 1 97 260 ASN B O 1
ATOM 6100 N N . VAL B 1 261 ? 9.312 -19.578 -28.938 1 98.31 261 VAL B N 1
ATOM 6101 C CA . VAL B 1 261 ? 9.344 -19.875 -27.516 1 98.31 261 VAL B CA 1
ATOM 6102 C C . VAL B 1 261 ? 8.07 -19.375 -26.844 1 98.31 261 VAL B C 1
ATOM 6104 O O . VAL B 1 261 ? 7.602 -18.266 -27.156 1 98.31 261 VAL B O 1
ATOM 6107 N N . LEU B 1 262 ? 7.453 -20.188 -26.062 1 98.81 262 LEU B N 1
ATOM 6108 C CA . LEU B 1 262 ? 6.359 -19.797 -25.188 1 98.81 262 LEU B CA 1
ATOM 6109 C C . LEU B 1 262 ? 6.82 -19.734 -23.734 1 98.81 262 LEU B C 1
ATOM 6111 O O . LEU B 1 262 ? 7.125 -20.766 -23.141 1 98.81 262 LEU B O 1
ATOM 6115 N N . VAL B 1 263 ? 6.855 -18.531 -23.172 1 98.81 263 VAL B N 1
ATOM 6116 C CA . VAL B 1 263 ? 7.285 -18.328 -21.781 1 98.81 263 VAL B CA 1
ATOM 6117 C C . VAL B 1 263 ? 6.078 -18.391 -20.859 1 98.81 263 VAL B C 1
ATOM 6119 O O . VAL B 1 263 ? 5.191 -17.531 -20.922 1 98.81 263 VAL B O 1
ATOM 6122 N N . THR B 1 264 ? 6.102 -19.359 -19.906 1 98.75 264 THR B N 1
ATOM 6123 C CA . THR B 1 264 ? 4.945 -19.531 -19.031 1 98.75 264 THR B CA 1
ATOM 6124 C C . THR B 1 264 ? 5.355 -19.453 -17.578 1 98.75 264 THR B C 1
ATOM 6126 O O . THR B 1 264 ? 4.609 -19.891 -16.688 1 98.75 264 THR B O 1
ATOM 6129 N N . VAL B 1 265 ? 6.523 -18.969 -17.266 1 98.38 265 VAL B N 1
ATOM 6130 C CA . VAL B 1 265 ? 6.941 -18.734 -15.891 1 98.38 265 VAL B CA 1
ATOM 6131 C C . VAL B 1 265 ? 6.164 -17.562 -15.297 1 98.38 265 VAL B C 1
ATOM 6133 O O . VAL B 1 265 ? 5.496 -16.828 -16.031 1 98.38 265 VAL B O 1
ATOM 6136 N N . SER B 1 266 ? 6.223 -17.438 -13.992 1 97.69 266 SER B N 1
ATOM 6137 C CA . SER B 1 266 ? 5.516 -16.359 -13.312 1 97.69 266 SER B CA 1
ATOM 6138 C C . SER B 1 266 ? 6.051 -14.992 -13.734 1 97.69 266 SER B C 1
ATOM 6140 O O . SER B 1 266 ? 7.199 -14.883 -14.172 1 97.69 266 SER B O 1
ATOM 6142 N N . THR B 1 267 ? 5.23 -13.922 -13.609 1 96.56 267 THR B N 1
ATOM 6143 C CA . THR B 1 267 ? 5.699 -12.57 -13.906 1 96.56 267 THR B CA 1
ATOM 6144 C C . THR B 1 267 ? 6.828 -12.172 -12.961 1 96.56 267 THR B C 1
ATOM 6146 O O . THR B 1 267 ? 7.699 -11.375 -13.328 1 96.56 267 THR B O 1
ATOM 6149 N N . GLY B 1 268 ? 6.801 -12.758 -11.734 1 95.81 268 GLY B N 1
ATOM 6150 C CA . GLY B 1 268 ? 7.902 -12.523 -10.812 1 95.81 268 GLY B CA 1
ATOM 6151 C C . GLY B 1 268 ? 9.242 -12.961 -11.367 1 95.81 268 GLY B C 1
ATOM 6152 O O . GLY B 1 268 ? 10.242 -12.25 -11.219 1 95.81 268 GLY B O 1
ATOM 6153 N N . VAL B 1 269 ? 9.266 -14.047 -12.016 1 97.25 269 VAL B N 1
ATOM 6154 C CA . VAL B 1 269 ? 10.5 -14.578 -12.586 1 97.25 269 VAL B CA 1
ATOM 6155 C C . VAL B 1 269 ? 10.922 -13.734 -13.781 1 97.25 269 VAL B C 1
ATOM 6157 O O . VAL B 1 269 ? 12.086 -13.359 -13.906 1 97.25 269 VAL B O 1
ATOM 6160 N N . VAL B 1 270 ? 9.969 -13.406 -14.664 1 96.19 270 VAL B N 1
ATOM 6161 C CA . VAL B 1 270 ? 10.289 -12.609 -15.844 1 96.19 270 VAL B CA 1
ATOM 6162 C C . VAL B 1 270 ? 10.883 -11.273 -15.422 1 96.19 270 VAL B C 1
ATOM 6164 O O . VAL B 1 270 ? 11.867 -10.812 -16 1 96.19 270 VAL B O 1
ATOM 6167 N N . GLN B 1 271 ? 10.344 -10.711 -14.367 1 92.06 271 GLN B N 1
ATOM 6168 C CA . GLN B 1 271 ? 10.727 -9.367 -13.945 1 92.06 271 GLN B CA 1
ATOM 6169 C C . GLN B 1 271 ? 12 -9.398 -13.102 1 92.06 271 GLN B C 1
ATOM 6171 O O . GLN B 1 271 ? 12.641 -8.359 -12.898 1 92.06 271 GLN B O 1
ATOM 6176 N N . SER B 1 272 ? 12.391 -10.508 -12.609 1 92.12 272 SER B N 1
ATOM 6177 C CA . SER B 1 272 ? 13.523 -10.625 -11.695 1 92.12 272 SER B CA 1
ATOM 6178 C C . SER B 1 272 ? 14.844 -10.555 -12.445 1 92.12 272 SER B C 1
ATOM 6180 O O . SER B 1 272 ? 15.898 -10.336 -11.844 1 92.12 272 SER B O 1
ATOM 6182 N N . GLY B 1 273 ? 14.812 -10.922 -13.695 1 91 273 GLY B N 1
ATOM 6183 C CA . GLY B 1 273 ? 16.047 -11.039 -14.453 1 91 273 GLY B CA 1
ATOM 6184 C C . GLY B 1 273 ? 16.656 -12.43 -14.398 1 91 273 GLY B C 1
ATOM 6185 O O . GLY B 1 273 ? 17.719 -12.672 -14.969 1 91 273 GLY B O 1
ATOM 6186 N N . ASN B 1 274 ? 15.969 -13.273 -13.758 1 94.69 274 ASN B N 1
ATOM 6187 C CA . ASN B 1 274 ? 16.469 -14.648 -13.688 1 94.69 274 ASN B CA 1
ATOM 6188 C C . ASN B 1 274 ? 16.562 -15.281 -15.07 1 94.69 274 ASN B C 1
ATOM 6190 O O . ASN B 1 274 ? 17.328 -16.234 -15.266 1 94.69 274 ASN B O 1
ATOM 6194 N N . ILE B 1 275 ? 15.766 -14.859 -15.977 1 97.69 275 ILE B N 1
ATOM 6195 C CA . ILE B 1 275 ? 15.891 -15.203 -17.391 1 97.69 275 ILE B CA 1
ATOM 6196 C C . ILE B 1 275 ? 16.344 -13.977 -18.188 1 97.69 275 ILE B C 1
ATOM 6198 O O . ILE B 1 275 ? 15.641 -12.969 -18.234 1 97.69 275 ILE B O 1
ATOM 6202 N N . LYS B 1 276 ? 17.469 -14.094 -18.75 1 97.88 276 LYS B N 1
ATOM 6203 C CA . LYS B 1 276 ? 18 -13.016 -19.562 1 97.88 276 LYS B CA 1
ATOM 6204 C C . LYS B 1 276 ? 17.531 -13.148 -21.016 1 97.88 276 LYS B C 1
ATOM 6206 O O . LYS B 1 276 ? 17.656 -14.219 -21.609 1 97.88 276 LYS B O 1
ATOM 6211 N N . PHE B 1 277 ? 16.969 -12.109 -21.516 1 98.06 277 PHE B N 1
ATOM 6212 C CA . PHE B 1 277 ? 16.547 -12.07 -22.922 1 98.06 277 PHE B CA 1
ATOM 6213 C C . PHE B 1 277 ? 17.562 -11.281 -23.75 1 98.06 277 PHE B C 1
ATOM 6215 O O . PHE B 1 277 ? 18 -10.203 -23.359 1 98.06 277 PHE B O 1
ATOM 6222 N N . SER B 1 278 ? 17.922 -11.812 -24.844 1 97.5 278 SER B N 1
ATOM 6223 C CA . SER B 1 278 ? 18.781 -11.141 -25.797 1 97.5 278 SER B CA 1
ATOM 6224 C C . SER B 1 278 ? 18.203 -11.227 -27.219 1 97.5 278 SER B C 1
ATOM 6226 O O . SER B 1 278 ? 18.109 -12.312 -27.781 1 97.5 278 SER B O 1
ATOM 6228 N N . PRO B 1 279 ? 17.906 -10.133 -27.797 1 96.31 279 PRO B N 1
ATOM 6229 C CA . PRO B 1 279 ? 17.875 -8.781 -27.219 1 96.31 279 PRO B CA 1
ATOM 6230 C C . PRO B 1 279 ? 16.938 -8.664 -26.016 1 96.31 279 PRO B C 1
ATOM 6232 O O . PRO B 1 279 ? 16.094 -9.539 -25.797 1 96.31 279 PRO B O 1
ATOM 6235 N N . LYS B 1 280 ? 17.125 -7.574 -25.266 1 96 280 LYS B N 1
ATOM 6236 C CA . LYS B 1 280 ? 16.234 -7.312 -24.141 1 96 280 LYS B CA 1
ATOM 6237 C C . LYS B 1 280 ? 14.789 -7.164 -24.594 1 96 280 LYS B C 1
ATOM 6239 O O . LYS B 1 280 ? 14.539 -6.734 -25.734 1 96 280 LYS B O 1
ATOM 6244 N N . LEU B 1 281 ? 13.891 -7.523 -23.703 1 96.56 281 LEU B N 1
ATOM 6245 C CA . LEU B 1 281 ? 12.484 -7.285 -24.016 1 96.56 281 LEU B CA 1
ATOM 6246 C C . LEU B 1 281 ? 12.219 -5.797 -24.219 1 96.56 281 LEU B C 1
ATOM 6248 O O . LEU B 1 281 ? 12.781 -4.957 -23.516 1 96.56 281 LEU B O 1
ATOM 6252 N N . PRO B 1 282 ? 11.359 -5.523 -25.266 1 95.62 282 PRO B N 1
ATOM 6253 C CA . PRO B 1 282 ? 11.016 -4.113 -25.469 1 95.62 282 PRO B CA 1
ATOM 6254 C C . PRO B 1 282 ? 10.375 -3.488 -24.234 1 95.62 282 PRO B C 1
ATOM 6256 O O . PRO B 1 282 ? 9.711 -4.184 -23.453 1 95.62 282 PRO B O 1
ATOM 6259 N N . GLU B 1 283 ? 10.523 -2.17 -24.078 1 93 283 GLU B N 1
ATOM 6260 C CA . GLU B 1 283 ? 10.008 -1.452 -22.922 1 93 283 GLU B CA 1
ATOM 6261 C C . GLU B 1 283 ? 8.492 -1.595 -22.797 1 93 283 GLU B C 1
ATOM 6263 O O . GLU B 1 283 ? 7.953 -1.656 -21.688 1 93 283 GLU B O 1
ATOM 6268 N N . TRP B 1 284 ? 7.824 -1.616 -23.953 1 93.75 284 TRP B N 1
ATOM 6269 C CA . TRP B 1 284 ? 6.375 -1.768 -23.875 1 93.75 284 TRP B CA 1
ATOM 6270 C C . TRP B 1 284 ? 5.996 -3.113 -23.266 1 93.75 284 TRP B C 1
ATOM 6272 O O . TRP B 1 284 ? 4.988 -3.223 -22.578 1 93.75 284 TRP B O 1
ATOM 6282 N N . LYS B 1 285 ? 6.746 -4.156 -23.5 1 96.12 285 LYS B N 1
ATOM 6283 C CA . LYS B 1 285 ? 6.484 -5.469 -22.922 1 96.12 285 LYS B CA 1
ATOM 6284 C C . LYS B 1 285 ? 6.766 -5.48 -21.422 1 96.12 285 LYS B C 1
ATOM 6286 O O . LYS B 1 285 ? 5.926 -5.902 -20.625 1 96.12 285 LYS B O 1
ATOM 6291 N N . THR B 1 286 ? 7.957 -4.93 -21.047 1 95.75 286 THR B N 1
ATOM 6292 C CA . THR B 1 286 ? 8.305 -4.906 -19.625 1 95.75 286 THR B CA 1
ATOM 6293 C C . THR B 1 286 ? 7.355 -4 -18.844 1 95.75 286 THR B C 1
ATOM 6295 O O . THR B 1 286 ? 7.035 -4.273 -17.688 1 95.75 286 THR B O 1
ATOM 6298 N N . GLY B 1 287 ? 6.918 -2.945 -19.5 1 94.88 287 GLY B N 1
ATOM 6299 C CA . GLY B 1 287 ? 5.93 -2.068 -18.891 1 94.88 287 GLY B CA 1
ATOM 6300 C C . GLY B 1 287 ? 4.609 -2.758 -18.625 1 94.88 287 GLY B C 1
ATOM 6301 O O . GLY B 1 287 ? 4.047 -2.627 -17.531 1 94.88 287 GLY B O 1
ATOM 6302 N N . GLY B 1 288 ? 4.133 -3.471 -19.641 1 94.62 288 GLY B N 1
ATOM 6303 C CA . GLY B 1 288 ? 2.91 -4.234 -19.438 1 94.62 288 GLY B CA 1
ATOM 6304 C C . GLY B 1 288 ? 3.023 -5.266 -18.328 1 94.62 288 GLY B C 1
ATOM 6305 O O . GLY B 1 288 ? 2.146 -5.359 -17.469 1 94.62 288 GLY B O 1
ATOM 6306 N N . LEU B 1 289 ? 4.109 -6.004 -18.312 1 95.5 289 LEU B N 1
ATOM 6307 C CA . LEU B 1 289 ? 4.34 -7.043 -17.312 1 95.5 289 LEU B CA 1
ATOM 6308 C C . LEU B 1 289 ? 4.449 -6.445 -15.914 1 95.5 289 LEU B C 1
ATOM 6310 O O . LEU B 1 289 ? 4.031 -7.062 -14.93 1 95.5 289 LEU B O 1
ATOM 6314 N N . ASN B 1 290 ? 4.945 -5.277 -15.844 1 94.5 290 ASN B N 1
ATOM 6315 C CA . ASN B 1 290 ? 5.125 -4.574 -14.578 1 94.5 290 ASN B CA 1
ATOM 6316 C C . ASN B 1 290 ? 3.787 -4.266 -13.914 1 94.5 290 ASN B C 1
ATOM 6318 O O . ASN B 1 290 ? 3.727 -4.047 -12.703 1 94.5 290 ASN B O 1
ATOM 6322 N N . MET B 1 291 ? 2.742 -4.223 -14.656 1 93.75 291 MET B N 1
ATOM 6323 C CA . MET B 1 291 ? 1.424 -3.879 -14.133 1 93.75 291 MET B CA 1
ATOM 6324 C C . MET B 1 291 ? 0.782 -5.078 -13.438 1 93.75 291 MET B C 1
ATOM 6326 O O . MET B 1 291 ? -0.248 -4.941 -12.781 1 93.75 291 MET B O 1
ATOM 6330 N N . ALA B 1 292 ? 1.411 -6.223 -13.531 1 94.12 292 ALA B N 1
ATOM 6331 C CA . ALA B 1 292 ? 0.86 -7.449 -12.961 1 94.12 292 ALA B CA 1
ATOM 6332 C C . ALA B 1 292 ? 1.904 -8.18 -12.125 1 94.12 292 ALA B C 1
ATOM 6334 O O . ALA B 1 292 ? 2.205 -9.344 -12.375 1 94.12 292 ALA B O 1
ATOM 6335 N N . PRO B 1 293 ? 2.342 -7.555 -11.055 1 95 293 PRO B N 1
ATOM 6336 C CA . PRO B 1 293 ? 3.312 -8.234 -10.188 1 95 293 PRO B CA 1
ATOM 6337 C C . PRO B 1 293 ? 2.691 -9.383 -9.391 1 95 293 PRO B C 1
ATOM 6339 O O . PRO B 1 293 ? 1.479 -9.602 -9.461 1 95 293 PRO B O 1
ATOM 6342 N N . MET B 1 294 ? 3.549 -10.062 -8.672 1 96.38 294 MET B N 1
ATOM 6343 C CA . MET B 1 294 ? 3.098 -11.203 -7.887 1 96.38 294 MET B CA 1
ATOM 6344 C C . MET B 1 294 ? 2.801 -10.789 -6.449 1 96.38 294 MET B C 1
ATOM 6346 O O . MET B 1 294 ? 3.547 -10.008 -5.855 1 96.38 294 MET B O 1
ATOM 6350 N N . CYS B 1 295 ? 1.726 -11.328 -5.93 1 96.44 295 CYS B N 1
ATOM 6351 C CA . CYS B 1 295 ? 1.479 -11.172 -4.5 1 96.44 295 CYS B CA 1
ATOM 6352 C C . CYS B 1 295 ? 2.207 -12.25 -3.705 1 96.44 295 CYS B C 1
ATOM 6354 O O . CYS B 1 295 ? 2.762 -13.188 -4.281 1 96.44 295 CYS B O 1
ATOM 6356 N N . HIS B 1 296 ? 2.287 -12.047 -2.439 1 97.06 296 HIS B N 1
ATOM 6357 C CA . HIS B 1 296 ? 2.789 -13.023 -1.485 1 97.06 296 HIS B CA 1
ATOM 6358 C C . HIS B 1 296 ? 1.667 -13.555 -0.595 1 97.06 296 HIS B C 1
ATOM 6360 O O . HIS B 1 296 ? 1.113 -12.812 0.217 1 97.06 296 HIS B O 1
ATOM 6366 N N . TYR B 1 297 ? 1.323 -14.75 -0.789 1 97.94 297 TYR B N 1
ATOM 6367 C CA . TYR B 1 297 ? 0.221 -15.43 -0.121 1 97.94 297 TYR B CA 1
ATOM 6368 C C . TYR B 1 297 ? 0.707 -16.688 0.58 1 97.94 297 TYR B C 1
ATOM 6370 O O . TYR B 1 297 ? 1.045 -17.688 -0.074 1 97.94 297 TYR B O 1
ATOM 6378 N N . CYS B 1 298 ? 0.688 -16.672 1.923 1 98.19 298 CYS B N 1
ATOM 6379 C CA . CYS B 1 298 ? 1.212 -17.797 2.701 1 98.19 298 CYS B CA 1
ATOM 6380 C C . CYS B 1 298 ? 0.08 -18.625 3.289 1 98.19 298 CYS B C 1
ATOM 6382 O O . CYS B 1 298 ? -0.797 -18.094 3.973 1 98.19 298 CYS B O 1
ATOM 6384 N N . LYS B 1 299 ? 0.077 -19.844 2.967 1 98.31 299 LYS B N 1
ATOM 6385 C CA . LYS B 1 299 ? -0.763 -20.844 3.631 1 98.31 299 LYS B CA 1
ATOM 6386 C C . LYS B 1 299 ? 0.003 -21.547 4.742 1 98.31 299 LYS B C 1
ATOM 6388 O O . LYS B 1 299 ? 1.04 -22.172 4.492 1 98.31 299 LYS B O 1
ATOM 6393 N N . ILE B 1 300 ? -0.504 -21.469 5.922 1 98.69 300 ILE B N 1
ATOM 6394 C CA . ILE B 1 300 ? 0.11 -22.141 7.062 1 98.69 300 ILE B CA 1
ATOM 6395 C C . ILE B 1 300 ? -0.88 -23.125 7.676 1 98.69 300 ILE B C 1
ATOM 6397 O O . ILE B 1 300 ? -1.829 -22.734 8.352 1 98.69 300 ILE B O 1
ATOM 6401 N N . PHE B 1 301 ? -0.648 -24.391 7.445 1 98.62 301 PHE B N 1
ATOM 6402 C CA . PHE B 1 301 ? -1.475 -25.469 8 1 98.62 301 PHE B CA 1
ATOM 6403 C C . PHE B 1 301 ? -0.96 -25.891 9.375 1 98.62 301 PHE B C 1
ATOM 6405 O O . PHE B 1 301 ? 0.191 -26.312 9.508 1 98.62 301 PHE B O 1
ATOM 6412 N N . LEU B 1 302 ? -1.827 -25.75 10.344 1 98.81 302 LEU B N 1
ATOM 6413 C CA . LEU B 1 302 ? -1.471 -26.094 11.711 1 98.81 302 LEU B CA 1
ATOM 6414 C C . LEU B 1 302 ? -2.336 -27.234 12.234 1 98.81 302 LEU B C 1
ATOM 6416 O O . LEU B 1 302 ? -3.564 -27.156 12.195 1 98.81 302 LEU B O 1
ATOM 6420 N N . ARG B 1 303 ? -1.701 -28.25 12.688 1 98.62 303 ARG B N 1
ATOM 6421 C CA . ARG B 1 303 ? -2.41 -29.391 13.25 1 98.62 303 ARG B CA 1
ATOM 6422 C C . ARG B 1 303 ? -2.418 -29.344 14.773 1 98.62 303 ARG B C 1
ATOM 6424 O O . ARG B 1 303 ? -1.403 -29.016 15.398 1 98.62 303 ARG B O 1
ATOM 6431 N N . PHE B 1 304 ? -3.572 -29.719 15.32 1 98.5 304 PHE B N 1
ATOM 6432 C CA . PHE B 1 304 ? -3.754 -29.672 16.766 1 98.5 304 PHE B CA 1
ATOM 6433 C C . PHE B 1 304 ? -4.156 -31.047 17.297 1 98.5 304 PHE B C 1
ATOM 6435 O O . PHE B 1 304 ? -4.484 -31.953 16.531 1 98.5 304 PHE B O 1
ATOM 6442 N N . ASN B 1 305 ? -4.094 -31.172 18.641 1 96.75 305 ASN B N 1
ATOM 6443 C CA . ASN B 1 305 ? -4.523 -32.406 19.281 1 96.75 305 ASN B CA 1
ATOM 6444 C C . ASN B 1 305 ? -6.035 -32.438 19.484 1 96.75 305 ASN B C 1
ATOM 6446 O O . ASN B 1 305 ? -6.633 -33.5 19.578 1 96.75 305 ASN B O 1
ATOM 6450 N N . THR B 1 306 ? -6.621 -31.234 19.594 1 96.75 306 THR B N 1
ATOM 6451 C CA . THR B 1 306 ? -8.055 -31.109 19.828 1 96.75 306 THR B CA 1
ATOM 6452 C C . THR B 1 306 ? -8.656 -30.016 18.969 1 96.75 306 THR B C 1
ATOM 6454 O O . THR B 1 306 ? -7.934 -29.172 18.422 1 96.75 306 THR B O 1
ATOM 6457 N N . VAL B 1 307 ? -9.969 -30.156 18.828 1 98.06 307 VAL B N 1
ATOM 6458 C CA . VAL B 1 307 ? -10.727 -29.094 18.188 1 98.06 307 VAL B CA 1
ATOM 6459 C C . VAL B 1 307 ? -11.32 -28.172 19.234 1 98.06 307 VAL B C 1
ATOM 6461 O O . VAL B 1 307 ? -12.242 -28.547 19.969 1 98.06 307 VAL B O 1
ATOM 6464 N N . PHE B 1 308 ? -10.781 -26.969 19.344 1 98.06 308 PHE B N 1
ATOM 6465 C CA . PHE B 1 308 ? -11.227 -26.047 20.375 1 98.06 308 PHE B CA 1
ATOM 6466 C C . PHE B 1 308 ? -12.039 -24.906 19.766 1 98.06 308 PHE B C 1
ATOM 6468 O O . PHE B 1 308 ? -12.594 -24.078 20.5 1 98.06 308 PHE B O 1
ATOM 6475 N N . TRP B 1 309 ? -12.125 -24.781 18.5 1 97.56 309 TRP B N 1
ATOM 6476 C CA . TRP B 1 309 ? -12.914 -23.766 17.812 1 97.56 309 TRP B CA 1
ATOM 6477 C C . TRP B 1 309 ? -14.305 -24.297 17.469 1 97.56 309 TRP B C 1
ATOM 6479 O O . TRP B 1 309 ? -14.602 -25.469 17.688 1 97.56 309 TRP B O 1
ATOM 6489 N N . ASP B 1 310 ? -15.266 -23.406 17.016 1 95.5 310 ASP B N 1
ATOM 6490 C CA . ASP B 1 310 ? -16.594 -23.812 16.562 1 95.5 310 ASP B CA 1
ATOM 6491 C C . ASP B 1 310 ? -16.516 -24.531 15.219 1 95.5 310 ASP B C 1
ATOM 6493 O O . ASP B 1 310 ? -16.375 -23.891 14.172 1 95.5 310 ASP B O 1
ATOM 6497 N N . ASP B 1 311 ? -16.734 -25.734 15.227 1 94.75 311 ASP B N 1
ATOM 6498 C CA . ASP B 1 311 ? -16.5 -26.609 14.078 1 94.75 311 ASP B CA 1
ATOM 6499 C C . ASP B 1 311 ? -17.594 -26.438 13.031 1 94.75 311 ASP B C 1
ATOM 6501 O O . ASP B 1 311 ? -17.516 -27.016 11.938 1 94.75 311 ASP B O 1
ATOM 6505 N N . SER B 1 312 ? -18.625 -25.719 13.297 1 92.56 312 SER B N 1
ATOM 6506 C CA . SER B 1 312 ? -19.703 -25.469 12.336 1 92.56 312 SER B CA 1
ATOM 6507 C C . SER B 1 312 ? -19.391 -24.281 11.453 1 92.56 312 SER B C 1
ATOM 6509 O O . SER B 1 312 ? -20.062 -24.047 10.445 1 92.56 312 SER B O 1
ATOM 6511 N N . LYS B 1 313 ? -18.375 -23.516 11.867 1 93.75 313 LYS B N 1
ATOM 6512 C CA . LYS B 1 313 ? -18 -22.328 11.102 1 93.75 313 LYS B CA 1
ATOM 6513 C C . LYS B 1 313 ? -16.875 -22.656 10.109 1 93.75 313 LYS B C 1
ATOM 6515 O O . LYS B 1 313 ? -15.984 -23.453 10.414 1 93.75 313 LYS B O 1
ATOM 6520 N N . SER B 1 314 ? -16.953 -22.016 8.945 1 93.56 314 SER B N 1
ATOM 6521 C CA . SER B 1 314 ? -15.953 -22.234 7.906 1 93.56 314 SER B CA 1
ATOM 6522 C C . SER B 1 314 ? -14.703 -21.391 8.164 1 93.56 314 SER B C 1
ATOM 6524 O O . SER B 1 314 ? -13.586 -21.812 7.859 1 93.56 314 SER B O 1
ATOM 6526 N N . TYR B 1 315 ? -14.938 -20.203 8.711 1 95.62 315 TYR B N 1
ATOM 6527 C CA . TYR B 1 315 ? -13.844 -19.266 8.938 1 95.62 315 TYR B CA 1
ATOM 6528 C C . TYR B 1 315 ? -13.977 -18.594 10.305 1 95.62 315 TYR B C 1
ATOM 6530 O O . TYR B 1 315 ? -15.094 -18.438 10.812 1 95.62 315 TYR B O 1
ATOM 6538 N N . VAL B 1 316 ? -12.875 -18.25 10.844 1 97.38 316 VAL B N 1
ATOM 6539 C CA . VAL B 1 316 ? -12.805 -17.359 11.984 1 97.38 316 VAL B CA 1
ATOM 6540 C C . VAL B 1 316 ? -11.93 -16.156 11.648 1 97.38 316 VAL B C 1
ATOM 6542 O O . VAL B 1 316 ? -10.781 -16.312 11.234 1 97.38 316 VAL B O 1
ATOM 6545 N N . MET B 1 317 ? -12.5 -15 11.734 1 97.94 317 MET B N 1
ATOM 6546 C CA . MET B 1 317 ? -11.789 -13.742 11.531 1 97.94 317 MET B CA 1
ATOM 6547 C C . MET B 1 317 ? -11.539 -13.039 12.867 1 97.94 317 MET B C 1
ATOM 6549 O O . MET B 1 317 ? -12.453 -12.93 13.688 1 97.94 317 MET B O 1
ATOM 6553 N N . LEU B 1 318 ? -10.352 -12.602 13.062 1 98.44 318 LEU B N 1
ATOM 6554 C CA . LEU B 1 318 ? -10.016 -11.93 14.312 1 98.44 318 LEU B CA 1
ATOM 6555 C C . LEU B 1 318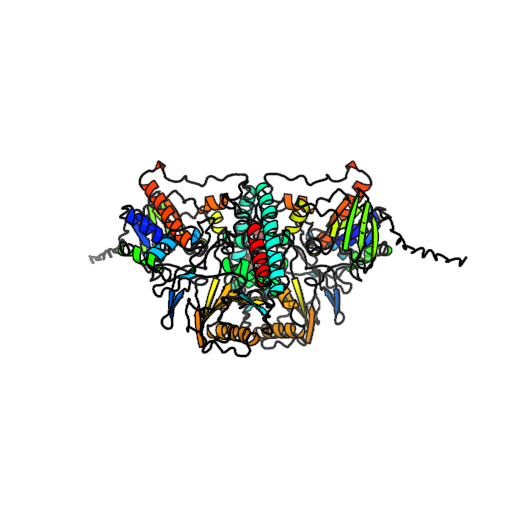 ? -9.852 -10.43 14.102 1 98.44 318 LEU B C 1
ATOM 6557 O O . LEU B 1 318 ? -9.062 -10 13.258 1 98.44 318 LEU B O 1
ATOM 6561 N N . ALA B 1 319 ? -10.602 -9.648 14.797 1 97.69 319 ALA B N 1
ATOM 6562 C CA . ALA B 1 319 ? -10.406 -8.203 14.859 1 97.69 319 ALA B CA 1
ATOM 6563 C C . ALA B 1 319 ? -9.297 -7.84 15.836 1 97.69 319 ALA B C 1
ATOM 6565 O O . ALA B 1 319 ? -9.492 -7.859 17.047 1 97.69 319 ALA B O 1
ATOM 6566 N N . THR B 1 320 ? -8.141 -7.508 15.273 1 94 320 THR B N 1
ATOM 6567 C CA . THR B 1 320 ? -6.965 -7.215 16.078 1 94 320 THR B CA 1
ATOM 6568 C C . THR B 1 320 ? -6.352 -5.875 15.68 1 94 320 THR B C 1
ATOM 6570 O O . THR B 1 320 ? -6.727 -5.297 14.656 1 94 320 THR B O 1
ATOM 6573 N N . GLU B 1 321 ? -5.441 -5.406 16.516 1 88.56 321 GLU B N 1
ATOM 6574 C CA . GLU B 1 321 ? -4.762 -4.141 16.25 1 88.56 321 GLU B CA 1
ATOM 6575 C C . GLU B 1 321 ? -3.746 -4.281 15.117 1 88.56 321 GLU B C 1
ATOM 6577 O O . GLU B 1 321 ? -3.59 -3.369 14.305 1 88.56 321 GLU B O 1
ATOM 6582 N N . ARG B 1 322 ? -3.061 -5.383 15.164 1 89.81 322 ARG B N 1
ATOM 6583 C CA . ARG B 1 322 ? -2.084 -5.621 14.102 1 89.81 322 ARG B CA 1
ATOM 6584 C C . ARG B 1 322 ? -2.75 -6.211 12.867 1 89.81 322 ARG B C 1
ATOM 6586 O O . ARG B 1 322 ? -2.992 -7.418 12.797 1 89.81 322 ARG B O 1
ATOM 6593 N N . LYS B 1 323 ? -2.879 -5.441 11.883 1 91.12 323 LYS B N 1
ATOM 6594 C CA . LYS B 1 323 ? -3.58 -5.82 10.656 1 91.12 323 LYS B CA 1
ATOM 6595 C C . LYS B 1 323 ? -2.857 -6.957 9.938 1 91.12 323 LYS B C 1
ATOM 6597 O O . LYS B 1 323 ? -1.635 -6.922 9.789 1 91.12 323 LYS B O 1
ATOM 6602 N N . GLY B 1 324 ? -3.572 -7.984 9.648 1 94.19 324 GLY B N 1
ATOM 6603 C CA . GLY B 1 324 ? -3.086 -9.031 8.758 1 94.19 324 GLY B CA 1
ATOM 6604 C C . GLY B 1 324 ? -2.346 -10.133 9.492 1 94.19 324 GLY B C 1
ATOM 6605 O O . GLY B 1 324 ? -2.105 -11.203 8.93 1 94.19 324 GLY B O 1
ATOM 6606 N N . HIS B 1 325 ? -1.871 -9.898 10.766 1 96.19 325 HIS B N 1
ATOM 6607 C CA . HIS B 1 325 ? -1.076 -10.875 11.5 1 96.19 325 HIS B CA 1
ATOM 6608 C C . HIS B 1 325 ? -1.964 -11.93 12.156 1 96.19 325 HIS B C 1
ATOM 6610 O O . HIS B 1 325 ? -2.436 -11.734 13.281 1 96.19 325 HIS B O 1
ATOM 6616 N N . PHE B 1 326 ? -2.125 -13.031 11.508 1 98 326 PHE B N 1
ATOM 6617 C CA . PHE B 1 326 ? -2.91 -14.18 11.953 1 98 326 PHE B CA 1
ATOM 6618 C C . PHE B 1 326 ? -4.344 -13.758 12.266 1 98 326 PHE B C 1
ATOM 6620 O O . PHE B 1 326 ? -4.867 -14.07 13.336 1 98 326 PHE B O 1
ATOM 6627 N N . VAL B 1 327 ? -4.977 -13.117 11.32 1 97.94 327 VAL B N 1
ATOM 6628 C CA . VAL B 1 327 ? -6.34 -12.633 11.523 1 97.94 327 VAL B CA 1
ATOM 6629 C C . VAL B 1 327 ? -7.324 -13.562 10.812 1 97.94 327 VAL B C 1
ATOM 6631 O O . VAL B 1 327 ? -8.531 -13.508 11.062 1 97.94 327 VAL B O 1
ATOM 6634 N N . HIS B 1 328 ? -6.887 -14.414 9.93 1 97.94 328 HIS B N 1
ATOM 6635 C CA . HIS B 1 328 ? -7.723 -15.266 9.094 1 97.94 328 HIS B CA 1
ATOM 6636 C C . HIS B 1 328 ? -7.438 -16.734 9.352 1 97.94 328 HIS B C 1
ATOM 6638 O O . HIS B 1 328 ? -6.309 -17.203 9.172 1 97.94 328 HIS B O 1
ATOM 6644 N N . TRP B 1 329 ? -8.461 -17.453 9.727 1 98.12 329 TRP B N 1
ATOM 6645 C CA . TRP B 1 329 ? -8.352 -18.875 10.016 1 98.12 329 TRP B CA 1
ATOM 6646 C C . TRP B 1 329 ? -9.453 -19.656 9.305 1 98.12 329 TRP B C 1
ATOM 6648 O O . TRP B 1 329 ? -10.641 -19.359 9.461 1 98.12 329 TRP B O 1
ATOM 6658 N N . GLU B 1 330 ? -9.094 -20.625 8.539 1 96.69 330 GLU B N 1
ATOM 6659 C CA . GLU B 1 330 ? -10.039 -21.516 7.875 1 96.69 330 GLU B CA 1
ATOM 6660 C C . GLU B 1 330 ? -10.102 -22.875 8.57 1 96.69 330 GLU B C 1
ATOM 6662 O O . GLU B 1 330 ? -9.07 -23.469 8.883 1 96.69 330 GLU B O 1
ATOM 6667 N N . ASN B 1 331 ? -11.305 -23.344 8.797 1 96.94 331 ASN B N 1
ATOM 6668 C CA . ASN B 1 331 ? -11.555 -24.625 9.438 1 96.94 331 ASN B CA 1
ATOM 6669 C C . ASN B 1 331 ? -11.438 -25.781 8.445 1 96.94 331 ASN B C 1
ATOM 6671 O O . ASN B 1 331 ? -12.414 -26.141 7.785 1 96.94 331 ASN B O 1
ATOM 6675 N N . MET B 1 332 ? -10.289 -26.422 8.469 1 96.69 332 MET B N 1
ATOM 6676 C CA . MET B 1 332 ? -10.078 -27.531 7.551 1 96.69 332 MET B CA 1
ATOM 6677 C C . MET B 1 332 ? -10.727 -28.812 8.078 1 96.69 332 MET B C 1
ATOM 6679 O O . MET B 1 332 ? -10.898 -29.781 7.34 1 96.69 332 MET B O 1
ATOM 6683 N N . ASN B 1 333 ? -11.109 -28.766 9.312 1 97.19 333 ASN B N 1
ATOM 6684 C CA . ASN B 1 333 ? -11.719 -29.922 9.969 1 97.19 333 ASN B CA 1
ATOM 6685 C C . ASN B 1 333 ? -13.219 -30 9.68 1 97.19 333 ASN B C 1
ATOM 6687 O O . ASN B 1 333 ? -13.891 -30.938 10.117 1 97.19 333 ASN B O 1
ATOM 6691 N N . ALA B 1 334 ? -13.758 -29.109 8.961 1 93.56 334 ALA B N 1
ATOM 6692 C CA . ALA B 1 334 ? -15.195 -29.016 8.719 1 93.56 334 ALA B CA 1
ATOM 6693 C C . ALA B 1 334 ? -15.727 -30.297 8.078 1 93.56 334 ALA B C 1
ATOM 6695 O O . ALA B 1 334 ? -15.008 -30.969 7.328 1 93.56 334 ALA B O 1
ATOM 6696 N N . ASP B 1 335 ? -17.016 -30.516 8.312 1 92.25 335 ASP B N 1
ATOM 6697 C CA . ASP B 1 335 ? -17.672 -31.672 7.711 1 92.25 335 ASP B CA 1
ATOM 6698 C C . ASP B 1 335 ? -17.656 -31.578 6.188 1 92.25 335 ASP B C 1
ATOM 6700 O O . ASP B 1 335 ? -18 -30.547 5.621 1 92.25 335 ASP B O 1
ATOM 6704 N N . GLY B 1 336 ? -17.156 -32.625 5.605 1 91.25 336 GLY B N 1
ATOM 6705 C CA . GLY B 1 336 ? -17.141 -32.688 4.152 1 91.25 336 GLY B CA 1
ATOM 6706 C C . GLY B 1 336 ? -15.828 -32.219 3.553 1 91.25 336 GLY B C 1
ATOM 6707 O O . GLY B 1 336 ? -15.539 -32.5 2.385 1 91.25 336 GLY B O 1
ATOM 6708 N N . LEU B 1 337 ? -15.016 -31.547 4.266 1 94.19 337 LEU B N 1
ATOM 6709 C CA . LEU B 1 337 ? -13.703 -31.125 3.775 1 94.19 337 LEU B CA 1
ATOM 6710 C C . LEU B 1 337 ? -12.633 -32.125 4.176 1 94.19 337 LEU B C 1
ATOM 6712 O O . LEU B 1 337 ? -12.422 -33.125 3.486 1 94.19 337 LEU B O 1
ATOM 6716 N N . PHE B 1 338 ? -12.125 -32 5.473 1 95.88 338 PHE B N 1
ATOM 6717 C CA . PHE B 1 338 ? -11.211 -33 6.035 1 95.88 338 PHE B CA 1
ATOM 6718 C C . PHE B 1 338 ? -11.562 -33.312 7.484 1 95.88 338 PHE B C 1
ATOM 6720 O O . PHE B 1 338 ? -10.773 -33.062 8.391 1 95.88 338 PHE B O 1
ATOM 6727 N N . PRO B 1 339 ? -12.734 -33.969 7.684 1 95.69 339 PRO B N 1
ATOM 6728 C CA . PRO B 1 339 ? -13.172 -34.219 9.062 1 95.69 339 PRO B CA 1
ATOM 6729 C C . PRO B 1 339 ? -12.18 -35.094 9.836 1 95.69 339 PRO B C 1
ATOM 6731 O O . PRO B 1 339 ? -11.672 -36.094 9.305 1 95.69 339 PRO B O 1
ATOM 6734 N N . GLY B 1 340 ? -11.906 -34.656 11.039 1 96.88 340 GLY B N 1
ATOM 6735 C CA . GLY B 1 340 ? -11.008 -35.406 11.906 1 96.88 340 GLY B CA 1
ATOM 6736 C C . GLY B 1 340 ? -9.555 -34.969 11.781 1 96.88 340 GLY B C 1
ATOM 6737 O O . GLY B 1 340 ? -8.703 -35.406 12.555 1 96.88 340 GLY B O 1
ATOM 6738 N N . SER B 1 341 ? -9.328 -34.062 10.867 1 97.19 341 SER B N 1
ATOM 6739 C CA . SER B 1 341 ? -7.953 -33.656 10.617 1 97.19 341 SER B CA 1
ATOM 6740 C C . SER B 1 341 ? -7.414 -32.812 11.758 1 97.19 341 SER B C 1
ATOM 6742 O O . SER B 1 341 ? -6.207 -32.781 12 1 97.19 341 SER B O 1
ATOM 6744 N N . LYS B 1 342 ? -8.281 -32 12.461 1 98.38 342 LYS B N 1
ATOM 6745 C CA . LYS B 1 342 ? -7.934 -31.047 13.508 1 98.38 342 LYS B CA 1
ATOM 6746 C C . LYS B 1 342 ? -6.93 -30.016 13.008 1 98.38 342 LYS B C 1
ATOM 6748 O O . LYS B 1 342 ? -5.949 -29.719 13.688 1 98.38 342 LYS B O 1
ATOM 6753 N N . ILE B 1 343 ? -7.141 -29.594 11.789 1 98.38 343 ILE B N 1
ATOM 6754 C CA . ILE B 1 343 ? -6.238 -28.641 11.141 1 98.38 343 ILE B CA 1
ATOM 6755 C C . ILE B 1 343 ? -6.945 -27.297 10.977 1 98.38 343 ILE B C 1
ATOM 6757 O O . ILE B 1 343 ? -8.109 -27.25 10.562 1 98.38 343 ILE B O 1
ATOM 6761 N N . LEU B 1 344 ? -6.262 -26.172 11.383 1 98.56 344 LEU B N 1
ATOM 6762 C CA . LEU B 1 344 ? -6.598 -24.828 10.961 1 98.56 344 LEU B CA 1
ATOM 6763 C C . LEU B 1 344 ? -5.613 -24.328 9.906 1 98.56 344 LEU B C 1
ATOM 6765 O O . LEU B 1 344 ? -4.41 -24.578 10.008 1 98.56 344 LEU B O 1
ATOM 6769 N N . LEU B 1 345 ? -6.129 -23.703 8.914 1 98.31 345 LEU B N 1
ATOM 6770 C CA . LEU B 1 345 ? -5.301 -23.016 7.93 1 98.31 345 LEU B CA 1
ATOM 6771 C C . LEU B 1 345 ? -5.27 -21.516 8.203 1 98.31 345 LEU B C 1
ATOM 6773 O O . LEU B 1 345 ? -6.297 -20.844 8.117 1 98.31 345 LEU B O 1
ATOM 6777 N N . ALA B 1 346 ? -4.094 -20.984 8.578 1 98.69 346 ALA B N 1
ATOM 6778 C CA . ALA B 1 346 ? -3.883 -19.547 8.672 1 98.69 346 ALA B CA 1
ATOM 6779 C C . ALA B 1 346 ? -3.373 -18.969 7.348 1 98.69 346 ALA B C 1
ATOM 6781 O O . ALA B 1 346 ? -2.484 -19.547 6.719 1 98.69 346 ALA B O 1
ATOM 6782 N N . THR B 1 347 ? -3.957 -17.906 6.957 1 98.25 347 THR B N 1
ATOM 6783 C CA . THR B 1 347 ? -3.498 -17.219 5.754 1 98.25 347 THR B CA 1
ATOM 6784 C C . THR B 1 347 ? -2.832 -15.883 6.109 1 98.25 347 THR B C 1
ATOM 6786 O O . THR B 1 347 ? -3.402 -15.07 6.84 1 98.25 347 THR B O 1
ATOM 6789 N N . LEU B 1 348 ? -1.61 -15.703 5.668 1 98.19 348 LEU B N 1
ATOM 6790 C CA . LEU B 1 348 ? -0.9 -14.43 5.734 1 98.19 348 LEU B CA 1
ATOM 6791 C C . LEU B 1 348 ? -0.682 -13.852 4.34 1 98.19 348 LEU B C 1
ATOM 6793 O O . LEU B 1 348 ? -0.418 -14.594 3.393 1 98.19 348 LEU B O 1
ATOM 6797 N N . THR B 1 349 ? -0.746 -12.555 4.211 1 97.56 349 THR B N 1
ATOM 6798 C CA . THR B 1 349 ? -0.618 -11.922 2.902 1 97.56 349 THR B CA 1
ATOM 6799 C C . THR B 1 349 ? 0.396 -10.781 2.949 1 97.56 349 THR B C 1
ATOM 6801 O O . THR B 1 349 ? 0.764 -10.312 4.027 1 97.56 349 THR B O 1
ATOM 6804 N N . GLY B 1 350 ? 0.866 -10.422 1.776 1 94.88 350 GLY B N 1
ATOM 6805 C CA . GLY B 1 350 ? 1.696 -9.234 1.623 1 94.88 350 GLY B CA 1
ATOM 6806 C C . GLY B 1 350 ? 2.965 -9.281 2.451 1 94.88 350 GLY B C 1
ATOM 6807 O O . GLY B 1 350 ? 3.67 -10.297 2.457 1 94.88 350 GLY B O 1
ATOM 6808 N N . ASP B 1 351 ? 3.262 -8.195 3.133 1 92.06 351 ASP B N 1
ATOM 6809 C CA . ASP B 1 351 ? 4.5 -8.039 3.887 1 92.06 351 ASP B CA 1
ATOM 6810 C C . ASP B 1 351 ? 4.539 -9 5.078 1 92.06 351 ASP B C 1
ATOM 6812 O O . ASP B 1 351 ? 5.605 -9.484 5.457 1 92.06 351 ASP B O 1
ATOM 6816 N N . ILE B 1 352 ? 3.342 -9.25 5.629 1 95.5 352 ILE B N 1
ATOM 6817 C CA . ILE B 1 352 ? 3.281 -10.164 6.758 1 95.5 352 ILE B CA 1
ATOM 6818 C C . ILE B 1 352 ? 3.67 -11.57 6.305 1 95.5 352 ILE B C 1
ATOM 6820 O O . ILE B 1 352 ? 4.375 -12.289 7.02 1 95.5 352 ILE B O 1
ATOM 6824 N N . CYS B 1 353 ? 3.209 -11.945 5.156 1 96.94 353 CYS B N 1
ATOM 6825 C CA . CYS B 1 353 ? 3.641 -13.211 4.566 1 96.94 353 CYS B CA 1
ATOM 6826 C C . CYS B 1 353 ? 5.152 -13.227 4.359 1 96.94 353 CYS B C 1
ATOM 6828 O O . CYS B 1 353 ? 5.828 -14.172 4.766 1 96.94 353 CYS B O 1
ATOM 6830 N N . ARG B 1 354 ? 5.695 -12.234 3.785 1 94.56 354 ARG B N 1
ATOM 6831 C CA . ARG B 1 354 ? 7.129 -12.172 3.523 1 94.56 354 ARG B CA 1
ATOM 6832 C C . ARG B 1 354 ? 7.93 -12.258 4.82 1 94.56 354 ARG B C 1
ATOM 6834 O O . ARG B 1 354 ? 8.938 -12.953 4.887 1 94.56 354 ARG B O 1
ATOM 6841 N N . GLU B 1 355 ? 7.453 -11.539 5.797 1 93.5 355 GLU B N 1
ATOM 6842 C CA . GLU B 1 355 ? 8.07 -11.578 7.117 1 93.5 355 GLU B CA 1
ATOM 6843 C C . GLU B 1 355 ? 8.094 -13.008 7.668 1 93.5 355 GLU B C 1
ATOM 6845 O O . GLU B 1 355 ? 9.07 -13.422 8.297 1 93.5 355 GLU B O 1
ATOM 6850 N N . SER B 1 356 ? 7.137 -13.727 7.457 1 95.94 356 SER B N 1
ATOM 6851 C CA . SER B 1 356 ? 6.977 -15.055 8.039 1 95.94 356 SER B CA 1
ATOM 6852 C C . SER B 1 356 ? 8.07 -16 7.562 1 95.94 356 SER B C 1
ATOM 6854 O O . SER B 1 356 ? 8.422 -16.953 8.258 1 95.94 356 SER B O 1
ATOM 6856 N N . TYR B 1 357 ? 8.617 -15.758 6.395 1 94.69 357 TYR B N 1
ATOM 6857 C CA . TYR B 1 357 ? 9.641 -16.641 5.855 1 94.69 357 TYR B CA 1
ATOM 6858 C C . TYR B 1 357 ? 10.969 -16.438 6.574 1 94.69 357 TYR B C 1
ATOM 6860 O O . TYR B 1 357 ? 11.891 -17.25 6.43 1 94.69 357 TYR B O 1
ATOM 6868 N N . THR B 1 358 ? 11.047 -15.375 7.312 1 91.06 358 THR B N 1
ATOM 6869 C CA . THR B 1 358 ? 12.273 -15.117 8.055 1 91.06 358 THR B CA 1
ATOM 6870 C C . THR B 1 358 ? 12.258 -15.836 9.398 1 91.06 358 THR B C 1
ATOM 6872 O O . THR B 1 358 ? 13.273 -15.883 10.094 1 91.06 358 THR B O 1
ATOM 6875 N N . TYR B 1 359 ? 11.18 -16.438 9.75 1 93.69 359 TYR B N 1
ATOM 6876 C CA . TYR B 1 359 ? 11.031 -17.156 11.008 1 93.69 359 TYR B CA 1
ATOM 6877 C C . TYR B 1 359 ? 11.102 -18.672 10.781 1 93.69 359 TYR B C 1
ATOM 6879 O O . TYR B 1 359 ? 10.688 -19.156 9.727 1 93.69 359 TYR B O 1
ATOM 6887 N N . THR B 1 360 ? 11.555 -19.359 11.789 1 95.94 360 THR B N 1
ATOM 6888 C CA . THR B 1 360 ? 11.516 -20.828 11.773 1 95.94 360 THR B CA 1
ATOM 6889 C C . THR B 1 360 ? 10.086 -21.328 11.969 1 95.94 360 THR B C 1
ATOM 6891 O O . THR B 1 360 ? 9.211 -20.578 12.414 1 95.94 360 THR B O 1
ATOM 6894 N N . ASP B 1 361 ? 9.867 -22.641 11.633 1 97.31 361 ASP B N 1
ATOM 6895 C CA . ASP B 1 361 ? 8.547 -23.219 11.852 1 97.31 361 ASP B CA 1
ATOM 6896 C C . ASP B 1 361 ? 8.133 -23.125 13.312 1 97.31 361 ASP B C 1
ATOM 6898 O O . ASP B 1 361 ? 6.98 -22.812 13.617 1 97.31 361 ASP B O 1
ATOM 6902 N N . ASN B 1 362 ? 9.062 -23.328 14.18 1 97.94 362 ASN B N 1
ATOM 6903 C CA . ASN B 1 362 ? 8.75 -23.266 15.602 1 97.94 362 ASN B CA 1
ATOM 6904 C C . ASN B 1 362 ? 8.344 -21.859 16.016 1 97.94 362 ASN B C 1
ATOM 6906 O O . ASN B 1 362 ? 7.43 -21.688 16.828 1 97.94 362 ASN B O 1
ATOM 6910 N N . GLU B 1 363 ? 9.008 -20.859 15.5 1 96.38 363 GLU B N 1
ATOM 6911 C CA . GLU B 1 363 ? 8.664 -19.469 15.805 1 96.38 363 GLU B CA 1
ATOM 6912 C C . GLU B 1 363 ? 7.266 -19.125 15.297 1 96.38 363 GLU B C 1
ATOM 6914 O O . GLU B 1 363 ? 6.516 -18.406 15.961 1 96.38 363 GLU B O 1
ATOM 6919 N N . ILE B 1 364 ? 6.965 -19.609 14.125 1 98.12 364 ILE B N 1
ATOM 6920 C CA . ILE B 1 364 ? 5.637 -19.375 13.562 1 98.12 364 ILE B CA 1
ATOM 6921 C C . ILE B 1 364 ? 4.586 -20.078 14.414 1 98.12 364 ILE B C 1
ATOM 6923 O O . ILE B 1 364 ? 3.537 -19.5 14.719 1 98.12 364 ILE B O 1
ATOM 6927 N N . ILE B 1 365 ? 4.828 -21.297 14.805 1 98.69 365 ILE B N 1
ATOM 6928 C CA . ILE B 1 365 ? 3.932 -22.047 15.672 1 98.69 365 ILE B CA 1
ATOM 6929 C C . ILE B 1 365 ? 3.678 -21.25 16.953 1 98.69 365 ILE B C 1
ATOM 6931 O O . ILE B 1 365 ? 2.533 -21.125 17.391 1 98.69 365 ILE B O 1
ATOM 6935 N N . GLU B 1 366 ? 4.73 -20.734 17.516 1 98.19 366 GLU B N 1
ATOM 6936 C CA . GLU B 1 366 ? 4.598 -19.969 18.75 1 98.19 366 GLU B CA 1
ATOM 6937 C C . GLU B 1 366 ? 3.771 -18.703 18.547 1 98.19 366 GLU B C 1
ATOM 6939 O O . GLU B 1 366 ? 2.934 -18.359 19.375 1 98.19 366 GLU B O 1
ATOM 6944 N N . GLN B 1 367 ? 4.008 -18.016 17.484 1 97.12 367 GLN B N 1
ATOM 6945 C CA . GLN B 1 367 ? 3.221 -16.812 17.188 1 97.12 367 GLN B CA 1
ATOM 6946 C C . GLN B 1 367 ? 1.74 -17.156 17.031 1 97.12 367 GLN B C 1
ATOM 6948 O O . GLN B 1 367 ? 0.882 -16.484 17.609 1 97.12 367 GLN B O 1
ATOM 6953 N N . ALA B 1 368 ? 1.497 -18.172 16.266 1 98.5 368 ALA B N 1
ATOM 6954 C CA . ALA B 1 368 ? 0.117 -18.609 16.078 1 98.5 368 ALA B CA 1
ATOM 6955 C C . ALA B 1 368 ? -0.525 -19 17.406 1 98.5 368 ALA B C 1
ATOM 6957 O O . ALA B 1 368 ? -1.669 -18.641 17.672 1 98.5 368 ALA B O 1
ATOM 6958 N N . TYR B 1 369 ? 0.224 -19.703 18.188 1 98.5 369 TYR B N 1
ATOM 6959 C CA . TYR B 1 369 ? -0.271 -20.172 19.484 1 98.5 369 TYR B CA 1
ATOM 6960 C C . TYR B 1 369 ? -0.62 -18.984 20.391 1 98.5 369 TYR B C 1
ATOM 6962 O O . TYR B 1 369 ? -1.665 -18.984 21.047 1 98.5 369 TYR B O 1
ATOM 6970 N N . GLN B 1 370 ? 0.208 -18 20.438 1 97 370 GLN B N 1
ATOM 6971 C CA . GLN B 1 370 ? -0.034 -16.828 21.266 1 97 370 GLN B CA 1
ATOM 6972 C C . GLN B 1 370 ? -1.317 -16.109 20.859 1 97 370 GLN B C 1
ATOM 6974 O O . GLN B 1 370 ? -2.088 -15.672 21.719 1 97 370 GLN B O 1
ATOM 6979 N N . VAL B 1 371 ? -1.543 -16 19.594 1 97.75 371 VAL B N 1
ATOM 6980 C CA . VAL B 1 371 ? -2.75 -15.359 19.078 1 97.75 371 VAL B CA 1
ATOM 6981 C C . VAL B 1 371 ? -3.975 -16.188 19.453 1 97.75 371 VAL B C 1
ATOM 6983 O O . VAL B 1 371 ? -4.945 -15.672 20 1 97.75 371 VAL B O 1
ATOM 6986 N N . LEU B 1 372 ? -3.918 -17.5 19.203 1 98.31 372 LEU B N 1
ATOM 6987 C CA . LEU B 1 372 ? -5.062 -18.391 19.438 1 98.31 372 LEU B CA 1
ATOM 6988 C C . LEU B 1 372 ? -5.363 -18.5 20.922 1 98.31 372 LEU B C 1
ATOM 6990 O O . LEU B 1 372 ? -6.527 -18.609 21.312 1 98.31 372 LEU B O 1
ATOM 6994 N N . LYS B 1 373 ? -4.348 -18.484 21.688 1 97.94 373 LYS B N 1
ATOM 6995 C CA . LYS B 1 373 ? -4.531 -18.625 23.141 1 97.94 373 LYS B CA 1
ATOM 6996 C C . LYS B 1 373 ? -5.32 -17.453 23.703 1 97.94 373 LYS B C 1
ATOM 6998 O O . LYS B 1 373 ? -6.098 -17.609 24.641 1 97.94 373 LYS B O 1
ATOM 7003 N N . LYS B 1 374 ? -5.129 -16.281 23.188 1 96.38 374 LYS B N 1
ATOM 7004 C CA . LYS B 1 374 ? -5.891 -15.102 23.609 1 96.38 374 LYS B CA 1
ATOM 7005 C C . LYS B 1 374 ? -7.367 -15.25 23.25 1 96.38 374 LYS B C 1
ATOM 7007 O O . LYS B 1 374 ? -8.234 -14.758 23.969 1 96.38 374 LYS B O 1
ATOM 7012 N N . VAL B 1 375 ? -7.641 -15.898 22.188 1 97.69 375 VAL B N 1
ATOM 7013 C CA . VAL B 1 375 ? -8.977 -15.977 21.609 1 97.69 375 VAL B CA 1
ATOM 7014 C C . VAL B 1 375 ? -9.719 -17.188 22.188 1 97.69 375 VAL B C 1
ATOM 7016 O O . VAL B 1 375 ? -10.922 -17.109 22.469 1 97.69 375 VAL B O 1
ATOM 7019 N N . TYR B 1 376 ? -8.992 -18.234 22.328 1 97.94 376 TYR B N 1
ATOM 7020 C CA . TYR B 1 376 ? -9.516 -19.5 22.859 1 97.94 376 TYR B CA 1
ATOM 7021 C C . TYR B 1 376 ? -8.727 -19.938 24.094 1 97.94 376 TYR B C 1
ATOM 7023 O O . TYR B 1 376 ? -7.676 -20.562 23.969 1 97.94 376 TYR B O 1
ATOM 7031 N N . PRO B 1 377 ? -9.32 -19.781 25.234 1 96.44 377 PRO B N 1
ATOM 7032 C CA . PRO B 1 377 ? -8.594 -20.156 26.453 1 96.44 377 PRO B CA 1
ATOM 7033 C C . PRO B 1 377 ? -8.18 -21.625 26.469 1 96.44 377 PRO B C 1
ATOM 7035 O O . PRO B 1 377 ? -7.168 -21.969 27.078 1 96.44 377 PRO B O 1
ATOM 7038 N N . ASN B 1 378 ? -8.844 -22.469 25.797 1 96.56 378 ASN B N 1
ATOM 7039 C CA . ASN B 1 378 ? -8.539 -23.906 25.781 1 96.56 378 ASN B CA 1
ATOM 7040 C C . ASN B 1 378 ? -7.684 -24.281 24.578 1 96.56 378 ASN B C 1
ATOM 7042 O O . ASN B 1 378 ? -7.477 -25.469 24.312 1 96.56 378 ASN B O 1
ATOM 7046 N N . ALA B 1 379 ? -7.238 -23.297 23.875 1 97.75 379 ALA B N 1
ATOM 7047 C CA . ALA B 1 379 ? -6.402 -23.594 22.703 1 97.75 379 ALA B CA 1
ATOM 7048 C C . ALA B 1 379 ? -5.145 -24.359 23.125 1 97.75 379 ALA B C 1
ATOM 7050 O O . ALA B 1 379 ? -4.559 -24.078 24.172 1 97.75 379 ALA B O 1
ATOM 7051 N N . THR B 1 380 ? -4.762 -25.281 22.328 1 97.19 380 THR B N 1
ATOM 7052 C CA . THR B 1 380 ? -3.508 -26 22.516 1 97.19 380 THR B CA 1
ATOM 7053 C C . THR B 1 380 ? -2.457 -25.531 21.516 1 97.19 380 THR B C 1
ATOM 7055 O O . THR B 1 380 ? -2.795 -24.953 20.484 1 97.19 380 THR B O 1
ATOM 7058 N N . ARG B 1 381 ? -1.247 -25.812 21.844 1 97.81 381 ARG B N 1
ATOM 7059 C CA . ARG B 1 381 ? -0.157 -25.531 20.922 1 97.81 381 ARG B CA 1
ATOM 7060 C C . ARG B 1 381 ? -0.234 -26.438 19.688 1 97.81 381 ARG B C 1
ATOM 7062 O O . ARG B 1 381 ? -0.469 -27.641 19.812 1 97.81 381 ARG B O 1
ATOM 7069 N N . PRO B 1 382 ? -0.107 -25.844 18.484 1 98.56 382 PRO B N 1
ATOM 7070 C CA . PRO B 1 382 ? -0.03 -26.719 17.328 1 98.56 382 PRO B CA 1
ATOM 7071 C C . PRO B 1 382 ? 1.09 -27.75 17.438 1 98.56 382 PRO B C 1
ATOM 7073 O O . PRO B 1 382 ? 2.18 -27.438 17.906 1 98.56 382 PRO B O 1
ATOM 7076 N N . ILE B 1 383 ? 0.864 -28.891 17 1 97.88 383 ILE B N 1
ATOM 7077 C CA . ILE B 1 383 ? 1.834 -29.969 17.172 1 97.88 383 ILE B CA 1
ATOM 7078 C C . ILE B 1 383 ? 2.697 -30.094 15.914 1 97.88 383 ILE B C 1
ATOM 7080 O O . ILE B 1 383 ? 3.83 -30.578 15.977 1 97.88 383 ILE B O 1
ATOM 7084 N N . GLU B 1 384 ? 2.158 -29.719 14.75 1 97.69 384 GLU B N 1
ATOM 7085 C CA . GLU B 1 384 ? 2.871 -29.719 13.477 1 97.69 384 GLU B CA 1
ATOM 7086 C C . GLU B 1 384 ? 2.387 -28.594 12.57 1 97.69 384 GLU B C 1
ATOM 7088 O O . GLU B 1 384 ? 1.306 -28.031 12.781 1 97.69 384 GLU B O 1
ATOM 7093 N N . MET B 1 385 ? 3.258 -28.281 11.594 1 98 385 MET B N 1
ATOM 7094 C CA . MET B 1 385 ? 2.854 -27.266 10.633 1 98 385 MET B CA 1
ATOM 7095 C C . MET B 1 385 ? 3.393 -27.594 9.242 1 98 385 MET B C 1
ATOM 7097 O O . MET B 1 385 ? 4.391 -28.312 9.109 1 98 385 MET B O 1
ATOM 7101 N N . LYS B 1 386 ? 2.691 -27.234 8.227 1 98.19 386 LYS B N 1
ATOM 7102 C CA . LYS B 1 386 ? 3.143 -27.188 6.84 1 98.19 386 LYS B CA 1
ATOM 7103 C C . LYS B 1 386 ? 2.846 -25.828 6.219 1 98.19 386 LYS B C 1
ATOM 7105 O O . LYS B 1 386 ? 1.842 -25.188 6.551 1 98.19 386 LYS B O 1
ATOM 7110 N N . ARG B 1 387 ? 3.756 -25.344 5.375 1 98.06 387 ARG B N 1
ATOM 7111 C CA . ARG B 1 387 ? 3.506 -24.062 4.723 1 98.06 387 ARG B CA 1
ATOM 7112 C C . ARG B 1 387 ? 4.125 -24.031 3.326 1 98.06 387 ARG B C 1
ATOM 7114 O O . ARG B 1 387 ? 5.02 -24.812 3.021 1 98.06 387 ARG B O 1
ATOM 7121 N N . ASN B 1 388 ? 3.578 -23.234 2.479 1 97.81 388 ASN B N 1
ATOM 7122 C CA . ASN B 1 388 ? 4.156 -23.047 1.151 1 97.81 388 ASN B CA 1
ATOM 7123 C C . ASN B 1 388 ? 5.344 -22.094 1.184 1 97.81 388 ASN B C 1
ATOM 7125 O O . ASN B 1 388 ? 5.629 -21.484 2.219 1 97.81 388 ASN B O 1
ATOM 7129 N N . ASP B 1 389 ? 6.102 -22.047 0.062 1 96.88 389 ASP B N 1
ATOM 7130 C CA . ASP B 1 389 ? 7.301 -21.219 0.018 1 96.88 389 ASP B CA 1
ATOM 7131 C C . ASP B 1 389 ? 7.422 -20.5 -1.323 1 96.88 389 ASP B C 1
ATOM 7133 O O . ASP B 1 389 ? 8.531 -20.172 -1.763 1 96.88 389 ASP B O 1
ATOM 7137 N N . PHE B 1 390 ? 6.344 -20.297 -2.029 1 97.5 390 PHE B N 1
ATOM 7138 C CA . PHE B 1 390 ? 6.367 -19.766 -3.387 1 97.5 390 PHE B CA 1
ATOM 7139 C C . PHE B 1 390 ? 7.047 -18.406 -3.428 1 97.5 390 PHE B C 1
ATOM 7141 O O . PHE B 1 390 ? 7.762 -18.094 -4.383 1 97.5 390 PHE B O 1
ATOM 7148 N N . SER B 1 391 ? 6.859 -17.625 -2.398 1 95.5 391 SER B N 1
ATOM 7149 C CA . SER B 1 391 ? 7.355 -16.25 -2.354 1 95.5 391 SER B CA 1
ATOM 7150 C C . SER B 1 391 ? 8.883 -16.219 -2.369 1 95.5 391 SER B C 1
ATOM 7152 O O . SER B 1 391 ? 9.477 -15.258 -2.875 1 95.5 391 SER B O 1
ATOM 7154 N N . ILE B 1 392 ? 9.508 -17.25 -1.849 1 94.5 392 ILE B N 1
ATOM 7155 C CA . ILE B 1 392 ? 10.961 -17.219 -1.723 1 94.5 392 ILE B CA 1
ATOM 7156 C C . ILE B 1 392 ? 11.578 -18.25 -2.66 1 94.5 392 ILE B C 1
ATOM 7158 O O . ILE B 1 392 ? 12.797 -18.438 -2.678 1 94.5 392 ILE B O 1
ATOM 7162 N N . ASN B 1 393 ? 10.75 -18.969 -3.387 1 96.75 393 ASN B N 1
ATOM 7163 C CA . ASN B 1 393 ? 11.219 -19.922 -4.379 1 96.75 393 ASN B CA 1
ATOM 7164 C C . ASN B 1 393 ? 11.664 -19.234 -5.664 1 96.75 393 ASN B C 1
ATOM 7166 O O . ASN B 1 393 ? 10.875 -18.547 -6.312 1 96.75 393 ASN B O 1
ATOM 7170 N N . PRO B 1 394 ? 12.898 -19.375 -6.07 1 96.5 394 PRO B N 1
ATOM 7171 C CA . PRO B 1 394 ? 13.406 -18.656 -7.234 1 96.5 394 PRO B CA 1
ATOM 7172 C C . PRO B 1 394 ? 12.68 -19.016 -8.523 1 96.5 394 PRO B C 1
ATOM 7174 O O . PRO B 1 394 ? 12.805 -18.312 -9.531 1 96.5 394 PRO B O 1
ATOM 7177 N N . ASN B 1 395 ? 11.961 -20.094 -8.516 1 97.94 395 ASN B N 1
ATOM 7178 C CA . ASN B 1 395 ? 11.25 -20.516 -9.719 1 97.94 395 ASN B CA 1
ATOM 7179 C C . ASN B 1 395 ? 9.875 -19.859 -9.828 1 97.94 395 ASN B C 1
ATOM 7181 O O . ASN B 1 395 ? 9.211 -19.969 -10.859 1 97.94 395 ASN B O 1
ATOM 7185 N N . PHE B 1 396 ? 9.477 -19.172 -8.742 1 97.88 396 PHE B N 1
ATOM 7186 C CA . PHE B 1 396 ? 8.141 -18.578 -8.766 1 97.88 396 PHE B CA 1
ATOM 7187 C C . PHE B 1 396 ? 8.195 -17.109 -8.383 1 97.88 396 PHE B C 1
ATOM 7189 O O . PHE B 1 396 ? 7.625 -16.266 -9.07 1 97.88 396 PHE B O 1
ATOM 7196 N N . LEU B 1 397 ? 8.859 -16.781 -7.273 1 96.94 397 LEU B N 1
ATOM 7197 C CA . LEU B 1 397 ? 9.07 -15.438 -6.73 1 96.94 397 LEU B CA 1
ATOM 7198 C C . LEU B 1 397 ? 7.734 -14.734 -6.488 1 96.94 397 LEU B C 1
ATOM 7200 O O . LEU B 1 397 ? 7.582 -13.555 -6.801 1 96.94 397 LEU B O 1
ATOM 7204 N N . GLY B 1 398 ? 6.797 -15.469 -5.953 1 97 398 GLY B N 1
ATOM 7205 C CA . GLY B 1 398 ? 5.473 -14.992 -5.59 1 97 398 GLY B CA 1
ATOM 7206 C C . GLY B 1 398 ? 4.402 -16.062 -5.699 1 97 398 GLY B C 1
ATOM 7207 O O . GLY B 1 398 ? 4.688 -17.203 -6.09 1 97 398 GLY B O 1
ATOM 7208 N N . SER B 1 399 ? 3.178 -15.742 -5.398 1 97.69 399 SER B N 1
ATOM 7209 C CA . SER B 1 399 ? 2.1 -16.719 -5.367 1 97.69 399 SER B CA 1
ATOM 7210 C C . SER B 1 399 ? 1.219 -16.609 -6.609 1 97.69 399 SER B C 1
ATOM 7212 O O . SER B 1 399 ? 1.101 -17.578 -7.375 1 97.69 399 SER B O 1
ATOM 7214 N N . TYR B 1 400 ? 0.673 -15.547 -6.863 1 96.12 400 TYR B N 1
ATOM 7215 C CA . TYR B 1 400 ? -0.057 -15.258 -8.094 1 96.12 400 TYR B CA 1
ATOM 7216 C C . TYR B 1 400 ? -0.109 -13.758 -8.352 1 96.12 400 TYR B C 1
ATOM 7218 O O . TYR B 1 400 ? 0.262 -12.953 -7.492 1 96.12 400 TYR B O 1
ATOM 7226 N N . SER B 1 401 ? -0.465 -13.422 -9.516 1 94.31 401 SER B N 1
ATOM 7227 C CA . SER B 1 401 ? -0.379 -12.023 -9.945 1 94.31 401 SER B CA 1
ATOM 7228 C C . SER B 1 401 ? -1.602 -11.234 -9.492 1 94.31 401 SER B C 1
ATOM 7230 O O . SER B 1 401 ? -2.656 -11.812 -9.219 1 94.31 401 SER B O 1
ATOM 7232 N N . TYR B 1 402 ? -1.439 -10 -9.312 1 91.88 402 TYR B N 1
ATOM 7233 C CA . TYR B 1 402 ? -2.506 -9.016 -9.148 1 91.88 402 TYR B CA 1
ATOM 7234 C C . TYR B 1 402 ? -2.311 -7.836 -10.086 1 91.88 402 TYR B C 1
ATOM 7236 O O . TYR B 1 402 ? -1.275 -7.723 -10.75 1 91.88 402 TYR B O 1
ATOM 7244 N N . GLN B 1 403 ? -3.318 -7.043 -10.195 1 92.25 403 GLN B N 1
ATOM 7245 C CA . GLN B 1 403 ? -3.266 -5.879 -11.07 1 92.25 403 GLN B CA 1
ATOM 7246 C C . GLN B 1 403 ? -3.094 -4.594 -10.266 1 92.25 403 GLN B C 1
ATOM 7248 O O . GLN B 1 403 ? -3.879 -4.312 -9.359 1 92.25 403 GLN B O 1
ATOM 7253 N N . ILE B 1 404 ? -2.125 -3.84 -10.57 1 92.62 404 ILE B N 1
ATOM 7254 C CA . ILE B 1 404 ? -1.868 -2.637 -9.789 1 92.62 404 ILE B CA 1
ATOM 7255 C C . ILE B 1 404 ? -2.713 -1.482 -10.328 1 92.62 404 ILE B C 1
ATOM 7257 O O . ILE B 1 404 ? -3.127 -1.495 -11.484 1 92.62 404 ILE B O 1
ATOM 7261 N N . ALA B 1 405 ? -2.926 -0.513 -9.484 1 91.88 405 ALA B N 1
ATOM 7262 C CA . ALA B 1 405 ? -3.656 0.692 -9.867 1 91.88 405 ALA B CA 1
ATOM 7263 C C . ALA B 1 405 ? -2.994 1.383 -11.055 1 91.88 405 ALA B C 1
ATOM 7265 O O . ALA B 1 405 ? -1.767 1.49 -11.117 1 91.88 405 ALA B O 1
ATOM 7266 N N . GLY B 1 406 ? -3.844 1.791 -12.031 1 89 406 GLY B N 1
ATOM 7267 C CA . GLY B 1 406 ? -3.342 2.482 -13.203 1 89 406 GLY B CA 1
ATOM 7268 C C . GLY B 1 406 ? -3.299 1.605 -14.438 1 89 406 GLY B C 1
ATOM 7269 O O . GLY B 1 406 ? -3.07 2.096 -15.547 1 89 406 GLY B O 1
ATOM 7270 N N . ILE B 1 407 ? -3.504 0.319 -14.227 1 90.5 407 ILE B N 1
ATOM 7271 C CA . ILE B 1 407 ? -3.498 -0.59 -15.367 1 90.5 407 ILE B CA 1
ATOM 7272 C C . ILE B 1 407 ? -4.613 -0.205 -16.344 1 90.5 407 ILE B C 1
ATOM 7274 O O . ILE B 1 407 ? -5.711 0.167 -15.922 1 90.5 407 ILE B O 1
ATOM 7278 N N . ASN B 1 408 ? -4.367 -0.29 -17.578 1 87.25 408 ASN B N 1
ATOM 7279 C CA . ASN B 1 408 ? -5.344 0.063 -18.594 1 87.25 408 ASN B CA 1
ATOM 7280 C C . ASN B 1 408 ? -5.25 -0.863 -19.812 1 87.25 408 ASN B C 1
ATOM 7282 O O . ASN B 1 408 ? -4.453 -1.804 -19.812 1 87.25 408 ASN B O 1
ATOM 7286 N N . GLU B 1 409 ? -6.031 -0.63 -20.828 1 86.94 409 GLU B N 1
ATOM 7287 C CA . GLU B 1 409 ? -6.148 -1.517 -21.969 1 86.94 409 GLU B CA 1
ATOM 7288 C C . GLU B 1 409 ? -4.82 -1.635 -22.719 1 86.94 409 GLU B C 1
ATOM 7290 O O . GLU B 1 409 ? -4.48 -2.705 -23.219 1 86.94 409 GLU B O 1
ATOM 7295 N N . ASN B 1 410 ? -4.094 -0.558 -22.844 1 90.62 410 ASN B N 1
ATOM 7296 C CA . ASN B 1 410 ? -2.807 -0.603 -23.531 1 90.62 410 ASN B CA 1
ATOM 7297 C C . ASN B 1 410 ? -1.799 -1.471 -22.781 1 90.62 410 ASN B C 1
ATOM 7299 O O . ASN B 1 410 ? -0.954 -2.121 -23.406 1 90.62 410 ASN B O 1
ATOM 7303 N N . ASP B 1 411 ? -1.913 -1.478 -21.469 1 92.06 411 ASP B N 1
ATOM 7304 C CA . ASP B 1 411 ? -1.061 -2.369 -20.688 1 92.06 411 ASP B CA 1
ATOM 7305 C C . ASP B 1 411 ? -1.381 -3.832 -20.984 1 92.06 411 ASP B C 1
ATOM 7307 O O . ASP B 1 411 ? -0.474 -4.656 -21.125 1 92.06 411 ASP B O 1
ATOM 7311 N N . TYR B 1 412 ? -2.68 -4.125 -21.109 1 91 412 TYR B N 1
ATOM 7312 C CA . TYR B 1 412 ? -3.088 -5.488 -21.453 1 91 412 TYR B CA 1
ATOM 7313 C C . TYR B 1 412 ? -2.592 -5.883 -22.828 1 91 412 TYR B C 1
ATOM 7315 O O . TYR B 1 412 ? -2.057 -6.98 -23.016 1 91 412 TYR B O 1
ATOM 7323 N N . LYS B 1 413 ? -2.752 -4.996 -23.75 1 92.69 413 LYS B N 1
ATOM 7324 C CA . LYS B 1 413 ? -2.277 -5.254 -25.109 1 92.69 413 LYS B CA 1
ATOM 7325 C C . LYS B 1 413 ? -0.775 -5.523 -25.125 1 92.69 413 LYS B C 1
ATOM 7327 O O . LYS B 1 413 ? -0.309 -6.43 -25.812 1 92.69 413 LYS B O 1
ATOM 7332 N N . ALA B 1 414 ? -0.104 -4.719 -24.359 1 94.44 414 ALA B N 1
ATOM 7333 C CA . ALA B 1 414 ? 1.344 -4.883 -24.266 1 94.44 414 ALA B CA 1
ATOM 7334 C C . ALA B 1 414 ? 1.704 -6.242 -23.672 1 94.44 414 ALA B C 1
ATOM 7336 O O . ALA B 1 414 ? 2.594 -6.934 -24.188 1 94.44 414 ALA B O 1
ATOM 7337 N N . MET B 1 415 ? 1.039 -6.652 -22.641 1 93.94 415 MET B N 1
ATOM 7338 C CA . MET B 1 415 ? 1.3 -7.922 -21.969 1 93.94 415 MET B CA 1
ATOM 7339 C C . MET B 1 415 ? 1.006 -9.102 -22.891 1 93.94 415 MET B C 1
ATOM 7341 O O . MET B 1 415 ? 1.777 -10.062 -22.938 1 93.94 415 MET B O 1
ATOM 7345 N N . ASP B 1 416 ? -0.028 -8.977 -23.656 1 93.12 416 ASP B N 1
ATOM 7346 C CA . ASP B 1 416 ? -0.538 -10.094 -24.453 1 93.12 416 ASP B CA 1
ATOM 7347 C C . ASP B 1 416 ? 0.272 -10.266 -25.734 1 93.12 416 ASP B C 1
ATOM 7349 O O . ASP B 1 416 ? 0.33 -11.367 -26.297 1 93.12 416 ASP B O 1
ATOM 7353 N N . HIS B 1 417 ? 0.859 -9.234 -26.203 1 95.56 417 HIS B N 1
ATOM 7354 C CA . HIS B 1 417 ? 1.479 -9.227 -27.516 1 95.56 417 HIS B CA 1
ATOM 7355 C C . HIS B 1 417 ? 2.799 -9.984 -27.516 1 95.56 417 HIS B C 1
ATOM 7357 O O . HIS B 1 417 ? 3.605 -9.836 -26.594 1 95.56 417 HIS B O 1
ATOM 7363 N N . PRO B 1 418 ? 3.012 -10.875 -28.484 1 95.81 418 PRO B N 1
ATOM 7364 C CA . PRO B 1 418 ? 4.316 -11.531 -28.578 1 95.81 418 PRO B CA 1
ATOM 7365 C C . PRO B 1 418 ? 5.434 -10.562 -28.969 1 95.81 418 PRO B C 1
ATOM 7367 O O . PRO B 1 418 ? 5.164 -9.484 -29.5 1 95.81 418 PRO B O 1
ATOM 7370 N N . VAL B 1 419 ? 6.629 -10.906 -28.625 1 95.38 419 VAL B N 1
ATOM 7371 C CA . VAL B 1 419 ? 7.805 -10.125 -28.984 1 95.38 419 VAL B CA 1
ATOM 7372 C C . VAL B 1 419 ? 8.438 -10.703 -30.25 1 95.38 419 VAL B C 1
ATOM 7374 O O . VAL B 1 419 ? 8.758 -11.891 -30.297 1 95.38 419 VAL B O 1
ATOM 7377 N N . GLN B 1 420 ? 8.57 -9.906 -31.328 1 91.19 420 GLN B N 1
ATOM 7378 C CA . GLN B 1 420 ? 9.18 -10.258 -32.594 1 91.19 420 GLN B CA 1
ATOM 7379 C C . GLN B 1 420 ? 8.5 -11.477 -33.219 1 91.19 420 GLN B C 1
ATOM 7381 O O . GLN B 1 420 ? 9.164 -12.336 -33.812 1 91.19 420 GLN B O 1
ATOM 7386 N N . GLN B 1 421 ? 7.312 -11.703 -32.938 1 90.38 421 GLN B N 1
ATOM 7387 C CA . GLN B 1 421 ? 6.469 -12.766 -33.469 1 90.38 421 GLN B CA 1
ATOM 7388 C C . GLN B 1 421 ? 7.035 -14.148 -33.156 1 90.38 421 GLN B C 1
ATOM 7390 O O . GLN B 1 421 ? 6.781 -15.117 -33.875 1 90.38 421 GLN B O 1
ATOM 7395 N N . SER B 1 422 ? 7.863 -14.203 -32.125 1 93.75 422 SER B N 1
ATOM 7396 C CA . SER B 1 422 ? 8.539 -15.469 -31.859 1 93.75 422 SER B CA 1
ATOM 7397 C C . SER B 1 422 ? 8.586 -15.789 -30.375 1 93.75 422 SER B C 1
ATOM 7399 O O . SER B 1 422 ? 8.836 -16.938 -29.984 1 93.75 422 SER B O 1
ATOM 7401 N N . ILE B 1 423 ? 8.461 -14.781 -29.594 1 96.94 423 ILE B N 1
ATOM 7402 C CA . ILE B 1 423 ? 8.461 -14.977 -28.141 1 96.94 423 ILE B CA 1
ATOM 7403 C C . ILE B 1 423 ? 7.074 -14.664 -27.578 1 96.94 423 ILE B C 1
ATOM 7405 O O . ILE B 1 423 ? 6.637 -13.516 -27.594 1 96.94 423 ILE B O 1
ATOM 7409 N N . TYR B 1 424 ? 6.438 -15.719 -27.125 1 97.44 424 TYR B N 1
ATOM 7410 C CA . TYR B 1 424 ? 5.082 -15.633 -26.609 1 97.44 424 TYR B CA 1
ATOM 7411 C C . TYR B 1 424 ? 5.07 -15.805 -25.094 1 97.44 424 TYR B C 1
ATOM 7413 O O . TYR B 1 424 ? 6.031 -16.312 -24.516 1 97.44 424 TYR B O 1
ATOM 7421 N N . PHE B 1 425 ? 3.947 -15.32 -24.484 1 98 425 PHE B N 1
ATOM 7422 C CA . PHE B 1 425 ? 3.799 -15.391 -23.031 1 98 425 PHE B CA 1
ATOM 7423 C C . PHE B 1 425 ? 2.41 -15.891 -22.656 1 98 425 PHE B C 1
ATOM 7425 O O . PHE B 1 425 ? 1.429 -15.586 -23.344 1 98 425 PHE B O 1
ATOM 7432 N N . ALA B 1 426 ? 2.355 -16.656 -21.625 1 97.75 426 ALA B N 1
ATOM 7433 C CA . ALA B 1 426 ? 1.091 -17.141 -21.078 1 97.75 426 ALA B CA 1
ATOM 7434 C C . ALA B 1 426 ? 1.21 -17.422 -19.578 1 97.75 426 ALA B C 1
ATOM 7436 O O . ALA B 1 426 ? 2.314 -17.609 -19.062 1 97.75 426 ALA B O 1
ATOM 7437 N N . GLY B 1 427 ? 0.16 -17.484 -18.875 1 97.38 427 GLY B N 1
ATOM 7438 C CA . GLY B 1 427 ? 0.045 -17.656 -17.438 1 97.38 427 GLY B CA 1
ATOM 7439 C C . GLY B 1 427 ? -1.221 -17.047 -16.859 1 97.38 427 GLY B C 1
ATOM 7440 O O . GLY B 1 427 ? -2.029 -16.469 -17.594 1 97.38 427 GLY B O 1
ATOM 7441 N N . GLU B 1 428 ? -1.345 -17.203 -15.586 1 95.31 428 GLU B N 1
ATOM 7442 C CA . GLU B 1 428 ? -2.553 -16.688 -14.938 1 95.31 428 GLU B CA 1
ATOM 7443 C C . GLU B 1 428 ? -2.625 -15.172 -15.031 1 95.31 428 GLU B C 1
ATOM 7445 O O . GLU B 1 428 ? -3.717 -14.602 -15.039 1 95.31 428 GLU B O 1
ATOM 7450 N N . ALA B 1 429 ? -1.553 -14.461 -15.242 1 93.56 429 ALA B N 1
ATOM 7451 C CA . ALA B 1 429 ? -1.496 -13 -15.297 1 93.56 429 ALA B CA 1
ATOM 7452 C C . ALA B 1 429 ? -2.094 -12.477 -16.609 1 93.56 429 ALA B C 1
ATOM 7454 O O . ALA B 1 429 ? -2.361 -11.281 -16.734 1 93.56 429 ALA B O 1
ATOM 7455 N N . TYR B 1 430 ? -2.246 -13.344 -17.562 1 90.31 430 TYR B N 1
ATOM 7456 C CA . TYR B 1 430 ? -2.58 -12.906 -18.922 1 90.31 430 TYR B CA 1
ATOM 7457 C C . TYR B 1 430 ? -4.074 -13.047 -19.188 1 90.31 430 TYR B C 1
ATOM 7459 O O . TYR B 1 430 ? -4.535 -12.836 -20.312 1 90.31 430 TYR B O 1
ATOM 7467 N N . GLN B 1 431 ? -4.773 -13.336 -18.078 1 79.06 431 GLN B N 1
ATOM 7468 C CA . GLN B 1 431 ? -6.23 -13.352 -18.172 1 79.06 431 GLN B CA 1
ATOM 7469 C C . GLN B 1 431 ? -6.84 -12.141 -17.484 1 79.06 431 GLN B C 1
ATOM 7471 O O . GLN B 1 431 ? -6.336 -11.68 -16.453 1 79.06 431 GLN B O 1
ATOM 7476 N N . ARG B 1 432 ? -7.688 -11.398 -18.141 1 75.88 432 ARG B N 1
ATOM 7477 C CA . ARG B 1 432 ? -8.25 -10.148 -17.625 1 75.88 432 ARG B CA 1
ATOM 7478 C C . ARG B 1 432 ? -9.156 -10.406 -16.422 1 75.88 432 ARG B C 1
ATOM 7480 O O . ARG B 1 432 ? -8.797 -10.078 -15.297 1 75.88 432 ARG B O 1
ATOM 7487 N N . TRP B 1 433 ? -10.266 -11.062 -16.641 1 67.69 433 TRP B N 1
ATOM 7488 C CA . TRP B 1 433 ? -11.305 -11.242 -15.633 1 67.69 433 TRP B CA 1
ATOM 7489 C C . TRP B 1 433 ? -10.953 -12.367 -14.672 1 67.69 433 TRP B C 1
ATOM 7491 O O . TRP B 1 433 ? -11.438 -12.398 -13.539 1 67.69 433 TRP B O 1
ATOM 7501 N N . GLU B 1 434 ? -10.203 -13.156 -15.094 1 75.56 434 GLU B N 1
ATOM 7502 C CA . GLU B 1 434 ? -9.797 -14.32 -14.305 1 75.56 434 GLU B CA 1
ATOM 7503 C C . GLU B 1 434 ? -8.32 -14.25 -13.93 1 75.56 434 GLU B C 1
ATOM 7505 O O . GLU B 1 434 ? -7.598 -15.234 -14.047 1 75.56 434 GLU B O 1
ATOM 7510 N N . PHE B 1 435 ? -8.047 -13.109 -13.508 1 79.62 435 PHE B N 1
ATOM 7511 C CA . PHE B 1 435 ? -6.66 -12.797 -13.195 1 79.62 435 PHE B CA 1
ATOM 7512 C C . PHE B 1 435 ? -6.227 -13.5 -11.914 1 79.62 435 PHE B C 1
ATOM 7514 O O . PHE B 1 435 ? -6.91 -13.422 -10.891 1 79.62 435 PHE B O 1
ATOM 7521 N N . GLY B 1 436 ? -5.129 -14.242 -12.039 1 87.94 436 GLY B N 1
ATOM 7522 C CA . GLY B 1 436 ? -4.531 -14.828 -10.852 1 87.94 436 GLY B CA 1
ATOM 7523 C C . GLY B 1 436 ? -5.059 -16.219 -10.547 1 87.94 436 GLY B C 1
ATOM 7524 O O . GLY B 1 436 ? -4.652 -16.844 -9.562 1 87.94 436 GLY B O 1
ATOM 7525 N N . TYR B 1 437 ? -5.875 -16.766 -11.453 1 90.81 437 TYR B N 1
ATOM 7526 C CA . TYR B 1 437 ? -6.508 -18.031 -11.148 1 90.81 437 TYR B CA 1
ATOM 7527 C C . TYR B 1 437 ? -5.906 -19.156 -11.992 1 90.81 437 TYR B C 1
ATOM 7529 O O . TYR B 1 437 ? -5.465 -18.922 -13.125 1 90.81 437 TYR B O 1
ATOM 7537 N N . ALA B 1 438 ? -6.004 -20.344 -11.43 1 94.62 438 ALA B N 1
ATOM 7538 C CA . ALA B 1 438 ? -5.438 -21.531 -12.07 1 94.62 438 ALA B CA 1
ATOM 7539 C C . ALA B 1 438 ? -6.109 -21.812 -13.414 1 94.62 438 ALA B C 1
ATOM 7541 O O . ALA B 1 438 ? -5.441 -22.141 -14.391 1 94.62 438 ALA B O 1
ATOM 7542 N N . HIS B 1 439 ? -7.402 -21.688 -13.492 1 93.75 439 HIS B N 1
ATOM 7543 C CA . HIS B 1 439 ? -8.078 -21.984 -14.75 1 93.75 439 HIS B CA 1
ATOM 7544 C C . HIS B 1 439 ? -7.695 -20.969 -15.82 1 93.75 439 HIS B C 1
ATOM 7546 O O . HIS B 1 439 ? -7.617 -21.312 -17 1 93.75 439 HIS B O 1
ATOM 7552 N N . GLY B 1 440 ? -7.457 -19.75 -15.367 1 92.94 440 GLY B N 1
ATOM 7553 C CA . GLY B 1 440 ? -6.965 -18.75 -16.312 1 92.94 440 GLY B CA 1
ATOM 7554 C C . GLY B 1 440 ? -5.598 -19.094 -16.875 1 92.94 440 GLY B C 1
ATOM 7555 O O . GLY B 1 440 ? -5.316 -18.812 -18.047 1 92.94 440 GLY B O 1
ATOM 7556 N N . ALA B 1 441 ? -4.758 -19.641 -16.062 1 96.5 441 ALA B N 1
ATOM 7557 C CA . ALA B 1 441 ? -3.441 -20.062 -16.516 1 96.5 441 ALA B CA 1
ATOM 7558 C C . ALA B 1 441 ? -3.561 -21.125 -17.609 1 96.5 441 ALA B C 1
ATOM 7560 O O . ALA B 1 441 ? -2.941 -21 -18.672 1 96.5 441 ALA B O 1
ATOM 7561 N N . TYR B 1 442 ? -4.359 -22.109 -17.375 1 96.75 442 TYR B N 1
ATOM 7562 C CA . TYR B 1 442 ? -4.551 -23.203 -18.328 1 96.75 442 TYR B CA 1
ATOM 7563 C C . TYR B 1 442 ? -5.102 -22.672 -19.656 1 96.75 442 TYR B C 1
ATOM 7565 O O . TYR B 1 442 ? -4.578 -22.984 -20.719 1 96.75 442 TYR B O 1
ATOM 7573 N N . ASP B 1 443 ? -6.086 -21.828 -19.547 1 94.56 443 ASP B N 1
ATOM 7574 C CA . ASP B 1 443 ? -6.727 -21.266 -20.734 1 94.56 443 ASP B CA 1
ATOM 7575 C C . ASP B 1 443 ? -5.754 -20.391 -21.516 1 94.56 443 ASP B C 1
ATOM 7577 O O . ASP B 1 443 ? -5.766 -20.391 -22.75 1 94.56 443 ASP B O 1
ATOM 7581 N N . SER B 1 444 ? -5.02 -19.641 -20.812 1 96.19 444 SER B N 1
ATOM 7582 C CA . SER B 1 444 ? -4.035 -18.797 -21.469 1 96.19 444 SER B CA 1
ATOM 7583 C C . SER B 1 444 ? -3.016 -19.625 -22.234 1 96.19 444 SER B C 1
ATOM 7585 O O . SER B 1 444 ? -2.578 -19.219 -23.328 1 96.19 444 SER B O 1
ATOM 7587 N N . GLY B 1 445 ? -2.607 -20.75 -21.656 1 97.62 445 GLY B N 1
ATOM 7588 C CA . GLY B 1 445 ? -1.704 -21.672 -22.344 1 97.62 445 GLY B CA 1
ATOM 7589 C C . GLY B 1 445 ? -2.291 -22.25 -23.625 1 97.62 445 GLY B C 1
ATOM 7590 O O . GLY B 1 445 ? -1.625 -22.281 -24.656 1 97.62 445 GLY B O 1
ATOM 7591 N N . LEU B 1 446 ? -3.527 -22.641 -23.578 1 97.25 446 LEU B N 1
ATOM 7592 C CA . LEU B 1 446 ? -4.234 -23.141 -24.766 1 97.25 446 LEU B CA 1
ATOM 7593 C C . LEU B 1 446 ? -4.285 -22.078 -25.859 1 97.25 446 LEU B C 1
ATOM 7595 O O . LEU B 1 446 ? -3.986 -22.375 -27.016 1 97.25 446 LEU B O 1
ATOM 7599 N N . GLY B 1 447 ? -4.656 -20.922 -25.406 1 96.5 447 GLY B N 1
ATOM 7600 C CA . GLY B 1 447 ? -4.785 -19.812 -26.344 1 96.5 447 GLY B CA 1
ATOM 7601 C C . GLY B 1 447 ? -3.473 -19.453 -27.016 1 96.5 447 GLY B C 1
ATOM 7602 O O . GLY B 1 447 ? -3.424 -19.25 -28.234 1 96.5 447 GLY B O 1
ATOM 7603 N N . ALA B 1 448 ? -2.412 -19.359 -26.266 1 97.62 448 ALA B N 1
ATOM 7604 C CA . ALA B 1 448 ? -1.102 -19.031 -26.812 1 97.62 448 ALA B CA 1
ATOM 7605 C C . ALA B 1 448 ? -0.625 -20.094 -27.797 1 97.62 448 ALA B C 1
ATOM 7607 O O . ALA B 1 448 ? -0.085 -19.766 -28.859 1 97.62 448 ALA B O 1
ATOM 7608 N N . ALA B 1 449 ? -0.805 -21.312 -27.453 1 98.5 449 ALA B N 1
ATOM 7609 C CA . ALA B 1 449 ? -0.416 -22.422 -28.328 1 98.5 449 ALA B CA 1
ATOM 7610 C C . ALA B 1 449 ? -1.188 -22.375 -29.641 1 98.5 449 ALA B C 1
ATOM 7612 O O . ALA B 1 449 ? -0.624 -22.625 -30.719 1 98.5 449 ALA B O 1
ATOM 7613 N N . LYS B 1 450 ? -2.428 -22.078 -29.531 1 98.19 450 LYS B N 1
ATOM 7614 C CA . LYS B 1 450 ? -3.25 -21.922 -30.719 1 98.19 450 LYS B CA 1
ATOM 7615 C C . LYS B 1 450 ? -2.705 -20.828 -31.625 1 98.19 450 LYS B C 1
ATOM 7617 O O . LYS B 1 450 ? -2.584 -21 -32.844 1 98.19 450 LYS B O 1
ATOM 7622 N N . ASN B 1 451 ? -2.396 -19.719 -31.047 1 97.19 451 ASN B N 1
ATOM 7623 C CA . ASN B 1 451 ? -1.857 -18.594 -31.797 1 97.19 451 ASN B CA 1
ATOM 7624 C C . ASN B 1 451 ? -0.537 -18.953 -32.469 1 97.19 451 ASN B C 1
ATOM 7626 O O . ASN B 1 451 ? -0.314 -18.594 -33.625 1 97.19 451 ASN B O 1
ATOM 7630 N N . ILE B 1 452 ? 0.323 -19.609 -31.766 1 97.5 452 ILE B N 1
ATOM 7631 C CA . ILE B 1 452 ? 1.615 -20.031 -32.312 1 97.5 452 ILE B CA 1
ATOM 7632 C C . ILE B 1 452 ? 1.406 -20.984 -33.469 1 97.5 452 ILE B C 1
ATOM 7634 O O . ILE B 1 452 ? 2.018 -20.812 -34.531 1 97.5 452 ILE B O 1
ATOM 7638 N N . THR B 1 453 ? 0.547 -21.922 -33.312 1 97.75 453 THR B N 1
ATOM 7639 C CA . THR B 1 453 ? 0.266 -22.922 -34.344 1 97.75 453 THR B CA 1
ATOM 7640 C C . THR B 1 453 ? -0.295 -22.25 -35.594 1 97.75 453 THR B C 1
ATOM 7642 O O . THR B 1 453 ? 0.126 -22.562 -36.719 1 97.75 453 THR B O 1
ATOM 7645 N N . ASN B 1 454 ? -1.227 -21.344 -35.375 1 96.69 454 ASN B N 1
ATOM 7646 C CA . ASN B 1 454 ? -1.807 -20.609 -36.5 1 96.69 454 ASN B CA 1
ATOM 7647 C C . ASN B 1 454 ? -0.747 -19.812 -37.25 1 96.69 454 ASN B C 1
ATOM 7649 O O . ASN B 1 454 ? -0.748 -19.781 -38.469 1 96.69 454 ASN B O 1
ATOM 7653 N N . CYS B 1 455 ? 0.11 -19.203 -36.531 1 94.88 455 CYS B N 1
ATOM 7654 C CA . CYS B 1 455 ? 1.179 -18.422 -37.125 1 94.88 455 CYS B CA 1
ATOM 7655 C C . CYS B 1 455 ? 2.133 -19.312 -37.906 1 94.88 455 CYS B C 1
ATOM 7657 O O . CYS B 1 455 ? 2.551 -18.984 -39.031 1 94.88 455 CYS B O 1
ATOM 7659 N N . MET B 1 456 ? 2.525 -20.469 -37.375 1 93.88 456 MET B N 1
ATOM 7660 C CA . MET B 1 456 ? 3.432 -21.406 -38 1 93.88 456 MET B CA 1
ATOM 7661 C C . MET B 1 456 ? 2.842 -21.922 -39.312 1 93.88 456 MET B C 1
ATOM 7663 O O . MET B 1 456 ? 3.572 -22.172 -40.281 1 93.88 456 MET B O 1
ATOM 7667 N N . ARG B 1 457 ? 1.568 -21.984 -39.344 1 94.75 457 ARG B N 1
ATOM 7668 C CA . ARG B 1 457 ? 0.901 -22.578 -40.5 1 94.75 457 ARG B CA 1
ATOM 7669 C C . ARG B 1 457 ? 0.575 -21.531 -41.562 1 94.75 457 ARG B C 1
ATOM 7671 O O . ARG B 1 457 ? 0.502 -21.828 -42.75 1 94.75 457 ARG B O 1
ATOM 7678 N N . ASP B 1 458 ? 0.279 -20.312 -41.094 1 94.75 458 ASP B N 1
ATOM 7679 C CA . ASP B 1 458 ? -0.092 -19.188 -41.969 1 94.75 458 ASP B CA 1
ATOM 7680 C C . ASP B 1 458 ? 0.537 -17.891 -41.469 1 94.75 458 ASP B C 1
ATOM 7682 O O . ASP B 1 458 ? 0.035 -17.266 -40.531 1 94.75 458 ASP B O 1
ATOM 7686 N N . GLU B 1 459 ? 1.455 -17.406 -42.188 1 90.25 459 GLU B N 1
ATOM 7687 C CA . GLU B 1 459 ? 2.215 -16.219 -41.812 1 90.25 459 GLU B CA 1
ATOM 7688 C C . GLU B 1 459 ? 1.306 -15.008 -41.656 1 90.25 459 GLU B C 1
ATOM 7690 O O . GLU B 1 459 ? 1.604 -14.086 -40.906 1 90.25 459 GLU B O 1
ATOM 7695 N N . GLU B 1 460 ? 0.212 -14.977 -42.375 1 91.81 460 GLU B N 1
ATOM 7696 C CA . GLU B 1 460 ? -0.727 -13.859 -42.312 1 91.81 460 GLU B CA 1
ATOM 7697 C C . GLU B 1 460 ? -1.422 -13.797 -40.938 1 91.81 460 GLU B C 1
ATOM 7699 O O . GLU B 1 460 ? -2.031 -12.781 -40.594 1 91.81 460 GLU B O 1
ATOM 7704 N N . LYS B 1 461 ? -1.278 -14.883 -40.219 1 92.88 461 LYS B N 1
ATOM 7705 C CA . LYS B 1 461 ? -1.938 -14.953 -38.938 1 92.88 461 LYS B CA 1
ATOM 7706 C C . LYS B 1 461 ? -0.972 -14.594 -37.812 1 92.88 461 LYS B C 1
ATOM 7708 O O . LYS B 1 461 ? -1.342 -14.617 -36.625 1 92.88 461 LYS B O 1
ATOM 7713 N N . CYS B 1 462 ? 0.186 -14.289 -38.188 1 93.12 462 CYS B N 1
ATOM 7714 C CA . CYS B 1 462 ? 1.15 -13.875 -37.188 1 93.12 462 CYS B CA 1
ATOM 7715 C C . CYS B 1 462 ? 0.863 -12.461 -36.719 1 93.12 462 CYS B C 1
ATOM 7717 O O . CYS B 1 462 ? 0.308 -11.648 -37.438 1 93.12 462 CYS B O 1
ATOM 7719 N N . ALA B 1 463 ? 1.207 -12.219 -35.406 1 91.31 463 ALA B N 1
ATOM 7720 C CA . ALA B 1 463 ? 1.021 -10.891 -34.812 1 91.31 463 ALA B CA 1
ATOM 7721 C C . ALA B 1 463 ? 1.938 -9.867 -35.5 1 91.31 463 ALA B C 1
ATOM 7723 O O . ALA B 1 463 ? 2.916 -10.234 -36.156 1 91.31 463 ALA B O 1
ATOM 7724 N N . THR B 1 464 ? 1.567 -8.539 -35.281 1 88.75 464 THR B N 1
ATOM 7725 C CA . THR B 1 464 ? 2.432 -7.457 -35.719 1 88.75 464 THR B CA 1
ATOM 7726 C C . THR B 1 464 ? 3.684 -7.363 -34.875 1 88.75 464 THR B C 1
ATOM 7728 O O . THR B 1 464 ? 3.777 -8.031 -33.844 1 88.75 464 THR B O 1
ATOM 7731 N N . ASP B 1 465 ? 4.629 -6.551 -35.25 1 84.25 465 ASP B N 1
ATOM 7732 C CA . ASP B 1 465 ? 5.906 -6.441 -34.562 1 84.25 465 ASP B CA 1
ATOM 7733 C C . ASP B 1 465 ? 5.723 -5.816 -33.188 1 84.25 465 ASP B C 1
ATOM 7735 O O . ASP B 1 465 ? 6.441 -6.156 -32.25 1 84.25 465 ASP B O 1
ATOM 7739 N N . SER B 1 466 ? 4.82 -4.855 -33.156 1 87.44 466 SER B N 1
ATOM 7740 C CA . SER B 1 466 ? 4.484 -4.184 -31.906 1 87.44 466 SER B CA 1
ATOM 7741 C C . SER B 1 466 ? 2.975 -4.066 -31.734 1 87.44 466 SER B C 1
ATOM 7743 O O . SER B 1 466 ? 2.223 -4.133 -32.719 1 87.44 466 SER B O 1
ATOM 7745 N N . PRO B 1 467 ? 2.637 -4.012 -30.375 1 90.75 467 PRO B N 1
ATOM 7746 C CA . PRO B 1 467 ? 1.196 -3.842 -30.172 1 90.75 467 PRO B CA 1
ATOM 7747 C C . PRO B 1 467 ? 0.675 -2.518 -30.719 1 90.75 467 PRO B C 1
ATOM 7749 O O . PRO B 1 467 ? 1.417 -1.534 -30.781 1 90.75 467 PRO B O 1
ATOM 7752 N N . LYS B 1 468 ? -0.61 -2.547 -31.172 1 86.75 468 LYS B N 1
ATOM 7753 C CA . LYS B 1 468 ? -1.29 -1.32 -31.578 1 86.75 468 LYS B CA 1
ATOM 7754 C C . LYS B 1 468 ? -1.983 -0.66 -30.391 1 86.75 468 LYS B C 1
ATOM 7756 O O . LYS B 1 468 ? -2.99 -1.168 -29.891 1 86.75 468 LYS B O 1
ATOM 7761 N N . PHE B 1 469 ? -1.429 0.425 -29.922 1 85.75 469 PHE B N 1
ATOM 7762 C CA . PHE B 1 469 ? -1.965 1.121 -28.75 1 85.75 469 PHE B CA 1
ATOM 7763 C C . PHE B 1 469 ? -3.031 2.127 -29.172 1 85.75 469 PHE B C 1
ATOM 7765 O O . PHE B 1 469 ? -2.992 2.658 -30.281 1 85.75 469 PHE B O 1
ATOM 7772 N N . ASP B 1 470 ? -3.971 2.273 -28.297 1 76.12 470 ASP B N 1
ATOM 7773 C CA . ASP B 1 470 ? -4.996 3.299 -28.484 1 76.12 470 ASP B CA 1
ATOM 7774 C C . ASP B 1 470 ? -4.645 4.57 -27.719 1 76.12 470 ASP B C 1
ATOM 7776 O O . ASP B 1 470 ? -4.469 4.531 -26.5 1 76.12 470 ASP B O 1
ATOM 7780 N N . TYR B 1 471 ? -4.246 5.535 -28.344 1 64.88 471 TYR B N 1
ATOM 7781 C CA . TYR B 1 471 ? -3.992 6.809 -27.688 1 64.88 471 TYR B CA 1
ATOM 7782 C C . TYR B 1 471 ? -5.07 7.828 -28.031 1 64.88 471 TYR B C 1
ATOM 7784 O O . TYR B 1 471 ? -5.449 7.969 -29.203 1 64.88 471 TYR B O 1
ATOM 7792 N N . PRO B 1 472 ? -5.754 8.648 -27.078 1 58.09 472 PRO B N 1
ATOM 7793 C CA . PRO B 1 472 ? -5.637 8.539 -25.625 1 58.09 472 PRO B CA 1
ATOM 7794 C C . PRO B 1 472 ? -6.336 7.305 -25.062 1 58.09 472 PRO B C 1
ATOM 7796 O O . PRO B 1 472 ? -7.266 6.785 -25.688 1 58.09 472 PRO B O 1
ATOM 7799 N N . ASN B 1 473 ? -5.703 6.66 -24 1 54.62 473 ASN B N 1
ATOM 7800 C CA . ASN B 1 473 ? -6.199 5.43 -23.391 1 54.62 473 ASN B CA 1
ATOM 7801 C C . ASN B 1 473 ? -7.613 5.605 -22.844 1 54.62 473 ASN B C 1
ATOM 7803 O O . ASN B 1 473 ? -7.793 6.074 -21.719 1 54.62 473 ASN B O 1
ATOM 7807 N N . GLN B 1 474 ? -8.656 6.027 -23.656 1 48.69 474 GLN B N 1
ATOM 7808 C CA . GLN B 1 474 ? -10.008 6.305 -23.188 1 48.69 474 GLN B CA 1
ATOM 7809 C C . GLN B 1 474 ? -10.766 5.008 -22.906 1 48.69 474 GLN B C 1
ATOM 7811 O O . GLN B 1 474 ? -11.961 5.039 -22.578 1 48.69 474 GLN B O 1
ATOM 7816 N N . GLN B 1 475 ? -10.188 3.803 -23.016 1 45.59 475 GLN B N 1
ATOM 7817 C CA . GLN B 1 475 ? -11.141 2.699 -22.984 1 45.59 475 GLN B CA 1
ATOM 7818 C C . GLN B 1 475 ? -11.125 1.979 -21.641 1 45.59 475 GLN B C 1
ATOM 7820 O O . GLN B 1 475 ? -10.055 1.688 -21.109 1 45.59 475 GLN B O 1
ATOM 7825 N N . ILE B 1 476 ? -12.289 2.111 -20.891 1 43.56 476 ILE B N 1
ATOM 7826 C CA . ILE B 1 476 ? -12.539 1.187 -19.797 1 43.56 476 ILE B CA 1
ATOM 7827 C C . ILE B 1 476 ? -12.234 -0.241 -20.234 1 43.56 476 ILE B C 1
ATOM 7829 O O . ILE B 1 476 ? -12.641 -0.661 -21.328 1 43.56 476 ILE B O 1
ATOM 7833 N N . PRO B 1 477 ? -11.352 -0.807 -19.469 1 41.88 477 PRO B N 1
ATOM 7834 C CA . PRO B 1 477 ? -11.195 -2.207 -19.875 1 41.88 477 PRO B CA 1
ATOM 7835 C C . PRO B 1 477 ? -12.539 -2.902 -20.109 1 41.88 477 PRO B C 1
ATOM 7837 O O . PRO B 1 477 ? -13.469 -2.73 -19.328 1 41.88 477 PRO B O 1
ATOM 7840 N N . SER B 1 478 ? -12.812 -3.381 -21.266 1 38.56 478 SER B N 1
ATOM 7841 C CA . SER B 1 478 ? -14.07 -3.973 -21.734 1 38.56 478 SER B CA 1
ATOM 7842 C C . SER B 1 478 ? -14.656 -4.906 -20.688 1 38.56 478 SER B C 1
ATOM 7844 O O . SER B 1 478 ? -15.875 -5.094 -20.625 1 38.56 478 SER B O 1
ATOM 7846 N N . HIS B 1 479 ? -13.938 -5.582 -19.953 1 37 479 HIS B N 1
ATOM 7847 C CA . HIS B 1 479 ? -14.5 -6.598 -19.078 1 37 479 HIS B CA 1
ATOM 7848 C C . HIS B 1 479 ? -15.031 -5.973 -17.781 1 37 479 HIS B C 1
ATOM 7850 O O . HIS B 1 479 ? -15.586 -6.672 -16.938 1 37 479 HIS B O 1
ATOM 7856 N N . ALA B 1 480 ? -14.867 -4.742 -17.609 1 38.03 480 ALA B N 1
ATOM 7857 C CA . ALA B 1 480 ? -15.383 -4.133 -16.391 1 38.03 480 ALA B CA 1
ATOM 7858 C C . ALA B 1 480 ? -16.906 -4.039 -16.422 1 38.03 480 ALA B C 1
ATOM 7860 O O . ALA B 1 480 ? -17.469 -2.949 -16.297 1 38.03 480 ALA B O 1
ATOM 7861 N N . VAL B 1 481 ? -17.766 -4.605 -17.328 1 32.19 481 VAL B N 1
ATOM 7862 C CA . VAL B 1 481 ? -19.219 -4.516 -17.25 1 32.19 481 VAL B CA 1
ATOM 7863 C C . VAL B 1 481 ? -19.703 -5.098 -15.922 1 32.19 481 VAL B C 1
ATOM 7865 O O . VAL B 1 481 ? -19.531 -6.289 -15.656 1 32.19 481 VAL B O 1
ATOM 7868 N N . ARG B 1 482 ? -19.969 -4.176 -15.078 1 36.38 482 ARG B N 1
ATOM 7869 C CA . ARG B 1 482 ? -20.516 -4.391 -13.75 1 36.38 482 ARG B CA 1
ATOM 7870 C C . ARG B 1 482 ? -21.797 -5.23 -13.82 1 36.38 482 ARG B C 1
ATOM 7872 O O . ARG B 1 482 ? -22.734 -4.879 -14.531 1 36.38 482 ARG B O 1
ATOM 7879 N N . ILE B 1 483 ? -21.797 -6.449 -13.477 1 28.92 483 ILE B N 1
ATOM 7880 C CA . ILE B 1 483 ? -23.031 -7.141 -13.086 1 28.92 483 ILE B CA 1
ATOM 7881 C C . ILE B 1 483 ? -23.719 -6.363 -11.969 1 28.92 483 ILE B C 1
ATOM 7883 O O . ILE B 1 483 ? -23.188 -6.238 -10.867 1 28.92 483 ILE B O 1
ATOM 7887 N N . THR B 1 484 ? -24.438 -5.293 -12.305 1 29.06 484 THR B N 1
ATOM 7888 C CA . THR B 1 484 ? -25.375 -4.688 -11.367 1 29.06 484 THR B CA 1
ATOM 7889 C C . THR B 1 484 ? -26.047 -5.754 -10.5 1 29.06 484 THR B C 1
ATOM 7891 O O . THR B 1 484 ? -26.641 -6.691 -11.023 1 29.06 484 THR B O 1
ATOM 7894 N N . MET B 1 485 ? -25.578 -5.891 -9.367 1 29.42 485 MET B N 1
ATOM 7895 C CA . MET B 1 485 ? -26.266 -6.656 -8.328 1 29.42 485 MET B CA 1
ATOM 7896 C C . MET B 1 485 ? -27.734 -6.242 -8.234 1 29.42 485 MET B C 1
ATOM 7898 O O . MET B 1 485 ? -28.031 -5.062 -8.039 1 29.42 485 MET B O 1
ATOM 7902 N N . SER B 1 486 ? -28.656 -6.859 -8.859 1 27.27 486 SER B N 1
ATOM 7903 C CA . SER B 1 486 ? -30.078 -6.633 -8.586 1 27.27 486 SER B CA 1
ATOM 7904 C C . SER B 1 486 ? -30.344 -6.625 -7.086 1 27.27 486 SER B C 1
ATOM 7906 O O . SER B 1 486 ? -29.812 -7.453 -6.344 1 27.27 486 SER B O 1
ATOM 7908 N N . LEU B 1 487 ? -30.766 -5.559 -6.465 1 30.31 487 LEU B N 1
ATOM 7909 C CA . LEU B 1 487 ? -31.391 -5.262 -5.184 1 30.31 487 LEU B CA 1
ATOM 7910 C C . LEU B 1 487 ? -32.25 -6.43 -4.727 1 30.31 487 LEU B C 1
ATOM 7912 O O . LEU B 1 487 ? -32.719 -6.469 -3.578 1 30.31 487 LEU B O 1
ATOM 7916 N N . GLU B 1 488 ? -32.719 -7.246 -5.613 1 28.28 488 GLU B N 1
ATOM 7917 C CA . GLU B 1 488 ? -33.812 -8.141 -5.246 1 28.28 488 GLU B CA 1
ATOM 7918 C C . GLU B 1 488 ? -33.375 -9.156 -4.195 1 28.28 488 GLU B C 1
ATOM 7920 O O . GLU B 1 488 ? -34.156 -9.594 -3.371 1 28.28 488 GLU B O 1
ATOM 7925 N N . MET B 1 489 ? -32.062 -9.539 -4.254 1 28.98 489 MET B N 1
ATOM 7926 C CA . MET B 1 489 ? -31.906 -10.727 -3.418 1 28.98 489 MET B CA 1
ATOM 7927 C C . MET B 1 489 ? -31.609 -10.344 -1.972 1 28.98 489 MET B C 1
ATOM 7929 O O . MET B 1 489 ? -31.531 -11.211 -1.099 1 28.98 489 MET B O 1
ATOM 7933 N N . LEU B 1 490 ? -31.234 -9.086 -1.707 1 30.36 490 LEU B N 1
ATOM 7934 C CA . LEU B 1 490 ? -31.141 -8.766 -0.287 1 30.36 490 LEU B CA 1
ATOM 7935 C C . LEU B 1 490 ? -32.5 -8.82 0.377 1 30.36 490 LEU B C 1
ATOM 7937 O O . LEU B 1 490 ? -32.594 -8.898 1.604 1 30.36 490 LEU B O 1
ATOM 7941 N N . LEU B 1 491 ? -33.531 -8.57 -0.388 1 30.25 491 LEU B N 1
ATOM 7942 C CA . LEU B 1 491 ? -34.844 -8.594 0.205 1 30.25 491 LEU B CA 1
ATOM 7943 C C . LEU B 1 491 ? -35.25 -10.016 0.574 1 30.25 491 LEU B C 1
ATOM 7945 O O . LEU B 1 491 ? -36.156 -10.211 1.386 1 30.25 491 LEU B O 1
ATOM 7949 N N . THR B 1 492 ? -34.625 -10.938 -0.129 1 31 492 THR B N 1
ATOM 7950 C CA . THR B 1 492 ? -35.219 -12.242 0.169 1 31 492 THR B CA 1
ATOM 7951 C C . THR B 1 492 ? -34.75 -12.758 1.518 1 31 492 THR B C 1
ATOM 7953 O O . THR B 1 492 ? -35.438 -13.5 2.199 1 31 492 THR B O 1
ATOM 7956 N N . VAL B 1 493 ? -33.531 -12.367 1.911 1 32.88 493 VAL B N 1
ATOM 7957 C CA . VAL B 1 493 ? -33.156 -12.984 3.184 1 32.88 493 VAL B CA 1
ATOM 7958 C C . VAL B 1 493 ? -33.906 -12.289 4.324 1 32.88 493 VAL B C 1
ATOM 7960 O O . VAL B 1 493 ? -34.094 -12.875 5.391 1 32.88 493 VAL B O 1
ATOM 7963 N N . PHE B 1 494 ? -34.219 -11.039 4.137 1 33.31 494 PHE B N 1
ATOM 7964 C CA . PHE B 1 494 ? -35 -10.438 5.211 1 33.31 494 PHE B CA 1
ATOM 7965 C C . PHE B 1 494 ? -36.375 -11.07 5.301 1 33.31 494 PHE B C 1
ATOM 7967 O O . PHE B 1 494 ? -36.969 -11.18 6.387 1 33.31 494 PHE B O 1
ATOM 7974 N N . VAL B 1 495 ? -36.938 -11.383 4.121 1 33.12 495 VAL B N 1
ATOM 7975 C CA . VAL B 1 495 ? -38.312 -11.836 4.168 1 33.12 495 VAL B CA 1
ATOM 7976 C C . VAL B 1 495 ? -38.375 -13.25 4.742 1 33.12 495 VAL B C 1
ATOM 7978 O O . VAL B 1 495 ? -39.344 -13.602 5.426 1 33.12 495 VAL B O 1
ATOM 7981 N N . THR B 1 496 ? -37.375 -14 4.449 1 32.75 496 THR B N 1
ATOM 7982 C CA . THR B 1 496 ? -37.594 -15.352 4.938 1 32.75 496 THR B CA 1
ATOM 7983 C C . THR B 1 496 ? -37.438 -15.414 6.453 1 32.75 496 THR B C 1
ATOM 7985 O O . THR B 1 496 ? -38 -16.297 7.105 1 32.75 496 THR B O 1
ATOM 7988 N N . THR B 1 497 ? -36.688 -14.516 7.016 1 32.12 497 THR B N 1
ATOM 7989 C CA . THR B 1 497 ? -36.625 -14.625 8.469 1 32.12 497 THR B CA 1
ATOM 7990 C C . THR B 1 497 ? -37.906 -14.055 9.094 1 32.12 497 THR B C 1
ATOM 7992 O O . THR B 1 497 ? -38.281 -14.422 10.219 1 32.12 497 THR B O 1
ATOM 7995 N N . LEU B 1 498 ? -38.594 -13.125 8.391 1 32.62 498 LEU B N 1
ATOM 7996 C CA . LEU B 1 498 ? -39.812 -12.672 9.023 1 32.62 498 LEU B CA 1
ATOM 7997 C C . LEU B 1 498 ? -40.875 -13.766 8.977 1 32.62 498 LEU B C 1
ATOM 7999 O O . LEU B 1 498 ? -41.719 -13.852 9.875 1 32.62 498 LEU B O 1
ATOM 8003 N N . PHE B 1 499 ? -40.938 -14.594 7.926 1 30.09 499 PHE B N 1
ATOM 8004 C CA . PHE B 1 499 ? -42.062 -15.516 7.895 1 30.09 499 PHE B CA 1
ATOM 8005 C C . PHE B 1 499 ? -41.875 -16.641 8.914 1 30.09 499 PHE B C 1
ATOM 8007 O O . PHE B 1 499 ? -42.812 -17.359 9.234 1 30.09 499 PHE B O 1
ATOM 8014 N N . LYS B 1 500 ? -40.719 -17.031 9.211 1 33.28 500 LYS B N 1
ATOM 8015 C CA . LYS B 1 500 ? -40.75 -18.141 10.164 1 33.28 500 LYS B CA 1
ATOM 8016 C C . LYS B 1 500 ? -41.188 -17.656 11.547 1 33.28 500 LYS B C 1
ATOM 8018 O O . LYS B 1 500 ? -41.344 -18.453 12.469 1 33.28 500 LYS B O 1
ATOM 8023 N N . LEU B 1 501 ? -41.094 -16.312 11.789 1 29.31 501 LEU B N 1
ATOM 8024 C CA . LEU B 1 501 ? -41.531 -15.938 13.117 1 29.31 501 LEU B CA 1
ATOM 8025 C C . LEU B 1 501 ? -43.062 -15.773 13.148 1 29.31 501 LEU B C 1
ATOM 8027 O O . LEU B 1 501 ? -43.625 -15.523 14.211 1 29.31 501 LEU B O 1
ATOM 8031 N N . ILE B 1 502 ? -43.719 -15.836 12.047 1 26.53 502 ILE B N 1
ATOM 8032 C CA . ILE B 1 502 ? -45.156 -15.961 12.289 1 26.53 502 ILE B CA 1
ATOM 8033 C C . ILE B 1 502 ? -45.531 -17.438 12.414 1 26.53 502 ILE B C 1
ATOM 8035 O O . ILE B 1 502 ? -45.188 -18.25 11.547 1 26.53 502 ILE B O 1
#

InterPro domains:
  IPR001613 Flavin amine oxidase [PR00757] (22-41)
  IPR001613 Flavin amine oxidase [PR00757] (434-451)
  IPR002937 Amine oxidase [PF01593] (227-452)
  IPR036188 FAD/NAD(P)-binding domain superfamily [G3DSA:3.50.50.60] (23-451)
  IPR036188 FAD/NAD(P)-binding domain superfamily [SSF51905] (18-455)
  IPR050281 Flavin monoamine oxidase and related enzymes [PTHR10742] (21-463)

Organism: NCBI:txid252671

pLDDT: mean 87.76, std 19.06, range [26.53, 98.94]

Radius of gyration: 31.3 Å; Cα contacts (8 Å, |Δi|>4): 2112; chains: 2; bounding box: 132×85×77 Å

Sequence (1004 aa):
MSHYMLFAILGLFAMTQCQEYDVIVVGSGLAGLGAGKYFHDNNVSKFLILEANDYIGGRVKNIHWHNLTIPLGAGWLHMVDEDHEIYKKHLQYNMSLYTDTYWLNKVEFRNGNDGSIISSEEVGKVNNRIVAAQDKMDELVEQRVENGQGTIDLKSGLRWGGFEAKTPLENAIEYFRYEFENGIEPDVIDAVGFGYSALNENVHERIVNDPRGYGFPVFEESKPYQSKIKLNKTATKITMHSKNNITIECKDGTSYTTKNVLVTVSTGVVQSGNIKFSPKLPEWKTGGLNMAPMCHYCKIFLRFNTVFWDDSKSYVMLATERKGHFVHWENMNADGLFPGSKILLATLTGDICRESYTYTDNEIIEQAYQVLKKVYPNATRPIEMKRNDFSINPNFLGSYSYQIAGINENDYKAMDHPVQQSIYFAGEAYQRWEFGYAHGAYDSGLGAAKNITNCMRDEEKCATDSPKFDYPNQQIPSHAVRITMSLEMLLTVFVTTLFKLIMSHYMLFAILGLFAMTQCQEYDVIVVGSGLAGLGAGKYFHDNNVSKFLILEANDYIGGRVKNIHWHNLTIPLGAGWLHMVDEDHEIYKKHLQYNMSLYTDTYWLNKVEFRNGNDGSIISSEEVGKVNNRIVAAQDKMDELVEQRVENGQGTIDLKSGLRWGGFEAKTPLENAIEYFRYEFENGIEPDVIDAVGFGYSALNENVHERIVNDPRGYGFPVFEESKPYQSKIKLNKTATKITMHSKNNITIECKDGTSYTTKNVLVTVSTGVVQSGNIKFSPKLPEWKTGGLNMAPMCHYCKIFLRFNTVFWDDSKSYVMLATERKGHFVHWENMNADGLFPGSKILLATLTGDICRESYTYTDNEIIEQAYQVLKKVYPNATRPIEMKRNDFSINPNFLGSYSYQIAGINENDYKAMDHPVQQSIYFAGEAYQRWEFGYAHGAYDSGLGAAKNITNCMRDEEKCATDSPKFDYPNQQIPSHAVRITMSLEMLLTVFVTTLFKLI

Nearest PDB structures (foldseek):
  4gdp-assembly1_A  TM=8.287E-01  e=5.286E-30  Saccharomyces cerevisiae S288C
  3cns-assembly1_A  TM=8.205E-01  e=8.081E-30  Saccharomyces cerevisiae
  4gdp-assembly1_B  TM=8.188E-01  e=8.081E-30  Saccharomyces cerevisiae S288C
  1z6l-assembly1_A  TM=8.214E-01  e=4.414E-29  Saccharomyces cerevisiae
  1yy5-assembly1_A  TM=8.061E-01  e=4.983E-29  Saccharomyces cerevisiae

Foldseek 3Di:
DPPPPPPPPPPPPVPQPQAEAAEEEEAQALLNLLLLLLCVVVVRDRYFYEHQAPDGHVQQDWDDDPLFTHGQFDFKDWQVVVVFPLNVLCVVVVFQKAWDDPDVVQEWEAALQAQHTDDPVVLVVLVVLQVQLLVQLLVVQVVCLLVLNAWAFQQVSSVVSPDHDDFLSNLLSQCSQQCQVQQDHRRWFTSLQSFDGSPPPPMIMIGGRGRCGSCNSSVVSSVVPCVRYDYSWAWQEWEDPDQQWIKTATPVGHIHTHNFYEYEFALLLVLVNSYYYVVHDDPLLPQLSVQKHFWAKKKKKFADPDQQDDQSHQWYAYRDPDRQQQRIWGRCCHPSRNPPRRIIITMGGHPNNVVCVVDDPVVSQVSNQVSVCSNGVPDDGGPDMDMHDQCPDSRHVHRFIGGTGRDADSSLLSNQAAAQLHYGYAAQCNDRNRHGHSSRRSVRSNVRSVQSVVCVVPVVSTDDNGGDDDPPRSDDPPPSPDPPDPPPPVVVVVVVVVVVVD/DPPPPPPPPPPPPVPQPQAEAAEEEEAQALLNLLLLLLCVVVVRDRYFYEHQAQDGHVQQDWDDDPLFTHGQFDFKDWQVVVVFPLNVLCVVVVFQKAWDDPDVVQEWEAALQAQHTDDPVVLVVLVVLQVQLLVQLLVVQVVCLLVLNAWAFQQVSSVVSPDHDDFLSNLLSQCSQQCQVQLDHRRWFTSLQSFDGSPPVPMIMIGGRGRCGSCNSSVVSSVVPCVRYDYSWAWQEWEDPDQQWIKTATPVGHIHTHNFYEYEFALLLVLVNSYYYVVHDDPLLPLLSVQKDFWAKKKKKFADPDQQDDQSHQWYAYRDPDRQQQRIWGRCCHPSRNPPRRIIITMGGHPNNVVCVVDDPVVSQVSNQVSVCSNGVPDDGGPDMDMHDQCPDSRHVHRFIGGTGRDADSSLQSNQAAAQLHYGYAAQCNDRNRHGHSSRRSVRSNVRSVQSVCCVVPVVSTDDNGGDDDPPRSDDPVVSPDPPPPPPPVVVVVVVVVVVVD

Secondary structure (DSSP, 8-state):
-------------------EEEEEEE--SHHHHHHHHHHHHTT--SEEEE-SSSSSSTT--EEEETTEEEESS--EE--GGG--HHHHHHHHTT--EEEE---GGGEEEEETTT-PBPPHHHHHHHHHHHHHHHHHHHHHHHHHHHTT----BHHHHHHHHT----SHHHHHHHIIIIIHHHSS-TTTBBTTTS-S-TTSTT--EEEE--TT-TTHHHHHHTGGGGGGEESS--EEEEEEEETTEEEEEETTS-EEEEEEEEE-S-HHHHHHTSSEEESPPPHHHHHHHHTS-B--EEEEEEE-SS--S-TT-SEEEEE-SSTTSS-EEEETTSTTSSTT--EEEEEEEHHHHHHHTTS-HHHHHHHHHHHHHHH-TT----SEEEE--GGG-TTTSSS-B--BTT--HHHHHHHHSPBTTTEEE-SGGG-STTTT-HHHHHHHHHHHHHHHHHHHH-GGGSPPSS----SS-----TT-------THHHHHHHHHHHHTT-/-------------------EEEEEEE--SHHHHHHHHHHHHTT--SEEEE-SSSSSSTT--EEEETTEEEESS--EE--GGG--HHHHHHHHTT--EEEE---GGGEEEEETTT-PBPPHHHHHHHHHHHHHHHHHHHHHHHHHHHTT----BHHHHHHHHT----SHHHHHHHIIIIIHHHSS-TTTBBTTTS-S-TTSTT--EEEE--TT-TTHHHHHHTGGGGGGEESS--EEEEEEEETTEEEEEETTS-EEEEEEEEE-S-HHHHHHTSSEEESPPPHHHHHHHHTS-B--EEEEEEE-SS--S-TT-SEEEEE-SSTTSS-EEEETTSTTTSTT--EEEEEEEHHHHHHHTTS-HHHHHHHHHHHHHHH-TT----SEEEE--GGG-TTTSSS-B--BTT--HHHHHHHHSPBTTTEEE-SGGG-STTTT-HHHHHHHHHHHHHHHHHHHH-GGGSPPSS----SS-----TT-------THHHHHHHHHHHHTT-